Protein AF-0000000082337411 (afdb_homodimer)

Solvent-accessible surface area (backbone atoms only — not comparable to full-atom values): 43017 Å² total; per-residue (Å²): 135,86,80,75,81,80,79,78,76,77,79,76,76,75,69,78,76,75,70,74,70,80,75,59,70,82,49,46,59,54,44,49,50,44,46,48,49,46,47,39,35,61,67,60,16,72,64,32,28,64,72,33,63,68,47,34,49,43,30,27,47,35,15,23,40,39,59,49,58,53,41,77,80,49,68,65,54,67,67,55,52,26,51,43,47,46,49,30,51,48,46,37,43,53,49,21,64,70,48,31,30,42,42,50,81,80,48,58,67,71,56,49,52,47,44,42,56,73,35,60,58,29,27,60,89,63,58,65,78,61,49,46,65,31,33,38,67,64,42,40,56,33,34,23,29,44,52,45,32,29,51,52,51,51,50,48,39,58,59,37,69,73,30,78,40,62,79,47,47,50,31,62,43,93,82,46,84,58,65,31,91,56,35,15,48,18,52,49,35,50,45,54,51,28,33,56,14,35,46,62,61,32,23,50,45,51,18,50,50,47,40,46,47,58,18,60,39,70,80,67,11,81,36,21,63,57,7,43,54,43,51,51,47,54,61,66,44,26,55,55,55,32,53,50,50,58,68,27,84,58,59,40,74,39,34,65,55,58,80,84,43,97,42,67,67,57,46,50,50,55,46,52,55,42,23,50,31,45,49,41,42,50,54,36,47,52,52,45,38,44,46,49,30,31,47,78,41,76,35,31,35,70,76,57,67,38,45,36,53,82,83,42,87,56,53,43,73,32,83,62,47,58,62,94,48,47,74,67,30,46,76,21,47,46,38,30,38,48,37,61,12,36,33,21,39,39,12,59,52,52,81,42,67,60,36,76,45,74,50,45,55,18,25,31,41,39,39,38,76,71,60,90,84,59,49,70,64,48,53,60,53,43,56,53,50,53,52,48,53,56,51,53,61,53,56,69,63,57,69,67,66,67,73,65,67,70,81,113,132,84,81,76,79,79,79,79,77,76,78,77,76,73,68,78,76,75,70,74,71,81,76,59,69,83,50,45,60,54,43,49,48,44,46,47,48,47,47,40,36,63,67,58,17,73,64,32,28,64,70,33,62,68,47,34,50,44,29,25,46,36,14,22,40,41,60,50,61,54,44,77,81,47,66,66,55,68,68,54,52,28,50,43,46,46,50,30,52,48,45,38,42,53,50,22,64,71,47,30,29,42,42,48,81,81,48,58,68,70,56,48,52,48,43,42,57,73,35,60,56,28,29,58,89,63,58,63,77,61,49,45,66,33,33,38,68,64,42,40,55,32,35,23,29,46,52,47,31,29,52,52,52,51,49,47,38,59,60,39,70,74,30,78,40,63,79,48,47,51,29,62,43,94,82,46,84,59,67,32,91,55,35,14,47,20,51,49,34,49,45,53,51,29,34,55,14,35,46,62,62,30,22,50,46,51,17,50,50,47,41,46,47,57,19,59,40,70,83,68,11,82,36,22,63,58,7,43,53,43,52,50,48,52,61,64,44,26,54,57,54,34,53,50,50,57,68,27,85,58,57,40,74,39,35,66,56,60,79,81,41,96,42,65,66,56,45,49,50,54,46,53,55,42,24,50,31,45,49,40,43,52,53,34,47,52,52,44,39,45,47,50,29,30,47,77,41,75,37,32,34,71,75,58,67,36,46,36,53,82,82,42,87,57,53,41,73,34,84,62,46,60,65,93,48,47,74,67,30,48,74,22,47,45,40,29,37,48,37,60,13,36,34,19,39,38,13,58,54,51,79,41,66,61,36,76,46,75,48,43,56,17,25,31,42,39,37,38,76,70,62,93,85,59,48,71,62,49,55,60,52,42,56,53,50,53,53,48,52,56,50,52,59,53,54,68,62,56,66,66,65,67,73,64,66,70,81,113

Foldseek 3Di:
DPPPPDDPPPDPPPPDPPDDPPDDCVCVVVVVVVVVVVVCCVCVNPVVCVVDVVSVVVLLVVLCCVLLVWFVVLDDDLVVLLVLVVVLLVLLLVLLVVWFDFACVVDDQVLVLQLQVLLPLFFDNDRLVVVLQQFQVNCNRRVLSLSLSSNLVVLLCVQPQLQVQQLPFPAPDPPGPHGDNCVSVVVSVVLVVVCVVPVQVSLSVQLVVLQLQQQQDVSGDVDNVNNVVSVVSQLVCLLVSLVCQCPDPPSVVGGPAHVVHPDPVVNVVSSVSSSVSSSSSSVSSSSCSNHFGARKDWRHCVNVPQADAPPDPQEDEDLLDPVVPVVQRHGFGFRGQSAIWIKGAQTDRRPDGGDIRTNHHTYTTGTGDDDPPCPPVVVVVSVVVVVVVVVVVVVVVVVVPPPPPPPD/DPDPPDDDPPPPPPPDPPDDPPDDCVCVVVVVVVVVVVVCCVCVNPVVCVVDVVSVVVLLVVLCCVLLVFFVVLDDDLVVLLVLVVVLLVLLLVLLVVWFAQACVVDDQVLVQQLQVLQPLFFDNDRLVVVLQQFQVNCNRRVLSLSLSSNLVVLLCVQPQLQVQQLPFPAPDPPGPHGDNCVSVVVSVVLVVVCVVPVQVSLSVQLVVLQLQQQQDVSGDVDNVNNVVSVVSQLVCLLVSLVCQCPDPPSVVGGPAHVVHPDPVVNVVSSVSSSVSSSSSNVSSSSCSNYFGARKDWRHCVNVPQADAPPDPQEDEDLLDPVVPCVQRHGFGFRGQSAIWIKGAQTDRRPDGGDIRTNHHTYTTGTGDPDPPCPPVVVVVSVVVVVVVVVVVVVVVPVVPPPPPPPD

Organism: NCBI:txid1220207

Sequence (816 aa):
MVQTRSALKRKATVMPQHRPAPMDPTSQTGFAKRAKERDFYKSYGFDFIVRRPDYSKLLGGVSRRIREGGGPEWGFDVKDLKSFYWQMANLAAAWADQYLITDVGDLPESEIRRLISAANGFCVQMDWEELRTLLPPTAASTFGHILGELLIQLDIHERLFQNPFWYMDGKIGPDDQSEDPHFGRKLQYLFDRLYQTNPTYSVLWRMQTQRLCNSTDHFTARDPQFGQYNAQRHEAAVASFADSLLTSEPFCFLLKDEYPSSSPQLDEDRRCLLIDVFRNAIRCLIRCETWTNGQPVLRGITELGGIFHEESKTITLHPFCFRPRMDLYTGKDILVVAQPGLVYVDSCHGDNSGVMTEIIEAEVLPAFRLAEGEGKQMEEEAAEDAEDAEIAKKQDHGDEEWTEEQGEMVQTRSALKRKATVMPQHRPAPMDPTSQTGFAKRAKERDFYKSYGFDFIVRRPDYSKLLGGVSRRIREGGGPEWGFDVKDLKSFYWQMANLAAAWADQYLITDVGDLPESEIRRLISAANGFCVQMDWEELRTLLPPTAASTFGHILGELLIQLDIHERLFQNPFWYMDGKIGPDDQSEDPHFGRKLQYLFDRLYQTNPTYSVLWRMQTQRLCNSTDHFTARDPQFGQYNAQRHEAAVASFADSLLTSEPFCFLLKDEYPSSSPQLDEDRRCLLIDVFR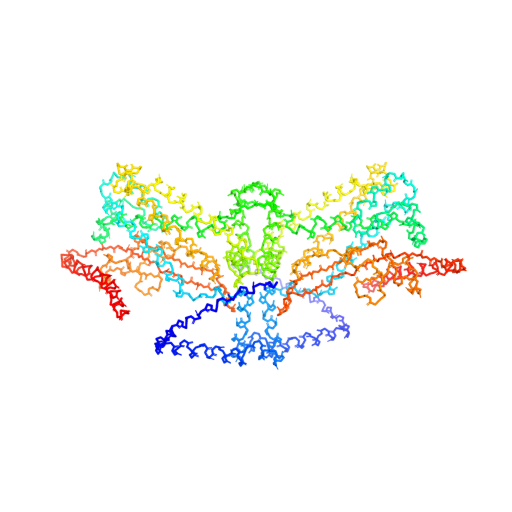NAIRCLIRCETWTNGQPVLRGITELGGIFHEESKTITLHPFCFRPRMDLYTGKDILVVAQPGLVYVDSCHGDNSGVMTEIIEAEVLPAFRLAEGEGKQMEEEAAEDAEDAEIAKKQDHGDEEWTEEQGE

Radius of gyration: 35.7 Å; Cα contacts (8 Å, |Δi|>4): 1120; chains: 2; bounding box: 140×107×72 Å

Structure (mmCIF, N/CA/C/O backbone):
data_AF-0000000082337411-model_v1
#
loop_
_entity.id
_entity.type
_entity.pdbx_description
1 polymer 'Uncharacterized protein'
#
loop_
_atom_site.group_PDB
_atom_site.id
_atom_site.type_symbol
_atom_site.label_atom_id
_atom_site.label_alt_id
_atom_site.label_comp_id
_atom_site.label_asym_id
_atom_site.label_entity_id
_atom_site.label_seq_id
_atom_site.pdbx_PDB_ins_code
_atom_site.Cartn_x
_atom_site.Cartn_y
_atom_site.Cartn_z
_atom_site.occupancy
_atom_site.B_iso_or_equiv
_atom_site.auth_seq_id
_atom_site.auth_comp_id
_atom_site.auth_asym_id
_atom_site.auth_atom_id
_atom_site.pdbx_PDB_model_num
ATOM 1 N N . MET A 1 1 ? -68.062 -2.512 26.891 1 23.5 1 MET A N 1
ATOM 2 C CA . MET A 1 1 ? -67.438 -3.658 27.562 1 23.5 1 MET A CA 1
ATOM 3 C C . MET A 1 1 ? -66.5 -4.391 26.609 1 23.5 1 MET A C 1
ATOM 5 O O . MET A 1 1 ? -66.938 -4.957 25.609 1 23.5 1 MET A O 1
ATOM 9 N N . VAL A 1 2 ? -65.312 -3.84 26.438 1 30.11 2 VAL A N 1
ATOM 10 C CA . VAL A 1 2 ? -64.312 -3.926 25.359 1 30.11 2 VAL A CA 1
ATOM 11 C C . VAL A 1 2 ? -63.625 -5.289 25.391 1 30.11 2 VAL A C 1
ATOM 13 O O . VAL A 1 2 ? -63.031 -5.668 26.406 1 30.11 2 VAL A O 1
ATOM 16 N N . GLN A 1 3 ? -64.188 -6.301 24.75 1 25.02 3 GLN A N 1
ATOM 17 C CA . GLN A 1 3 ? -63.906 -7.73 24.75 1 25.02 3 GLN A CA 1
ATOM 18 C C . GLN A 1 3 ? -62.438 -7.992 24.359 1 25.02 3 GLN A C 1
ATOM 20 O O . GLN A 1 3 ? -62 -7.523 23.312 1 25.02 3 GLN A O 1
ATOM 25 N N . THR A 1 4 ? -61.562 -8.297 25.344 1 23.94 4 THR A N 1
ATOM 26 C CA . THR A 1 4 ? -60.125 -8.5 25.469 1 23.94 4 THR A CA 1
ATOM 27 C C . THR A 1 4 ? -59.688 -9.766 24.734 1 23.94 4 THR A C 1
ATOM 29 O O . THR A 1 4 ? -60.094 -10.867 25.109 1 23.94 4 THR A O 1
ATOM 32 N N . ARG A 1 5 ? -59.75 -9.688 23.391 1 28 5 ARG A N 1
ATOM 33 C CA . ARG A 1 5 ? -59.438 -10.891 22.609 1 28 5 ARG A CA 1
ATOM 34 C C . ARG A 1 5 ? -58.188 -11.586 23.156 1 28 5 ARG A C 1
ATOM 36 O O . ARG A 1 5 ? -57.188 -10.93 23.453 1 28 5 ARG A O 1
ATOM 43 N N . SER A 1 6 ? -58.281 -12.812 23.703 1 22.12 6 SER A N 1
ATOM 44 C CA . SER A 1 6 ? -57.469 -13.797 24.406 1 22.12 6 SER A CA 1
ATOM 45 C C . SER A 1 6 ? -56.219 -14.188 23.594 1 22.12 6 SER A C 1
ATOM 47 O O . SER A 1 6 ? -56.344 -14.445 22.391 1 22.12 6 SER A O 1
ATOM 49 N N . ALA A 1 7 ? -54.969 -13.789 23.938 1 25.64 7 ALA A N 1
ATOM 50 C CA . ALA A 1 7 ? -53.625 -13.867 23.422 1 25.64 7 ALA A CA 1
ATOM 51 C C . ALA A 1 7 ? -53.156 -15.32 23.266 1 25.64 7 ALA A C 1
ATOM 53 O O . ALA A 1 7 ? -53.125 -16.062 24.25 1 25.64 7 ALA A O 1
ATOM 54 N N . LEU A 1 8 ? -53.531 -16.031 22.25 1 19.91 8 LEU A N 1
ATOM 55 C CA . LEU A 1 8 ? -53.219 -17.453 22.047 1 19.91 8 LEU A CA 1
ATOM 56 C C . LEU A 1 8 ? -51.75 -17.734 22.328 1 19.91 8 LEU A C 1
ATOM 58 O O . LEU A 1 8 ? -50.875 -17.047 21.781 1 19.91 8 LEU A O 1
ATOM 62 N N . LYS A 1 9 ? -51.438 -18.375 23.406 1 23.73 9 LYS A N 1
ATOM 63 C CA . LYS A 1 9 ? -50.219 -18.922 23.969 1 23.73 9 LYS A CA 1
ATOM 64 C C . LYS A 1 9 ? -49.531 -19.859 22.984 1 23.73 9 LYS A C 1
ATOM 66 O O . LYS A 1 9 ? -50.031 -20.938 22.688 1 23.73 9 LYS A O 1
ATOM 71 N N . ARG A 1 10 ? -48.938 -19.375 21.969 1 22.52 10 ARG A N 1
ATOM 72 C CA . ARG A 1 10 ? -48.25 -20.266 21.031 1 22.52 10 ARG A CA 1
ATOM 73 C C . ARG A 1 10 ? -47.312 -21.219 21.766 1 22.52 10 ARG A C 1
ATOM 75 O O . ARG A 1 10 ? -46.438 -20.781 22.516 1 22.52 10 ARG A O 1
ATOM 82 N N . LYS A 1 11 ? -47.688 -22.438 21.953 1 23.48 11 LYS A N 1
ATOM 83 C CA . LYS A 1 11 ? -46.938 -23.547 22.547 1 23.48 11 LYS A CA 1
ATOM 84 C C . LYS A 1 11 ? -45.531 -23.672 21.953 1 23.48 11 LYS A C 1
ATOM 86 O O . LYS A 1 11 ? -45.375 -23.719 20.734 1 23.48 11 LYS A O 1
ATOM 91 N N . ALA A 1 12 ? -44.531 -23.375 22.688 1 24.42 12 ALA A N 1
ATOM 92 C CA . ALA A 1 12 ? -43.062 -23.453 22.547 1 24.42 12 ALA A CA 1
ATOM 93 C C . ALA A 1 12 ? -42.625 -24.875 22.203 1 24.42 12 ALA A C 1
ATOM 95 O O . ALA A 1 12 ? -42.719 -25.766 23.047 1 24.42 12 ALA A O 1
ATOM 96 N N . THR A 1 13 ? -43.031 -25.438 21.188 1 23.08 13 THR A N 1
ATOM 97 C CA . THR A 1 13 ? -42.594 -26.812 20.953 1 23.08 13 THR A CA 1
ATOM 98 C C . THR A 1 13 ? -41.094 -26.922 21.172 1 23.08 13 THR A C 1
ATOM 100 O O . THR A 1 13 ? -40.312 -26.172 20.578 1 23.08 13 THR A O 1
ATOM 103 N N . VAL A 1 14 ? -40.688 -27.516 22.234 1 23.55 14 VAL A N 1
ATOM 104 C CA . VAL A 1 14 ? -39.375 -27.891 22.781 1 23.55 14 VAL A CA 1
ATOM 105 C C . VAL A 1 14 ? -38.625 -28.719 21.75 1 23.55 14 VAL A C 1
ATOM 107 O O . VAL A 1 14 ? -39.062 -29.812 21.391 1 23.55 14 VAL A O 1
ATOM 110 N N . MET A 1 15 ? -38.125 -28.156 20.797 1 24.86 15 MET A N 1
ATOM 111 C CA . MET A 1 15 ? -37.438 -28.969 19.797 1 24.86 15 MET A CA 1
ATOM 112 C C . MET A 1 15 ? -36.406 -29.906 20.453 1 24.86 15 MET A C 1
ATOM 114 O O . MET A 1 15 ? -35.75 -29.531 21.406 1 24.86 15 MET A O 1
ATOM 118 N N . PRO A 1 16 ? -36.562 -31.172 20.297 1 25.38 16 PRO A N 1
ATOM 119 C CA . PRO A 1 16 ? -35.719 -32.188 20.953 1 25.38 16 PRO A CA 1
ATOM 120 C C . PRO A 1 16 ? -34.25 -31.844 20.891 1 25.38 16 PRO A C 1
ATOM 122 O O . PRO A 1 16 ? -33.781 -31.219 19.938 1 25.38 16 PRO A O 1
ATOM 125 N N . GLN A 1 17 ? -33.625 -31.797 22.016 1 25.41 17 GLN A N 1
ATOM 126 C CA . GLN A 1 17 ? -32.219 -31.594 22.344 1 25.41 17 GLN A CA 1
ATOM 127 C C . GLN A 1 17 ? -31.328 -32.594 21.578 1 25.41 17 GLN A C 1
ATOM 129 O O . GLN A 1 17 ? -31.406 -33.781 21.797 1 25.41 17 GLN A O 1
ATOM 134 N N . HIS A 1 18 ? -31.219 -32.406 20.312 1 25.95 18 HIS A N 1
ATOM 135 C CA . HIS A 1 18 ? -30.328 -33.344 19.641 1 25.95 18 HIS A CA 1
ATOM 136 C C . HIS A 1 18 ? -29.016 -33.5 20.406 1 25.95 18 HIS A C 1
ATOM 138 O O . HIS A 1 18 ? -28.344 -32.531 20.734 1 25.95 18 HIS A O 1
ATOM 144 N N . ARG A 1 19 ? -28.953 -34.5 21.188 1 29.66 19 ARG A N 1
ATOM 145 C CA . ARG A 1 19 ? -27.781 -34.906 21.938 1 29.66 19 ARG A CA 1
ATOM 146 C C . ARG A 1 19 ? -26.531 -34.906 21.047 1 29.66 19 ARG A C 1
ATOM 148 O O . ARG A 1 19 ? -26.531 -35.469 19.953 1 29.66 19 ARG A O 1
ATOM 155 N N . PRO A 1 20 ? -25.719 -33.938 21.344 1 27.03 20 PRO A N 1
ATOM 156 C CA . PRO A 1 20 ? -24.5 -33.812 20.531 1 27.03 20 PRO A CA 1
ATOM 157 C C . PRO A 1 20 ? -23.75 -35.125 20.422 1 27.03 20 PRO A C 1
ATOM 159 O O . PRO A 1 20 ? -23.734 -35.938 21.375 1 27.03 20 PRO A O 1
ATOM 162 N N . ALA A 1 21 ? -23.719 -35.75 19.344 1 33.03 21 ALA A N 1
ATOM 163 C CA . ALA A 1 21 ? -22.969 -37 19.156 1 33.03 21 ALA A CA 1
ATOM 164 C C . ALA A 1 21 ? -21.625 -36.938 19.875 1 33.03 21 ALA A C 1
ATOM 166 O O . ALA A 1 21 ? -21.062 -35.875 20.062 1 33.03 21 ALA A O 1
ATOM 167 N N . PRO A 1 22 ? -21.344 -37.938 20.656 1 29.91 22 PRO A N 1
ATOM 168 C CA . PRO A 1 22 ? -20.109 -37.969 21.438 1 29.91 22 PRO A CA 1
ATOM 169 C C . PRO A 1 22 ? -18.891 -37.531 20.625 1 29.91 22 PRO A C 1
ATOM 171 O O . PRO A 1 22 ? -18.797 -37.844 19.438 1 29.91 22 PRO A O 1
ATOM 174 N N . MET A 1 23 ? -18.281 -36.469 21.031 1 30.67 23 MET A N 1
ATOM 175 C CA . MET A 1 23 ? -17.094 -35.844 20.484 1 30.67 23 MET A CA 1
ATOM 176 C C . MET A 1 23 ? -16 -36.875 20.234 1 30.67 23 MET A C 1
ATOM 178 O O . MET A 1 23 ? -15.703 -37.688 21.109 1 30.67 23 MET A O 1
ATOM 182 N N . ASP A 1 24 ? -15.836 -37.281 19.094 1 33.44 24 ASP A N 1
ATOM 183 C CA . ASP A 1 24 ? -14.805 -38.25 18.719 1 33.44 24 ASP A CA 1
ATOM 184 C C . ASP A 1 24 ? -13.492 -37.938 19.453 1 33.44 24 ASP A C 1
ATOM 186 O O . ASP A 1 24 ? -13.125 -36.781 19.609 1 33.44 24 ASP A O 1
ATOM 190 N N . PRO A 1 25 ? -12.812 -38.875 20.219 1 36.66 25 PRO A N 1
ATOM 191 C CA . PRO A 1 25 ? -11.633 -38.75 21.078 1 36.66 25 PRO A CA 1
ATOM 192 C C . PRO A 1 25 ? -10.477 -38.031 20.375 1 36.66 25 PRO A C 1
ATOM 194 O O . PRO A 1 25 ? -9.516 -37.625 21.031 1 36.66 25 PRO A O 1
ATOM 197 N N . THR A 1 26 ? -10.375 -38.25 19.125 1 38.34 26 THR A N 1
ATOM 198 C CA . THR A 1 26 ? -9.289 -37.562 18.422 1 38.34 26 THR A CA 1
ATOM 199 C C . THR A 1 26 ? -9.391 -36.062 18.562 1 38.34 26 THR A C 1
ATOM 201 O O . THR A 1 26 ? -8.516 -35.312 18.094 1 38.34 26 THR A O 1
ATOM 204 N N . SER A 1 27 ? -10.523 -35.562 19.109 1 39.25 27 SER A N 1
ATOM 205 C CA . SER A 1 27 ? -10.93 -34.25 19.562 1 39.25 27 SER A CA 1
ATOM 206 C C . SER A 1 27 ? -10.172 -33.844 20.812 1 39.25 27 SER A C 1
ATOM 208 O O . SER A 1 27 ? -10.211 -32.688 21.219 1 39.25 27 SER A O 1
ATOM 210 N N . GLN A 1 28 ? -9.695 -34.844 21.547 1 41.97 28 GLN A N 1
ATOM 211 C CA . GLN A 1 28 ? -8.945 -34.625 22.766 1 41.97 28 GLN A CA 1
ATOM 212 C C . GLN A 1 28 ? -7.613 -33.906 22.469 1 41.97 28 GLN A C 1
ATOM 214 O O . GLN A 1 28 ? -7.164 -33.062 23.25 1 41.97 28 GLN A O 1
ATOM 219 N N . THR A 1 29 ? -7.047 -34.344 21.375 1 46 29 THR A N 1
ATOM 220 C CA . THR A 1 29 ? -5.77 -33.75 21 1 46 29 THR A CA 1
ATOM 221 C C . THR A 1 29 ? -5.965 -32.281 20.609 1 46 29 THR A C 1
ATOM 223 O O . THR A 1 29 ? -5.129 -31.422 20.922 1 46 29 THR A O 1
ATOM 226 N N . GLY A 1 30 ? -7.051 -32.031 20.062 1 42.44 30 GLY A N 1
ATOM 227 C CA . GLY A 1 30 ? -7.383 -30.625 19.812 1 42.44 30 GLY A CA 1
ATOM 228 C C . GLY A 1 30 ? -7.707 -29.859 21.078 1 42.44 30 GLY A C 1
ATOM 229 O O . GLY A 1 30 ? -7.332 -28.688 21.219 1 42.44 30 GLY A O 1
ATOM 230 N N . PHE A 1 31 ? -8.414 -30.594 22 1 44.19 31 PHE A N 1
ATOM 231 C CA . PHE A 1 31 ? -8.742 -29.984 23.281 1 44.19 31 PHE A CA 1
ATOM 232 C C . PHE A 1 31 ? -7.492 -29.797 24.125 1 44.19 31 PHE A C 1
ATOM 234 O O . PHE A 1 31 ? -7.312 -28.75 24.75 1 44.19 31 PHE A O 1
ATOM 241 N N . ALA A 1 32 ? -6.672 -30.812 24.141 1 49.19 32 ALA A N 1
ATOM 242 C CA . ALA A 1 32 ? -5.426 -30.703 24.906 1 49.19 32 ALA A CA 1
ATOM 243 C C . ALA A 1 32 ? -4.527 -29.625 24.312 1 49.19 32 ALA A C 1
ATOM 245 O O . ALA A 1 32 ? -3.889 -28.859 25.047 1 49.19 32 ALA A O 1
ATOM 246 N N . LYS A 1 33 ? -4.504 -29.578 23.016 1 43.16 33 LYS A N 1
ATOM 247 C CA . LYS A 1 33 ? -3.734 -28.516 22.391 1 43.16 33 LYS A CA 1
ATOM 248 C C . LYS A 1 33 ? -4.383 -27.156 22.641 1 43.16 33 LYS A C 1
ATOM 250 O O . LYS A 1 33 ? -3.695 -26.188 22.969 1 43.16 33 LYS A O 1
ATOM 255 N N . ARG A 1 34 ? -5.602 -27.094 22.609 1 46.38 34 ARG A N 1
ATOM 256 C CA . ARG A 1 34 ? -6.289 -25.844 22.938 1 46.38 34 ARG A CA 1
ATOM 257 C C . ARG A 1 34 ? -6.164 -25.547 24.422 1 46.38 34 ARG A C 1
ATOM 259 O O . ARG A 1 34 ? -6.031 -24.375 24.812 1 46.38 34 ARG A O 1
ATOM 266 N N . ALA A 1 35 ? -6.348 -26.578 25.219 1 46.28 35 ALA A N 1
ATOM 267 C CA . ALA A 1 35 ? -6.133 -26.406 26.641 1 46.28 35 ALA A CA 1
ATOM 268 C C . ALA A 1 35 ? -4.695 -26 26.938 1 46.28 35 ALA A C 1
ATOM 270 O O . ALA A 1 35 ? -4.453 -25.109 27.766 1 46.28 35 ALA A O 1
ATOM 271 N N . LYS A 1 36 ? -3.785 -26.609 26.312 1 45.56 36 LYS A N 1
ATOM 272 C CA . LYS A 1 36 ? -2.391 -26.203 26.438 1 45.56 36 LYS A CA 1
ATOM 273 C C . LYS A 1 36 ? -2.172 -24.797 25.875 1 45.56 36 LYS A C 1
ATOM 275 O O . LYS A 1 36 ? -1.429 -24 26.453 1 45.56 36 LYS A O 1
ATOM 280 N N . GLU A 1 37 ? -2.797 -24.516 24.812 1 44.22 37 GLU A N 1
ATOM 281 C CA . GLU A 1 37 ? -2.766 -23.156 24.266 1 44.22 37 GLU A CA 1
ATOM 282 C C . GLU A 1 37 ? -3.496 -22.172 25.156 1 44.22 37 GLU A C 1
ATOM 284 O O . GLU A 1 37 ? -3.01 -21.062 25.406 1 44.22 37 GLU A O 1
ATOM 289 N N . ARG A 1 38 ? -4.617 -22.578 25.688 1 44.31 38 ARG A N 1
ATOM 290 C CA . ARG A 1 38 ? -5.297 -21.781 26.703 1 44.31 38 ARG A CA 1
ATOM 291 C C . ARG A 1 38 ? -4.449 -21.656 27.953 1 44.31 38 ARG A C 1
ATOM 293 O O . ARG A 1 38 ? -4.34 -20.562 28.531 1 44.31 38 ARG A O 1
ATOM 300 N N . ASP A 1 39 ? -3.943 -22.766 28.422 1 46.12 39 ASP A N 1
ATOM 301 C CA . ASP A 1 39 ? -3.047 -22.734 29.578 1 46.12 39 ASP A CA 1
ATOM 302 C C . ASP A 1 39 ? -1.794 -21.922 29.266 1 46.12 39 ASP A C 1
ATOM 304 O O . ASP A 1 39 ? -1.3 -21.188 30.125 1 46.12 39 ASP A O 1
ATOM 308 N N . PHE A 1 40 ? -1.26 -22.031 28.094 1 42.53 40 PHE A N 1
ATOM 309 C CA . PHE A 1 40 ? -0.172 -21.172 27.641 1 42.53 40 PHE A CA 1
ATOM 310 C C . PHE A 1 40 ? -0.612 -19.719 27.594 1 42.53 40 PHE A C 1
ATOM 312 O O . PHE A 1 40 ? 0.083 -18.844 28.109 1 42.53 40 PHE A O 1
ATOM 319 N N . TYR A 1 41 ? -1.732 -19.453 27.062 1 44.22 41 TYR A N 1
ATOM 320 C CA . TYR A 1 41 ? -2.236 -18.078 27.094 1 44.22 41 TYR A CA 1
ATOM 321 C C . TYR A 1 41 ? -2.562 -17.641 28.516 1 44.22 41 TYR A C 1
ATOM 323 O O . TYR A 1 41 ? -2.367 -16.484 28.875 1 44.22 41 TYR A O 1
ATOM 331 N N . LYS A 1 42 ? -3.109 -18.469 29.297 1 46.16 42 LYS A N 1
ATOM 332 C CA . LYS A 1 42 ? -3.314 -18.203 30.703 1 46.16 42 LYS A CA 1
ATOM 333 C C . LYS A 1 42 ? -1.984 -17.969 31.422 1 46.16 42 LYS A C 1
ATOM 335 O O . LYS A 1 42 ? -1.878 -17.094 32.281 1 46.16 42 LYS A O 1
ATOM 340 N N . SER A 1 43 ? -0.974 -18.891 31.188 1 45.38 43 SER A N 1
ATOM 341 C CA . SER A 1 43 ? 0.325 -18.812 31.844 1 45.38 43 SER A CA 1
ATOM 342 C C . SER A 1 43 ? 1.221 -17.766 31.172 1 45.38 43 SER A C 1
ATOM 344 O O . SER A 1 43 ? 2.127 -17.219 31.812 1 45.38 43 SER A O 1
ATOM 346 N N . TYR A 1 44 ? 1.038 -17.609 29.797 1 43.56 44 TYR A N 1
ATOM 347 C CA . TYR A 1 44 ? 1.937 -16.75 29.031 1 43.56 44 TYR A CA 1
ATOM 348 C C . TYR A 1 44 ? 1.151 -15.781 28.156 1 43.56 44 TYR A C 1
ATOM 350 O O . TYR A 1 44 ? 1.714 -15.164 27.25 1 43.56 44 TYR A O 1
ATOM 358 N N . GLY A 1 45 ? -0.146 -15.734 28.328 1 42.22 45 GLY A N 1
ATOM 359 C CA . GLY A 1 45 ? -1.022 -14.805 27.625 1 42.22 45 GLY A CA 1
ATOM 360 C C . GLY A 1 45 ? -0.852 -13.367 28.078 1 42.22 45 GLY A C 1
ATOM 361 O O . GLY A 1 45 ? 0.085 -13.047 28.812 1 42.22 45 GLY A O 1
ATOM 362 N N . PHE A 1 46 ? -1.813 -12.453 27.469 1 43.38 46 PHE A N 1
ATOM 363 C CA . PHE A 1 46 ? -1.771 -11.023 27.75 1 43.38 46 PHE A CA 1
ATOM 364 C C . PHE A 1 46 ? -1.708 -10.766 29.25 1 43.38 46 PHE A C 1
ATOM 366 O O . PHE A 1 46 ? -0.937 -9.922 29.703 1 43.38 46 PHE A O 1
ATOM 373 N N . ASP A 1 47 ? -2.424 -11.508 29.906 1 44 47 ASP A N 1
ATOM 374 C CA . ASP A 1 47 ? -2.453 -11.32 31.344 1 44 47 ASP A CA 1
ATOM 375 C C . ASP A 1 47 ? -1.121 -11.711 31.984 1 44 47 ASP A C 1
ATOM 377 O O . ASP A 1 47 ? -0.65 -11.055 32.906 1 44 47 ASP A O 1
ATOM 381 N N . PHE A 1 48 ? -0.568 -12.781 31.672 1 43.97 48 PHE A N 1
ATOM 382 C CA . PHE A 1 48 ? 0.744 -13.188 32.156 1 43.97 48 PHE A CA 1
ATOM 383 C C . PHE A 1 48 ? 1.805 -12.164 31.781 1 43.97 48 PHE A C 1
ATOM 385 O O . PHE A 1 48 ? 2.641 -11.797 32.594 1 43.97 48 PHE A O 1
ATOM 392 N N . ILE A 1 49 ? 1.746 -11.719 30.578 1 47.19 49 ILE A N 1
ATOM 393 C CA . ILE A 1 49 ? 2.684 -10.703 30.109 1 47.19 49 ILE A CA 1
ATOM 394 C C . ILE A 1 49 ? 2.469 -9.398 30.875 1 47.19 49 ILE A C 1
ATOM 396 O O . ILE A 1 49 ? 3.432 -8.75 31.281 1 47.19 49 ILE A O 1
ATOM 400 N N . VAL A 1 50 ? 1.289 -9.109 31.156 1 47 50 VAL A N 1
ATOM 401 C CA . VAL A 1 50 ? 0.969 -7.879 31.875 1 47 50 VAL A CA 1
ATOM 402 C C . VAL A 1 50 ? 1.44 -7.988 33.312 1 47 50 VAL A C 1
ATOM 404 O O . VAL A 1 50 ? 1.895 -7.004 33.906 1 47 50 VAL A O 1
ATOM 407 N N . ARG A 1 51 ? 1.432 -9.156 33.812 1 45.97 51 ARG A N 1
ATOM 408 C CA . ARG A 1 51 ? 1.762 -9.312 35.25 1 45.97 51 ARG A CA 1
ATOM 409 C C . ARG A 1 51 ? 3.27 -9.406 35.438 1 45.97 51 ARG A C 1
ATOM 411 O O . ARG A 1 51 ? 3.756 -9.328 36.562 1 45.97 51 ARG A O 1
ATOM 418 N N . ARG A 1 52 ? 3.934 -9.68 34.438 1 44.09 52 ARG A N 1
ATOM 419 C CA . ARG A 1 52 ? 5.387 -9.719 34.562 1 44.09 52 ARG A CA 1
ATOM 420 C C . ARG A 1 52 ? 6.039 -8.617 33.75 1 44.09 52 ARG A C 1
ATOM 422 O O . ARG A 1 52 ? 6.16 -8.742 32.531 1 44.09 52 ARG A O 1
ATOM 429 N N . PRO A 1 53 ? 6.352 -7.566 34.375 1 49.03 53 PRO A N 1
ATOM 430 C CA . PRO A 1 53 ? 6.809 -6.324 33.75 1 49.03 53 PRO A CA 1
ATOM 431 C C . PRO A 1 53 ? 7.969 -6.539 32.781 1 49.03 53 PRO A C 1
ATOM 433 O O . PRO A 1 53 ? 8.047 -5.875 31.734 1 49.03 53 PRO A O 1
ATOM 436 N N . ASP A 1 54 ? 8.75 -7.527 33.188 1 47.38 54 ASP A N 1
ATOM 437 C CA . ASP A 1 54 ? 9.914 -7.754 32.312 1 47.38 54 ASP A CA 1
ATOM 438 C C . ASP A 1 54 ? 9.492 -8.32 30.969 1 47.38 54 ASP A C 1
ATOM 440 O O . ASP A 1 54 ? 10.047 -7.941 29.922 1 47.38 54 ASP A O 1
ATOM 444 N N . TYR A 1 55 ? 8.469 -9.055 31.031 1 47.75 55 TYR A N 1
ATOM 445 C CA . TYR A 1 55 ? 7.965 -9.688 29.812 1 47.75 55 TYR A CA 1
ATOM 446 C C . TYR A 1 55 ? 7.176 -8.703 28.969 1 47.75 55 TYR A C 1
ATOM 448 O O . TYR A 1 55 ? 7.289 -8.703 27.734 1 47.75 55 TYR A O 1
ATOM 456 N N . SER A 1 56 ? 6.578 -7.965 29.625 1 48.22 56 SER A N 1
ATOM 457 C CA . SER A 1 56 ? 5.828 -6.914 28.938 1 48.22 56 SER A CA 1
ATOM 458 C C . SER A 1 56 ? 6.762 -5.977 28.188 1 48.22 56 SER A C 1
ATOM 460 O O . SER A 1 56 ? 6.469 -5.586 27.047 1 48.22 56 SER A O 1
ATOM 462 N N . LYS A 1 57 ? 7.773 -5.688 28.844 1 49.19 57 LYS A N 1
ATOM 463 C CA . LYS A 1 57 ? 8.758 -4.824 28.203 1 49.19 57 LYS A CA 1
ATOM 464 C C . LYS A 1 57 ? 9.383 -5.508 26.984 1 49.19 57 LYS A C 1
ATOM 466 O O . LYS A 1 57 ? 9.586 -4.875 25.953 1 49.19 57 LYS A O 1
ATOM 471 N N . LEU A 1 58 ? 9.688 -6.746 27.219 1 47.72 58 LEU A N 1
ATOM 472 C CA . LEU A 1 58 ? 10.273 -7.496 26.109 1 47.72 58 LEU A CA 1
ATOM 473 C C . LEU A 1 58 ? 9.297 -7.609 24.938 1 47.72 58 LEU A C 1
ATOM 475 O O . LEU A 1 58 ? 9.672 -7.387 23.797 1 47.72 58 LEU A O 1
ATOM 479 N N . LEU A 1 59 ? 8.172 -7.945 25.312 1 49.38 59 LEU A N 1
ATOM 480 C CA . LEU A 1 59 ? 7.141 -8.07 24.281 1 49.38 59 LEU A CA 1
ATOM 481 C C . LEU A 1 59 ? 6.875 -6.719 23.625 1 49.38 59 LEU A C 1
ATOM 483 O O . LEU A 1 59 ? 6.672 -6.648 22.406 1 49.38 59 LEU A O 1
ATOM 487 N N . GLY A 1 60 ? 6.816 -5.824 24.5 1 48.25 60 GLY A N 1
ATOM 488 C CA . GLY A 1 60 ? 6.703 -4.48 23.953 1 48.25 60 GLY A CA 1
ATOM 489 C C . GLY A 1 60 ? 7.832 -4.121 23.016 1 48.25 60 GLY A C 1
ATOM 490 O O . GLY A 1 60 ? 7.598 -3.541 21.953 1 48.25 60 GLY A O 1
ATOM 491 N N . GLY A 1 61 ? 8.992 -4.504 23.453 1 46.47 61 GLY A N 1
ATOM 492 C CA . GLY A 1 61 ? 10.141 -4.258 22.594 1 46.47 61 GLY A CA 1
ATOM 493 C C . GLY A 1 61 ? 10.07 -5.008 21.281 1 46.47 61 GLY A C 1
ATOM 494 O O . GLY A 1 61 ? 10.328 -4.441 20.219 1 46.47 61 GLY A O 1
ATOM 495 N N . VAL A 1 62 ? 9.781 -6.234 21.453 1 46.16 62 VAL A N 1
ATOM 496 C CA . VAL A 1 62 ? 9.695 -7.074 20.266 1 46.16 62 VAL A CA 1
ATOM 497 C C . VAL A 1 62 ? 8.562 -6.582 19.375 1 46.16 62 VAL A C 1
ATOM 499 O O . VAL A 1 62 ? 8.734 -6.449 18.156 1 46.16 62 VAL A O 1
ATOM 502 N N . SER A 1 63 ? 7.48 -6.418 20.078 1 47.34 63 SER A N 1
ATOM 503 C CA . SER A 1 63 ? 6.34 -5.891 19.328 1 47.34 63 SER A CA 1
ATOM 504 C C . SER A 1 63 ? 6.691 -4.574 18.641 1 47.34 63 SER A C 1
ATOM 506 O O . SER A 1 63 ? 6.309 -4.352 17.484 1 47.34 63 SER A O 1
ATOM 508 N N . ARG A 1 64 ? 7.285 -3.822 19.469 1 47.56 64 ARG A N 1
ATOM 509 C CA . ARG A 1 64 ? 7.734 -2.553 18.906 1 47.56 64 ARG A CA 1
ATOM 510 C C . ARG A 1 64 ? 8.641 -2.777 17.703 1 47.56 64 ARG A C 1
ATOM 512 O O . ARG A 1 64 ? 8.5 -2.1 16.688 1 47.56 64 ARG A O 1
ATOM 519 N N . ARG A 1 65 ? 9.547 -3.678 17.984 1 46.91 65 ARG A N 1
ATOM 520 C CA . ARG A 1 65 ? 10.469 -3.955 16.891 1 46.91 65 ARG A CA 1
ATOM 521 C C . ARG A 1 65 ? 9.727 -4.445 15.656 1 46.91 65 ARG A C 1
ATOM 523 O O . ARG A 1 65 ? 10.07 -4.07 14.531 1 46.91 65 ARG A O 1
ATOM 530 N N . ILE A 1 66 ? 8.891 -5.344 16.094 1 47.94 66 ILE A N 1
ATOM 531 C CA . ILE A 1 66 ? 8.18 -5.973 14.984 1 47.94 66 ILE A CA 1
ATOM 532 C C . ILE A 1 66 ? 7.293 -4.941 14.289 1 47.94 66 ILE A C 1
ATOM 534 O O . ILE A 1 66 ? 7.242 -4.883 13.055 1 47.94 66 ILE A O 1
ATOM 538 N N . ARG A 1 67 ? 6.555 -4.461 15.219 1 46.69 67 ARG A N 1
ATOM 539 C CA . ARG A 1 67 ? 5.629 -3.465 14.688 1 46.69 67 ARG A CA 1
ATOM 540 C C . ARG A 1 67 ? 6.383 -2.295 14.062 1 46.69 67 ARG A C 1
ATOM 542 O O . ARG A 1 67 ? 5.973 -1.761 13.031 1 46.69 67 ARG A O 1
ATOM 549 N N . GLU A 1 68 ? 7.25 -1.958 15.016 1 46.78 68 GLU A N 1
ATOM 550 C CA . GLU A 1 68 ? 8.039 -0.826 14.539 1 46.78 68 GLU A CA 1
ATOM 551 C C . GLU A 1 68 ? 9.062 -1.267 13.5 1 46.78 68 GLU A C 1
ATOM 553 O O . GLU A 1 68 ? 9.719 -0.43 12.867 1 46.78 68 GLU A O 1
ATOM 558 N N . GLY A 1 69 ? 8.961 -2.686 13.273 1 47.56 69 GLY A N 1
ATOM 559 C CA . GLY A 1 69 ? 9.766 -3.273 12.211 1 47.56 69 GLY A CA 1
ATOM 560 C C . GLY A 1 69 ? 11.039 -2.51 11.93 1 47.56 69 GLY A C 1
ATOM 561 O O . GLY A 1 69 ? 11.906 -2.98 11.188 1 47.56 69 GLY A O 1
ATOM 562 N N . GLY A 1 70 ? 10.945 -1.192 11.922 1 46.56 70 GLY A N 1
ATOM 563 C CA . GLY A 1 70 ? 12 -0.355 11.383 1 46.56 70 GLY A CA 1
ATOM 564 C C . GLY A 1 70 ? 13.172 -0.192 12.328 1 46.56 70 GLY A C 1
ATOM 565 O O . GLY A 1 70 ? 13.062 -0.486 13.523 1 46.56 70 GLY A O 1
ATOM 566 N N . GLY A 1 71 ? 14.188 -0.211 11.734 1 47.91 71 GLY A N 1
ATOM 567 C CA . GLY A 1 71 ? 15.508 0.079 12.289 1 47.91 71 GLY A CA 1
ATOM 568 C C . GLY A 1 71 ? 15.492 1.211 13.297 1 47.91 71 GLY A C 1
ATOM 569 O O . GLY A 1 71 ? 14.617 2.08 13.258 1 47.91 71 GLY A O 1
ATOM 570 N N . PRO A 1 72 ? 16 0.946 14.453 1 47.72 72 PRO A N 1
ATOM 571 C CA . PRO A 1 72 ? 16.266 2.033 15.406 1 47.72 72 PRO A CA 1
ATOM 572 C C . PRO A 1 72 ? 16.312 3.402 14.734 1 47.72 72 PRO A C 1
ATOM 574 O O . PRO A 1 72 ? 16.125 4.426 15.398 1 47.72 72 PRO A O 1
ATOM 577 N N . GLU A 1 73 ? 16.453 3.236 13.484 1 50.22 73 GLU A N 1
ATOM 578 C CA . GLU A 1 73 ? 16.688 4.48 12.766 1 50.22 73 GLU A CA 1
ATOM 579 C C . GLU A 1 73 ? 15.414 5.297 12.617 1 50.22 73 GLU A C 1
ATOM 581 O O . GLU A 1 73 ? 15.469 6.512 12.414 1 50.22 73 GLU A O 1
ATOM 586 N N . TRP A 1 74 ? 14.289 4.531 12.883 1 61.5 74 TRP A N 1
ATOM 587 C CA . TRP A 1 74 ? 13.078 5.34 12.781 1 61.5 74 TRP A CA 1
ATOM 588 C C . TRP A 1 74 ? 12.578 5.75 14.164 1 61.5 74 TRP A C 1
ATOM 590 O O . TRP A 1 74 ? 11.555 6.418 14.289 1 61.5 74 TRP A O 1
ATOM 600 N N . GLY A 1 75 ? 13.227 5.328 15.047 1 60.16 75 GLY A N 1
ATOM 601 C CA . GLY A 1 75 ? 12.82 5.594 16.406 1 60.16 75 GLY A CA 1
ATOM 602 C C . GLY A 1 75 ? 12.977 7.051 16.812 1 60.16 75 GLY A C 1
ATOM 603 O O . GLY A 1 75 ? 14.078 7.598 16.75 1 60.16 75 GLY A O 1
ATOM 604 N N . PHE A 1 76 ? 11.914 7.746 16.797 1 62.03 76 PHE A N 1
ATOM 605 C CA . PHE A 1 76 ? 11.883 9.102 17.328 1 62.03 76 PHE A CA 1
ATOM 606 C C . PHE A 1 76 ? 11.008 9.172 18.562 1 62.03 76 PHE A C 1
ATOM 608 O O . PHE A 1 76 ? 10.117 8.336 18.75 1 62.03 76 PHE A O 1
ATOM 615 N N . ASP A 1 77 ? 11.477 9.961 19.438 1 66.5 77 ASP A N 1
ATOM 616 C CA . ASP A 1 77 ? 10.609 10.266 20.578 1 66.5 77 ASP A CA 1
ATOM 617 C C . ASP A 1 77 ? 9.594 11.352 20.203 1 66.5 77 ASP A C 1
ATOM 619 O O . ASP A 1 77 ? 9.836 12.148 19.297 1 66.5 77 ASP A O 1
ATOM 623 N N . VAL A 1 78 ? 8.5 11.273 20.75 1 76.31 78 VAL A N 1
ATOM 624 C CA . VAL A 1 78 ? 7.43 12.242 20.531 1 76.31 78 VAL A CA 1
ATOM 625 C C . VAL A 1 78 ? 7.961 13.656 20.75 1 76.31 78 VAL A C 1
ATOM 627 O O . VAL A 1 78 ? 7.555 14.594 20.062 1 76.31 78 VAL A O 1
ATOM 630 N N . LYS A 1 79 ? 8.883 13.781 21.625 1 77.69 79 LYS A N 1
ATOM 631 C CA . LYS A 1 79 ? 9.469 15.094 21.891 1 77.69 79 LYS A CA 1
ATOM 632 C C . LYS A 1 79 ? 10.203 15.625 20.656 1 77.69 79 LYS A C 1
ATOM 634 O O . LYS A 1 79 ? 10.148 16.828 20.375 1 77.69 79 LYS A O 1
ATOM 639 N N . ASP A 1 80 ? 10.805 14.742 20.016 1 78 80 ASP A N 1
ATOM 640 C CA . ASP A 1 80 ? 11.523 15.133 18.797 1 78 80 ASP A CA 1
ATOM 641 C C . ASP A 1 80 ? 10.555 15.578 17.703 1 78 80 ASP A C 1
ATOM 643 O O . ASP A 1 80 ? 10.82 16.531 16.984 1 78 80 ASP A O 1
ATOM 647 N N . LEU A 1 81 ? 9.461 14.898 17.656 1 85.06 81 LEU A N 1
ATOM 648 C CA . LEU A 1 81 ? 8.461 15.25 16.656 1 85.06 81 LEU A CA 1
ATOM 649 C C . LEU A 1 81 ? 7.875 16.625 16.922 1 85.06 81 LEU A C 1
ATOM 651 O O . LEU A 1 81 ? 7.656 17.406 16 1 85.06 81 LEU A O 1
ATOM 655 N N . LYS A 1 82 ? 7.715 16.891 18.125 1 86.12 82 LYS A N 1
ATOM 656 C CA . LYS A 1 82 ? 7.23 18.203 18.531 1 86.12 82 LYS A CA 1
ATOM 657 C C . LYS A 1 82 ? 8.211 19.312 18.109 1 86.12 82 LYS A C 1
ATOM 659 O O . LYS A 1 82 ? 7.797 20.359 17.609 1 86.12 82 LYS A O 1
ATOM 664 N N . SER A 1 83 ? 9.406 19 18.328 1 85.12 83 SER A N 1
ATOM 665 C CA . SER A 1 83 ? 10.438 19.969 17.984 1 85.12 83 SER A CA 1
ATOM 666 C C . SER A 1 83 ? 10.469 20.234 16.469 1 85.12 83 SER A C 1
ATOM 668 O O . SER A 1 83 ? 10.633 21.375 16.047 1 85.12 83 SER A O 1
ATOM 670 N N . PHE A 1 84 ? 10.305 19.188 15.742 1 85.12 84 PHE A N 1
ATOM 671 C CA . PHE A 1 84 ? 10.297 19.344 14.289 1 85.12 84 PHE A CA 1
ATOM 672 C C . PHE A 1 84 ? 9.109 20.172 13.836 1 85.12 84 PHE A C 1
ATOM 674 O O . PHE A 1 84 ? 9.242 21.047 12.977 1 85.12 84 PHE A O 1
ATOM 681 N N . TYR A 1 85 ? 8.047 19.875 14.422 1 90.5 85 TYR A N 1
ATOM 682 C CA . TYR A 1 85 ? 6.848 20.625 14.047 1 90.5 85 TYR A CA 1
ATOM 683 C C . TYR A 1 85 ? 6.973 22.078 14.453 1 90.5 85 TYR A C 1
ATOM 685 O O . TYR A 1 85 ? 6.562 22.984 13.711 1 90.5 85 TYR A O 1
ATOM 693 N N . TRP A 1 86 ? 7.527 22.25 15.531 1 88.31 86 TRP A N 1
ATOM 694 C CA . TRP A 1 86 ? 7.73 23.609 16.031 1 88.31 86 TRP A CA 1
ATOM 695 C C . TRP A 1 86 ? 8.648 24.391 15.109 1 88.31 86 TRP A C 1
ATOM 697 O O . TRP A 1 86 ? 8.422 25.578 14.859 1 88.31 86 TRP A O 1
ATOM 707 N N . GLN A 1 87 ? 9.602 23.766 14.688 1 87 87 GLN A N 1
ATOM 708 C CA . GLN A 1 87 ? 10.516 24.422 13.75 1 87 87 GLN A CA 1
ATOM 709 C C . GLN A 1 87 ? 9.781 24.844 12.484 1 87 87 GLN A C 1
ATOM 711 O O . GLN A 1 87 ? 9.984 25.969 11.992 1 87 87 GLN A O 1
ATOM 716 N N . MET A 1 88 ? 9.008 24 12 1 91.19 88 MET A N 1
ATOM 717 C CA . MET A 1 88 ? 8.219 24.312 10.812 1 91.19 88 MET A CA 1
ATOM 718 C C . MET A 1 88 ? 7.285 25.484 11.086 1 91.19 88 MET A C 1
ATOM 720 O O . MET A 1 88 ? 7.207 26.422 10.281 1 91.19 88 MET A O 1
ATOM 724 N N . ALA A 1 89 ? 6.699 25.469 12.203 1 90.19 89 ALA A N 1
ATOM 725 C CA . ALA A 1 89 ? 5.758 26.531 12.578 1 90.19 89 ALA A CA 1
ATOM 726 C C . ALA A 1 89 ? 6.473 27.859 12.758 1 90.19 89 ALA A C 1
ATOM 728 O O . ALA A 1 89 ? 5.957 28.906 12.359 1 90.19 89 ALA A O 1
ATOM 729 N N . ASN A 1 90 ? 7.637 27.766 13.297 1 90.56 90 ASN A N 1
ATOM 730 C CA . ASN A 1 90 ? 8.414 28.984 13.516 1 90.56 90 ASN A CA 1
ATOM 731 C C . ASN A 1 90 ? 8.883 29.594 12.203 1 90.56 90 ASN A C 1
ATOM 733 O O . ASN A 1 90 ? 8.93 30.828 12.062 1 90.56 90 ASN A O 1
ATOM 737 N N . LEU A 1 91 ? 9.273 28.781 11.359 1 92.81 91 LEU A N 1
ATOM 738 C CA . LEU A 1 91 ? 9.68 29.266 10.047 1 92.81 91 LEU A CA 1
ATOM 739 C C . LEU A 1 91 ? 8.516 29.953 9.336 1 92.81 91 LEU A C 1
ATOM 741 O O . LEU A 1 91 ? 8.688 31 8.711 1 92.81 91 LEU A O 1
ATOM 745 N N . ALA A 1 92 ? 7.363 29.391 9.461 1 94.81 92 ALA A N 1
ATOM 746 C CA . ALA A 1 92 ? 6.168 29.969 8.867 1 94.81 92 ALA A CA 1
ATOM 747 C C . ALA A 1 92 ? 5.84 31.312 9.508 1 94.81 92 ALA A C 1
ATOM 749 O O . ALA A 1 92 ? 5.496 32.281 8.82 1 94.81 92 ALA A O 1
ATOM 750 N N . ALA A 1 93 ? 5.992 31.328 10.781 1 92.56 93 ALA A N 1
ATOM 751 C CA . ALA A 1 93 ? 5.723 32.562 11.516 1 92.56 93 ALA A CA 1
ATOM 752 C C . ALA A 1 93 ? 6.707 33.656 11.125 1 92.56 93 ALA A C 1
ATOM 754 O O . ALA A 1 93 ? 6.312 34.812 10.914 1 92.56 93 ALA A O 1
ATOM 755 N N . ALA A 1 94 ? 7.949 33.281 11.062 1 93.31 94 ALA A N 1
ATOM 756 C CA . ALA A 1 94 ? 8.977 34.25 10.68 1 93.31 94 ALA A CA 1
ATOM 757 C C . ALA A 1 94 ? 8.742 34.781 9.266 1 93.31 94 ALA A C 1
ATOM 759 O O . ALA A 1 94 ? 8.914 35.969 9.008 1 93.31 94 ALA A O 1
ATOM 760 N N . TRP A 1 95 ? 8.391 33.906 8.422 1 96.31 95 TRP A N 1
ATOM 761 C CA . TRP A 1 95 ? 8.086 34.312 7.051 1 96.31 95 TRP A CA 1
ATOM 762 C C . TRP A 1 95 ? 6.902 35.25 7.012 1 96.31 95 TRP A C 1
ATOM 764 O O . TRP A 1 95 ? 6.953 36.281 6.328 1 96.31 95 TRP A O 1
ATOM 774 N N . ALA A 1 96 ? 5.871 34.969 7.754 1 95.44 96 ALA A N 1
ATOM 775 C CA . ALA A 1 96 ? 4.672 35.812 7.801 1 95.44 96 ALA A CA 1
ATOM 776 C C . ALA A 1 96 ? 4.992 37.188 8.352 1 95.44 96 ALA A C 1
ATOM 778 O O . ALA A 1 96 ? 4.539 38.188 7.809 1 95.44 96 ALA A O 1
ATOM 779 N N . ASP A 1 97 ? 5.785 37.188 9.328 1 92.94 97 ASP A N 1
ATOM 780 C CA . ASP A 1 97 ? 6.172 38.469 9.953 1 92.94 97 ASP A CA 1
ATOM 781 C C . ASP A 1 97 ? 6.926 39.344 8.977 1 92.94 97 ASP A C 1
ATOM 783 O O . ASP A 1 97 ? 6.762 40.594 8.992 1 92.94 97 ASP A O 1
ATOM 787 N N . GLN A 1 98 ? 7.629 38.781 8.188 1 94.31 98 GLN A N 1
ATOM 788 C CA . GLN A 1 98 ? 8.516 39.531 7.309 1 94.31 98 GLN A CA 1
ATOM 789 C C . GLN A 1 98 ? 7.773 40 6.062 1 94.31 98 GLN A C 1
ATOM 791 O O . GLN A 1 98 ? 8.008 41.094 5.578 1 94.31 98 GLN A O 1
ATOM 796 N N . TYR A 1 99 ? 6.832 39.219 5.578 1 96.19 99 TYR A N 1
ATOM 797 C CA . TYR A 1 99 ? 6.418 39.5 4.207 1 96.19 99 TYR A CA 1
ATOM 798 C C . TYR A 1 99 ? 4.922 39.781 4.137 1 96.19 99 TYR A C 1
ATOM 800 O O . TYR A 1 99 ? 4.406 40.188 3.09 1 96.19 99 TYR A O 1
ATOM 808 N N . LEU A 1 100 ? 4.23 39.625 5.254 1 97.06 100 LEU A N 1
ATOM 809 C CA . LEU A 1 100 ? 2.791 39.875 5.234 1 97.06 100 LEU A CA 1
ATOM 810 C C . LEU A 1 100 ? 2.438 41.188 5.898 1 97.06 100 LEU A C 1
ATOM 812 O O . LEU A 1 100 ? 3.215 41.719 6.703 1 97.06 100 LEU A O 1
ATOM 816 N N . ILE A 1 101 ? 1.302 41.688 5.52 1 96.94 101 ILE A N 1
ATOM 817 C CA . ILE A 1 101 ? 0.809 42.906 6.156 1 96.94 101 ILE A CA 1
ATOM 818 C C . ILE A 1 101 ? 0.466 42.625 7.617 1 96.94 101 ILE A C 1
ATOM 820 O O . ILE A 1 101 ? 0.06 41.5 7.961 1 96.94 101 ILE A O 1
ATOM 824 N N . THR A 1 102 ? 0.577 43.562 8.422 1 95.31 102 THR A N 1
ATOM 825 C CA . THR A 1 102 ? 0.329 43.438 9.852 1 95.31 102 THR A CA 1
ATOM 826 C C . THR A 1 102 ? -1.161 43.562 10.156 1 95.31 102 THR A C 1
ATOM 828 O O . THR A 1 102 ? -1.74 42.688 10.805 1 95.31 102 THR A O 1
ATOM 831 N N . ASP A 1 103 ? -1.748 44.594 9.664 1 95.31 103 ASP A N 1
ATOM 832 C CA . ASP A 1 103 ? -3.154 44.906 9.922 1 95.31 103 ASP A CA 1
ATOM 833 C C . ASP A 1 103 ? -4.008 44.594 8.695 1 95.31 103 ASP A C 1
ATOM 835 O O . ASP A 1 103 ? -3.859 45.25 7.652 1 95.31 103 ASP A O 1
ATOM 839 N N . VAL A 1 104 ? -4.965 43.75 8.875 1 96.38 104 VAL A N 1
ATOM 840 C CA . VAL A 1 104 ? -5.828 43.375 7.754 1 96.38 104 VAL A CA 1
ATOM 841 C C . VAL A 1 104 ? -6.801 44.531 7.461 1 96.38 104 VAL A C 1
ATOM 843 O O . VAL A 1 104 ? -7.387 44.594 6.375 1 96.38 104 VAL A O 1
ATOM 846 N N . GLY A 1 105 ? -6.91 45.375 8.391 1 92.75 105 GLY A N 1
ATOM 847 C CA . GLY A 1 105 ? -7.785 46.531 8.211 1 92.75 105 GLY A CA 1
ATOM 848 C C . GLY A 1 105 ? -7.391 47.406 7.027 1 92.75 105 GLY A C 1
ATOM 849 O O . GLY A 1 105 ? -8.188 48.219 6.562 1 92.75 105 GLY A O 1
ATOM 850 N N . ASP A 1 106 ? -6.234 47.25 6.527 1 90.12 106 ASP A N 1
ATOM 851 C CA . ASP A 1 106 ? -5.734 48 5.383 1 90.12 106 ASP A CA 1
ATOM 852 C C . ASP A 1 106 ? -6.305 47.438 4.074 1 90.12 106 ASP A C 1
ATOM 854 O O . ASP A 1 106 ? -6.207 48.094 3.029 1 90.12 106 ASP A O 1
ATOM 858 N N . LEU A 1 107 ? -6.953 46.312 4.164 1 95.88 107 LEU A N 1
ATOM 859 C CA . LEU A 1 107 ? -7.488 45.656 2.979 1 95.88 107 LEU A CA 1
ATOM 860 C C . LEU A 1 107 ? -8.961 46 2.787 1 95.88 107 LEU A C 1
ATOM 862 O O . LEU A 1 107 ? -9.648 46.375 3.746 1 95.88 107 LEU A O 1
ATOM 866 N N . PRO A 1 108 ? -9.383 45.938 1.488 1 95.81 108 PRO A N 1
ATOM 867 C CA . PRO A 1 108 ? -10.828 46.062 1.264 1 95.81 108 PRO A CA 1
ATOM 868 C C . PRO A 1 108 ? -11.641 45 2.02 1 95.81 108 PRO A C 1
ATOM 870 O O . PRO A 1 108 ? -11.195 43.875 2.16 1 95.81 108 PRO A O 1
ATOM 873 N N . GLU A 1 109 ? -12.797 45.312 2.369 1 95.31 109 GLU A N 1
ATOM 874 C CA . GLU A 1 109 ? -13.664 44.469 3.164 1 95.31 109 GLU A CA 1
ATOM 875 C C . GLU A 1 109 ? -13.914 43.125 2.463 1 95.31 109 GLU A C 1
ATOM 877 O O . GLU A 1 109 ? -13.992 42.094 3.113 1 95.31 109 GLU A O 1
ATOM 882 N N . SER A 1 110 ? -14.055 43.156 1.201 1 96.19 110 SER A N 1
ATOM 883 C CA . SER A 1 110 ? -14.312 41.938 0.438 1 96.19 110 SER A CA 1
ATOM 884 C C . SER A 1 110 ? -13.148 40.969 0.549 1 96.19 110 SER A C 1
ATOM 886 O O . SER A 1 110 ? -13.359 39.75 0.63 1 96.19 110 SER A O 1
ATOM 888 N N . GLU A 1 111 ? -11.977 41.5 0.577 1 97.12 111 GLU A N 1
ATOM 889 C CA . GLU A 1 111 ? -10.781 40.656 0.683 1 97.12 111 GLU A CA 1
ATOM 890 C C . GLU A 1 111 ? -10.641 40.094 2.086 1 97.12 111 GLU A C 1
ATOM 892 O O . GLU A 1 111 ? -10.289 38.906 2.248 1 97.12 111 GLU A O 1
ATOM 897 N N . ILE A 1 112 ? -10.93 40.938 3.053 1 97.62 112 ILE A N 1
ATOM 898 C CA . ILE A 1 112 ? -10.875 40.469 4.434 1 97.62 112 ILE A CA 1
ATOM 899 C C . ILE A 1 112 ? -11.867 39.312 4.637 1 97.62 112 ILE A C 1
ATOM 901 O O . ILE A 1 112 ? -11.547 38.312 5.281 1 97.62 112 ILE A O 1
ATOM 905 N N . ARG A 1 113 ? -13.039 39.438 4.074 1 97.44 113 ARG A N 1
ATOM 906 C CA . ARG A 1 113 ? -14.07 38.406 4.195 1 97.44 113 ARG A CA 1
ATOM 907 C C . ARG A 1 113 ? -13.609 37.094 3.57 1 97.44 113 ARG A C 1
ATOM 909 O O . ARG A 1 113 ? -13.875 36 4.113 1 97.44 113 ARG A O 1
ATOM 916 N N . ARG A 1 114 ? -12.945 37.156 2.48 1 97.94 114 ARG A N 1
ATOM 917 C CA . ARG A 1 114 ? -12.445 35.969 1.811 1 97.94 114 ARG A CA 1
ATOM 918 C C . ARG A 1 114 ? -11.359 35.281 2.637 1 97.94 114 ARG A C 1
ATOM 920 O O . ARG A 1 114 ? -11.273 34.062 2.674 1 97.94 114 ARG A O 1
ATOM 927 N N . LEU A 1 115 ? -10.555 36.125 3.252 1 98.12 115 LEU A N 1
ATOM 928 C CA . LEU A 1 115 ? -9.508 35.594 4.113 1 98.12 115 LEU A CA 1
ATOM 929 C C . LEU A 1 115 ? -10.102 34.875 5.305 1 98.12 115 LEU A C 1
ATOM 931 O O . LEU A 1 115 ? -9.68 33.75 5.625 1 98.12 115 LEU A O 1
ATOM 935 N N . ILE A 1 116 ? -11.078 35.406 5.934 1 98 116 ILE A N 1
ATOM 936 C CA . ILE A 1 116 ? -11.742 34.781 7.078 1 98 116 ILE A CA 1
ATOM 937 C C . ILE A 1 116 ? -12.453 33.531 6.641 1 98 116 ILE A C 1
ATOM 939 O O . ILE A 1 116 ? -12.383 32.5 7.328 1 98 116 ILE A O 1
ATOM 943 N N . SER A 1 117 ? -13.031 33.562 5.469 1 98 117 SER A N 1
ATOM 944 C CA . SER A 1 117 ? -13.711 32.375 4.934 1 98 117 SER A CA 1
ATOM 945 C C . SER A 1 117 ? -12.727 31.25 4.66 1 98 117 SER A C 1
ATOM 947 O O . SER A 1 117 ? -13.062 30.078 4.848 1 98 117 SER A O 1
ATOM 949 N N . ALA A 1 118 ? -11.562 31.594 4.188 1 97.94 118 ALA A N 1
ATOM 950 C CA . ALA A 1 118 ? -10.531 30.594 3.885 1 97.94 118 ALA A CA 1
ATOM 951 C C . ALA A 1 118 ? -10.062 29.891 5.152 1 97.94 118 ALA A C 1
ATOM 953 O O . ALA A 1 118 ? -9.539 28.781 5.094 1 97.94 118 ALA A O 1
ATOM 954 N N . ALA A 1 119 ? -10.258 30.547 6.309 1 98.06 119 ALA A N 1
ATOM 955 C CA . ALA A 1 119 ? -9.836 29.984 7.59 1 98.06 119 ALA A CA 1
ATOM 956 C C . ALA A 1 119 ? -11.016 29.328 8.312 1 98.06 119 ALA A C 1
ATOM 958 O O . ALA A 1 119 ? -11.008 29.203 9.539 1 98.06 119 ALA A O 1
ATOM 959 N N . ASN A 1 120 ? -12 28.938 7.516 1 97.38 120 ASN A N 1
ATOM 960 C CA . ASN A 1 120 ? -13.18 28.312 8.102 1 97.38 120 ASN A CA 1
ATOM 961 C C . ASN A 1 120 ? -12.805 27.094 8.953 1 97.38 120 ASN A C 1
ATOM 963 O O . ASN A 1 120 ? -12.016 26.25 8.523 1 97.38 120 ASN A O 1
ATOM 967 N N . GLY A 1 121 ? -13.383 27 10.164 1 97.75 121 GLY A N 1
ATOM 968 C CA . GLY A 1 121 ? -13.078 25.938 11.117 1 97.75 121 GLY A CA 1
ATOM 969 C C . GLY A 1 121 ? -12.016 26.344 12.125 1 97.75 121 GLY A C 1
ATOM 970 O O . GLY A 1 121 ? -11.875 25.703 13.172 1 97.75 121 GLY A O 1
ATOM 971 N N . PHE A 1 122 ? -11.266 27.406 11.766 1 98.5 122 PHE A N 1
ATOM 972 C CA . PHE A 1 122 ? -10.156 27.828 12.617 1 98.5 122 PHE A CA 1
ATOM 973 C C . PHE A 1 122 ? -10.305 29.297 13.008 1 98.5 122 PHE A C 1
ATOM 975 O O . PHE A 1 122 ? -9.594 29.781 13.883 1 98.5 122 PHE A O 1
ATOM 982 N N . CYS A 1 123 ? -11.172 29.953 12.359 1 98.44 123 CYS A N 1
ATOM 983 C CA . CYS A 1 123 ? -11.586 31.312 12.672 1 98.44 123 CYS A CA 1
ATOM 984 C C . CYS A 1 123 ? -13.102 31.453 12.609 1 98.44 123 CYS A C 1
ATOM 986 O O . CYS A 1 123 ? -13.734 30.969 11.68 1 98.44 123 CYS A O 1
ATOM 988 N N . VAL A 1 124 ? -13.594 32.031 13.594 1 97.69 124 VAL A N 1
ATOM 989 C CA . VAL A 1 124 ? -15.039 32.25 13.609 1 97.69 124 VAL A CA 1
ATOM 990 C C . VAL A 1 124 ? -15.445 33.062 12.375 1 97.69 124 VAL A C 1
ATOM 992 O O . VAL A 1 124 ? -14.75 34 11.992 1 97.69 124 VAL A O 1
ATOM 995 N N . GLN A 1 125 ? -16.562 32.656 11.836 1 97.12 125 GLN A N 1
ATOM 996 C CA . GLN A 1 125 ? -17.047 33.281 10.617 1 97.12 125 GLN A CA 1
ATOM 997 C C . GLN A 1 125 ? -17.938 34.5 10.953 1 97.12 125 GLN A C 1
ATOM 999 O O . GLN A 1 125 ? -19.156 34.344 11.078 1 97.12 125 GLN A O 1
ATOM 1004 N N . MET A 1 126 ? -17.25 35.594 11.109 1 95.06 126 MET A N 1
ATOM 1005 C CA . MET A 1 126 ? -17.953 36.844 11.406 1 95.06 126 MET A CA 1
ATOM 1006 C C . MET A 1 126 ? -17.281 38 10.68 1 95.06 126 MET A C 1
ATOM 1008 O O . MET A 1 126 ? -16.172 37.875 10.18 1 95.06 126 MET A O 1
ATOM 1012 N N . ASP A 1 127 ? -18.078 39.125 10.633 1 95.06 127 ASP A N 1
ATOM 1013 C CA . ASP A 1 127 ? -17.531 40.312 10.008 1 95.06 127 ASP A CA 1
ATOM 1014 C C . ASP A 1 127 ? -16.328 40.844 10.797 1 95.06 127 ASP A C 1
ATOM 1016 O O . ASP A 1 127 ? -16.328 40.812 12.023 1 95.06 127 ASP A O 1
ATOM 1020 N N . TRP A 1 128 ? -15.359 41.438 9.992 1 96.38 128 TRP A N 1
ATOM 1021 C CA . TRP A 1 128 ? -14.117 41.875 10.609 1 96.38 128 TRP A CA 1
ATOM 1022 C C . TRP A 1 128 ? -14.383 42.938 11.664 1 96.38 128 TRP A C 1
ATOM 1024 O O . TRP A 1 128 ? -13.75 42.969 12.719 1 96.38 128 TRP A O 1
ATOM 1034 N N . GLU A 1 129 ? -15.25 43.812 11.422 1 93.81 129 GLU A N 1
ATOM 1035 C CA . GLU A 1 129 ? -15.555 44.906 12.367 1 93.81 129 GLU A CA 1
ATOM 1036 C C . GLU A 1 129 ? -16 44.344 13.711 1 93.81 129 GLU A C 1
ATOM 1038 O O . GLU A 1 129 ? -15.633 44.844 14.766 1 93.81 129 GLU A O 1
ATOM 1043 N N . GLU A 1 130 ? -16.781 43.312 13.641 1 94.5 130 GLU A N 1
ATOM 1044 C CA . GLU A 1 130 ? -17.234 42.688 14.867 1 94.5 130 GLU A CA 1
ATOM 1045 C C . GLU A 1 130 ? -16.125 41.875 15.516 1 94.5 130 GLU A C 1
ATOM 1047 O O . GLU A 1 130 ? -15.906 41.938 16.719 1 94.5 130 GLU A O 1
ATOM 1052 N N . LEU A 1 131 ? -15.414 41.094 14.703 1 96.25 131 LEU A N 1
ATOM 1053 C CA . LEU A 1 131 ? -14.344 40.25 15.203 1 96.25 131 LEU A CA 1
ATOM 1054 C C . LEU A 1 131 ? -13.25 41.094 15.859 1 96.25 131 LEU A C 1
ATOM 1056 O O . LEU A 1 131 ? -12.734 40.719 16.922 1 96.25 131 LEU A O 1
ATOM 1060 N N . ARG A 1 132 ? -12.898 42.125 15.266 1 95.38 132 ARG A N 1
ATOM 1061 C CA . ARG A 1 132 ? -11.82 43 15.727 1 95.38 132 ARG A CA 1
ATOM 1062 C C . ARG A 1 132 ? -12.07 43.5 17.141 1 95.38 132 ARG A C 1
ATOM 1064 O O . ARG A 1 132 ? -11.141 43.625 17.938 1 95.38 132 ARG A O 1
ATOM 1071 N N . THR A 1 133 ? -13.336 43.719 17.516 1 93.56 133 THR A N 1
ATOM 1072 C CA . THR A 1 133 ? -13.695 44.25 18.828 1 93.56 133 THR A CA 1
ATOM 1073 C C . THR A 1 133 ? -13.609 43.188 19.906 1 93.56 133 THR A C 1
ATOM 1075 O O . THR A 1 133 ? -13.5 43.5 21.094 1 93.56 133 THR A O 1
ATOM 1078 N N . LEU A 1 134 ? -13.648 41.969 19.484 1 94 134 LEU A N 1
ATOM 1079 C CA . LEU A 1 134 ? -13.656 40.875 20.438 1 94 134 LEU A CA 1
ATOM 1080 C C . LEU A 1 134 ? -12.25 40.344 20.672 1 94 134 LEU A C 1
ATOM 1082 O O . LEU A 1 134 ? -12.016 39.562 21.609 1 94 134 LEU A O 1
ATOM 1086 N N . LEU A 1 135 ? -11.281 40.75 19.844 1 94.25 135 LEU A N 1
ATOM 1087 C CA . LEU A 1 135 ? -9.914 40.281 19.953 1 94.25 135 LEU A CA 1
ATOM 1088 C C . LEU A 1 135 ? -9.094 41.156 20.891 1 94.25 135 LEU A C 1
ATOM 1090 O O . LEU A 1 135 ? -9.375 42.375 21.016 1 94.25 135 LEU A O 1
ATOM 1094 N N . PRO A 1 136 ? -8.117 40.469 21.516 1 89.81 136 PRO A N 1
ATOM 1095 C CA . PRO A 1 136 ? -7.16 41.344 22.188 1 89.81 136 PRO A CA 1
ATOM 1096 C C . PRO A 1 136 ? -6.582 42.406 21.234 1 89.81 136 PRO A C 1
ATOM 1098 O O . PRO A 1 136 ? -6.312 42.125 20.078 1 89.81 136 PRO A O 1
ATOM 1101 N N . PRO A 1 137 ? -6.309 43.594 21.734 1 89.25 137 PRO A N 1
ATOM 1102 C CA . PRO A 1 137 ? -5.906 44.719 20.875 1 89.25 137 PRO A CA 1
ATOM 1103 C C . PRO A 1 137 ? -4.684 44.406 20.016 1 89.25 137 PRO A C 1
ATOM 1105 O O . PRO A 1 137 ? -4.652 44.719 18.828 1 89.25 137 PRO A O 1
ATOM 1108 N N . THR A 1 138 ? -3.678 43.781 20.594 1 90.56 138 THR A N 1
ATOM 1109 C CA . THR A 1 138 ? -2.473 43.469 19.844 1 90.56 138 THR A CA 1
ATOM 1110 C C . THR A 1 138 ? -2.783 42.469 18.734 1 90.56 138 THR A C 1
ATOM 1112 O O . THR A 1 138 ? -2.252 42.562 17.625 1 90.56 138 THR A O 1
ATOM 1115 N N . ALA A 1 139 ? -3.637 41.5 19.062 1 94.06 139 ALA A N 1
ATOM 1116 C CA . ALA A 1 139 ? -4.039 40.5 18.062 1 94.06 139 ALA A CA 1
ATOM 1117 C C . ALA A 1 139 ? -4.816 41.156 16.938 1 94.06 139 ALA A C 1
ATOM 1119 O O . ALA A 1 139 ? -4.609 40.844 15.758 1 94.06 139 ALA A O 1
ATOM 1120 N N . ALA A 1 140 ? -5.645 42.062 17.281 1 94.56 140 ALA A N 1
ATOM 1121 C CA . ALA A 1 140 ? -6.445 42.75 16.281 1 94.56 140 ALA A CA 1
ATOM 1122 C C . ALA A 1 140 ? -5.566 43.562 15.336 1 94.56 140 ALA A C 1
ATOM 1124 O O . ALA A 1 140 ? -5.773 43.531 14.125 1 94.56 140 ALA A O 1
ATOM 1125 N N . SER A 1 141 ? -4.586 44.219 15.859 1 94.69 141 SER A N 1
ATOM 1126 C CA . SER A 1 141 ? -3.738 45.094 15.062 1 94.69 141 SER A CA 1
ATOM 1127 C C . SER A 1 141 ? -2.736 44.281 14.234 1 94.69 141 SER A C 1
ATOM 1129 O O . SER A 1 141 ? -2.143 44.812 13.289 1 94.69 141 SER A O 1
ATOM 1131 N N . THR A 1 142 ? -2.535 43 14.586 1 95.31 142 THR A N 1
ATOM 1132 C CA . THR A 1 142 ? -1.575 42.156 13.875 1 95.31 142 THR A CA 1
ATOM 1133 C C . THR A 1 142 ? -2.273 40.969 13.227 1 95.31 142 THR A C 1
ATOM 1135 O O . THR A 1 142 ? -1.667 39.906 13.039 1 95.31 142 THR A O 1
ATOM 1138 N N . PHE A 1 143 ? -3.504 41.156 12.914 1 97.31 143 PHE A N 1
ATOM 1139 C CA . PHE A 1 143 ? -4.324 40.031 12.484 1 97.31 143 PHE A CA 1
ATOM 1140 C C . PHE A 1 143 ? -3.871 39.5 11.125 1 97.31 143 PHE A C 1
ATOM 1142 O O . PHE A 1 143 ? -4.086 38.344 10.789 1 97.31 143 PHE A O 1
ATOM 1149 N N . GLY A 1 144 ? -3.248 40.344 10.312 1 97.12 144 GLY A N 1
ATOM 1150 C CA . GLY A 1 144 ? -2.676 39.875 9.055 1 97.12 144 GLY A CA 1
ATOM 1151 C C . GLY A 1 144 ? -1.64 38.781 9.234 1 97.12 144 GLY A C 1
ATOM 1152 O O . GLY A 1 144 ? -1.645 37.812 8.508 1 97.12 144 GLY A O 1
ATOM 1153 N N . HIS A 1 145 ? -0.783 38.938 10.242 1 96.25 145 HIS A N 1
ATOM 1154 C CA . HIS A 1 145 ? 0.231 37.938 10.547 1 96.25 145 HIS A CA 1
ATOM 1155 C C . HIS A 1 145 ? -0.405 36.656 11.047 1 96.25 145 HIS A C 1
ATOM 1157 O O . HIS A 1 145 ? -0.035 35.562 10.609 1 96.25 145 HIS A O 1
ATOM 1163 N N . ILE A 1 146 ? -1.368 36.781 11.914 1 96.69 146 ILE A N 1
ATOM 1164 C CA . ILE A 1 146 ? -2.021 35.625 12.523 1 96.69 146 ILE A CA 1
ATOM 1165 C C . ILE A 1 146 ? -2.73 34.812 11.453 1 96.69 146 ILE A C 1
ATOM 1167 O O . ILE A 1 146 ? -2.551 33.594 11.375 1 96.69 146 ILE A O 1
ATOM 1171 N N . LEU A 1 147 ? -3.469 35.5 10.609 1 97.5 147 LEU A N 1
ATOM 1172 C CA . LEU A 1 147 ? -4.199 34.812 9.539 1 97.5 147 LEU A CA 1
ATOM 1173 C C . LEU A 1 147 ? -3.236 34.219 8.523 1 97.5 147 LEU A C 1
ATOM 1175 O O . LEU A 1 147 ? -3.469 33.094 8.023 1 97.5 147 LEU A O 1
ATOM 1179 N N . GLY A 1 148 ? -2.26 35 8.188 1 97.44 148 GLY A N 1
ATOM 1180 C CA . GLY A 1 148 ? -1.279 34.5 7.238 1 97.44 148 GLY A CA 1
ATOM 1181 C C . GLY A 1 148 ? -0.594 33.219 7.699 1 97.44 148 GLY A C 1
ATOM 1182 O O . GLY A 1 148 ? -0.469 32.281 6.93 1 97.44 148 GLY A O 1
ATOM 1183 N N . GLU A 1 149 ? -0.083 33.188 8.938 1 96.62 149 GLU A N 1
ATOM 1184 C CA . GLU A 1 149 ? 0.53 32 9.508 1 96.62 149 GLU A CA 1
ATOM 1185 C C . GLU A 1 149 ? -0.435 30.812 9.477 1 96.62 149 GLU A C 1
ATOM 1187 O O . GLU A 1 149 ? -0.053 29.703 9.109 1 96.62 149 GLU A O 1
ATOM 1192 N N . LEU A 1 150 ? -1.625 31.047 9.852 1 97.75 150 LEU A N 1
ATOM 1193 C CA . LEU A 1 150 ? -2.652 30.016 9.852 1 97.75 150 LEU A CA 1
ATOM 1194 C C . LEU A 1 150 ? -2.871 29.469 8.453 1 97.75 150 LEU A C 1
ATOM 1196 O O . LEU A 1 150 ? -2.918 28.25 8.258 1 97.75 150 LEU A O 1
ATOM 1200 N N . LEU A 1 151 ? -2.969 30.328 7.504 1 98.25 151 LEU A N 1
ATOM 1201 C CA . LEU A 1 151 ? -3.24 29.891 6.141 1 98.25 151 LEU A CA 1
ATOM 1202 C C . LEU A 1 151 ? -2.068 29.094 5.582 1 98.25 151 LEU A C 1
ATOM 1204 O O . LEU A 1 151 ? -2.266 28.156 4.801 1 98.25 151 LEU A O 1
ATOM 1208 N N . ILE A 1 152 ? -0.841 29.469 5.926 1 98.06 152 ILE A N 1
ATOM 1209 C CA . ILE A 1 152 ? 0.319 28.688 5.535 1 98.06 152 ILE A CA 1
ATOM 1210 C C . ILE A 1 152 ? 0.209 27.281 6.125 1 98.06 152 ILE A C 1
ATOM 1212 O O . ILE A 1 152 ? 0.389 26.281 5.418 1 98.06 152 ILE A O 1
ATOM 1216 N N . GLN A 1 153 ? -0.099 27.172 7.367 1 96.88 153 GLN A N 1
ATOM 1217 C CA . GLN A 1 153 ? -0.211 25.875 8.039 1 96.88 153 GLN A CA 1
ATOM 1218 C C . GLN A 1 153 ? -1.331 25.047 7.438 1 96.88 153 GLN A C 1
ATOM 1220 O O . GLN A 1 153 ? -1.18 23.828 7.262 1 96.88 153 GLN A O 1
ATOM 1225 N N . LEU A 1 154 ? -2.418 25.672 7.18 1 97.44 154 LEU A N 1
ATOM 1226 C CA . LEU A 1 154 ? -3.537 24.953 6.582 1 97.44 154 LEU A CA 1
ATOM 1227 C C . LEU A 1 154 ? -3.168 24.422 5.203 1 97.44 154 LEU A C 1
ATOM 1229 O O . LEU A 1 154 ? -3.568 23.312 4.828 1 97.44 154 LEU A O 1
ATOM 1233 N N . ASP A 1 155 ? -2.486 25.188 4.445 1 97.62 155 ASP A N 1
ATOM 1234 C CA . ASP A 1 155 ? -2.031 24.734 3.131 1 97.62 155 ASP A CA 1
ATOM 1235 C C . ASP A 1 155 ? -1.103 23.531 3.248 1 97.62 155 ASP A C 1
ATOM 1237 O O . ASP A 1 155 ? -1.216 22.578 2.479 1 97.62 155 ASP A O 1
ATOM 1241 N N . ILE A 1 156 ? -0.203 23.625 4.164 1 97.06 156 ILE A N 1
ATOM 1242 C CA . ILE A 1 156 ? 0.713 22.516 4.422 1 97.06 156 ILE A CA 1
ATOM 1243 C C . ILE A 1 156 ? -0.08 21.266 4.773 1 97.06 156 ILE A C 1
ATOM 1245 O O . ILE A 1 156 ? 0.185 20.188 4.238 1 97.06 156 ILE A O 1
ATOM 1249 N N . HIS A 1 157 ? -0.992 21.391 5.609 1 96.62 157 HIS A N 1
ATOM 1250 C CA . HIS A 1 157 ? -1.77 20.25 6.051 1 96.62 157 HIS A CA 1
ATOM 1251 C C . HIS A 1 157 ? -2.566 19.641 4.898 1 96.62 157 HIS A C 1
ATOM 1253 O O . HIS A 1 157 ? -2.648 18.422 4.766 1 96.62 157 HIS A O 1
ATOM 1259 N N . GLU A 1 158 ? -3.127 20.469 4.164 1 95.56 158 GLU A N 1
ATOM 1260 C CA . GLU A 1 158 ? -3.943 20 3.047 1 95.56 158 GLU A CA 1
ATOM 1261 C C . GLU A 1 158 ? -3.09 19.281 2.002 1 95.56 158 GLU A C 1
ATOM 1263 O O . GLU A 1 158 ? -3.461 18.219 1.515 1 95.56 158 GLU A O 1
ATOM 1268 N N . ARG A 1 159 ? -2 19.828 1.724 1 95.25 159 ARG A N 1
ATOM 1269 C CA . ARG A 1 159 ? -1.162 19.328 0.642 1 95.25 159 ARG A CA 1
ATOM 1270 C C . ARG A 1 159 ? -0.392 18.094 1.083 1 95.25 159 ARG A C 1
ATOM 1272 O O . ARG A 1 159 ? -0.131 17.188 0.276 1 95.25 159 ARG A O 1
ATOM 1279 N N . LEU A 1 160 ? -0.019 18.094 2.328 1 96.5 160 LEU A N 1
ATOM 1280 C CA . LEU A 1 160 ? 0.959 17.094 2.736 1 96.5 160 LEU A CA 1
ATOM 1281 C C . LEU A 1 160 ? 0.343 16.094 3.713 1 96.5 160 LEU A C 1
ATOM 1283 O O . LEU A 1 160 ? 0.263 14.898 3.42 1 96.5 160 LEU A O 1
ATOM 1287 N N . PHE A 1 161 ? -0.221 16.484 4.816 1 94.94 161 PHE A N 1
ATOM 1288 C CA . PHE A 1 161 ? -0.649 15.602 5.895 1 94.94 161 PHE A CA 1
ATOM 1289 C C . PHE A 1 161 ? -1.927 14.867 5.516 1 94.94 161 PHE A C 1
ATOM 1291 O O . PHE A 1 161 ? -2.127 13.719 5.91 1 94.94 161 PHE A O 1
ATOM 1298 N N . GLN A 1 162 ? -2.75 15.523 4.738 1 93.5 162 GLN A N 1
ATOM 1299 C CA . GLN A 1 162 ? -3.986 14.891 4.297 1 93.5 162 GLN A CA 1
ATOM 1300 C C . GLN A 1 162 ? -3.754 14.047 3.049 1 93.5 162 GLN A C 1
ATOM 1302 O O . GLN A 1 162 ? -4.613 13.25 2.664 1 93.5 162 GLN A O 1
ATOM 1307 N N . ASN A 1 163 ? -2.611 14.219 2.49 1 93.94 163 ASN A N 1
ATOM 1308 C CA . ASN A 1 163 ? -2.207 13.484 1.298 1 93.94 163 ASN A CA 1
ATOM 1309 C C . ASN A 1 163 ? -0.762 13 1.396 1 93.94 163 ASN A C 1
ATOM 1311 O O . ASN A 1 163 ? 0.086 13.406 0.599 1 93.94 163 ASN A O 1
ATOM 1315 N N . PRO A 1 164 ? -0.586 12.062 2.256 1 96.06 164 PRO A N 1
ATOM 1316 C CA . PRO A 1 164 ? 0.804 11.703 2.543 1 96.06 164 PRO A CA 1
ATOM 1317 C C . PRO A 1 164 ? 1.477 10.977 1.383 1 96.06 164 PRO A C 1
ATOM 1319 O O . PRO A 1 164 ? 2.699 10.797 1.384 1 96.06 164 PRO A O 1
ATOM 1322 N N . PHE A 1 165 ? 0.754 10.578 0.325 1 97.81 165 PHE A N 1
ATOM 1323 C CA . PHE A 1 165 ? 1.311 9.836 -0.797 1 97.81 165 PHE A CA 1
ATOM 1324 C C . PHE A 1 165 ? 1.508 10.742 -2.006 1 97.81 165 PHE A C 1
ATOM 1326 O O . PHE A 1 165 ? 1.728 10.258 -3.119 1 97.81 165 PHE A O 1
ATOM 1333 N N . TRP A 1 166 ? 1.509 12.062 -1.841 1 97 166 TRP A N 1
ATOM 1334 C CA . TRP A 1 166 ? 1.443 13.062 -2.906 1 97 166 TRP A CA 1
ATOM 1335 C C . TRP A 1 166 ? 2.619 12.906 -3.865 1 97 166 TRP A C 1
ATOM 1337 O O . TRP A 1 166 ? 2.516 13.258 -5.043 1 97 166 TRP A O 1
ATOM 1347 N N . TYR A 1 167 ? 3.691 12.375 -3.467 1 97.69 167 TYR A N 1
ATOM 1348 C CA . TYR A 1 167 ? 4.922 12.391 -4.25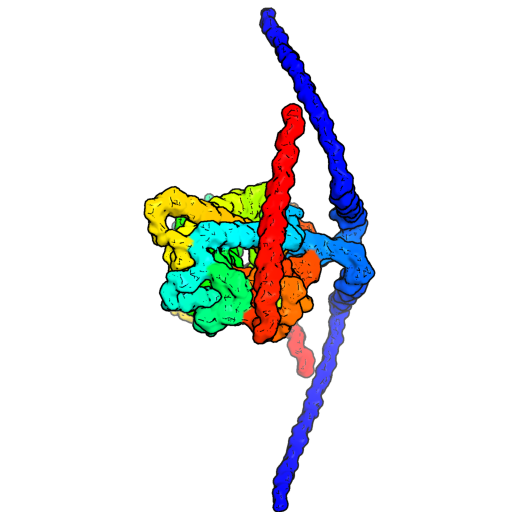 1 97.69 167 TYR A CA 1
ATOM 1349 C C . TYR A 1 167 ? 5.07 11.109 -5.059 1 97.69 167 TYR A C 1
ATOM 1351 O O . TYR A 1 167 ? 5.988 10.984 -5.875 1 97.69 167 TYR A O 1
ATOM 1359 N N . MET A 1 168 ? 4.211 10.133 -4.832 1 97.31 168 MET A N 1
ATOM 1360 C CA . MET A 1 168 ? 4.355 8.828 -5.469 1 97.31 168 MET A CA 1
ATOM 1361 C C . MET A 1 168 ? 4.004 8.898 -6.953 1 97.31 168 MET A C 1
ATOM 1363 O O . MET A 1 168 ? 3.008 9.523 -7.324 1 97.31 168 MET A O 1
ATOM 1367 N N . ASP A 1 169 ? 4.723 8.211 -7.84 1 96.81 169 ASP A N 1
ATOM 1368 C CA . ASP A 1 169 ? 4.684 8.453 -9.281 1 96.81 169 ASP A CA 1
ATOM 1369 C C . ASP A 1 169 ? 3.678 7.535 -9.961 1 96.81 169 ASP A C 1
ATOM 1371 O O . ASP A 1 169 ? 3.168 7.855 -11.039 1 96.81 169 ASP A O 1
ATOM 1375 N N . GLY A 1 170 ? 3.383 6.355 -9.461 1 97 170 GLY A N 1
ATOM 1376 C CA . GLY A 1 170 ? 2.389 5.465 -10.031 1 97 170 GLY A CA 1
ATOM 1377 C C . GLY A 1 170 ? 2.855 4.793 -11.312 1 97 170 GLY A C 1
ATOM 1378 O O . GLY A 1 170 ? 2.049 4.516 -12.203 1 97 170 GLY A O 1
ATOM 1379 N N . LYS A 1 171 ? 4.102 4.559 -11.484 1 96.81 171 LYS A N 1
ATOM 1380 C CA . LYS A 1 171 ? 4.645 3.889 -12.664 1 96.81 171 LYS A CA 1
ATOM 1381 C C . LYS A 1 171 ? 4.273 2.408 -12.672 1 96.81 171 LYS A C 1
ATOM 1383 O O . LYS A 1 171 ? 4.078 1.806 -11.617 1 96.81 171 LYS A O 1
ATOM 1388 N N . ILE A 1 172 ? 4.262 1.825 -13.883 1 95.25 172 ILE A N 1
ATOM 1389 C CA . ILE A 1 172 ? 3.857 0.429 -14.008 1 95.25 172 ILE A CA 1
ATOM 1390 C C . ILE A 1 172 ? 5.09 -0.451 -14.195 1 95.25 172 ILE A C 1
ATOM 1392 O O . ILE A 1 172 ? 4.984 -1.68 -14.234 1 95.25 172 ILE A O 1
ATOM 1396 N N . GLY A 1 173 ? 6.246 0.078 -14.312 1 94.25 173 GLY A N 1
ATOM 1397 C CA . GLY A 1 173 ? 7.5 -0.633 -14.508 1 94.25 173 GLY A CA 1
ATOM 1398 C C . GLY A 1 173 ? 8.703 0.288 -14.594 1 94.25 173 GLY A C 1
ATOM 1399 O O . GLY A 1 173 ? 8.555 1.512 -14.594 1 94.25 173 GLY A O 1
ATOM 1400 N N . PRO A 1 174 ? 9.805 -0.279 -14.648 1 91.94 174 PRO A N 1
ATOM 1401 C CA . PRO A 1 174 ? 11.031 0.521 -14.641 1 91.94 174 PRO A CA 1
ATOM 1402 C C . PRO A 1 174 ? 11.18 1.379 -15.898 1 91.94 174 PRO A C 1
ATOM 1404 O O . PRO A 1 174 ? 11.789 2.449 -15.844 1 91.94 174 PRO A O 1
ATOM 1407 N N . ASP A 1 175 ? 10.539 0.925 -16.984 1 92.12 175 ASP A N 1
ATOM 1408 C CA . ASP A 1 175 ? 10.703 1.62 -18.25 1 92.12 175 ASP A CA 1
ATOM 1409 C C . ASP A 1 175 ? 9.57 2.621 -18.484 1 92.12 175 ASP A C 1
ATOM 1411 O O . ASP A 1 175 ? 9.578 3.344 -19.484 1 92.12 175 ASP A O 1
ATOM 1415 N N . ASP A 1 176 ? 8.703 2.586 -17.625 1 92.19 176 ASP A N 1
ATOM 1416 C CA . ASP A 1 176 ? 7.582 3.51 -17.75 1 92.19 176 ASP A CA 1
ATOM 1417 C C . ASP A 1 176 ? 7.996 4.934 -17.375 1 92.19 176 ASP A C 1
ATOM 1419 O O . ASP A 1 176 ? 8.312 5.215 -16.219 1 92.19 176 ASP A O 1
ATOM 1423 N N . GLN A 1 177 ? 7.926 5.762 -18.375 1 89.62 177 GLN A N 1
ATOM 1424 C CA . GLN A 1 177 ? 8.328 7.145 -18.125 1 89.62 177 GLN A CA 1
ATOM 1425 C C . GLN A 1 177 ? 7.129 8.016 -17.766 1 89.62 177 GLN A C 1
ATOM 1427 O O . GLN A 1 177 ? 7.289 9.172 -17.375 1 89.62 177 GLN A O 1
ATOM 1432 N N . SER A 1 178 ? 5.992 7.324 -17.875 1 90.5 178 SER A N 1
ATOM 1433 C CA . SER A 1 178 ? 4.781 8.086 -17.578 1 90.5 178 SER A CA 1
ATOM 1434 C C . SER A 1 178 ? 4.441 8.039 -16.094 1 90.5 178 SER A C 1
ATOM 1436 O O . SER A 1 178 ? 4.719 7.043 -15.43 1 90.5 178 SER A O 1
ATOM 1438 N N . GLU A 1 179 ? 4.078 9.188 -15.602 1 91.19 179 GLU A N 1
ATOM 1439 C CA . GLU A 1 179 ? 3.637 9.258 -14.219 1 91.19 179 GLU A CA 1
ATOM 1440 C C . GLU A 1 179 ? 2.123 9.43 -14.125 1 91.19 179 GLU A C 1
ATOM 1442 O O . GLU A 1 179 ? 1.503 9.992 -15.031 1 91.19 179 GLU A O 1
ATOM 1447 N N . ASP A 1 180 ? 1.608 8.797 -13.148 1 95.19 180 ASP A N 1
ATOM 1448 C CA . ASP A 1 180 ? 0.196 9 -12.836 1 95.19 180 ASP A CA 1
ATOM 1449 C C . ASP A 1 180 ? 0.012 10.07 -11.766 1 95.19 180 ASP A C 1
ATOM 1451 O O . ASP A 1 180 ? 0.191 9.805 -10.578 1 95.19 180 ASP A O 1
ATOM 1455 N N . PRO A 1 181 ? -0.42 11.258 -12.148 1 93.12 181 PRO A N 1
ATOM 1456 C CA . PRO A 1 181 ? -0.542 12.352 -11.188 1 93.12 181 PRO A CA 1
ATOM 1457 C C . PRO A 1 181 ? -1.587 12.078 -10.109 1 93.12 181 PRO A C 1
ATOM 1459 O O . PRO A 1 181 ? -1.615 12.766 -9.086 1 93.12 181 PRO A O 1
ATOM 1462 N N . HIS A 1 182 ? -2.404 11.094 -10.344 1 94.44 182 HIS A N 1
ATOM 1463 C CA . HIS A 1 182 ? -3.465 10.82 -9.383 1 94.44 182 HIS A CA 1
ATOM 1464 C C . HIS A 1 182 ? -3.123 9.625 -8.508 1 94.44 182 HIS A C 1
ATOM 1466 O O . HIS A 1 182 ? -3.922 9.211 -7.66 1 94.44 182 HIS A O 1
ATOM 1472 N N . PHE A 1 183 ? -1.987 9.047 -8.664 1 97.31 183 PHE A N 1
ATOM 1473 C CA . PHE A 1 183 ? -1.633 7.832 -7.938 1 97.31 183 PHE A CA 1
ATOM 1474 C C . PHE A 1 183 ? -1.643 8.078 -6.434 1 97.31 183 PHE A C 1
ATOM 1476 O O . PHE A 1 183 ? -2.123 7.238 -5.668 1 97.31 183 PHE A O 1
ATOM 1483 N N . GLY A 1 184 ? -1.106 9.25 -6.008 1 96.69 184 GLY A N 1
ATOM 1484 C CA . GLY A 1 184 ? -1.145 9.586 -4.594 1 96.69 184 GLY A CA 1
ATOM 1485 C C . GLY A 1 184 ? -2.551 9.609 -4.023 1 96.69 184 GLY A C 1
ATOM 1486 O O . GLY A 1 184 ? -2.795 9.086 -2.938 1 96.69 184 GLY A O 1
ATOM 1487 N N . ARG A 1 185 ? -3.422 10.188 -4.746 1 95.94 185 ARG A N 1
ATOM 1488 C CA . ARG A 1 185 ? -4.812 10.258 -4.305 1 95.94 185 ARG A CA 1
ATOM 1489 C C . ARG A 1 185 ? -5.449 8.875 -4.285 1 95.94 185 ARG A C 1
ATOM 1491 O O . ARG A 1 185 ? -6.27 8.578 -3.416 1 95.94 185 ARG A O 1
ATOM 1498 N N . LYS A 1 186 ? -5.117 8.062 -5.258 1 97.44 186 LYS A N 1
ATOM 1499 C CA . LYS A 1 186 ? -5.617 6.691 -5.297 1 97.44 186 LYS A CA 1
ATOM 1500 C C . LYS A 1 186 ? -5.145 5.898 -4.082 1 97.44 186 LYS A C 1
ATOM 1502 O O . LYS A 1 186 ? -5.922 5.148 -3.482 1 97.44 186 LYS A O 1
ATOM 1507 N N . LEU A 1 187 ? -3.906 6.07 -3.719 1 98.12 187 LEU A N 1
ATOM 1508 C CA . LEU A 1 187 ? -3.369 5.395 -2.543 1 98.12 187 LEU A CA 1
ATOM 1509 C C . LEU A 1 187 ? -4.031 5.914 -1.27 1 98.12 187 LEU A C 1
ATOM 1511 O O . LEU A 1 187 ? -4.297 5.141 -0.345 1 98.12 187 LEU A O 1
ATOM 1515 N N . GLN A 1 188 ? -4.285 7.199 -1.26 1 97.25 188 GLN A N 1
ATOM 1516 C CA . GLN A 1 188 ? -4.965 7.754 -0.095 1 97.25 188 GLN A CA 1
ATOM 1517 C C . GLN A 1 188 ? -6.371 7.168 0.048 1 97.25 188 GLN A C 1
ATOM 1519 O O . GLN A 1 188 ? -6.801 6.844 1.155 1 97.25 188 GLN A O 1
ATOM 1524 N N . TYR A 1 189 ? -7.043 7.086 -1.021 1 97.31 189 TYR A N 1
ATOM 1525 C CA . TYR A 1 189 ? -8.375 6.5 -0.962 1 97.31 189 TYR A CA 1
ATOM 1526 C C . TYR A 1 189 ? -8.312 5.031 -0.561 1 97.31 189 TYR A C 1
ATOM 1528 O O . TYR A 1 189 ? -9.156 4.547 0.191 1 97.31 189 TYR A O 1
ATOM 1536 N N . LEU A 1 190 ? -7.348 4.305 -1.147 1 97.94 190 LEU A N 1
ATOM 1537 C CA . LEU A 1 190 ? -7.133 2.936 -0.692 1 97.94 190 LEU A CA 1
ATOM 1538 C C . LEU A 1 190 ? -6.922 2.891 0.817 1 97.94 190 LEU A C 1
ATOM 1540 O O . LEU A 1 190 ? -7.539 2.078 1.511 1 97.94 190 LEU A O 1
ATOM 1544 N N . PHE A 1 191 ? -6.09 3.766 1.309 1 97.44 191 PHE A N 1
ATOM 1545 C CA . PHE A 1 191 ? -5.859 3.842 2.746 1 97.44 191 PHE A CA 1
ATOM 1546 C C . PHE A 1 191 ? -7.168 4.086 3.492 1 97.44 191 PHE A C 1
ATOM 1548 O O . PHE A 1 191 ? -7.422 3.467 4.527 1 97.44 191 PHE A O 1
ATOM 1555 N N . ASP A 1 192 ? -7.926 4.98 3.023 1 97.06 192 ASP A N 1
ATOM 1556 C CA . ASP A 1 192 ? -9.188 5.285 3.684 1 97.06 192 ASP A CA 1
ATOM 1557 C C . ASP A 1 192 ? -10.062 4.039 3.807 1 97.06 192 ASP A C 1
ATOM 1559 O O . ASP A 1 192 ? -10.688 3.814 4.844 1 97.06 192 ASP A O 1
ATOM 1563 N N . ARG A 1 193 ? -10.086 3.283 2.795 1 97.44 193 ARG A N 1
ATOM 1564 C CA . ARG A 1 193 ? -10.875 2.053 2.809 1 97.44 193 ARG A CA 1
ATOM 1565 C C . ARG A 1 193 ? -10.258 1.021 3.748 1 97.44 193 ARG A C 1
ATOM 1567 O O . ARG A 1 193 ? -10.977 0.33 4.477 1 97.44 193 ARG A O 1
ATOM 1574 N N . LEU A 1 194 ? -8.953 0.928 3.746 1 96.62 194 LEU A N 1
ATOM 1575 C CA . LEU A 1 194 ? -8.266 0.048 4.684 1 96.62 194 LEU A CA 1
ATOM 1576 C C . LEU A 1 194 ? -8.531 0.472 6.125 1 96.62 194 LEU A C 1
ATOM 1578 O O . LEU A 1 194 ? -8.703 -0.375 7.004 1 96.62 194 LEU A O 1
ATOM 1582 N N . TYR A 1 195 ? -8.516 1.775 6.301 1 94.75 195 TYR A N 1
ATOM 1583 C CA . TYR A 1 195 ? -8.742 2.33 7.633 1 94.75 195 TYR A CA 1
ATOM 1584 C C . TYR A 1 195 ? -10.133 1.971 8.141 1 94.75 195 TYR A C 1
ATOM 1586 O O . TYR A 1 195 ? -10.312 1.695 9.328 1 94.75 195 TYR A O 1
ATOM 1594 N N . GLN A 1 196 ? -11.094 2.01 7.281 1 94.62 196 GLN A N 1
ATOM 1595 C CA . GLN A 1 196 ? -12.445 1.593 7.648 1 94.62 196 GLN A CA 1
ATOM 1596 C C . GLN A 1 196 ? -12.484 0.107 7.988 1 94.62 196 GLN A C 1
ATOM 1598 O O . GLN A 1 196 ? -13.227 -0.308 8.883 1 94.62 196 GLN A O 1
ATOM 1603 N N . THR A 1 197 ? -11.703 -0.669 7.293 1 94 197 THR A N 1
ATOM 1604 C CA . THR A 1 197 ? -11.648 -2.109 7.523 1 94 197 THR A CA 1
ATOM 1605 C C . THR A 1 197 ? -11.055 -2.414 8.891 1 94 197 THR A C 1
ATOM 1607 O O . THR A 1 197 ? -11.648 -3.135 9.695 1 94 197 THR A O 1
ATOM 1610 N N . ASN A 1 198 ? -9.922 -1.882 9.133 1 89.12 198 ASN A N 1
ATOM 1611 C CA . ASN A 1 198 ? -9.203 -2.07 10.391 1 89.12 198 ASN A CA 1
ATOM 1612 C C . ASN A 1 198 ? -8.203 -0.943 10.641 1 89.12 198 ASN A C 1
ATOM 1614 O O . ASN A 1 198 ? -7.109 -0.943 10.078 1 89.12 198 ASN A O 1
ATOM 1618 N N . PRO A 1 199 ? -8.523 -0.007 11.492 1 87.38 199 PRO A N 1
ATOM 1619 C CA . PRO A 1 199 ? -7.672 1.166 11.711 1 87.38 199 PRO A CA 1
ATOM 1620 C C . PRO A 1 199 ? -6.266 0.798 12.172 1 87.38 199 PRO A C 1
ATOM 1622 O O . PRO A 1 199 ? -5.285 1.402 11.727 1 87.38 199 PRO A O 1
ATOM 1625 N N . THR A 1 200 ? -6.121 -0.189 12.984 1 82.75 200 THR A N 1
ATOM 1626 C CA . THR A 1 200 ? -4.828 -0.557 13.555 1 82.75 200 THR A CA 1
ATOM 1627 C C . THR A 1 200 ? -3.859 -0.995 12.461 1 82.75 200 THR A C 1
ATOM 1629 O O . THR A 1 200 ? -2.76 -0.45 12.344 1 82.75 200 THR A O 1
ATOM 1632 N N . TYR A 1 201 ? -4.301 -1.859 11.648 1 83.88 201 TYR A N 1
ATOM 1633 C CA . TYR A 1 201 ? -3.4 -2.412 10.641 1 83.88 201 TYR A CA 1
ATOM 1634 C C . TYR A 1 201 ? -3.25 -1.462 9.461 1 83.88 201 TYR A C 1
ATOM 1636 O O . TYR A 1 201 ? -2.221 -1.465 8.781 1 83.88 201 TYR A O 1
ATOM 1644 N N . SER A 1 202 ? -4.277 -0.636 9.266 1 90.19 202 SER A N 1
ATOM 1645 C CA . SER A 1 202 ? -4.191 0.327 8.172 1 90.19 202 SER A CA 1
ATOM 1646 C C . SER A 1 202 ? -3.135 1.391 8.453 1 90.19 202 SER A C 1
ATOM 1648 O O . SER A 1 202 ? -2.393 1.79 7.559 1 90.19 202 SER A O 1
ATOM 1650 N N . VAL A 1 203 ? -3.055 1.829 9.688 1 89.44 203 VAL A N 1
ATOM 1651 C CA . VAL A 1 203 ? -2.078 2.863 10.008 1 89.44 203 VAL A CA 1
ATOM 1652 C C . VAL A 1 203 ? -0.668 2.277 9.953 1 89.44 203 VAL A C 1
ATOM 1654 O O . VAL A 1 203 ? 0.281 2.967 9.578 1 89.44 203 VAL A O 1
ATOM 1657 N N . LEU A 1 204 ? -0.535 1.027 10.289 1 84.88 204 LEU A N 1
ATOM 1658 C CA . LEU A 1 204 ? 0.755 0.359 10.164 1 84.88 204 LEU A CA 1
ATOM 1659 C C . LEU A 1 204 ? 1.133 0.186 8.695 1 84.88 204 LEU A C 1
ATOM 1661 O O . LEU A 1 204 ? 2.307 0.303 8.336 1 84.88 204 LEU A O 1
ATOM 1665 N N . TRP A 1 205 ? 0.151 -0.138 7.961 1 90.5 205 TRP A N 1
ATOM 1666 C CA . TRP A 1 205 ? 0.344 -0.24 6.516 1 90.5 205 TRP A CA 1
ATOM 1667 C C . TRP A 1 205 ? 0.875 1.069 5.945 1 90.5 205 TRP A C 1
ATOM 1669 O O . TRP A 1 205 ? 1.85 1.073 5.188 1 90.5 205 TRP A O 1
ATOM 1679 N N . ARG A 1 206 ? 0.295 2.158 6.277 1 93.62 206 ARG A N 1
ATOM 1680 C CA . ARG A 1 206 ? 0.737 3.465 5.801 1 93.62 206 ARG A CA 1
ATOM 1681 C C . ARG A 1 206 ? 2.131 3.797 6.324 1 93.62 206 ARG A C 1
ATOM 1683 O O . ARG A 1 206 ? 2.969 4.316 5.586 1 93.62 206 ARG A O 1
ATOM 1690 N N . MET A 1 207 ? 2.35 3.486 7.57 1 90.25 207 MET A N 1
ATOM 1691 C CA . MET A 1 207 ? 3.66 3.732 8.172 1 90.25 207 MET A CA 1
ATOM 1692 C C . MET A 1 207 ? 4.754 2.986 7.41 1 90.25 207 MET A C 1
ATOM 1694 O O . MET A 1 207 ? 5.793 3.561 7.082 1 90.25 207 MET A O 1
ATOM 1698 N N . GLN A 1 208 ? 4.504 1.765 7.109 1 88.75 208 GLN A N 1
ATOM 1699 C CA . GLN A 1 208 ? 5.5 0.962 6.402 1 88.75 208 GLN A CA 1
ATOM 1700 C C . GLN A 1 208 ? 5.715 1.476 4.984 1 88.75 208 GLN A C 1
ATOM 1702 O O . GLN A 1 208 ? 6.836 1.449 4.473 1 88.75 208 GLN A O 1
ATOM 1707 N N . THR A 1 209 ? 4.613 1.896 4.379 1 94.5 209 THR A N 1
ATOM 1708 C CA . THR A 1 209 ? 4.742 2.492 3.055 1 94.5 209 THR A CA 1
ATOM 1709 C C . THR A 1 209 ? 5.684 3.693 3.094 1 94.5 209 THR A C 1
ATOM 1711 O O . THR A 1 209 ? 6.613 3.785 2.287 1 94.5 209 THR A O 1
ATOM 1714 N N . GLN A 1 210 ? 5.41 4.516 4.047 1 94.19 210 GLN A N 1
ATOM 1715 C CA . GLN A 1 210 ? 6.207 5.734 4.164 1 94.19 210 GLN A CA 1
ATOM 1716 C C . GLN A 1 210 ? 7.656 5.41 4.527 1 94.19 210 GLN A C 1
ATOM 1718 O O . GLN A 1 210 ? 8.586 6.031 4.004 1 94.19 210 GLN A O 1
ATOM 1723 N N . ARG A 1 211 ? 7.859 4.473 5.395 1 90.12 211 ARG A N 1
ATOM 1724 C CA . ARG A 1 211 ? 9.211 4.078 5.785 1 90.12 211 ARG A CA 1
ATOM 1725 C C . ARG A 1 211 ? 10 3.559 4.586 1 90.12 211 ARG A C 1
ATOM 1727 O O . ARG A 1 211 ? 11.117 4.004 4.328 1 90.12 211 ARG A O 1
ATOM 1734 N N . LEU A 1 212 ? 9.406 2.711 3.859 1 92.81 212 LEU A N 1
ATOM 1735 C CA . LEU A 1 212 ? 10.086 2.076 2.74 1 92.81 212 LEU A CA 1
ATOM 1736 C C . LEU A 1 212 ? 10.312 3.07 1.606 1 92.81 212 LEU A C 1
ATOM 1738 O O . LEU A 1 212 ? 11.352 3.027 0.935 1 92.81 212 LEU A O 1
ATOM 1742 N N . CYS A 1 213 ? 9.406 3.975 1.432 1 96.5 213 CYS A N 1
ATOM 1743 C CA . CYS A 1 213 ? 9.492 4.941 0.344 1 96.5 213 CYS A CA 1
ATOM 1744 C C . CYS A 1 213 ? 10.484 6.051 0.68 1 96.5 213 CYS A C 1
ATOM 1746 O O . CYS A 1 213 ? 10.914 6.793 -0.204 1 96.5 213 CYS A O 1
ATOM 1748 N N . ASN A 1 214 ? 10.781 6.156 1.955 1 94.12 214 ASN A N 1
ATOM 1749 C CA . ASN A 1 214 ? 11.602 7.293 2.363 1 94.12 214 ASN A CA 1
ATOM 1750 C C . ASN A 1 214 ? 12.875 6.844 3.062 1 94.12 214 ASN A C 1
ATOM 1752 O O . ASN A 1 214 ? 13.469 7.602 3.832 1 94.12 214 ASN A O 1
ATOM 1756 N N . SER A 1 215 ? 13.281 5.605 2.865 1 89.75 215 SER A N 1
ATOM 1757 C CA . SER A 1 215 ? 14.57 5.113 3.32 1 89.75 215 SER A CA 1
ATOM 1758 C C . SER A 1 215 ? 15.688 5.535 2.371 1 89.75 215 SER A C 1
ATOM 1760 O O . SER A 1 215 ? 15.82 4.98 1.277 1 89.75 215 SER A O 1
ATOM 1762 N N . THR A 1 216 ? 16.5 6.469 2.816 1 91.25 216 THR A N 1
ATOM 1763 C CA . THR A 1 216 ? 17.438 7.105 1.891 1 91.25 216 THR A CA 1
ATOM 1764 C C . THR A 1 216 ? 18.859 6.617 2.135 1 91.25 216 THR A C 1
ATOM 1766 O O . THR A 1 216 ? 19.797 7.051 1.457 1 91.25 216 THR A O 1
ATOM 1769 N N . ASP A 1 217 ? 18.984 5.781 3.098 1 83.69 217 ASP A N 1
ATOM 1770 C CA . ASP A 1 217 ? 20.344 5.309 3.389 1 83.69 217 ASP A CA 1
ATOM 1771 C C . ASP A 1 217 ? 20.344 3.82 3.736 1 83.69 217 ASP A C 1
ATOM 1773 O O . ASP A 1 217 ? 19.281 3.195 3.809 1 83.69 217 ASP A O 1
ATOM 1777 N N . HIS A 1 218 ? 21.5 3.217 3.955 1 83.44 218 HIS A N 1
ATOM 1778 C CA . HIS A 1 218 ? 21.656 1.775 4.125 1 83.44 218 HIS A CA 1
ATOM 1779 C C . HIS A 1 218 ? 21.344 1.355 5.559 1 83.44 218 HIS A C 1
ATOM 1781 O O . HIS A 1 218 ? 21.234 0.162 5.852 1 83.44 218 HIS A O 1
ATOM 1787 N N . PHE A 1 219 ? 21.125 2.312 6.359 1 73.12 219 PHE A N 1
ATOM 1788 C CA . PHE A 1 219 ? 20.719 1.979 7.723 1 73.12 219 PHE A CA 1
ATOM 1789 C C . PHE A 1 219 ? 19.281 1.507 7.77 1 73.12 219 PHE A C 1
ATOM 1791 O O . PHE A 1 219 ? 18.922 0.663 8.594 1 73.12 219 PHE A O 1
ATOM 1798 N N . THR A 1 220 ? 18.547 2.01 6.859 1 74.12 220 THR A N 1
ATOM 1799 C CA . THR A 1 220 ? 17.109 1.716 6.883 1 74.12 220 THR A CA 1
ATOM 1800 C C . THR A 1 220 ? 16.719 0.821 5.711 1 74.12 220 THR A C 1
ATOM 1802 O O . THR A 1 220 ? 15.641 0.24 5.699 1 74.12 220 THR A O 1
ATOM 1805 N N . ALA A 1 221 ? 17.641 0.716 4.734 1 83.69 221 ALA A N 1
ATOM 1806 C CA . ALA A 1 221 ? 17.297 -0.034 3.527 1 83.69 221 ALA A CA 1
ATOM 1807 C C . ALA A 1 221 ? 18.5 -0.821 3.01 1 83.69 221 ALA A C 1
ATOM 1809 O O . ALA A 1 221 ? 19.641 -0.34 3.061 1 83.69 221 ALA A O 1
ATOM 1810 N N . ARG A 1 222 ? 18.203 -1.976 2.518 1 84.19 222 ARG A N 1
ATOM 1811 C CA . ARG A 1 222 ? 19.219 -2.721 1.767 1 84.19 222 ARG A CA 1
ATOM 1812 C C . ARG A 1 222 ? 19.625 -1.967 0.506 1 84.19 222 ARG A C 1
ATOM 1814 O O . ARG A 1 222 ? 20.812 -1.863 0.199 1 84.19 222 ARG A O 1
ATOM 1821 N N . ASP A 1 223 ? 18.672 -1.469 -0.166 1 90.06 223 ASP A N 1
ATOM 1822 C CA . ASP A 1 223 ? 18.875 -0.616 -1.335 1 90.06 223 ASP A CA 1
ATOM 1823 C C . ASP A 1 223 ? 18.141 0.718 -1.167 1 90.06 223 ASP A C 1
ATOM 1825 O O . ASP A 1 223 ? 16.922 0.777 -1.25 1 90.06 223 ASP A O 1
ATOM 1829 N N . PRO A 1 224 ? 18.828 1.807 -0.98 1 92.31 224 PRO A N 1
ATOM 1830 C CA . PRO A 1 224 ? 18.203 3.096 -0.676 1 92.31 224 PRO A CA 1
ATOM 1831 C C . PRO A 1 224 ? 17.781 3.857 -1.931 1 92.31 224 PRO A C 1
ATOM 1833 O O . PRO A 1 224 ? 17.312 4.992 -1.837 1 92.31 224 PRO A O 1
ATOM 1836 N N . GLN A 1 225 ? 17.906 3.219 -3.137 1 95.69 225 GLN A N 1
ATOM 1837 C CA . GLN A 1 225 ? 17.703 3.92 -4.398 1 95.69 225 GLN A CA 1
ATOM 1838 C C . GLN A 1 225 ? 16.281 4.484 -4.488 1 95.69 225 GLN A C 1
ATOM 1840 O O . GLN A 1 225 ? 16.094 5.602 -4.961 1 95.69 225 GLN A O 1
ATOM 1845 N N . PHE A 1 226 ? 15.359 3.781 -4.07 1 97.44 226 PHE A N 1
ATOM 1846 C CA . PHE A 1 226 ? 13.977 4.23 -4.164 1 97.44 226 PHE A CA 1
ATOM 1847 C C . PHE A 1 226 ? 13.727 5.41 -3.232 1 97.44 226 PHE A C 1
ATOM 1849 O O . PHE A 1 226 ? 13.055 6.375 -3.609 1 97.44 226 PHE A O 1
ATOM 1856 N N . GLY A 1 227 ? 14.188 5.332 -2.006 1 96.75 227 GLY A N 1
ATOM 1857 C CA . GLY A 1 227 ? 14.094 6.449 -1.079 1 96.75 227 GLY A CA 1
ATOM 1858 C C . GLY A 1 227 ? 14.766 7.707 -1.592 1 96.75 227 GLY A C 1
ATOM 1859 O O . GLY A 1 227 ? 14.234 8.805 -1.445 1 96.75 227 GLY A O 1
ATOM 1860 N N . GLN A 1 228 ? 15.875 7.543 -2.209 1 96.69 228 GLN A N 1
ATOM 1861 C CA . GLN A 1 228 ? 16.609 8.672 -2.766 1 96.69 228 GLN A CA 1
ATOM 1862 C C . GLN A 1 228 ? 15.867 9.281 -3.955 1 96.69 228 GLN A C 1
ATOM 1864 O O . GLN A 1 228 ? 15.828 10.5 -4.113 1 96.69 228 GLN A O 1
ATOM 1869 N N . TYR A 1 229 ? 15.383 8.375 -4.715 1 97.69 229 TYR A N 1
ATOM 1870 C CA . TYR A 1 229 ? 14.539 8.828 -5.82 1 97.69 229 TYR A CA 1
ATOM 1871 C C . TYR A 1 229 ? 13.391 9.688 -5.312 1 97.69 229 TYR A C 1
ATOM 1873 O O . TYR A 1 229 ? 13.125 10.758 -5.859 1 97.69 229 TYR A O 1
ATOM 1881 N N . ASN A 1 230 ? 12.766 9.289 -4.293 1 97.81 230 ASN A N 1
ATOM 1882 C CA . ASN A 1 230 ? 11.641 10.039 -3.742 1 97.81 230 ASN A CA 1
ATOM 1883 C C . ASN A 1 230 ? 12.102 11.32 -3.066 1 97.81 230 ASN A C 1
ATOM 1885 O O . ASN A 1 230 ? 11.398 12.336 -3.1 1 97.81 230 ASN A O 1
ATOM 1889 N N . ALA A 1 231 ? 13.234 11.312 -2.441 1 97.06 231 ALA A N 1
ATOM 1890 C CA . ALA A 1 231 ? 13.789 12.523 -1.854 1 97.06 231 ALA A CA 1
ATOM 1891 C C . ALA A 1 231 ? 13.977 13.609 -2.912 1 97.06 231 ALA A C 1
ATOM 1893 O O . ALA A 1 231 ? 13.734 14.789 -2.652 1 97.06 231 ALA A O 1
ATOM 1894 N N . GLN A 1 232 ? 14.414 13.141 -4.051 1 97.38 232 GLN A N 1
ATOM 1895 C CA . GLN A 1 232 ? 14.562 14.086 -5.156 1 97.38 232 GLN A CA 1
ATOM 1896 C C . GLN A 1 232 ? 13.211 14.633 -5.594 1 97.38 232 GLN A C 1
ATOM 1898 O O . GLN A 1 232 ? 13.094 15.812 -5.938 1 97.38 232 GLN A O 1
ATOM 1903 N N . ARG A 1 233 ? 12.266 13.859 -5.551 1 96.88 233 ARG A N 1
ATOM 1904 C CA . ARG A 1 233 ? 10.922 14.297 -5.914 1 96.88 233 ARG A CA 1
ATOM 1905 C C . ARG A 1 233 ? 10.383 15.297 -4.898 1 96.88 233 ARG A C 1
ATOM 1907 O O . ARG A 1 233 ? 9.695 16.25 -5.27 1 96.88 233 ARG A O 1
ATOM 1914 N N . HIS A 1 234 ? 10.641 15.023 -3.646 1 97.38 234 HIS A N 1
ATOM 1915 C CA . HIS A 1 234 ? 10.281 15.992 -2.619 1 97.38 234 HIS A CA 1
ATOM 1916 C C . HIS A 1 234 ? 10.867 17.359 -2.928 1 97.38 234 HIS A C 1
ATOM 1918 O O . HIS A 1 234 ? 10.141 18.359 -2.945 1 97.38 234 HIS A O 1
ATOM 1924 N N . GLU A 1 235 ? 12.109 17.328 -3.215 1 96.56 235 GLU A N 1
ATOM 1925 C CA . GLU A 1 235 ? 12.828 18.578 -3.449 1 96.56 235 GLU A CA 1
ATOM 1926 C C . GLU A 1 235 ? 12.305 19.297 -4.691 1 96.56 235 GLU A C 1
ATOM 1928 O O . GLU A 1 235 ? 12.211 20.531 -4.719 1 96.56 235 GLU A O 1
ATOM 1933 N N . ALA A 1 236 ? 11.992 18.531 -5.609 1 96 236 ALA A N 1
ATOM 1934 C CA . ALA A 1 236 ? 11.531 19.094 -6.871 1 96 236 ALA A CA 1
ATOM 1935 C C . ALA A 1 236 ? 10.148 19.719 -6.723 1 96 236 ALA A C 1
ATOM 1937 O O . ALA A 1 236 ? 9.781 20.625 -7.484 1 96 236 ALA A O 1
ATOM 1938 N N . ALA A 1 237 ? 9.398 19.312 -5.746 1 96.5 237 ALA A N 1
ATOM 1939 C CA . ALA A 1 237 ? 8.008 19.734 -5.617 1 96.5 237 ALA A CA 1
ATOM 1940 C C . ALA A 1 237 ? 7.895 21 -4.785 1 96.5 237 ALA A C 1
ATOM 1942 O O . ALA A 1 237 ? 6.93 21.766 -4.918 1 96.5 237 ALA A O 1
ATOM 1943 N N . VAL A 1 238 ? 8.828 21.297 -3.941 1 97 238 VAL A N 1
ATOM 1944 C CA . VAL A 1 238 ? 8.719 22.344 -2.924 1 97 238 VAL A CA 1
ATOM 1945 C C . VAL A 1 238 ? 8.539 23.703 -3.594 1 97 238 VAL A C 1
ATOM 1947 O O . VAL A 1 238 ? 7.766 24.531 -3.115 1 97 238 VAL A O 1
ATOM 1950 N N . ALA A 1 239 ? 9.258 23.891 -4.688 1 96.94 239 ALA A N 1
ATOM 1951 C CA . ALA A 1 239 ? 9.156 25.188 -5.379 1 96.94 239 ALA A CA 1
ATOM 1952 C C . ALA A 1 239 ? 7.727 25.438 -5.863 1 96.94 239 ALA A C 1
ATOM 1954 O O . ALA A 1 239 ? 7.207 26.547 -5.734 1 96.94 239 ALA A O 1
ATOM 1955 N N . SER A 1 240 ? 7.168 24.406 -6.387 1 97.06 240 SER A N 1
ATOM 1956 C CA . SER A 1 240 ? 5.809 24.547 -6.898 1 97.06 240 SER A CA 1
ATOM 1957 C C . SER A 1 240 ? 4.816 24.812 -5.773 1 97.06 240 SER A C 1
ATOM 1959 O O . SER A 1 240 ? 3.832 25.531 -5.969 1 97.06 240 SER A O 1
ATOM 1961 N N . PHE A 1 241 ? 5.02 24.25 -4.637 1 97.5 241 PHE A N 1
ATOM 1962 C CA . PHE A 1 241 ? 4.164 24.516 -3.486 1 97.5 241 PHE A CA 1
ATOM 1963 C C . PHE A 1 241 ? 4.234 25.984 -3.086 1 97.5 241 PHE A C 1
ATOM 1965 O O . PHE A 1 241 ? 3.203 26.641 -2.881 1 97.5 241 PHE A O 1
ATOM 1972 N N . ALA A 1 242 ? 5.426 26.469 -3.045 1 97.75 242 ALA A N 1
ATOM 1973 C CA . ALA A 1 242 ? 5.633 27.875 -2.674 1 97.75 242 ALA A CA 1
ATOM 1974 C C . ALA A 1 242 ? 5.012 28.812 -3.701 1 97.75 242 ALA A C 1
ATOM 1976 O O . ALA A 1 242 ? 4.301 29.75 -3.34 1 97.75 242 ALA A O 1
ATOM 1977 N N . ASP A 1 243 ? 5.254 28.516 -4.973 1 97.31 243 ASP A N 1
ATOM 1978 C CA . ASP A 1 243 ? 4.73 29.344 -6.051 1 97.31 243 ASP A CA 1
ATOM 1979 C C . ASP A 1 243 ? 3.203 29.375 -6.031 1 97.31 243 ASP A C 1
ATOM 1981 O O . ASP A 1 243 ? 2.592 30.422 -6.223 1 97.31 243 ASP A O 1
ATOM 1985 N N . SER A 1 244 ? 2.672 28.25 -5.82 1 97.5 244 SER A N 1
ATOM 1986 C CA . SER A 1 244 ? 1.218 28.125 -5.789 1 97.5 244 SER A CA 1
ATOM 1987 C C . SER A 1 244 ? 0.625 28.938 -4.645 1 97.5 244 SER A C 1
ATOM 1989 O O . SER A 1 244 ? -0.385 29.625 -4.82 1 97.5 244 SER A O 1
ATOM 1991 N N . LEU A 1 245 ? 1.228 28.891 -3.492 1 97.62 245 LEU A N 1
ATOM 1992 C CA . LEU A 1 245 ? 0.701 29.625 -2.348 1 97.62 245 LEU A CA 1
ATOM 1993 C C . LEU A 1 245 ? 0.85 31.125 -2.551 1 97.62 245 LEU A C 1
ATOM 1995 O O . LEU A 1 245 ? -0.085 31.891 -2.293 1 97.62 245 LEU A O 1
ATOM 1999 N N . LEU A 1 246 ? 1.96 31.547 -3.078 1 96.94 246 LEU A N 1
ATOM 2000 C CA . LEU A 1 246 ? 2.262 32.969 -3.256 1 96.94 246 LEU A CA 1
ATOM 2001 C C . LEU A 1 246 ? 1.281 33.625 -4.227 1 96.94 246 LEU A C 1
ATOM 2003 O O . LEU A 1 246 ? 0.986 34.812 -4.117 1 96.94 246 LEU A O 1
ATOM 2007 N N . THR A 1 247 ? 0.778 32.812 -5.117 1 95.75 247 THR A N 1
ATOM 2008 C CA . THR A 1 247 ? -0.085 33.344 -6.152 1 95.75 247 THR A CA 1
ATOM 2009 C C . THR A 1 247 ? -1.553 33.062 -5.84 1 95.75 247 THR A C 1
ATOM 2011 O O . THR A 1 247 ? -2.445 33.562 -6.531 1 95.75 247 THR A O 1
ATOM 2014 N N . SER A 1 248 ? -1.781 32.375 -4.793 1 95.88 248 SER A N 1
ATOM 2015 C CA . SER A 1 248 ? -3.137 31.922 -4.516 1 95.88 248 SER A CA 1
ATOM 2016 C C . SER A 1 248 ? -3.957 33 -3.816 1 95.88 248 SER A C 1
ATOM 2018 O O . SER A 1 248 ? -3.463 33.688 -2.908 1 95.88 248 SER A O 1
ATOM 2020 N N . GLU A 1 249 ? -5.203 33.062 -4.266 1 95.62 249 GLU A N 1
ATOM 2021 C CA . GLU A 1 249 ? -6.184 33.844 -3.518 1 95.62 249 GLU A CA 1
ATOM 2022 C C . GLU A 1 249 ? -6.891 33 -2.477 1 95.62 249 GLU A C 1
ATOM 2024 O O . GLU A 1 249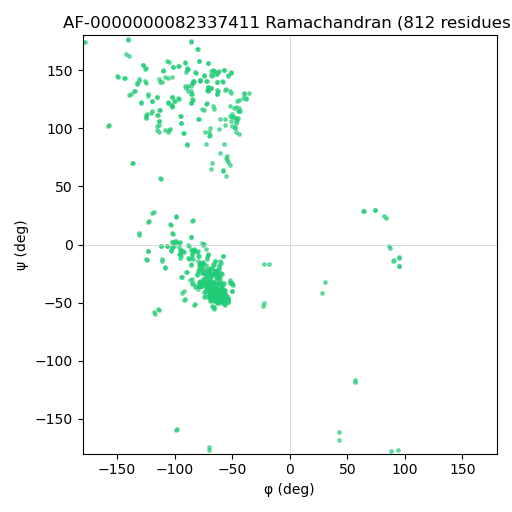 ? -7.242 31.844 -2.75 1 95.62 249 GLU A O 1
ATOM 2029 N N . PRO A 1 250 ? -7.02 33.5 -1.344 1 97.12 250 PRO A N 1
ATOM 2030 C CA . PRO A 1 250 ? -6.863 34.906 -0.917 1 97.12 250 PRO A CA 1
ATOM 2031 C C . PRO A 1 250 ? -5.531 35.156 -0.217 1 97.12 250 PRO A C 1
ATOM 2033 O O . PRO A 1 250 ? -5.309 36.25 0.314 1 97.12 250 PRO A O 1
ATO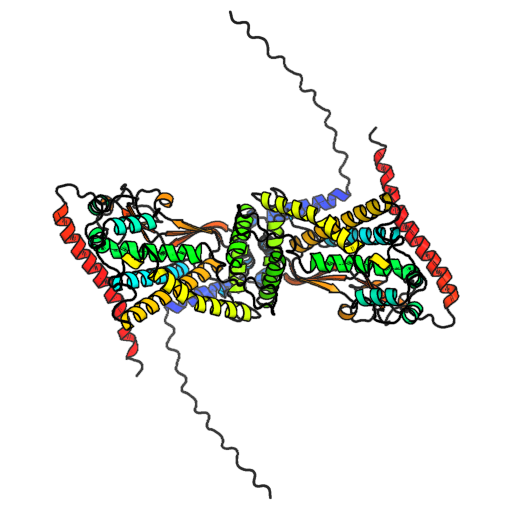M 2036 N N . PHE A 1 251 ? -4.629 34.25 -0.225 1 97.75 251 PHE A N 1
ATOM 2037 C CA . PHE A 1 251 ? -3.383 34.375 0.523 1 97.75 251 PHE A CA 1
ATOM 2038 C C . PHE A 1 251 ? -2.576 35.562 0.033 1 97.75 251 PHE A C 1
ATOM 2040 O O . PHE A 1 251 ? -2.02 36.312 0.836 1 97.75 251 PHE A O 1
ATOM 2047 N N . CYS A 1 252 ? -2.555 35.781 -1.228 1 96.5 252 CYS A N 1
ATOM 2048 C CA . CYS A 1 252 ? -1.704 36.812 -1.833 1 96.5 252 CYS A CA 1
ATOM 2049 C C . CYS A 1 252 ? -2.15 38.219 -1.419 1 96.5 252 CYS A C 1
ATOM 2051 O O . CYS A 1 252 ? -1.389 39.156 -1.546 1 96.5 252 CYS A O 1
ATOM 2053 N N . PHE A 1 253 ? -3.414 38.344 -0.892 1 96.88 253 PHE A N 1
ATOM 2054 C CA . PHE A 1 253 ? -3.889 39.625 -0.416 1 96.88 253 PHE A CA 1
ATOM 2055 C C . PHE A 1 253 ? -3.068 40.125 0.778 1 96.88 253 PHE A C 1
ATOM 2057 O O . PHE A 1 253 ? -3.021 41.312 1.071 1 96.88 253 PHE A O 1
ATOM 2064 N N . LEU A 1 254 ? -2.473 39.188 1.475 1 97.56 254 LEU A N 1
ATOM 2065 C CA . LEU A 1 254 ? -1.803 39.469 2.734 1 97.56 254 LEU A CA 1
ATOM 2066 C C . LEU A 1 254 ? -0.369 39.938 2.49 1 97.56 254 LEU A C 1
ATOM 2068 O O . LEU A 1 254 ? 0.294 40.438 3.408 1 97.56 254 LEU A O 1
ATOM 2072 N N . LEU A 1 255 ? 0.073 39.844 1.303 1 96.62 255 LEU A N 1
ATOM 2073 C CA . LEU A 1 255 ? 1.455 40.219 1.02 1 96.62 255 LEU A CA 1
ATOM 2074 C C . LEU A 1 255 ? 1.642 41.719 1.104 1 96.62 255 LEU A C 1
ATOM 2076 O O . LEU A 1 255 ? 0.822 42.5 0.584 1 96.62 255 LEU A O 1
ATOM 2080 N N . LYS A 1 256 ? 2.699 42.219 1.796 1 93 256 LYS A N 1
ATOM 2081 C CA . LYS A 1 256 ? 3.008 43.656 1.902 1 93 256 LYS A CA 1
ATOM 2082 C C . LYS A 1 256 ? 3.109 44.312 0.524 1 93 256 LYS A C 1
ATOM 2084 O O . LYS A 1 256 ? 2.557 45.375 0.296 1 93 256 LYS A O 1
ATOM 2089 N N . ASP A 1 257 ? 3.857 43.594 -0.303 1 86.44 257 ASP A N 1
ATOM 2090 C CA . ASP A 1 257 ? 4.012 44.031 -1.685 1 86.44 257 ASP A CA 1
ATOM 2091 C C . ASP A 1 257 ? 3.332 43.062 -2.65 1 86.44 257 ASP A C 1
ATOM 2093 O O . ASP A 1 257 ? 3.318 41.844 -2.42 1 86.44 257 ASP A O 1
ATOM 2097 N N . GLU A 1 258 ? 2.746 43.688 -3.576 1 82.88 258 GLU A N 1
ATOM 2098 C CA . GLU A 1 258 ? 2.133 42.844 -4.59 1 82.88 258 GLU A CA 1
ATOM 2099 C C . GLU A 1 258 ? 3.127 41.812 -5.113 1 82.88 258 GLU A C 1
ATOM 2101 O O . GLU A 1 258 ? 4.34 42.031 -5.035 1 82.88 258 GLU A O 1
ATOM 2106 N N . TYR A 1 259 ? 2.57 40.719 -5.453 1 82.75 259 TYR A N 1
ATOM 2107 C CA . TYR A 1 259 ? 3.4 39.688 -6.047 1 82.75 259 TYR A CA 1
ATOM 2108 C C . TYR A 1 259 ? 2.99 39.406 -7.492 1 82.75 259 TYR A C 1
ATOM 2110 O O . TYR A 1 259 ? 1.829 39.125 -7.766 1 82.75 259 TYR A O 1
ATOM 2118 N N . PRO A 1 260 ? 3.818 39.438 -8.461 1 86.25 260 PRO A N 1
ATOM 2119 C CA . PRO A 1 260 ? 5.223 39.812 -8.289 1 86.25 260 PRO A CA 1
ATOM 2120 C C . PRO A 1 260 ? 5.391 41.281 -7.926 1 86.25 260 PRO A C 1
ATOM 2122 O O . PRO A 1 260 ? 4.59 42.125 -8.344 1 86.25 260 PRO A O 1
ATOM 2125 N N . SER A 1 261 ? 6.387 41.5 -7.121 1 87.62 261 SER A N 1
ATOM 2126 C CA . SER A 1 261 ? 6.648 42.875 -6.676 1 87.62 261 SER A CA 1
ATOM 2127 C C . SER A 1 261 ? 7.523 43.625 -7.68 1 87.62 261 SER A C 1
ATOM 2129 O O . SER A 1 261 ? 7.914 43.062 -8.703 1 87.62 261 SER A O 1
ATOM 2131 N N . SER A 1 262 ? 7.695 44.906 -7.375 1 85.69 262 SER A N 1
ATOM 2132 C CA . SER A 1 262 ? 8.562 45.75 -8.211 1 85.69 262 SER A CA 1
ATOM 2133 C C . SER A 1 262 ? 10.031 45.375 -8 1 85.69 262 SER A C 1
ATOM 2135 O O . SER A 1 262 ? 10.883 45.719 -8.82 1 85.69 262 SER A O 1
ATOM 2137 N N . SER A 1 263 ? 10.336 44.594 -6.992 1 90.69 263 SER A N 1
ATOM 2138 C CA . SER A 1 263 ? 11.703 44.188 -6.695 1 90.69 263 SER A CA 1
ATOM 2139 C C . SER A 1 263 ? 11.883 42.688 -6.91 1 90.69 263 SER A C 1
ATOM 2141 O O . SER A 1 263 ? 11.492 41.875 -6.062 1 90.69 263 SER A O 1
ATOM 2143 N N . PRO A 1 264 ? 12.555 42.344 -7.965 1 91.81 264 PRO A N 1
ATOM 2144 C CA . PRO A 1 264 ? 12.797 40.906 -8.211 1 91.81 264 PRO A CA 1
ATOM 2145 C C . PRO A 1 264 ? 13.547 40.219 -7.07 1 91.81 264 PRO A C 1
ATOM 2147 O O . PRO A 1 264 ? 13.305 39.062 -6.785 1 91.81 264 PRO A O 1
ATOM 2150 N N . GLN A 1 265 ? 14.406 40.938 -6.469 1 93.06 265 GLN A N 1
ATOM 2151 C CA . GLN A 1 265 ? 15.164 40.375 -5.348 1 93.06 265 GLN A CA 1
ATOM 2152 C C . GLN A 1 265 ? 14.242 40.062 -4.172 1 93.06 265 GLN A C 1
ATOM 2154 O O . GLN A 1 265 ? 14.398 39.031 -3.525 1 93.06 265 GLN A O 1
ATOM 2159 N N . LEU A 1 266 ? 13.336 40.938 -3.926 1 93.38 266 LEU A N 1
ATOM 2160 C CA . LEU A 1 266 ? 12.367 40.688 -2.861 1 93.38 266 LEU A CA 1
ATOM 2161 C C . LEU A 1 266 ? 11.539 39.438 -3.152 1 93.38 266 LEU A C 1
ATOM 2163 O O . LEU A 1 266 ? 11.312 38.625 -2.262 1 93.38 266 LEU A O 1
ATOM 2167 N N . ASP A 1 267 ? 11.141 39.344 -4.395 1 94.5 267 ASP A N 1
ATOM 2168 C CA . ASP A 1 267 ? 10.344 38.188 -4.809 1 94.5 267 ASP A CA 1
ATOM 2169 C C . ASP A 1 267 ? 11.141 36.906 -4.672 1 94.5 267 ASP A C 1
ATOM 2171 O O . ASP A 1 267 ? 10.609 35.875 -4.242 1 94.5 267 ASP A O 1
ATOM 2175 N N . GLU A 1 268 ? 12.32 36.938 -5.023 1 95.25 268 GLU A N 1
ATOM 2176 C CA . GLU A 1 268 ? 13.172 35.781 -4.91 1 95.25 268 GLU A CA 1
ATOM 2177 C C . GLU A 1 268 ? 13.414 35.406 -3.451 1 95.25 268 GLU A C 1
ATOM 2179 O O . GLU A 1 268 ? 13.406 34.219 -3.096 1 95.25 268 GLU A O 1
ATOM 2184 N N . ASP A 1 269 ? 13.57 36.438 -2.643 1 94.5 269 ASP A N 1
ATOM 2185 C CA . ASP A 1 269 ? 13.781 36.188 -1.22 1 94.5 269 ASP A CA 1
ATOM 2186 C C . ASP A 1 269 ? 12.547 35.562 -0.579 1 94.5 269 ASP A C 1
ATOM 2188 O O . ASP A 1 269 ? 12.648 34.562 0.164 1 94.5 269 ASP A O 1
ATOM 2192 N N . ARG A 1 270 ? 11.391 36.094 -0.901 1 95.06 270 ARG A N 1
ATOM 2193 C CA . ARG A 1 270 ? 10.125 35.594 -0.4 1 95.06 270 ARG A CA 1
ATOM 2194 C C . ARG A 1 270 ? 9.914 34.125 -0.831 1 95.06 270 ARG A C 1
ATOM 2196 O O . ARG A 1 270 ? 9.531 33.281 -0.02 1 95.06 270 ARG A O 1
ATOM 2203 N N . ARG A 1 271 ? 10.195 33.969 -2.033 1 96.88 271 ARG A N 1
ATOM 2204 C CA . ARG A 1 271 ? 10.008 32.656 -2.613 1 96.88 271 ARG A CA 1
ATOM 2205 C C . ARG A 1 271 ? 10.961 31.641 -1.977 1 96.88 271 ARG A C 1
ATOM 2207 O O . ARG A 1 271 ? 10.531 30.547 -1.573 1 96.88 271 ARG A O 1
ATOM 2214 N N . CYS A 1 272 ? 12.203 31.969 -1.847 1 97.31 272 CYS A N 1
ATOM 2215 C CA . CYS A 1 272 ? 13.219 31.062 -1.326 1 97.31 272 CYS A CA 1
ATOM 2216 C C . CYS A 1 272 ? 12.93 30.703 0.123 1 97.31 272 CYS A C 1
ATOM 2218 O O . CYS A 1 272 ? 13.047 29.531 0.503 1 97.31 272 CYS A O 1
ATOM 2220 N N . LEU A 1 273 ? 12.562 31.656 0.856 1 96.75 273 LEU A N 1
ATOM 2221 C CA . LEU A 1 273 ? 12.289 31.391 2.266 1 96.75 273 LEU A CA 1
ATOM 2222 C C . LEU A 1 273 ? 11.023 30.547 2.428 1 96.75 273 LEU A C 1
ATOM 2224 O O . LEU A 1 273 ? 10.93 29.734 3.342 1 96.75 273 LEU A O 1
ATOM 2228 N N . LEU A 1 274 ? 10.031 30.781 1.557 1 97.94 274 LEU A N 1
ATOM 2229 C CA . LEU A 1 274 ? 8.82 29.984 1.614 1 97.94 274 LEU A CA 1
ATOM 2230 C C . LEU A 1 274 ? 9.102 28.547 1.18 1 97.94 274 LEU A C 1
ATOM 2232 O O . LEU A 1 274 ? 8.508 27.609 1.708 1 97.94 274 LEU A O 1
ATOM 2236 N N . ILE A 1 275 ? 9.969 28.391 0.239 1 98 275 ILE A N 1
ATOM 2237 C CA . ILE A 1 275 ? 10.43 27.078 -0.172 1 98 275 ILE A CA 1
ATOM 2238 C C . ILE A 1 275 ? 11.016 26.328 1.031 1 98 275 ILE A C 1
ATOM 2240 O O . ILE A 1 275 ? 10.742 25.141 1.224 1 98 275 ILE A O 1
ATOM 2244 N N . ASP A 1 276 ? 11.719 27.031 1.856 1 96.81 276 ASP A N 1
ATOM 2245 C CA . ASP A 1 276 ? 12.32 26.422 3.041 1 96.81 276 ASP A CA 1
ATOM 2246 C C . ASP A 1 276 ? 11.242 25.984 4.039 1 96.81 276 ASP A C 1
ATOM 2248 O O . ASP A 1 276 ? 11.398 24.984 4.73 1 96.81 276 ASP A O 1
ATOM 2252 N N . VAL A 1 277 ? 10.219 26.734 4.117 1 97 277 VAL A N 1
ATOM 2253 C CA . VAL A 1 277 ? 9.102 26.359 4.98 1 97 277 VAL A CA 1
ATOM 2254 C C . VAL A 1 277 ? 8.516 25.031 4.523 1 97 277 VAL A C 1
ATOM 2256 O O . VAL A 1 277 ? 8.336 24.109 5.328 1 97 277 VAL A O 1
ATOM 2259 N N . PHE A 1 278 ? 8.297 24.906 3.262 1 98.06 278 PHE A N 1
ATOM 2260 C CA . PHE A 1 278 ? 7.699 23.688 2.73 1 98.06 278 PHE A CA 1
ATOM 2261 C C . PHE A 1 278 ? 8.672 22.516 2.828 1 98.06 278 PHE A C 1
ATOM 2263 O O . PHE A 1 278 ? 8.266 21.375 3.055 1 98.06 278 PHE A O 1
ATOM 2270 N N . ARG A 1 279 ? 9.898 22.812 2.592 1 97.19 279 ARG A N 1
ATOM 2271 C CA . ARG A 1 279 ? 10.906 21.766 2.748 1 97.19 279 ARG A CA 1
ATOM 2272 C C . ARG A 1 279 ? 10.891 21.188 4.16 1 97.19 279 ARG A C 1
ATOM 2274 O O . ARG A 1 279 ? 10.938 19.984 4.344 1 97.19 279 ARG A O 1
ATOM 2281 N N . ASN A 1 280 ? 10.797 22.047 5.105 1 95.56 280 ASN A N 1
ATOM 2282 C CA . ASN A 1 280 ? 10.727 21.625 6.496 1 95.56 280 ASN A CA 1
ATOM 2283 C C . ASN A 1 280 ? 9.414 20.906 6.797 1 95.56 280 ASN A C 1
ATOM 2285 O O . ASN A 1 280 ? 9.383 19.969 7.609 1 95.56 280 ASN A O 1
ATOM 2289 N N . ALA A 1 281 ? 8.398 21.344 6.18 1 96.94 281 ALA A N 1
ATOM 2290 C CA . ALA A 1 281 ? 7.102 20.703 6.359 1 96.94 281 ALA A CA 1
ATOM 2291 C C . ALA A 1 281 ? 7.137 19.25 5.867 1 96.94 281 ALA A C 1
ATOM 2293 O O . ALA A 1 281 ? 6.586 18.359 6.516 1 96.94 281 ALA A O 1
ATOM 2294 N N . ILE A 1 282 ? 7.758 19.047 4.758 1 96.94 282 ILE A N 1
ATOM 2295 C CA . ILE A 1 282 ? 7.871 17.703 4.207 1 96.94 282 ILE A CA 1
ATOM 2296 C C . ILE A 1 282 ? 8.672 16.812 5.16 1 96.94 282 ILE A C 1
ATOM 2298 O O . ILE A 1 282 ? 8.289 15.68 5.434 1 96.94 282 ILE A O 1
ATOM 2302 N N . ARG A 1 283 ? 9.727 17.359 5.66 1 92.75 283 ARG A N 1
ATOM 2303 C CA . ARG A 1 283 ? 10.523 16.609 6.633 1 92.75 283 ARG A CA 1
ATOM 2304 C C . ARG A 1 283 ? 9.688 16.25 7.859 1 92.75 283 ARG A C 1
ATOM 2306 O O . ARG A 1 283 ? 9.781 15.141 8.367 1 92.75 283 ARG A O 1
ATOM 2313 N N . CYS A 1 284 ? 8.969 17.188 8.258 1 92.44 284 CYS A N 1
ATOM 2314 C CA . CYS A 1 284 ? 8.102 16.953 9.414 1 92.44 284 CYS A CA 1
ATOM 2315 C C . CYS A 1 284 ? 7.082 15.867 9.125 1 92.44 284 CYS A C 1
ATOM 2317 O O . CYS A 1 284 ? 6.863 14.977 9.945 1 92.44 284 CYS A O 1
ATOM 2319 N N . LEU A 1 285 ? 6.488 15.938 7.996 1 94.38 285 LEU A N 1
ATOM 2320 C CA . LEU A 1 285 ? 5.512 14.93 7.598 1 94.38 285 LEU A CA 1
ATOM 2321 C C . LEU A 1 285 ? 6.125 13.539 7.645 1 94.38 285 LEU A C 1
ATOM 2323 O O . LEU A 1 285 ? 5.535 12.609 8.203 1 94.38 285 LEU A O 1
ATOM 2327 N N . ILE A 1 286 ? 7.25 13.391 6.992 1 92.44 286 ILE A N 1
ATOM 2328 C CA . ILE A 1 286 ? 7.898 12.086 6.887 1 92.44 286 ILE A CA 1
ATOM 2329 C C . ILE A 1 286 ? 8.195 11.547 8.281 1 92.44 286 ILE A C 1
ATOM 2331 O O . ILE A 1 286 ? 7.957 10.367 8.562 1 92.44 286 ILE A O 1
ATOM 2335 N N . ARG A 1 287 ? 8.625 12.398 9.109 1 88.5 287 ARG A N 1
ATOM 2336 C CA . ARG A 1 287 ? 8.93 11.969 10.469 1 88.5 287 ARG A CA 1
ATOM 2337 C C . ARG A 1 287 ? 7.668 11.555 11.211 1 88.5 287 ARG A C 1
ATOM 2339 O O . ARG A 1 287 ? 7.664 10.555 11.938 1 88.5 287 ARG A O 1
ATOM 2346 N N . CYS A 1 288 ? 6.68 12.281 11.055 1 90.56 288 CYS A N 1
ATOM 2347 C CA . CYS A 1 288 ? 5.422 11.953 11.719 1 90.56 288 CYS A CA 1
ATOM 2348 C C . CYS A 1 288 ? 4.863 10.633 11.195 1 90.56 288 CYS A C 1
ATOM 2350 O O . CYS A 1 288 ? 4.41 9.797 11.977 1 90.56 288 CYS A O 1
ATOM 2352 N N . GLU A 1 289 ? 4.934 10.461 9.914 1 90.62 289 GLU A N 1
ATOM 2353 C CA . GLU A 1 289 ? 4.332 9.289 9.281 1 90.62 289 GLU A CA 1
ATOM 2354 C C . GLU A 1 289 ? 5.145 8.031 9.57 1 90.62 289 GLU A C 1
ATOM 2356 O O . GLU A 1 289 ? 4.598 6.926 9.609 1 90.62 289 GLU A O 1
ATOM 2361 N N . THR A 1 290 ? 6.402 8.172 9.695 1 86.5 290 THR A N 1
ATOM 2362 C CA . THR A 1 290 ? 7.258 7 9.836 1 86.5 290 THR A CA 1
ATOM 2363 C C . THR A 1 290 ? 7.383 6.602 11.305 1 86.5 290 THR A C 1
ATOM 2365 O O . THR A 1 290 ? 7.812 5.488 11.617 1 86.5 290 THR A O 1
ATOM 2368 N N . TRP A 1 291 ? 6.957 7.441 12.211 1 78.56 291 TRP A N 1
ATOM 2369 C CA . TRP A 1 291 ? 7.137 7.125 13.625 1 78.56 291 TRP A CA 1
ATOM 2370 C C . TRP A 1 291 ? 5.793 6.988 14.328 1 78.56 291 TRP A C 1
ATOM 2372 O O . TRP A 1 291 ? 5.551 6.008 15.031 1 78.56 291 TRP A O 1
ATOM 2382 N N . THR A 1 292 ? 4.969 8.008 14.344 1 75 292 THR A N 1
ATOM 2383 C CA . THR A 1 292 ? 3.727 8.023 15.109 1 75 292 THR A CA 1
ATOM 2384 C C . THR A 1 292 ? 2.668 7.156 14.438 1 75 292 THR A C 1
ATOM 2386 O O . THR A 1 292 ? 1.888 6.484 15.109 1 75 292 THR A O 1
ATOM 2389 N N . ASN A 1 293 ? 2.771 6.992 13.242 1 77.38 293 ASN A N 1
ATOM 2390 C CA . ASN A 1 293 ? 1.673 6.387 12.492 1 77.38 293 ASN A CA 1
ATOM 2391 C C . ASN A 1 293 ? 0.323 6.949 12.93 1 77.38 293 ASN A C 1
ATOM 2393 O O . ASN A 1 293 ? 0.234 8.102 13.359 1 77.38 293 ASN A O 1
ATOM 2397 N N . GLY A 1 294 ? -0.797 6.453 12.609 1 87.31 294 GLY A N 1
ATOM 2398 C CA . GLY A 1 294 ? -2.119 6.957 12.938 1 87.31 294 GLY A CA 1
ATOM 2399 C C . GLY A 1 294 ? -2.705 7.852 11.867 1 87.31 294 GLY A C 1
ATOM 2400 O O . GLY A 1 294 ? -2.125 7.996 10.789 1 87.31 294 GLY A O 1
ATOM 2401 N N . GLN A 1 295 ? -3.854 8.312 12.281 1 91.88 295 GLN A N 1
ATOM 2402 C CA . GLN A 1 295 ? -4.543 9.25 11.398 1 91.88 295 GLN A CA 1
ATOM 2403 C C . GLN A 1 295 ? -4.406 10.688 11.906 1 91.88 295 GLN A C 1
ATOM 2405 O O . GLN A 1 295 ? -4.781 10.992 13.039 1 91.88 295 GLN A O 1
ATOM 2410 N N . PRO A 1 296 ? -3.814 11.508 11.047 1 93.88 296 PRO A N 1
ATOM 2411 C CA . PRO A 1 296 ? -3.648 12.891 11.5 1 93.88 296 PRO A CA 1
ATOM 2412 C C . PRO A 1 296 ? -4.969 13.656 11.555 1 93.88 296 PRO A C 1
ATOM 2414 O O . PRO A 1 296 ? -5.789 13.547 10.641 1 93.88 296 PRO A O 1
ATOM 2417 N N . VAL A 1 297 ? -5.137 14.367 12.633 1 93.62 297 VAL A N 1
ATOM 2418 C CA . VAL A 1 297 ? -6.305 15.227 12.82 1 93.62 297 VAL A CA 1
ATOM 2419 C C . VAL A 1 297 ? -5.863 16.625 13.234 1 93.62 297 VAL A C 1
ATOM 2421 O O . VAL A 1 297 ? -5.141 16.781 14.219 1 93.62 297 VAL A O 1
ATOM 2424 N N . LEU A 1 298 ? -6.293 17.531 12.414 1 94.69 298 LEU A N 1
ATOM 2425 C CA . LEU A 1 298 ? -6.078 18.938 12.781 1 94.69 298 LEU A CA 1
ATOM 2426 C C . LEU A 1 298 ? -7.191 19.438 13.688 1 94.69 298 LEU A C 1
ATOM 2428 O O . LEU A 1 298 ? -8.375 19.281 13.375 1 94.69 298 LEU A O 1
ATOM 2432 N N . ARG A 1 299 ? -6.805 20.031 14.766 1 94.94 299 ARG A N 1
ATOM 2433 C CA . ARG A 1 299 ? -7.809 20.5 15.711 1 94.94 299 ARG A CA 1
ATOM 2434 C C . ARG A 1 299 ? -8.141 21.969 15.477 1 94.94 299 ARG A C 1
ATOM 2436 O O . ARG A 1 299 ? -7.297 22.844 15.711 1 94.94 299 ARG A O 1
ATOM 2443 N N . GLY A 1 300 ? -9.305 22.172 15.008 1 96.25 300 GLY A N 1
ATOM 2444 C CA . GLY A 1 300 ? -9.867 23.5 14.891 1 96.25 300 GLY A CA 1
ATOM 2445 C C . GLY A 1 300 ? -10.797 23.859 16.047 1 96.25 300 GLY A C 1
ATOM 2446 O O . GLY A 1 300 ? -10.68 23.297 17.141 1 96.25 300 GLY A O 1
ATOM 2447 N N . ILE A 1 301 ? -11.633 24.797 15.828 1 97.06 301 ILE A N 1
ATOM 2448 C CA . ILE A 1 301 ? -12.523 25.328 16.859 1 97.06 301 ILE A CA 1
ATOM 2449 C C . ILE A 1 301 ? -13.469 24.234 17.328 1 97.06 301 ILE A C 1
ATOM 2451 O O . ILE A 1 301 ? -13.625 24.031 18.547 1 97.06 301 ILE A O 1
ATOM 2455 N N . THR A 1 302 ? -13.977 23.484 16.422 1 94.88 302 THR A N 1
ATOM 2456 C CA . THR A 1 302 ? -14.945 22.438 16.75 1 94.88 302 THR A CA 1
ATOM 2457 C C . THR A 1 302 ? -14.281 21.312 17.547 1 94.88 302 THR A C 1
ATOM 2459 O O . THR A 1 302 ? -14.82 20.844 18.547 1 94.88 302 THR A O 1
ATOM 2462 N N . GLU A 1 303 ? -13.133 20.891 17.062 1 93.06 303 GLU A N 1
ATOM 2463 C CA . GLU A 1 303 ? -12.414 19.781 17.703 1 93.06 303 GLU A CA 1
ATOM 2464 C C . GLU A 1 303 ? -11.961 20.156 19.109 1 93.06 303 GLU A C 1
ATOM 2466 O O . GLU A 1 303 ? -11.797 19.297 19.969 1 93.06 303 GLU A O 1
ATOM 2471 N N . LEU A 1 304 ? -11.852 21.422 19.328 1 94.69 304 LEU A N 1
ATOM 2472 C CA . LEU A 1 304 ? -11.391 21.906 20.641 1 94.69 304 LEU A CA 1
ATOM 2473 C C . LEU A 1 304 ? -12.562 22.156 21.562 1 94.69 304 LEU A C 1
ATOM 2475 O O . LEU A 1 304 ? -12.367 22.516 22.734 1 94.69 304 LEU A O 1
ATOM 2479 N N . GLY A 1 305 ? -13.766 22.047 21.078 1 92.62 305 GLY A N 1
ATOM 2480 C CA . GLY A 1 305 ? -14.945 22.234 21.891 1 92.62 305 GLY A CA 1
ATOM 2481 C C . GLY A 1 305 ? -15.5 23.641 21.828 1 92.62 305 GLY A C 1
ATOM 2482 O O . GLY A 1 305 ? -16.516 23.938 22.469 1 92.62 305 GLY A O 1
ATOM 2483 N N . GLY A 1 306 ? -14.773 24.609 21.266 1 94.5 306 GLY A N 1
ATOM 2484 C CA . GLY A 1 306 ? -15.289 25.938 21 1 94.5 306 GLY A CA 1
ATOM 2485 C C . GLY A 1 306 ? -15.07 26.906 22.141 1 94.5 306 GLY A C 1
ATOM 2486 O O . GLY A 1 306 ? -15.25 28.109 21.969 1 94.5 306 GLY A O 1
ATOM 2487 N N . ILE A 1 307 ? -14.711 26.297 23.281 1 93.75 307 ILE A N 1
ATOM 2488 C CA . ILE A 1 307 ? -14.555 27.141 24.469 1 93.75 307 ILE A CA 1
ATOM 2489 C C . ILE A 1 307 ? -13.172 26.922 25.078 1 93.75 307 ILE A C 1
ATOM 2491 O O . ILE A 1 307 ? -12.68 25.797 25.141 1 93.75 307 ILE A O 1
ATOM 2495 N N . PHE A 1 308 ? -12.586 28.031 25.531 1 93.81 308 PHE A N 1
ATOM 2496 C CA . PHE A 1 308 ? -11.273 27.938 26.141 1 93.81 308 PHE A CA 1
ATOM 2497 C C . PHE A 1 308 ? -11.383 27.578 27.609 1 93.81 308 PHE A C 1
ATOM 2499 O O . PHE A 1 308 ? -12.117 28.234 28.359 1 93.81 308 PHE A O 1
ATOM 2506 N N . HIS A 1 309 ? -10.656 26.516 27.844 1 88.69 309 HIS A N 1
ATOM 2507 C CA . HIS A 1 309 ? -10.5 26.125 29.25 1 88.69 309 HIS A CA 1
ATOM 2508 C C . HIS A 1 309 ? -9.023 26.062 29.641 1 88.69 309 HIS A C 1
ATOM 2510 O O . HIS A 1 309 ? -8.234 25.359 29 1 88.69 309 HIS A O 1
ATOM 2516 N N . GLU A 1 310 ? -8.734 26.703 30.656 1 82.75 310 GLU A N 1
ATOM 2517 C CA . GLU A 1 310 ? -7.344 26.812 31.094 1 82.75 310 GLU A CA 1
ATOM 2518 C C . GLU A 1 310 ? -6.77 25.438 31.438 1 82.75 310 GLU A C 1
ATOM 2520 O O . GLU A 1 310 ? -5.57 25.203 31.281 1 82.75 310 GLU A O 1
ATOM 2525 N N . GLU A 1 311 ? -7.492 24.516 31.828 1 81.12 311 GLU A N 1
ATOM 2526 C CA . GLU A 1 311 ? -7.035 23.219 32.312 1 81.12 311 GLU A CA 1
ATOM 2527 C C . GLU A 1 311 ? -6.789 22.266 31.141 1 81.12 311 GLU A C 1
ATOM 2529 O O . GLU A 1 311 ? -6.211 21.188 31.328 1 81.12 311 GLU A O 1
ATOM 2534 N N . SER A 1 312 ? -7.145 22.766 30.047 1 83.5 312 SER A N 1
ATOM 2535 C CA . SER A 1 312 ? -6.992 21.875 28.906 1 83.5 312 SER A CA 1
ATOM 2536 C C . SER A 1 312 ? -5.52 21.672 28.547 1 83.5 312 SER A C 1
ATOM 2538 O O . SER A 1 312 ? -4.746 22.625 28.516 1 83.5 312 SER A O 1
ATOM 2540 N N . LYS A 1 313 ? -5.078 20.469 28.328 1 82.88 313 LYS A N 1
ATOM 2541 C CA . LYS A 1 313 ? -3.701 20.125 27.984 1 82.88 313 LYS A CA 1
ATOM 2542 C C . LYS A 1 313 ? -3.484 20.172 26.484 1 82.88 313 LYS A C 1
ATOM 2544 O O . LYS A 1 313 ? -2.355 20.016 26 1 82.88 313 LYS A O 1
ATOM 2549 N N . THR A 1 314 ? -4.465 20.484 25.734 1 87.31 314 THR A N 1
ATOM 2550 C CA . THR A 1 314 ? -4.379 20.422 24.281 1 87.31 314 THR A CA 1
ATOM 2551 C C . THR A 1 314 ? -4.418 21.812 23.688 1 87.31 314 THR A C 1
ATOM 2553 O O . THR A 1 314 ? -4.363 21.969 22.453 1 87.31 314 THR A O 1
ATOM 2556 N N . ILE A 1 315 ? -4.551 22.828 24.594 1 91.06 315 ILE A N 1
ATOM 2557 C CA . ILE A 1 315 ? -4.723 24.203 24.109 1 91.06 315 ILE A CA 1
ATOM 2558 C C . ILE A 1 315 ? -3.777 25.125 24.859 1 91.06 315 ILE A C 1
ATOM 2560 O O . ILE A 1 315 ? -3.553 24.969 26.062 1 91.06 315 ILE A O 1
ATOM 2564 N N . THR A 1 316 ? -3.193 26.016 24.172 1 89.5 316 THR A N 1
ATOM 2565 C CA . THR A 1 316 ? -2.43 27.109 24.766 1 89.5 316 THR A CA 1
ATOM 2566 C C . THR A 1 316 ? -2.93 28.469 24.25 1 89.5 316 THR A C 1
ATOM 2568 O O . THR A 1 316 ? -3.453 28.547 23.125 1 89.5 316 THR A O 1
ATOM 2571 N N . LEU A 1 317 ? -2.764 29.438 25.078 1 92 317 LEU A N 1
ATOM 2572 C CA . LEU A 1 317 ? -3.162 30.797 24.672 1 92 317 LEU A CA 1
ATOM 2573 C C . LEU A 1 317 ? -2.121 31.406 23.75 1 92 317 LEU A C 1
ATOM 2575 O O . LEU A 1 317 ? -0.918 31.266 23.969 1 92 317 LEU A O 1
ATOM 2579 N N . HIS A 1 318 ? -2.623 32.094 22.812 1 92.81 318 HIS A N 1
ATOM 2580 C CA . HIS A 1 318 ? -1.725 32.844 21.938 1 92.81 318 HIS A CA 1
ATOM 2581 C C . HIS A 1 318 ? -0.948 33.875 22.719 1 92.81 318 HIS A C 1
ATOM 2583 O O . HIS A 1 318 ? -1.476 34.469 23.656 1 92.81 318 HIS A O 1
ATOM 2589 N N . PRO A 1 319 ? 0.248 34.188 22.297 1 87.44 319 PRO A N 1
ATOM 2590 C CA . PRO A 1 319 ? 1.092 35.125 23.047 1 87.44 319 PRO A CA 1
ATOM 2591 C C . PRO A 1 319 ? 0.49 36.5 23.125 1 87.44 319 PRO A C 1
ATOM 2593 O O . PRO A 1 319 ? 0.837 37.281 24.031 1 87.44 319 PRO A O 1
ATOM 2596 N N . PHE A 1 320 ? -0.383 36.844 22.25 1 89.25 320 PHE A N 1
ATOM 2597 C CA . PHE A 1 320 ? -0.964 38.156 22.25 1 89.25 320 PHE A CA 1
ATOM 2598 C C . PHE A 1 320 ? -2.072 38.281 23.281 1 89.25 320 PHE A C 1
ATOM 2600 O O . PHE A 1 320 ? -2.596 39.375 23.516 1 89.25 320 PHE A O 1
ATOM 2607 N N . CYS A 1 321 ? -2.332 37.094 23.859 1 85.81 321 CYS A N 1
ATOM 2608 C CA . CYS A 1 321 ? -3.25 37.125 24.984 1 85.81 321 CYS A CA 1
ATOM 2609 C C . CYS A 1 321 ? -2.51 37.438 26.281 1 85.81 321 CYS A C 1
ATOM 2611 O O . CYS A 1 321 ? -1.372 37.031 26.469 1 85.81 321 CYS A O 1
ATOM 2613 N N . PHE A 1 322 ? -3.041 38.281 27.109 1 77.25 322 PHE A N 1
ATOM 2614 C CA . PHE A 1 322 ? -2.414 38.594 28.391 1 77.25 322 PHE A CA 1
ATOM 2615 C C . PHE A 1 322 ? -2.486 37.406 29.328 1 77.25 322 PHE A C 1
ATOM 2617 O O . PHE A 1 322 ? -3.459 37.25 30.062 1 77.25 322 PHE A O 1
ATOM 2624 N N . ARG A 1 323 ? -1.501 36.594 29.375 1 69.5 323 ARG A N 1
ATOM 2625 C CA . ARG A 1 323 ? -1.474 35.281 30.016 1 69.5 323 ARG A CA 1
ATOM 2626 C C . ARG A 1 323 ? -1.649 35.406 31.516 1 69.5 323 ARG A C 1
ATOM 2628 O O . ARG A 1 323 ? -2.334 34.594 32.125 1 69.5 323 ARG A O 1
ATOM 2635 N N . PRO A 1 324 ? -1.035 36.469 32.062 1 68.12 324 PRO A N 1
ATOM 2636 C CA . PRO A 1 324 ? -1.211 36.531 33.5 1 68.12 324 PRO A CA 1
ATOM 2637 C C . PRO A 1 324 ? -2.676 36.656 33.906 1 68.12 324 PRO A C 1
ATOM 2639 O O . PRO A 1 324 ? -3.023 36.406 35.062 1 68.12 324 PRO A O 1
ATOM 2642 N N . ARG A 1 325 ? -3.482 37.031 33.031 1 71.06 325 ARG A N 1
ATOM 2643 C CA . ARG A 1 325 ? -4.914 37.094 33.312 1 71.06 325 ARG A CA 1
ATOM 2644 C C . ARG A 1 325 ? -5.676 36.031 32.5 1 71.06 325 ARG A C 1
ATOM 2646 O O . ARG A 1 325 ? -6.602 36.375 31.766 1 71.06 325 ARG A O 1
ATOM 2653 N N . MET A 1 326 ? -5.254 34.844 32.688 1 76.38 326 MET A N 1
ATOM 2654 C CA . MET A 1 326 ? -5.883 33.719 32 1 76.38 326 MET A CA 1
ATOM 2655 C C . MET A 1 326 ? -7.359 33.625 32.406 1 76.38 326 MET A C 1
ATOM 2657 O O . MET A 1 326 ? -8.172 33.125 31.609 1 76.38 326 MET A O 1
ATOM 2661 N N . ASP A 1 327 ? -7.59 34.062 33.5 1 76.81 327 ASP A N 1
ATOM 2662 C CA . ASP A 1 327 ? -8.953 34 34.031 1 76.81 327 ASP A CA 1
ATOM 2663 C C . ASP A 1 327 ? -9.898 34.812 33.125 1 76.81 327 ASP A C 1
ATOM 2665 O O . ASP A 1 327 ? -11.102 34.531 33.094 1 76.81 327 ASP A O 1
ATOM 2669 N N . LEU A 1 328 ? -9.266 35.781 32.438 1 80.94 328 LEU A N 1
ATOM 2670 C CA . LEU A 1 328 ? -10.07 36.625 31.562 1 80.94 328 LEU A CA 1
ATOM 2671 C C . LEU A 1 328 ? -10.602 35.812 30.375 1 80.94 328 LEU A C 1
ATOM 2673 O O . LEU A 1 328 ? -11.602 36.188 29.766 1 80.94 328 LEU A O 1
ATOM 2677 N N . TYR A 1 329 ? -9.953 34.75 30.156 1 88.56 329 TYR A N 1
ATOM 2678 C CA . TYR A 1 329 ? -10.242 34.031 28.906 1 88.56 329 TYR A CA 1
ATOM 2679 C C . TYR A 1 329 ? -10.992 32.75 29.172 1 88.56 329 TYR A C 1
ATOM 2681 O O . TYR A 1 329 ? -11.633 32.188 28.281 1 88.56 329 TYR A O 1
ATOM 2689 N N . THR A 1 330 ? -10.93 32.25 30.375 1 88.06 330 THR A N 1
ATOM 2690 C CA . THR A 1 330 ? -11.547 30.969 30.703 1 88.06 330 THR A CA 1
ATOM 2691 C C . THR A 1 330 ? -13.062 31.031 30.531 1 88.06 330 THR A C 1
ATOM 2693 O O . THR A 1 330 ? -13.703 31.984 30.984 1 88.06 330 THR A O 1
ATOM 2696 N N . GLY A 1 331 ? -13.594 30.031 29.797 1 90.62 331 GLY A N 1
ATOM 2697 C CA . GLY A 1 331 ? -15.023 29.984 29.562 1 90.62 331 GLY A CA 1
ATOM 2698 C C . GLY A 1 331 ? -15.469 30.797 28.375 1 90.62 331 GLY A C 1
ATOM 2699 O O . GLY A 1 331 ? -16.656 30.844 28.031 1 90.62 331 GLY A O 1
ATOM 2700 N N . LYS A 1 332 ? -14.555 31.438 27.75 1 92.94 332 LYS A N 1
ATOM 2701 C CA . LYS A 1 332 ? -14.898 32.25 26.594 1 92.94 332 LYS A CA 1
ATOM 2702 C C . LYS A 1 332 ? -14.797 31.469 25.312 1 92.94 332 LYS A C 1
ATOM 2704 O O . LYS A 1 332 ? -14.07 30.469 25.25 1 92.94 332 LYS A O 1
ATOM 2709 N N . ASP A 1 333 ? -15.516 31.938 24.312 1 95.19 333 ASP A N 1
ATOM 2710 C CA . ASP A 1 333 ? -15.5 31.297 23 1 95.19 333 ASP A CA 1
ATOM 2711 C C . ASP A 1 333 ? -14.148 31.453 22.312 1 95.19 333 ASP A C 1
ATOM 2713 O O . ASP A 1 333 ? -13.555 32.531 22.359 1 95.19 333 ASP A O 1
ATOM 2717 N N . ILE A 1 334 ? -13.656 30.375 21.75 1 96.38 334 ILE A N 1
ATOM 2718 C CA . ILE A 1 334 ? -12.469 30.469 20.906 1 96.38 334 ILE A CA 1
ATOM 2719 C C . ILE A 1 334 ? -12.82 31.156 19.594 1 96.38 334 ILE A C 1
ATOM 2721 O O . ILE A 1 334 ? -13.672 30.688 18.844 1 96.38 334 ILE A O 1
ATOM 2725 N N . LEU A 1 335 ? -12.156 32.219 19.328 1 97.69 335 LEU A N 1
ATOM 2726 C CA . LEU A 1 335 ? -12.453 32.969 18.109 1 97.69 335 LEU A CA 1
ATOM 2727 C C . LEU A 1 335 ? -11.547 32.531 16.969 1 97.69 335 LEU A C 1
ATOM 2729 O O . LEU A 1 335 ? -11.977 32.469 15.812 1 97.69 335 LEU A O 1
ATOM 2733 N N . VAL A 1 336 ? -10.297 32.344 17.297 1 98.12 336 VAL A N 1
ATOM 2734 C CA . VAL A 1 336 ? -9.305 31.969 16.297 1 98.12 336 VAL A CA 1
ATOM 2735 C C . VAL A 1 336 ? -8.375 30.891 16.859 1 98.12 336 VAL A C 1
ATOM 2737 O O . VAL A 1 336 ? -7.922 30.984 18 1 98.12 336 VAL A O 1
ATOM 2740 N N . VAL A 1 337 ? -8.219 29.875 16.125 1 98 337 VAL A N 1
ATOM 2741 C CA . VAL A 1 337 ? -7.109 28.938 16.328 1 98 337 VAL A CA 1
ATOM 2742 C C . VAL A 1 337 ? -5.926 29.344 15.453 1 98 337 VAL A C 1
ATOM 2744 O O . VAL A 1 337 ? -5.84 28.938 14.297 1 98 337 VAL A O 1
ATOM 2747 N N . ALA A 1 338 ? -5.035 30.078 16.062 1 96.56 338 ALA A N 1
ATOM 2748 C CA . ALA A 1 338 ? -3.928 30.672 15.305 1 96.56 338 ALA A CA 1
ATOM 2749 C C . ALA A 1 338 ? -2.959 29.594 14.82 1 96.56 338 ALA A C 1
ATOM 2751 O O . ALA A 1 338 ? -2.408 29.703 13.727 1 96.56 338 ALA A O 1
ATOM 2752 N N . GLN A 1 339 ? -2.736 28.656 15.617 1 95.19 339 GLN A N 1
ATOM 2753 C CA . GLN A 1 339 ? -1.981 27.453 15.297 1 95.19 339 GLN A CA 1
ATOM 2754 C C . GLN A 1 339 ? -2.801 26.203 15.586 1 95.19 339 GLN A C 1
ATOM 2756 O O . GLN A 1 339 ? -3.02 25.844 16.75 1 95.19 339 GLN A O 1
ATOM 2761 N N . PRO A 1 340 ? -3.133 25.562 14.523 1 95.81 340 PRO A N 1
ATOM 2762 C CA . PRO A 1 340 ? -3.904 24.328 14.742 1 95.81 340 PRO A CA 1
ATOM 2763 C C . PRO A 1 340 ? -3.117 23.281 15.508 1 95.81 340 PRO A C 1
ATOM 2765 O O . PRO A 1 340 ? -1.909 23.125 15.305 1 95.81 340 PRO A O 1
ATOM 2768 N N . GLY A 1 341 ? -3.834 22.625 16.406 1 94.19 341 GLY A N 1
ATOM 2769 C CA . GLY A 1 341 ? -3.244 21.438 17.016 1 94.19 341 GLY A CA 1
ATOM 2770 C C . GLY A 1 341 ? -3.217 20.234 16.078 1 94.19 341 GLY A C 1
ATOM 2771 O O . GLY A 1 341 ? -4.094 20.094 15.227 1 94.19 341 GLY A O 1
ATOM 2772 N N . LEU A 1 342 ? -2.17 19.469 16.219 1 94.31 342 LEU A N 1
ATOM 2773 C CA . LEU A 1 342 ? -2.07 18.234 15.43 1 94.31 342 LEU A CA 1
ATOM 2774 C C . LEU A 1 342 ? -1.998 17.016 16.344 1 94.31 342 LEU A C 1
ATOM 2776 O O . LEU A 1 342 ? -1.141 16.953 17.234 1 94.31 342 LEU A O 1
ATOM 2780 N N . VAL A 1 343 ? -2.924 16.141 16.109 1 93.19 343 VAL A N 1
ATOM 2781 C CA . VAL A 1 343 ? -2.945 14.883 16.875 1 93.19 343 VAL A CA 1
ATOM 2782 C C . VAL A 1 343 ? -3.078 13.703 15.914 1 93.19 343 VAL A C 1
ATOM 2784 O O . VAL A 1 343 ? -3.719 13.812 14.867 1 93.19 343 VAL A O 1
ATOM 2787 N N . TYR A 1 344 ? -2.391 12.641 16.234 1 92.25 344 TYR A N 1
ATOM 2788 C CA . TYR A 1 344 ? -2.598 11.367 15.547 1 92.25 344 TYR A CA 1
ATOM 2789 C C . TYR A 1 344 ? -3.471 10.438 16.375 1 92.25 344 TYR A C 1
ATOM 2791 O O . TYR A 1 344 ? -3.152 10.133 17.531 1 92.25 344 TYR A O 1
ATOM 2799 N N . VAL A 1 345 ? -4.523 10.055 15.719 1 92.38 345 VAL A N 1
ATOM 2800 C CA . VAL A 1 345 ? -5.426 9.141 16.406 1 92.38 345 VAL A CA 1
ATOM 2801 C C . VAL A 1 345 ? -5.195 7.715 15.906 1 92.38 345 VAL A C 1
ATOM 2803 O O . VAL A 1 345 ? -4.676 7.516 14.805 1 92.38 345 VAL A O 1
ATOM 2806 N N . ASP A 1 346 ? -5.473 6.66 16.734 1 88 346 ASP A N 1
ATOM 2807 C CA . ASP A 1 346 ? -5.328 5.242 16.422 1 88 346 ASP A CA 1
ATOM 2808 C C . ASP A 1 346 ? -3.867 4.879 16.172 1 88 346 ASP A C 1
ATOM 2810 O O . ASP A 1 346 ? -3.568 4.043 15.32 1 88 346 ASP A O 1
ATOM 2814 N N . SER A 1 347 ? -3.051 5.609 16.797 1 83.69 347 SER A N 1
ATOM 2815 C CA . SER A 1 347 ? -1.632 5.285 16.719 1 83.69 347 SER A CA 1
ATOM 2816 C C . SER A 1 347 ? -1.335 3.943 17.391 1 83.69 347 SER A C 1
ATOM 2818 O O . SER A 1 347 ? -2.064 3.516 18.281 1 83.69 347 SER A O 1
ATOM 2820 N N . CYS A 1 348 ? -0.34 3.32 16.844 1 74.75 348 CYS A N 1
ATOM 2821 C CA . CYS A 1 348 ? 0.114 2.059 17.422 1 74.75 348 CYS A CA 1
ATOM 2822 C C . CYS A 1 348 ? 1.525 2.191 17.969 1 74.75 348 CYS A C 1
ATOM 2824 O O . CYS A 1 348 ? 2.467 2.482 17.234 1 74.75 348 CYS A O 1
ATOM 2826 N N . HIS A 1 349 ? 1.546 2.117 19.234 1 65.94 349 HIS A N 1
ATOM 2827 C CA . HIS A 1 349 ? 2.832 2.18 19.922 1 65.94 349 HIS A CA 1
ATOM 2828 C C . HIS A 1 349 ? 3.086 0.916 20.734 1 65.94 349 HIS A C 1
ATOM 2830 O O . HIS A 1 349 ? 2.385 0.653 21.719 1 65.94 349 HIS A O 1
ATOM 2836 N N . GLY A 1 350 ? 4.055 0.308 20.281 1 57.34 350 GLY A N 1
ATOM 2837 C CA . GLY A 1 350 ? 4.285 -0.952 20.984 1 57.34 350 GLY A CA 1
ATOM 2838 C C . GLY A 1 350 ? 3.07 -1.862 20.969 1 57.34 350 GLY A C 1
ATOM 2839 O O . GLY A 1 350 ? 2.502 -2.146 19.922 1 57.34 350 GLY A O 1
ATOM 2840 N N . ASP A 1 351 ? 2.623 -2.096 22.266 1 55.53 351 ASP A N 1
ATOM 2841 C CA . ASP A 1 351 ? 1.498 -3.012 22.406 1 55.53 351 ASP A CA 1
ATOM 2842 C C . ASP A 1 351 ? 0.176 -2.252 22.484 1 55.53 351 ASP A C 1
ATOM 2844 O O . ASP A 1 351 ? -0.894 -2.861 22.547 1 55.53 351 ASP A O 1
ATOM 2848 N N . ASN A 1 352 ? 0.357 -1.032 22.375 1 65.25 352 ASN A N 1
ATOM 2849 C CA . ASN A 1 352 ? -0.85 -0.222 22.5 1 65.25 352 ASN A CA 1
ATOM 2850 C C . ASN A 1 352 ? -1.35 0.256 21.141 1 65.25 352 ASN A C 1
ATOM 2852 O O . ASN A 1 352 ? -0.567 0.743 20.328 1 65.25 352 ASN A O 1
ATOM 2856 N N . SER A 1 353 ? -2.557 -0.187 20.906 1 72.94 353 SER A N 1
ATOM 2857 C CA . SER A 1 353 ? -3.193 0.296 19.688 1 72.94 353 SER A CA 1
ATOM 2858 C C . SER A 1 353 ? -4.344 1.248 20 1 72.94 353 SER A C 1
ATOM 2860 O O . SER A 1 353 ? -4.891 1.222 21.109 1 72.94 353 SER A O 1
ATOM 2862 N N . GLY A 1 354 ? -4.539 2.156 19.094 1 76 354 GLY A N 1
ATOM 2863 C CA . GLY A 1 354 ? -5.656 3.074 19.266 1 76 354 GLY A CA 1
ATOM 2864 C C . GLY A 1 354 ? -5.336 4.246 20.172 1 76 354 GLY A C 1
ATOM 2865 O O . GLY A 1 354 ? -6.23 4.824 20.797 1 76 354 GLY A O 1
ATOM 2866 N N . VAL A 1 355 ? -4.082 4.488 20.25 1 82.5 355 VAL A N 1
ATOM 2867 C CA . VAL A 1 355 ? -3.662 5.562 21.141 1 82.5 355 VAL A CA 1
ATOM 2868 C C . VAL A 1 355 ? -3.674 6.895 20.391 1 82.5 355 VAL A C 1
ATOM 2870 O O . VAL A 1 355 ? -3.582 6.918 19.156 1 82.5 355 VAL A O 1
ATOM 2873 N N . MET A 1 356 ? -3.918 7.906 21.219 1 87.69 356 MET A N 1
ATOM 2874 C CA . MET A 1 356 ? -3.818 9.266 20.688 1 87.69 356 MET A CA 1
ATOM 2875 C C . MET A 1 356 ? -2.447 9.859 20.984 1 87.69 356 MET A C 1
ATOM 2877 O O . MET A 1 356 ? -1.987 9.852 22.125 1 87.69 356 MET A O 1
ATOM 2881 N N . THR A 1 357 ? -1.824 10.297 19.922 1 87.44 357 THR A N 1
ATOM 2882 C CA . THR A 1 357 ? -0.514 10.922 20.047 1 87.44 357 THR A CA 1
ATOM 2883 C C . THR A 1 357 ? -0.583 12.398 19.688 1 87.44 357 THR A C 1
ATOM 2885 O O . THR A 1 357 ? -0.833 12.758 18.531 1 87.44 357 THR A O 1
ATOM 2888 N N . GLU A 1 358 ? -0.309 13.211 20.688 1 90.56 358 GLU A N 1
ATOM 2889 C CA . GLU A 1 358 ? -0.325 14.656 20.469 1 90.56 358 GLU A CA 1
ATOM 2890 C C . GLU A 1 358 ? 1.018 15.148 19.938 1 90.56 358 GLU A C 1
ATOM 2892 O O . GLU A 1 358 ? 2.057 14.938 20.562 1 90.56 358 GLU A O 1
ATOM 2897 N N . ILE A 1 359 ? 1.014 15.742 18.844 1 91.38 359 ILE A N 1
ATOM 2898 C CA . ILE A 1 359 ? 2.24 16.281 18.266 1 91.38 359 ILE A CA 1
ATOM 2899 C C . ILE A 1 359 ? 2.439 17.719 18.703 1 91.38 359 ILE A C 1
ATOM 2901 O O . ILE A 1 359 ? 3.537 18.109 19.125 1 91.38 359 ILE A O 1
ATOM 2905 N N . ILE A 1 360 ? 1.385 18.516 18.609 1 92 360 ILE A N 1
ATOM 2906 C CA . ILE A 1 360 ? 1.464 19.922 19.016 1 92 360 ILE A CA 1
ATOM 2907 C C . ILE A 1 360 ? 0.097 20.391 19.516 1 92 360 ILE A C 1
ATOM 2909 O O . ILE A 1 360 ? -0.938 19.953 19.016 1 92 360 ILE A O 1
ATOM 2913 N N . GLU A 1 361 ? 0.155 21.234 20.484 1 92.69 361 GLU A N 1
ATOM 2914 C CA . GLU A 1 361 ? -1.063 21.844 21 1 92.69 361 GLU A CA 1
ATOM 2915 C C . GLU A 1 361 ? -1.547 22.969 20.094 1 92.69 361 GLU A C 1
ATOM 2917 O O . GLU A 1 361 ? -0.762 23.547 19.328 1 92.69 361 GLU A O 1
ATOM 2922 N N . ALA A 1 362 ? -2.811 23.219 20.25 1 95.75 362 ALA A N 1
ATOM 2923 C CA . ALA A 1 362 ? -3.375 24.344 19.5 1 95.75 362 ALA A CA 1
ATOM 2924 C C . ALA A 1 362 ? -3.137 25.656 20.234 1 95.75 362 ALA A C 1
ATOM 2926 O O . ALA A 1 362 ? -3.207 25.719 21.469 1 95.75 362 ALA A O 1
ATOM 2927 N N . GLU A 1 363 ? -2.842 26.672 19.516 1 94.75 363 GLU A N 1
ATOM 2928 C CA . GLU A 1 363 ? -2.783 28.031 20.062 1 94.75 363 GLU A CA 1
ATOM 2929 C C . GLU A 1 363 ? -4.035 28.812 19.688 1 94.75 363 GLU A C 1
ATOM 2931 O O . GLU A 1 363 ? -4.363 28.969 18.516 1 94.75 363 GLU A O 1
ATOM 2936 N N . VAL A 1 364 ? -4.656 29.375 20.75 1 96.44 364 VAL A N 1
ATOM 2937 C CA . VAL A 1 364 ? -5.98 29.922 20.469 1 96.44 364 VAL A CA 1
ATOM 2938 C C . VAL A 1 364 ? -6.059 31.359 20.938 1 96.44 364 VAL A C 1
ATOM 2940 O O . VAL A 1 364 ? -5.266 31.797 21.781 1 96.44 364 VAL A O 1
ATOM 2943 N N . LEU A 1 365 ? -6.953 32.125 20.297 1 96.06 365 LEU A N 1
ATOM 2944 C CA . LEU A 1 365 ? -7.395 33.469 20.719 1 96.06 365 LEU A CA 1
ATOM 2945 C C . LEU A 1 365 ? -8.867 33.438 21.125 1 96.06 365 LEU A C 1
ATOM 2947 O O . LEU A 1 365 ? -9.75 33.406 20.266 1 96.06 365 LEU A O 1
ATOM 2951 N N . PRO A 1 366 ? -9.086 33.438 22.391 1 95.31 366 PRO A N 1
ATOM 2952 C CA . PRO A 1 366 ? -10.469 33.531 22.859 1 95.31 366 PRO A CA 1
ATOM 2953 C C . PRO A 1 366 ? -10.992 34.969 22.844 1 95.31 366 PRO A C 1
ATOM 2955 O O . PRO A 1 366 ? -10.211 35.906 22.703 1 95.31 366 PRO A O 1
ATOM 2958 N N . ALA A 1 367 ? -12.281 35.062 23.016 1 94.19 367 ALA A N 1
ATOM 2959 C CA . ALA A 1 367 ? -12.898 36.375 23.094 1 94.19 367 ALA A CA 1
ATOM 2960 C C . ALA A 1 367 ? -12.375 37.156 24.297 1 94.19 367 ALA A C 1
ATOM 2962 O O . ALA A 1 367 ? -12.203 36.594 25.375 1 94.19 367 ALA A O 1
ATOM 2963 N N . PHE A 1 368 ? -12 38.438 23.953 1 85.25 368 PHE A N 1
ATOM 2964 C CA . PHE A 1 368 ? -11.484 39.344 24.969 1 85.25 368 PHE A CA 1
ATOM 2965 C C . PHE A 1 368 ? -12.547 40.375 25.359 1 85.25 368 PHE A C 1
ATOM 2967 O O . PHE A 1 368 ? -13 41.156 24.516 1 85.25 368 PHE A O 1
ATOM 2974 N N . ARG A 1 369 ? -13.297 40.281 26.422 1 71.25 369 ARG A N 1
ATOM 2975 C CA . ARG A 1 369 ? -14.234 41.312 26.875 1 71.25 369 ARG A CA 1
ATOM 2976 C C . ARG A 1 369 ? -13.711 42 28.125 1 71.25 369 ARG A C 1
ATOM 2978 O O . ARG A 1 369 ? -13.445 41.375 29.141 1 71.25 369 ARG A O 1
ATOM 2985 N N . LEU A 1 370 ? -13.055 43.281 27.875 1 58 370 LEU A N 1
ATOM 2986 C CA . LEU A 1 370 ? -12.695 44.031 29.062 1 58 370 LEU A CA 1
ATOM 2987 C C . LEU A 1 370 ? -13.945 44.5 29.812 1 58 370 LEU A C 1
ATOM 2989 O O . LEU A 1 370 ? -14.922 44.938 29.203 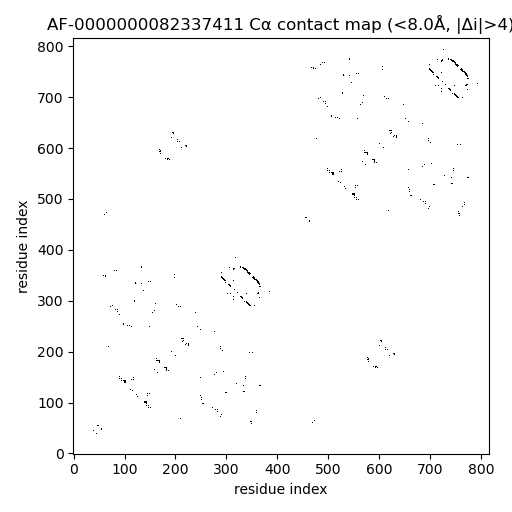1 58 370 LEU A O 1
ATOM 2993 N N . ALA A 1 371 ? -14.109 44.125 30.906 1 50.59 371 ALA A N 1
ATOM 2994 C CA . ALA A 1 371 ? -15.133 44.812 31.672 1 50.59 371 ALA A CA 1
ATOM 2995 C C . ALA A 1 371 ? -14.922 46.312 31.641 1 50.59 371 ALA A C 1
ATOM 2997 O O . ALA A 1 371 ? -13.797 46.812 31.484 1 50.59 371 ALA A O 1
ATOM 2998 N N . GLU A 1 372 ? -15.805 47.281 31.391 1 48.75 372 GLU A N 1
ATOM 2999 C CA . GLU A 1 372 ? -15.805 48.75 31.266 1 48.75 372 GLU A CA 1
ATOM 3000 C C . GLU A 1 372 ? -14.633 49.344 32 1 48.75 372 GLU A C 1
ATOM 3002 O O . GLU A 1 372 ? -14.031 50.312 31.547 1 48.75 372 GLU A O 1
ATOM 3007 N N . GLY A 1 373 ? -14.312 49.125 33.25 1 46.88 373 GLY A N 1
ATOM 3008 C CA . GLY A 1 373 ? -13.414 49.875 34.125 1 46.88 373 GLY A CA 1
ATOM 3009 C C . GLY A 1 373 ? -11.961 49.469 33.969 1 46.88 373 GLY A C 1
ATOM 3010 O O . GLY A 1 373 ? -11.07 50.156 34.5 1 46.88 373 GLY A O 1
ATOM 3011 N N . GLU A 1 374 ? -11.531 48.375 33.656 1 48.94 374 GLU A N 1
ATOM 3012 C CA . GLU A 1 374 ? -10.195 47.781 33.812 1 48.94 374 GLU A CA 1
ATOM 3013 C C . GLU A 1 374 ? -9.398 47.875 32.531 1 48.94 374 GLU A C 1
ATOM 3015 O O . GLU A 1 374 ? -8.281 47.344 32.438 1 48.94 374 GLU A O 1
ATOM 3020 N N . GLY A 1 375 ? -9.773 48.406 31.547 1 46.41 375 GLY A N 1
ATOM 3021 C CA . GLY A 1 375 ? -9.148 48.344 30.234 1 46.41 375 GLY A CA 1
ATOM 3022 C C . GLY A 1 375 ? -7.824 49.062 30.156 1 46.41 375 GLY A C 1
ATOM 3023 O O . GLY A 1 375 ? -6.969 48.719 29.344 1 46.41 375 GLY A O 1
ATOM 3024 N N . LYS A 1 376 ? -7.715 50.312 30.641 1 53.06 376 LYS A N 1
ATOM 3025 C CA . LYS A 1 376 ? -6.516 51.125 30.469 1 53.06 376 LYS A CA 1
ATOM 3026 C C . LYS A 1 376 ? -5.305 50.469 31.125 1 53.06 376 LYS A C 1
ATOM 3028 O O . LYS A 1 376 ? -4.176 50.625 30.656 1 53.06 376 LYS A O 1
ATOM 3033 N N . GLN A 1 377 ? -5.52 49.969 32.281 1 48.84 377 GLN A N 1
ATOM 3034 C CA . GLN A 1 377 ? -4.367 49.438 33 1 48.84 377 GLN A CA 1
ATOM 3035 C C . GLN A 1 377 ? -3.803 48.219 32.312 1 48.84 377 GLN A C 1
ATOM 3037 O O . GLN A 1 377 ? -2.59 48 32.312 1 48.84 377 GLN A O 1
ATOM 3042 N N . MET A 1 378 ? -4.613 47.5 31.75 1 50.56 378 MET A N 1
ATOM 3043 C CA . MET A 1 378 ? -4.188 46.219 31.188 1 50.56 378 MET A CA 1
ATOM 3044 C C . MET A 1 378 ? -3.465 46.406 29.859 1 50.56 378 MET A C 1
ATOM 3046 O O . MET A 1 378 ? -2.648 45.594 29.453 1 50.56 378 MET A O 1
ATOM 3050 N N . GLU A 1 379 ? -3.832 47.375 29.125 1 50.66 379 GLU A N 1
ATOM 3051 C CA . GLU A 1 379 ? -3.098 47.719 27.906 1 50.66 379 GLU A CA 1
ATOM 3052 C C . GLU A 1 379 ? -1.638 48.031 28.219 1 50.66 379 GLU A C 1
ATOM 3054 O O . GLU A 1 379 ? -0.738 47.625 27.469 1 50.66 379 GLU A O 1
ATOM 3059 N N . GLU A 1 380 ? -1.438 48.781 29.266 1 51.62 380 GLU A N 1
ATOM 3060 C CA . GLU A 1 380 ? -0.088 49.188 29.672 1 51.62 380 GLU A CA 1
ATOM 3061 C C . GLU A 1 380 ? 0.703 47.969 30.141 1 51.62 380 GLU A C 1
ATOM 3063 O O . GLU A 1 380 ? 1.891 47.812 29.844 1 51.62 380 GLU A O 1
ATOM 3068 N N . GLU A 1 381 ? 0.059 47.062 30.781 1 52.97 381 GLU A N 1
ATOM 3069 C CA . GLU A 1 381 ? 0.748 45.875 31.312 1 52.97 381 GLU A CA 1
ATOM 3070 C C . GLU A 1 381 ? 1.013 44.844 30.219 1 52.97 381 GLU A C 1
ATOM 3072 O O . GLU A 1 381 ? 2.053 44.188 30.219 1 52.97 381 GLU A O 1
ATOM 3077 N N . ALA A 1 382 ? 0.204 44.656 29.297 1 52.25 382 ALA A N 1
ATOM 3078 C CA . ALA A 1 382 ? 0.316 43.719 28.188 1 52.25 382 ALA A CA 1
ATOM 3079 C C . ALA A 1 382 ? 1.428 44.125 27.234 1 52.25 382 ALA A C 1
ATOM 3081 O O . ALA A 1 382 ? 2.15 43.281 26.703 1 52.25 382 ALA A O 1
ATOM 3082 N N . ALA A 1 383 ? 1.59 45.375 26.922 1 52 383 ALA A N 1
ATOM 3083 C CA . ALA A 1 383 ? 2.693 45.906 26.125 1 52 383 ALA A CA 1
ATOM 3084 C C . ALA A 1 383 ? 4.035 45.656 26.781 1 52 383 ALA A C 1
ATOM 3086 O O . ALA A 1 383 ? 5.02 45.344 26.109 1 52 383 ALA A O 1
ATOM 3087 N N . GLU A 1 384 ? 4.082 45.656 28.031 1 50.47 384 GLU A N 1
ATOM 3088 C CA . GLU A 1 384 ? 5.305 45.375 28.781 1 50.47 384 GLU A CA 1
ATOM 3089 C C . GLU A 1 384 ? 5.66 43.906 28.703 1 50.47 384 GLU A C 1
ATOM 3091 O O . GLU A 1 384 ? 6.828 43.531 28.547 1 50.47 384 GLU A O 1
ATOM 3096 N N . ASP A 1 385 ? 4.742 43.094 28.688 1 52.34 385 ASP A N 1
ATOM 3097 C CA . ASP A 1 385 ? 4.973 41.656 28.672 1 52.34 385 ASP A CA 1
ATOM 3098 C C . ASP A 1 385 ? 5.309 41.188 27.266 1 52.34 385 ASP A C 1
ATOM 3100 O O . ASP A 1 385 ? 6.117 40.25 27.109 1 52.34 385 ASP A O 1
ATOM 3104 N N . ALA A 1 386 ? 4.715 41.688 26.25 1 52.19 386 ALA A N 1
ATOM 3105 C CA . ALA A 1 386 ? 5.09 41.406 24.859 1 52.19 386 ALA A CA 1
ATOM 3106 C C . ALA A 1 386 ? 6.523 41.844 24.578 1 52.19 386 ALA A C 1
ATOM 3108 O O . ALA A 1 386 ? 7.258 41.125 23.875 1 52.19 386 ALA A O 1
ATOM 3109 N N . GLU A 1 387 ? 6.98 42.938 25.109 1 51.34 387 GLU A N 1
ATOM 3110 C CA . GLU A 1 387 ? 8.367 43.375 25.031 1 51.34 387 GLU A CA 1
ATOM 3111 C C . GLU A 1 387 ? 9.297 42.406 25.75 1 51.34 387 GLU A C 1
ATOM 3113 O O . GLU A 1 387 ? 10.383 42.094 25.25 1 51.34 387 GLU A O 1
ATOM 3118 N N . ASP A 1 388 ? 8.82 41.812 26.719 1 50.84 388 ASP A N 1
ATOM 3119 C CA . ASP A 1 388 ? 9.617 40.844 27.469 1 50.84 388 ASP A CA 1
ATOM 3120 C C . ASP A 1 388 ? 9.719 39.5 26.719 1 50.84 388 ASP A C 1
ATOM 3122 O O . ASP A 1 388 ? 10.766 38.875 26.734 1 50.84 388 ASP A O 1
ATOM 3126 N N . ALA A 1 389 ? 8.695 39.125 26.062 1 49.47 389 ALA A N 1
ATOM 3127 C CA . ALA A 1 389 ? 8.695 37.906 25.266 1 49.47 389 ALA A CA 1
ATOM 3128 C C . ALA A 1 389 ? 9.531 38.062 24 1 49.47 389 ALA A C 1
ATOM 3130 O O . ALA A 1 389 ? 10.242 37.156 23.594 1 49.47 389 ALA A O 1
ATOM 3131 N N . GLU A 1 390 ? 9.516 39.188 23.375 1 48.31 390 GLU A N 1
ATOM 3132 C CA . GLU A 1 390 ? 10.406 39.5 22.266 1 48.31 390 GLU A CA 1
ATOM 3133 C C . GLU A 1 390 ? 11.859 39.594 22.734 1 48.31 390 GLU A C 1
ATOM 3135 O O . GLU A 1 390 ? 12.766 39.156 22.031 1 48.31 390 GLU A O 1
ATOM 3140 N N . ILE A 1 391 ? 12.133 40.125 23.891 1 47.34 391 ILE A N 1
ATOM 3141 C CA . ILE A 1 391 ? 13.461 40.156 24.5 1 47.34 391 ILE A CA 1
ATOM 3142 C C . ILE A 1 391 ? 13.898 38.719 24.844 1 47.34 391 ILE A C 1
ATOM 3144 O O . ILE A 1 391 ? 15.055 38.344 24.609 1 47.34 391 ILE A O 1
ATOM 3148 N N . ALA A 1 392 ? 13.031 37.875 25.203 1 45.31 392 ALA A N 1
ATOM 3149 C CA . ALA A 1 392 ? 13.375 36.5 25.547 1 45.31 392 ALA A CA 1
ATOM 3150 C C . ALA A 1 392 ? 13.648 35.688 24.281 1 45.31 392 ALA A C 1
ATOM 3152 O O . ALA A 1 392 ? 14.531 34.812 24.281 1 45.31 392 ALA A O 1
ATOM 3153 N N . LYS A 1 393 ? 13.031 35.875 23.234 1 47.81 393 LYS A N 1
ATOM 3154 C CA . LYS A 1 393 ? 13.336 35.281 21.953 1 47.81 393 LYS A CA 1
ATOM 3155 C C . LYS A 1 393 ? 14.688 35.75 21.422 1 47.81 393 LYS A C 1
ATOM 3157 O O . LYS A 1 393 ? 15.422 35 20.797 1 47.81 393 LYS A O 1
ATOM 3162 N N . LYS A 1 394 ? 15.203 36.969 21.578 1 48.19 394 LYS A N 1
ATOM 3163 C CA . LYS A 1 394 ? 16.516 37.5 21.203 1 48.19 394 LYS A CA 1
ATOM 3164 C C . LYS A 1 394 ? 17.609 36.938 22.109 1 48.19 394 LYS A C 1
ATOM 3166 O O . LYS A 1 394 ? 18.75 36.781 21.672 1 48.19 394 LYS A O 1
ATOM 3171 N N . GLN A 1 395 ? 17.469 36.688 23.234 1 40.12 395 GLN A N 1
ATOM 3172 C CA . GLN A 1 395 ? 18.5 36.188 24.141 1 40.12 395 GLN A CA 1
ATOM 3173 C C . GLN A 1 395 ? 18.828 34.719 23.844 1 40.12 395 GLN A C 1
ATOM 3175 O O . GLN A 1 395 ? 19.969 34.281 24.031 1 40.12 395 GLN A O 1
ATOM 3180 N N . ASP A 1 396 ? 17.891 34 23.312 1 40.56 396 ASP A N 1
ATOM 3181 C CA . ASP A 1 396 ? 18.266 32.625 22.938 1 40.56 396 ASP A CA 1
ATOM 3182 C C . ASP A 1 396 ? 19.156 32.625 21.703 1 40.56 396 ASP A C 1
ATOM 3184 O O . ASP A 1 396 ? 19.891 31.656 21.484 1 40.56 396 ASP A O 1
ATOM 3188 N N . HIS A 1 397 ? 19.219 33.719 20.891 1 38.22 397 HIS A N 1
ATOM 3189 C CA . HIS A 1 397 ? 20.172 33.781 19.781 1 38.22 397 HIS A CA 1
ATOM 3190 C C . HIS A 1 397 ? 21.562 34.156 20.281 1 38.22 397 HIS A C 1
ATOM 3192 O O . HIS A 1 397 ? 22.531 34.156 19.5 1 38.22 397 HIS A O 1
ATOM 3198 N N . GLY A 1 398 ? 21.75 34.781 21.391 1 35.44 398 GLY A N 1
ATOM 3199 C CA . GLY A 1 398 ? 23.062 35.25 21.828 1 35.44 398 GLY A CA 1
ATOM 3200 C C . GLY A 1 398 ? 24 34.094 22.188 1 35.44 398 GLY A C 1
ATOM 3201 O O . GLY A 1 398 ? 25.188 34.312 22.422 1 35.44 398 GLY A O 1
ATOM 3202 N N . ASP A 1 399 ? 23.5 33 22.609 1 34.53 399 ASP A N 1
ATOM 3203 C CA . ASP A 1 399 ? 24.469 32.031 23.094 1 34.53 399 ASP A CA 1
ATOM 3204 C C . ASP A 1 399 ? 25.203 31.344 21.922 1 34.53 399 ASP A C 1
ATOM 3206 O O . ASP A 1 399 ? 26.016 30.453 22.141 1 34.53 399 ASP A O 1
ATOM 3210 N N . GLU A 1 400 ? 24.875 31.734 20.656 1 34.56 400 GLU A N 1
ATOM 3211 C CA . GLU A 1 400 ? 25.672 31.047 19.641 1 34.56 400 GLU A CA 1
ATOM 3212 C C . GLU A 1 400 ? 27.062 31.672 19.516 1 34.56 400 GLU A C 1
ATOM 3214 O O . GLU A 1 400 ? 27.938 31.125 18.844 1 34.56 400 GLU A O 1
ATOM 3219 N N . GLU A 1 401 ? 27.328 32.906 20 1 32.66 401 GLU A N 1
ATOM 3220 C CA . GLU A 1 401 ? 28.625 33.469 19.672 1 32.66 401 GLU A CA 1
ATOM 3221 C C . GLU A 1 401 ? 29.75 32.812 20.484 1 32.66 401 GLU A C 1
ATOM 3223 O O . GLU A 1 401 ? 30.922 33.031 20.203 1 32.66 401 GLU A O 1
ATOM 3228 N N . TRP A 1 402 ? 29.5 32.188 21.594 1 31 402 TRP A N 1
ATOM 3229 C CA . TRP A 1 402 ? 30.672 31.875 22.406 1 31 402 TRP A CA 1
ATOM 3230 C C . TRP A 1 402 ? 31.5 30.766 21.781 1 31 402 TRP A C 1
ATOM 3232 O O . TRP A 1 402 ? 32.688 30.609 22.094 1 31 402 TRP A O 1
ATOM 3242 N N . THR A 1 403 ? 30.938 29.891 20.922 1 31.11 403 THR A N 1
ATOM 3243 C CA . THR A 1 403 ? 31.781 28.719 20.781 1 31.11 403 THR A CA 1
ATOM 3244 C C . THR A 1 403 ? 32.875 28.938 19.734 1 31.11 403 THR A C 1
ATOM 3246 O O . THR A 1 403 ? 33.688 28.062 19.484 1 31.11 403 THR A O 1
ATOM 3249 N N . GLU A 1 404 ? 32.844 30.109 19.047 1 29.02 404 GLU A N 1
ATOM 3250 C CA . GLU A 1 404 ? 33.812 30.078 17.938 1 29.02 404 GLU A CA 1
ATOM 3251 C C . GLU A 1 404 ? 35.25 30.281 18.438 1 29.02 404 GLU A C 1
ATOM 3253 O O . GLU A 1 404 ? 36.188 29.875 17.781 1 29.02 404 GLU A O 1
ATOM 3258 N N . GLU A 1 405 ? 35.469 31.109 19.469 1 28.95 405 GLU A N 1
ATOM 3259 C CA . GLU A 1 405 ? 36.812 31.656 19.516 1 28.95 405 GLU A CA 1
ATOM 3260 C C . GLU A 1 405 ? 37.812 30.609 20.031 1 28.95 405 GLU A C 1
ATOM 3262 O O . GLU A 1 405 ? 39.031 30.844 20.031 1 28.95 405 GLU A O 1
ATOM 3267 N N . GLN A 1 406 ? 37.469 29.594 20.719 1 27.66 406 GLN A N 1
ATOM 3268 C CA . GLN A 1 406 ? 38.625 29.016 21.391 1 27.66 406 GLN A CA 1
ATOM 3269 C C . GLN A 1 406 ? 39.469 28.188 20.422 1 27.66 406 GLN A C 1
ATOM 3271 O O . GLN A 1 406 ? 40.531 27.672 20.797 1 27.66 406 GLN A O 1
ATOM 3276 N N . GLY A 1 407 ? 38.938 27.75 19.188 1 24.88 407 GLY A N 1
ATOM 3277 C CA . GLY A 1 407 ? 39.844 26.844 18.531 1 24.88 407 GLY A CA 1
ATOM 3278 C C . GLY A 1 407 ? 40.906 27.547 17.719 1 24.88 407 GLY A C 1
ATOM 3279 O O . GLY A 1 407 ? 41.688 26.906 17 1 24.88 407 GLY A O 1
ATOM 3280 N N . GLU A 1 408 ? 41.25 28.922 17.953 1 21.84 408 GLU A N 1
ATOM 3281 C CA . GLU A 1 408 ? 42.594 29.141 17.453 1 21.84 408 GLU A CA 1
ATOM 3282 C C . GLU A 1 408 ? 43.625 28.578 18.422 1 21.84 408 GLU A C 1
ATOM 3284 O O . GLU A 1 408 ? 43.469 28.672 19.641 1 21.84 408 GLU A O 1
ATOM 3289 N N . MET B 1 1 ? 72.5 -8.102 -12.422 1 23.25 1 MET B N 1
ATOM 3290 C CA . MET B 1 1 ? 72.562 -7.832 -10.984 1 23.25 1 MET B CA 1
ATOM 3291 C C . MET B 1 1 ? 71.562 -6.727 -10.617 1 23.25 1 MET B C 1
ATOM 3293 O O . MET B 1 1 ? 71.812 -5.547 -10.852 1 23.25 1 MET B O 1
ATOM 3297 N N . VAL B 1 2 ? 70.25 -6.996 -10.781 1 30.02 2 VAL B N 1
ATOM 3298 C CA . VAL B 1 2 ? 69.125 -6.09 -10.945 1 30.02 2 VAL B CA 1
ATOM 3299 C C . VAL B 1 2 ? 68.875 -5.363 -9.633 1 30.02 2 VAL B C 1
ATOM 3301 O O . VAL B 1 2 ? 68.688 -5.996 -8.594 1 30.02 2 VAL B O 1
ATOM 3304 N N . GLN B 1 3 ? 69.375 -4.121 -9.43 1 24.23 3 GLN B N 1
ATOM 3305 C CA . GLN B 1 3 ? 69.5 -3.248 -8.258 1 24.23 3 GLN B CA 1
ATOM 3306 C C . GLN B 1 3 ? 68.125 -2.941 -7.699 1 24.23 3 GLN B C 1
ATOM 3308 O O . GLN B 1 3 ? 67.188 -2.557 -8.445 1 24.23 3 GLN B O 1
ATOM 3313 N N . THR B 1 4 ? 67.75 -3.527 -6.48 1 24.45 4 THR B N 1
ATOM 3314 C CA . THR B 1 4 ? 66.562 -3.631 -5.609 1 24.45 4 THR B CA 1
ATOM 3315 C C . THR B 1 4 ? 66.25 -2.277 -4.992 1 24.45 4 THR B C 1
ATOM 3317 O O . THR B 1 4 ? 67 -1.76 -4.168 1 24.45 4 THR B O 1
ATOM 3320 N N . ARG B 1 5 ? 65.875 -1.328 -5.922 1 27.42 5 ARG B N 1
ATOM 3321 C CA . ARG B 1 5 ? 65.625 0.014 -5.391 1 27.42 5 ARG B CA 1
ATOM 3322 C C . ARG B 1 5 ? 64.812 -0.032 -4.09 1 27.42 5 ARG B C 1
ATOM 3324 O O . ARG B 1 5 ? 63.812 -0.714 -4.004 1 27.42 5 ARG B O 1
ATOM 3331 N N . SER B 1 6 ? 65.375 0.387 -2.939 1 22.48 6 SER B N 1
ATOM 3332 C CA . SER B 1 6 ? 65.062 0.47 -1.508 1 22.48 6 SER B CA 1
ATOM 3333 C C . SER B 1 6 ? 63.875 1.328 -1.227 1 22.48 6 SER B C 1
ATOM 3335 O O . SER B 1 6 ? 63.75 2.453 -1.72 1 22.48 6 SER B O 1
ATOM 3337 N N . ALA B 1 7 ? 62.625 0.769 -0.997 1 26.11 7 ALA B N 1
ATOM 3338 C CA . ALA B 1 7 ? 61.25 1.238 -0.806 1 26.11 7 ALA B CA 1
ATOM 3339 C C . ALA B 1 7 ? 61.188 2.215 0.363 1 26.11 7 ALA B C 1
ATOM 3341 O O . ALA B 1 7 ? 61.562 1.889 1.483 1 26.11 7 ALA B O 1
ATOM 3342 N N . LEU B 1 8 ? 61.406 3.463 0.216 1 21 8 LEU B N 1
ATOM 3343 C CA . LEU B 1 8 ? 61.469 4.527 1.212 1 21 8 LEU B CA 1
ATOM 3344 C C . LEU B 1 8 ? 60.25 4.453 2.162 1 21 8 LEU B C 1
ATOM 3346 O O . LEU B 1 8 ? 59.125 4.32 1.724 1 21 8 LEU B O 1
ATOM 3350 N N . LYS B 1 9 ? 60.469 4.211 3.502 1 22.91 9 LYS B N 1
ATOM 3351 C CA . LYS B 1 9 ? 59.719 4.121 4.758 1 22.91 9 LYS B CA 1
ATOM 3352 C C . LYS B 1 9 ? 58.969 5.418 5.043 1 22.91 9 LYS B C 1
ATOM 3354 O O . LYS B 1 9 ? 59.562 6.418 5.438 1 22.91 9 LYS B O 1
ATOM 3359 N N . ARG B 1 10 ? 58.031 5.789 4.219 1 25 10 ARG B N 1
ATOM 3360 C CA . ARG B 1 10 ? 57.375 7.047 4.566 1 25 10 ARG B CA 1
ATOM 3361 C C . ARG B 1 10 ? 56.906 7.035 6.02 1 25 10 ARG B C 1
ATOM 3363 O O . ARG B 1 10 ? 56.188 6.141 6.438 1 25 10 ARG B O 1
ATOM 3370 N N . LYS B 1 11 ? 57.562 7.746 6.883 1 23.94 11 LYS B N 1
ATOM 3371 C CA . LYS B 1 11 ? 57.344 7.973 8.305 1 23.94 11 LYS B CA 1
ATOM 3372 C C . LYS B 1 11 ? 55.906 8.422 8.547 1 23.94 11 LYS B C 1
ATOM 3374 O O . LYS B 1 11 ? 55.438 9.383 7.938 1 23.94 11 LYS B O 1
ATOM 3379 N N . ALA B 1 12 ? 55.094 7.613 9.156 1 24.89 12 ALA B N 1
ATOM 3380 C CA . ALA B 1 12 ? 53.688 7.668 9.617 1 24.89 12 ALA B CA 1
ATOM 3381 C C . ALA B 1 12 ? 53.5 8.828 10.586 1 24.89 12 ALA B C 1
ATOM 3383 O O . ALA B 1 12 ? 54 8.82 11.703 1 24.89 12 ALA B O 1
ATOM 3384 N N . THR B 1 13 ? 53.688 10.023 10.164 1 23.2 13 THR B N 1
ATOM 3385 C CA . THR B 1 13 ? 53.5 11.086 11.148 1 23.2 13 THR B CA 1
ATOM 3386 C C . THR B 1 13 ? 52.219 10.883 11.938 1 23.2 13 THR B C 1
ATOM 3388 O O . THR B 1 13 ? 51.125 10.766 11.359 1 23.2 13 THR B O 1
ATOM 3391 N N . VAL B 1 14 ? 52.344 10.453 13.141 1 23.73 14 VAL B N 1
ATOM 3392 C CA . VAL B 1 14 ? 51.406 10.164 14.219 1 23.73 14 VAL B CA 1
ATOM 3393 C C . VAL B 1 14 ? 50.562 11.398 14.5 1 23.73 14 VAL B C 1
ATOM 3395 O O . VAL B 1 14 ? 51.062 12.445 14.898 1 23.73 14 VAL B O 1
ATOM 3398 N N . MET B 1 15 ? 49.656 11.688 13.664 1 25.36 15 MET B N 1
ATOM 3399 C CA . MET B 1 15 ? 48.844 12.875 13.938 1 25.36 15 MET B CA 1
ATOM 3400 C C . MET B 1 15 ? 48.375 12.898 15.391 1 25.36 15 MET B C 1
ATOM 3402 O O . MET B 1 15 ? 48.031 11.852 15.945 1 25.36 15 MET B O 1
ATOM 3406 N N . PRO B 1 16 ? 48.75 13.883 16.141 1 25.77 16 PRO B N 1
ATOM 3407 C CA . PRO B 1 16 ? 48.469 13.961 17.578 1 25.77 16 PRO B CA 1
ATOM 3408 C C . PRO B 1 16 ? 47.031 13.609 17.922 1 25.77 16 PRO B C 1
ATOM 3410 O O . PRO B 1 16 ? 46.125 13.859 17.109 1 25.77 16 PRO B O 1
ATOM 3413 N N . GLN B 1 17 ? 46.844 12.648 18.766 1 24.72 17 GLN B N 1
ATOM 3414 C CA . GLN B 1 17 ? 45.656 12.086 19.391 1 24.72 17 GLN B CA 1
ATOM 3415 C C . GLN B 1 17 ? 44.812 13.18 20.047 1 24.72 17 GLN B C 1
ATOM 3417 O O . GLN B 1 17 ? 45.25 13.812 21 1 24.72 17 GLN B O 1
ATOM 3422 N N . HIS B 1 18 ? 44.219 14.039 19.219 1 25.31 18 HIS B N 1
ATOM 3423 C CA . HIS B 1 18 ? 43.375 15.023 19.906 1 25.31 18 HIS B CA 1
ATOM 3424 C C . HIS B 1 18 ? 42.531 14.367 20.984 1 25.31 18 HIS B C 1
ATOM 3426 O O . HIS B 1 18 ? 41.781 13.414 20.703 1 25.31 18 HIS B O 1
ATOM 3432 N N . ARG B 1 19 ? 43 14.391 22.141 1 28.98 19 ARG B N 1
ATOM 3433 C CA . ARG B 1 19 ? 42.312 13.938 23.344 1 28.98 19 ARG B CA 1
ATOM 3434 C C . ARG B 1 19 ? 40.875 14.453 23.375 1 28.98 19 ARG B C 1
ATOM 3436 O O . ARG B 1 19 ? 40.625 15.656 23.219 1 28.98 19 ARG B O 1
ATOM 3443 N N . PRO B 1 20 ? 40 13.508 23.172 1 26.69 20 PRO B N 1
ATOM 3444 C CA . PRO B 1 20 ? 38.594 13.898 23.156 1 26.69 20 PRO B CA 1
ATOM 3445 C C . PRO B 1 20 ? 38.188 14.742 24.375 1 26.69 20 PRO B C 1
ATOM 3447 O O . PRO B 1 20 ? 38.719 14.547 25.469 1 26.69 20 PRO B O 1
ATOM 3450 N N . ALA B 1 21 ? 37.875 15.938 24.219 1 33.53 21 ALA B N 1
ATOM 3451 C CA . ALA B 1 21 ? 37.438 16.812 25.312 1 33.53 21 ALA B CA 1
ATOM 3452 C C . ALA B 1 21 ? 36.531 16.062 26.281 1 33.53 21 ALA B C 1
ATOM 3454 O O . ALA B 1 21 ? 35.844 15.117 25.891 1 33.53 21 ALA B O 1
ATOM 3455 N N . PRO B 1 22 ? 36.844 16.172 27.578 1 30.05 22 PRO B N 1
ATOM 3456 C CA . PRO B 1 22 ? 36.094 15.461 28.609 1 30.05 22 PRO B CA 1
ATOM 3457 C C . PRO B 1 22 ? 34.562 15.562 28.391 1 30.05 22 PRO B C 1
ATOM 3459 O O . PRO B 1 22 ? 34.062 16.625 27.984 1 30.05 22 PRO B O 1
ATOM 3462 N N . MET B 1 23 ? 33.969 14.453 28.125 1 30.91 23 MET B N 1
ATOM 3463 C CA . MET B 1 23 ? 32.531 14.242 27.891 1 30.91 23 MET B CA 1
ATOM 3464 C C . MET B 1 23 ? 31.688 14.922 28.953 1 30.91 23 MET B C 1
ATOM 3466 O O . MET B 1 23 ? 31.969 14.781 30.156 1 30.91 23 MET B O 1
ATOM 3470 N N . ASP B 1 24 ? 31.156 16 28.688 1 33.47 24 ASP B N 1
ATOM 3471 C CA . ASP B 1 24 ? 30.297 16.734 29.609 1 33.47 24 ASP B CA 1
ATOM 3472 C C . ASP B 1 24 ? 29.406 15.773 30.406 1 33.47 24 ASP B C 1
ATOM 3474 O O . ASP B 1 24 ? 28.906 14.789 29.859 1 33.47 24 ASP B O 1
ATOM 3478 N N . PRO B 1 25 ? 29.359 15.75 31.797 1 36.69 25 PRO B N 1
ATOM 3479 C CA . PRO B 1 25 ? 28.688 14.844 32.719 1 36.69 25 PRO B CA 1
ATOM 3480 C C . PRO B 1 25 ? 27.219 14.625 32.375 1 36.69 25 PRO B C 1
ATOM 3482 O O . PRO B 1 25 ? 26.578 13.695 32.875 1 36.69 25 PRO B O 1
ATOM 3485 N N . THR B 1 26 ? 26.594 15.633 31.875 1 38.31 26 THR B N 1
ATOM 3486 C CA . THR B 1 26 ? 25.188 15.469 31.516 1 38.31 26 THR B CA 1
ATOM 3487 C C . THR B 1 26 ? 25.016 14.344 30.5 1 38.31 26 THR B C 1
ATOM 3489 O O . THR B 1 26 ? 23.891 13.992 30.125 1 38.31 26 THR B O 1
ATOM 3492 N N . SER B 1 27 ? 26.141 13.828 29.938 1 39.34 27 SER B N 1
ATOM 3493 C CA . SER B 1 27 ? 26.438 12.688 29.078 1 39.34 27 SER B CA 1
ATOM 3494 C C . SER B 1 27 ? 26.297 11.367 29.828 1 39.34 27 SER B C 1
ATOM 3496 O O . SER B 1 27 ? 26.281 10.297 29.219 1 39.34 27 SER B O 1
ATOM 3498 N N . GLN B 1 28 ? 26.391 11.469 31.156 1 40.94 28 GLN B N 1
ATOM 3499 C CA . GLN B 1 28 ? 26.297 10.297 32.031 1 40.94 28 GLN B CA 1
ATOM 3500 C C . GLN B 1 28 ? 24.891 9.703 31.984 1 40.94 28 GLN B C 1
ATOM 3502 O O . GLN B 1 28 ? 24.719 8.484 32.031 1 40.94 28 GLN B O 1
ATOM 3507 N N . THR B 1 29 ? 23.953 10.594 31.969 1 45.59 29 THR B N 1
ATOM 3508 C CA . THR B 1 29 ? 22.578 10.117 31.938 1 45.59 29 THR B CA 1
ATOM 3509 C C . THR B 1 29 ? 22.266 9.414 30.625 1 45.59 29 THR B C 1
ATOM 3511 O O . THR B 1 29 ? 21.547 8.406 30.609 1 45.59 29 THR B O 1
ATOM 3514 N N . GLY B 1 30 ? 22.859 9.844 29.625 1 42.16 30 GLY B N 1
ATOM 3515 C CA . GLY B 1 30 ? 22.781 9.125 28.359 1 42.16 30 GLY B CA 1
ATOM 3516 C C . GLY B 1 30 ? 23.531 7.801 28.375 1 42.16 30 GLY B C 1
ATOM 3517 O O . GLY B 1 30 ? 23.062 6.816 27.797 1 42.16 30 GLY B O 1
ATOM 3518 N N . PHE B 1 31 ? 24.672 7.848 29.094 1 43.69 31 PHE B N 1
ATOM 3519 C CA . PHE B 1 31 ? 25.484 6.633 29.219 1 43.69 31 PHE B CA 1
ATOM 3520 C C . PHE B 1 31 ? 24.797 5.621 30.125 1 43.69 31 PHE B C 1
ATOM 3522 O O . PHE B 1 31 ? 24.75 4.426 29.812 1 43.69 31 PHE B O 1
ATOM 3529 N N . ALA B 1 32 ? 24.297 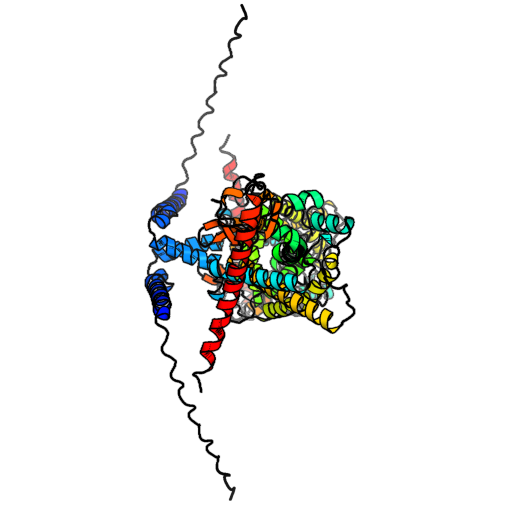6.109 31.234 1 49.09 32 ALA B N 1
ATOM 3530 C CA . ALA B 1 32 ? 23.594 5.203 32.125 1 49.09 32 ALA B CA 1
ATOM 3531 C C . ALA B 1 32 ? 22.344 4.629 31.484 1 49.09 32 ALA B C 1
ATOM 3533 O O . ALA B 1 32 ? 22.031 3.447 31.641 1 49.09 32 ALA B O 1
ATOM 3534 N N . LYS B 1 33 ? 21.672 5.488 30.766 1 43.84 33 LYS B N 1
ATOM 3535 C CA . LYS B 1 33 ? 20.516 4.98 30.031 1 43.84 33 LYS B CA 1
ATOM 3536 C C . LYS B 1 33 ? 20.938 4.016 28.922 1 43.84 33 LYS B C 1
ATOM 3538 O O . LYS B 1 33 ? 20.344 2.955 28.75 1 43.84 33 LYS B O 1
ATOM 3543 N N . ARG B 1 34 ? 21.953 4.316 28.328 1 46.5 34 ARG B N 1
ATOM 3544 C CA . ARG B 1 34 ? 22.484 3.391 27.312 1 46.5 34 ARG B CA 1
ATOM 3545 C C . ARG B 1 34 ? 23.031 2.131 27.969 1 46.5 34 ARG B C 1
ATOM 3547 O O . ARG B 1 34 ? 22.891 1.03 27.438 1 46.5 34 ARG B O 1
ATOM 3554 N N . ALA B 1 35 ? 23.781 2.354 29.016 1 47.22 35 ALA B N 1
ATOM 3555 C CA . ALA B 1 35 ? 24.266 1.208 29.781 1 47.22 35 ALA B CA 1
ATOM 3556 C C . ALA B 1 35 ? 23.109 0.367 30.312 1 47.22 35 ALA B C 1
ATOM 3558 O O . ALA B 1 35 ? 23.156 -0.864 30.25 1 47.22 35 ALA B O 1
ATOM 3559 N N . LYS B 1 36 ? 22.141 0.997 30.828 1 46.66 36 LYS B N 1
ATOM 3560 C CA . LYS B 1 36 ? 20.953 0.28 31.266 1 46.66 36 LYS B CA 1
ATOM 3561 C C . LYS B 1 36 ? 20.219 -0.355 30.078 1 46.66 36 LYS B C 1
ATOM 3563 O O . LYS B 1 36 ? 19.719 -1.479 30.188 1 46.66 36 LYS B O 1
ATOM 3568 N N . GLU B 1 37 ? 20.188 0.321 29.031 1 44.69 37 GLU B N 1
ATOM 3569 C CA . GLU B 1 37 ? 19.641 -0.244 27.797 1 44.69 37 GLU B CA 1
ATOM 3570 C C . GLU B 1 37 ? 20.516 -1.374 27.266 1 44.69 37 GLU B C 1
ATOM 3572 O O . GLU B 1 37 ? 20.016 -2.42 26.859 1 44.69 37 GLU B O 1
ATOM 3577 N N . ARG B 1 38 ? 21.812 -1.188 27.312 1 44.59 38 ARG B N 1
ATOM 3578 C CA . ARG B 1 38 ? 22.734 -2.271 26.984 1 44.59 38 ARG B CA 1
ATOM 3579 C C . ARG B 1 38 ? 22.594 -3.426 27.969 1 44.59 38 ARG B C 1
ATOM 3581 O O . ARG B 1 38 ? 22.578 -4.59 27.578 1 44.59 38 ARG B O 1
ATOM 3588 N N . ASP B 1 39 ? 22.609 -3.082 29.234 1 46.44 39 ASP B N 1
ATOM 3589 C CA . ASP B 1 39 ? 22.406 -4.117 30.25 1 46.44 39 ASP B CA 1
ATOM 3590 C C . ASP B 1 39 ? 21.031 -4.77 30.094 1 46.44 39 ASP B C 1
ATOM 3592 O O . ASP B 1 39 ? 20.891 -5.98 30.266 1 46.44 39 ASP B O 1
ATOM 3596 N N . PHE B 1 40 ? 20.031 -4.016 29.797 1 42.62 40 PHE B N 1
ATOM 3597 C CA . PHE B 1 40 ? 18.719 -4.547 29.469 1 42.62 40 PHE B CA 1
ATOM 3598 C C . PHE B 1 40 ? 18.781 -5.418 28.219 1 42.62 40 PHE B C 1
ATOM 3600 O O . PHE B 1 40 ? 18.281 -6.539 28.203 1 42.62 40 PHE B O 1
ATOM 3607 N N . TYR B 1 41 ? 19.438 -4.969 27.219 1 44.78 41 TYR B N 1
ATOM 3608 C CA . TYR B 1 41 ? 19.609 -5.805 26.031 1 44.78 41 TYR B CA 1
ATOM 3609 C C . TYR B 1 41 ? 20.484 -7.012 26.344 1 44.78 41 TYR B C 1
ATOM 3611 O O . TYR B 1 41 ? 20.266 -8.102 25.812 1 44.78 41 TYR B O 1
ATOM 3619 N N . LYS B 1 42 ? 21.516 -6.844 27.078 1 45.78 42 LYS B N 1
ATOM 3620 C CA . LYS B 1 42 ? 22.312 -7.969 27.547 1 45.78 42 LYS B CA 1
ATOM 3621 C C . LYS B 1 42 ? 21.469 -8.938 28.375 1 45.78 42 LYS B C 1
ATOM 3623 O O . LYS B 1 42 ? 21.625 -10.156 28.266 1 45.78 42 LYS B O 1
ATOM 3628 N N . SER B 1 43 ? 20.688 -8.406 29.359 1 45.56 43 SER B N 1
ATOM 3629 C CA . SER B 1 43 ? 19.875 -9.227 30.266 1 45.56 43 SER B CA 1
ATOM 3630 C C . SER B 1 43 ? 18.594 -9.68 29.578 1 45.56 43 SER B C 1
ATOM 3632 O O . SER B 1 43 ? 18.016 -10.695 29.969 1 45.56 43 SER B O 1
ATOM 3634 N N . TYR B 1 44 ? 18.062 -8.773 28.641 1 43.31 44 TYR B N 1
ATOM 3635 C CA . TYR B 1 44 ? 16.75 -9.055 28.047 1 43.31 44 TYR B CA 1
ATOM 3636 C C . TYR B 1 44 ? 16.812 -8.906 26.531 1 43.31 44 TYR B C 1
ATOM 3638 O O . TYR B 1 44 ? 15.766 -8.828 25.875 1 43.31 44 TYR B O 1
ATOM 3646 N N . GLY B 1 45 ? 18 -8.766 26 1 42.66 45 GLY B N 1
ATOM 3647 C CA . GLY B 1 45 ? 18.219 -8.703 24.562 1 42.66 45 GLY B CA 1
ATOM 3648 C C . GLY B 1 45 ? 17.984 -10.023 23.859 1 42.66 45 GLY B C 1
ATOM 3649 O O . GLY B 1 45 ? 17.484 -10.977 24.469 1 42.66 45 GLY B O 1
ATOM 3650 N N . PHE B 1 46 ? 18.281 -9.977 22.438 1 43.53 46 PHE B N 1
ATOM 3651 C CA . PHE B 1 46 ? 18.062 -11.141 21.594 1 43.53 46 PHE B CA 1
ATOM 3652 C C . PHE B 1 46 ? 18.703 -12.383 22.203 1 43.53 46 PHE B C 1
ATOM 3654 O O . PHE B 1 46 ? 18.094 -13.453 22.219 1 43.53 46 PHE B O 1
ATOM 3661 N N . ASP B 1 47 ? 19.781 -12.188 22.703 1 44 47 ASP B N 1
ATOM 3662 C CA . ASP B 1 47 ? 20.484 -13.32 23.297 1 44 47 ASP B CA 1
ATOM 3663 C C . ASP B 1 47 ? 19.75 -13.82 24.547 1 44 47 ASP B C 1
ATOM 3665 O O . ASP B 1 47 ? 19.656 -15.031 24.781 1 44 47 ASP B O 1
ATOM 3669 N N . PHE B 1 48 ? 19.375 -13 25.406 1 44 48 PHE B N 1
ATOM 3670 C CA . PHE B 1 48 ? 18.594 -13.383 26.594 1 44 48 PHE B CA 1
ATOM 3671 C C . PHE B 1 48 ? 17.297 -14.047 26.188 1 44 48 PHE B C 1
ATOM 3673 O O . PHE B 1 48 ? 16.906 -15.078 26.75 1 44 48 PHE B O 1
ATOM 3680 N N . ILE B 1 49 ? 16.672 -13.469 25.25 1 47.12 49 ILE B N 1
ATOM 3681 C CA . ILE B 1 49 ? 15.414 -14.031 24.75 1 47.12 49 ILE B CA 1
ATOM 3682 C C . ILE B 1 49 ? 15.68 -15.391 24.109 1 47.12 49 ILE B C 1
ATOM 3684 O O . ILE B 1 49 ? 14.922 -16.344 24.328 1 47.12 49 ILE B O 1
ATOM 3688 N N . VAL B 1 50 ? 16.75 -15.484 23.469 1 46.91 50 VAL B N 1
ATOM 3689 C CA . VAL B 1 50 ? 17.094 -16.75 22.828 1 46.91 50 VAL B CA 1
ATOM 3690 C C . VAL B 1 50 ? 17.422 -17.797 23.891 1 46.91 50 VAL B C 1
ATOM 3692 O O . VAL B 1 50 ? 17.094 -18.969 23.734 1 46.91 50 VAL B O 1
ATOM 3695 N N . ARG B 1 51 ? 17.906 -17.344 24.938 1 46.31 51 ARG B N 1
ATOM 3696 C CA . ARG B 1 51 ? 18.328 -18.312 25.938 1 46.31 51 ARG B CA 1
ATOM 3697 C C . ARG B 1 51 ? 17.172 -18.734 26.844 1 46.31 51 ARG B C 1
ATOM 3699 O O . ARG B 1 51 ? 17.281 -19.688 27.609 1 46.31 51 ARG B O 1
ATOM 3706 N N . ARG B 1 52 ? 16.172 -17.984 26.828 1 44.56 52 ARG B N 1
ATOM 3707 C CA . ARG B 1 52 ? 15.008 -18.375 27.625 1 44.56 52 ARG B CA 1
ATOM 3708 C C . ARG B 1 52 ? 13.82 -18.672 26.719 1 44.56 52 ARG B C 1
ATOM 3710 O O . ARG B 1 52 ? 13.156 -17.766 26.234 1 44.56 52 ARG B O 1
ATOM 3717 N N . PRO B 1 53 ? 13.633 -19.922 26.469 1 49.41 53 PRO B N 1
ATOM 3718 C CA . PRO B 1 53 ? 12.672 -20.422 25.484 1 49.41 53 PRO B CA 1
ATOM 3719 C C . PRO B 1 53 ? 11.273 -19.844 25.672 1 49.41 53 PRO B C 1
ATOM 3721 O O . PRO B 1 53 ? 10.57 -19.594 24.688 1 49.41 53 PRO B O 1
ATOM 3724 N N . ASP B 1 54 ? 11.023 -19.578 26.938 1 47.62 54 ASP B N 1
ATOM 3725 C CA . ASP B 1 54 ? 9.672 -19.062 27.188 1 47.62 54 ASP B CA 1
ATOM 3726 C C . ASP B 1 54 ? 9.516 -17.641 26.641 1 47.62 54 ASP B C 1
ATOM 3728 O O . ASP B 1 54 ? 8.461 -17.297 26.109 1 47.62 54 ASP B O 1
ATOM 3732 N N . TYR B 1 55 ? 10.594 -16.984 26.719 1 48.28 55 TYR B N 1
ATOM 3733 C CA . TYR B 1 55 ? 10.57 -15.602 26.25 1 48.28 55 TYR B CA 1
ATOM 3734 C C . TYR B 1 55 ? 10.617 -15.547 24.719 1 48.28 55 TYR B C 1
ATOM 3736 O O . TYR B 1 55 ? 9.93 -14.727 24.109 1 48.28 55 TYR B O 1
ATOM 3744 N N . SER B 1 56 ? 11.266 -16.406 24.266 1 48.03 56 SER B N 1
ATOM 3745 C CA . SER B 1 56 ? 11.336 -16.5 22.812 1 48.03 56 SER B CA 1
ATOM 3746 C C . SER B 1 56 ? 9.977 -16.812 22.219 1 48.03 56 SER B C 1
ATOM 3748 O O . SER B 1 56 ? 9.594 -16.234 21.188 1 48.03 56 SER B O 1
ATOM 3750 N N . LYS B 1 57 ? 9.359 -17.688 22.859 1 49.12 57 LYS B N 1
ATOM 3751 C CA . LYS B 1 57 ? 8.023 -18.047 22.406 1 49.12 57 LYS B CA 1
ATOM 3752 C C . LYS B 1 57 ? 7.062 -16.859 22.516 1 49.12 57 LYS B C 1
ATOM 3754 O O . LYS B 1 57 ? 6.258 -16.609 21.609 1 49.12 57 LYS B O 1
ATOM 3759 N N . LEU B 1 58 ? 7.191 -16.234 23.641 1 47.62 58 LEU B N 1
ATOM 3760 C CA . LEU B 1 58 ? 6.324 -15.086 23.844 1 47.62 58 LEU B CA 1
ATOM 3761 C C . LEU B 1 58 ? 6.621 -13.984 22.828 1 47.62 58 LEU B C 1
ATOM 3763 O O . LEU B 1 58 ? 5.703 -13.414 22.234 1 47.62 58 LEU B O 1
ATOM 3767 N N . LEU B 1 59 ? 7.84 -13.766 22.734 1 49.09 59 LEU B N 1
ATOM 3768 C CA . LEU B 1 59 ? 8.242 -12.75 21.766 1 49.09 59 LEU B CA 1
ATOM 3769 C C . LEU B 1 59 ? 7.855 -13.156 20.344 1 49.09 59 LEU B C 1
ATOM 3771 O O . LEU B 1 59 ? 7.43 -12.32 19.547 1 49.09 59 LEU B O 1
ATOM 3775 N N . GLY B 1 60 ? 8.125 -14.375 20.156 1 48.31 60 GLY B N 1
ATOM 3776 C CA . GLY B 1 60 ? 7.664 -14.898 18.891 1 48.31 60 GLY B CA 1
ATOM 3777 C C . GLY B 1 60 ? 6.172 -14.734 18.672 1 48.31 60 GLY B C 1
ATOM 3778 O O . GLY B 1 60 ? 5.734 -14.344 17.594 1 48.31 60 GLY B O 1
ATOM 3779 N N . GLY B 1 61 ? 5.457 -15.031 19.719 1 46.22 61 GLY B N 1
ATOM 3780 C CA . GLY B 1 61 ? 4.02 -14.852 19.641 1 46.22 61 GLY B CA 1
ATOM 3781 C C . GLY B 1 61 ? 3.611 -13.398 19.422 1 46.22 61 GLY B C 1
ATOM 3782 O O . GLY B 1 61 ? 2.756 -13.109 18.578 1 46.22 61 GLY B O 1
ATOM 3783 N N . VAL B 1 62 ? 4.219 -12.633 20.234 1 46.16 62 VAL B N 1
ATOM 3784 C CA . VAL B 1 62 ? 3.912 -11.211 20.141 1 46.16 62 VAL B CA 1
ATOM 3785 C C . VAL B 1 62 ? 4.324 -10.688 18.766 1 46.16 62 VAL B C 1
ATOM 3787 O O . VAL B 1 62 ? 3.564 -9.969 18.109 1 46.16 62 VAL B O 1
ATOM 3790 N N . SER B 1 63 ? 5.539 -11.07 18.5 1 47.06 63 SER B N 1
ATOM 3791 C CA . SER B 1 63 ? 6.031 -10.688 17.188 1 47.06 63 SER B CA 1
ATOM 3792 C C . SER B 1 63 ? 5.098 -11.18 16.078 1 47.06 63 SER B C 1
ATOM 3794 O O . SER B 1 63 ? 4.824 -10.445 15.125 1 47.06 63 SER B O 1
ATOM 3796 N N . ARG B 1 64 ? 4.816 -12.383 16.312 1 47.78 64 ARG B N 1
ATOM 3797 C CA . ARG B 1 64 ? 3.887 -12.961 15.359 1 47.78 64 ARG B CA 1
ATOM 3798 C C . ARG B 1 64 ? 2.59 -12.164 15.297 1 47.78 64 ARG B C 1
ATOM 3800 O O . ARG B 1 64 ? 2.074 -11.883 14.211 1 47.78 64 ARG B O 1
ATOM 3807 N N . ARG B 1 65 ? 2.145 -11.93 16.5 1 47.09 65 ARG B N 1
ATOM 3808 C CA . ARG B 1 65 ? 0.891 -11.188 16.547 1 47.09 65 ARG B CA 1
ATOM 3809 C C . ARG B 1 65 ? 1.036 -9.828 15.875 1 47.09 65 ARG B C 1
ATOM 3811 O O . ARG B 1 65 ? 0.128 -9.375 15.172 1 47.09 65 ARG B O 1
ATOM 3818 N N . ILE B 1 66 ? 2.176 -9.336 16.328 1 47.97 66 ILE B N 1
ATOM 3819 C CA . ILE B 1 66 ? 2.393 -7.988 15.828 1 47.97 66 ILE B CA 1
ATOM 3820 C C . ILE B 1 66 ? 2.576 -8.016 14.312 1 47.97 66 ILE B C 1
ATOM 3822 O O . ILE B 1 66 ? 2.016 -7.188 13.594 1 47.97 66 ILE B O 1
ATOM 3826 N N . ARG B 1 67 ? 3.514 -8.859 14.141 1 46.97 67 ARG B N 1
ATOM 3827 C CA . ARG B 1 67 ? 3.826 -8.969 12.719 1 46.97 67 ARG B CA 1
ATOM 3828 C C . ARG B 1 67 ? 2.631 -9.5 11.93 1 46.97 67 ARG B C 1
ATOM 3830 O O . ARG B 1 67 ? 2.363 -9.047 10.82 1 46.97 67 ARG B O 1
ATOM 3837 N N . GLU B 1 68 ? 2.236 -10.586 12.594 1 46.97 68 GLU B N 1
ATOM 3838 C CA . GLU B 1 68 ? 1.115 -11.219 11.906 1 46.97 68 GLU B CA 1
ATOM 3839 C C . GLU B 1 68 ? -0.179 -10.445 12.125 1 46.97 68 GLU B C 1
ATOM 3841 O O . GLU B 1 68 ? -1.19 -10.719 11.477 1 46.97 68 GLU B O 1
ATOM 3846 N N . GLY B 1 69 ? 0.041 -9.297 12.953 1 47.88 69 GLY B N 1
ATOM 3847 C CA . GLY B 1 69 ? -1.064 -8.367 13.141 1 47.88 69 GLY B CA 1
ATOM 3848 C C . GLY B 1 69 ? -2.422 -9.047 13.078 1 47.88 69 GLY B C 1
ATOM 3849 O O . GLY B 1 69 ? -3.449 -8.406 13.32 1 47.88 69 GLY B O 1
ATOM 3850 N N . GLY B 1 70 ? -2.594 -10.109 12.281 1 47.25 70 GLY B N 1
ATOM 3851 C CA . GLY B 1 70 ? -3.9 -10.602 11.875 1 47.25 70 GLY B CA 1
ATOM 3852 C C . GLY B 1 70 ? -4.516 -11.555 12.883 1 47.25 70 GLY B C 1
ATOM 3853 O O . GLY B 1 70 ? -3.811 -12.117 13.719 1 47.25 70 GLY B O 1
ATOM 3854 N N . GLY B 1 71 ? -5.633 -11.273 13.109 1 47.5 71 GLY B N 1
ATOM 3855 C CA . GLY B 1 71 ? -6.551 -12.117 13.859 1 47.5 71 GLY B CA 1
ATOM 3856 C C . GLY B 1 71 ? -6.34 -13.594 13.617 1 47.5 71 GLY B C 1
ATOM 3857 O O . GLY B 1 71 ? -5.828 -13.992 12.562 1 47.5 71 GLY B O 1
ATOM 3858 N N . PRO B 1 72 ? -6.242 -14.359 14.641 1 47.38 72 PRO B N 1
ATOM 3859 C CA . PRO B 1 72 ? -6.258 -15.82 14.523 1 47.38 72 PRO B CA 1
ATOM 3860 C C . PRO B 1 72 ? -6.922 -16.297 13.242 1 47.38 72 PRO B C 1
ATOM 3862 O O . PRO B 1 72 ? -6.672 -17.422 12.797 1 47.38 72 PRO B O 1
ATOM 3865 N N . GLU B 1 73 ? -7.602 -15.375 12.734 1 50.47 73 GLU B N 1
ATOM 3866 C CA . GLU B 1 73 ? -8.438 -15.781 11.602 1 50.47 73 GLU B CA 1
ATOM 3867 C C . GLU B 1 73 ? -7.598 -15.977 10.344 1 50.47 73 GLU B C 1
ATOM 3869 O O . GLU B 1 73 ? -8.023 -16.672 9.414 1 50.47 73 GLU B O 1
ATOM 3874 N N . TRP B 1 74 ? -6.371 -15.391 10.461 1 61.56 74 TRP B N 1
ATOM 3875 C CA . TRP B 1 74 ? -5.574 -15.625 9.266 1 61.56 74 TRP B CA 1
ATOM 3876 C C . TRP B 1 74 ? -4.582 -16.766 9.484 1 61.56 74 TRP B C 1
ATOM 3878 O O . TRP B 1 74 ? -3.76 -17.062 8.617 1 61.56 74 TRP B O 1
ATOM 3888 N N . GLY B 1 75 ? -4.664 -17.25 10.539 1 60.47 75 GLY B N 1
ATOM 3889 C CA . GLY B 1 75 ? -3.709 -18.281 10.906 1 60.47 75 GLY B CA 1
ATOM 3890 C C . GLY B 1 75 ? -3.959 -19.609 10.203 1 60.47 75 GLY B C 1
ATOM 3891 O O . GLY B 1 75 ? -5.008 -20.234 10.391 1 60.47 75 GLY B O 1
ATOM 3892 N N . PHE B 1 76 ? -3.273 -19.828 9.164 1 61.66 76 PHE B N 1
ATOM 3893 C CA . PHE B 1 76 ? -3.252 -21.141 8.523 1 61.66 76 PHE B CA 1
ATOM 3894 C C . PHE B 1 76 ? -1.905 -21.828 8.734 1 61.66 76 PHE B C 1
ATOM 3896 O O . PHE B 1 76 ? -0.903 -21.156 9.008 1 61.66 76 PHE B O 1
ATOM 3903 N N . ASP B 1 77 ? -2.021 -23.078 8.883 1 66.44 77 ASP B N 1
ATOM 3904 C CA . ASP B 1 77 ? -0.777 -23.844 8.852 1 66.44 77 ASP B CA 1
ATOM 3905 C C . ASP B 1 77 ? -0.347 -24.125 7.418 1 66.44 77 ASP B C 1
ATOM 3907 O O . ASP B 1 77 ? -1.168 -24.094 6.496 1 66.44 77 ASP B O 1
ATOM 3911 N N . VAL B 1 78 ? 0.853 -24.203 7.207 1 76.31 78 VAL B N 1
ATOM 3912 C CA . VAL B 1 78 ? 1.431 -24.5 5.898 1 76.31 78 VAL B CA 1
ATOM 3913 C C . VAL B 1 78 ? 0.761 -25.734 5.297 1 76.31 78 VAL B C 1
ATOM 3915 O O . VAL B 1 78 ? 0.554 -25.797 4.086 1 76.31 78 VAL B O 1
ATOM 3918 N N . LYS B 1 79 ? 0.382 -26.625 6.129 1 77.75 79 LYS B N 1
ATOM 3919 C CA . LYS B 1 79 ? -0.285 -27.828 5.652 1 77.75 79 LYS B CA 1
ATOM 3920 C C . LYS B 1 79 ? -1.623 -27.5 4.996 1 77.75 79 LYS B C 1
ATOM 3922 O O . LYS B 1 79 ? -1.994 -28.109 3.992 1 77.75 79 LYS B O 1
ATOM 3927 N N . ASP B 1 80 ? -2.262 -26.562 5.555 1 78.94 80 ASP B N 1
ATOM 3928 C CA . ASP B 1 80 ? -3.539 -26.141 4.992 1 78.94 80 ASP B CA 1
ATOM 3929 C C . ASP B 1 80 ? -3.35 -25.484 3.627 1 78.94 80 ASP B C 1
ATOM 3931 O O . ASP B 1 80 ? -4.133 -25.719 2.705 1 78.94 80 ASP B O 1
ATOM 3935 N N . LEU B 1 81 ? -2.305 -24.75 3.529 1 85.56 81 LEU B N 1
ATOM 3936 C CA . LEU B 1 81 ? -2.029 -24.078 2.262 1 85.56 81 LEU B CA 1
ATOM 3937 C C . LEU B 1 81 ? -1.721 -25.094 1.168 1 85.56 81 LEU B C 1
ATOM 3939 O O . LEU B 1 81 ? -2.17 -24.953 0.03 1 85.56 81 LEU B O 1
ATOM 3943 N N . LYS B 1 82 ? -1.055 -26.078 1.537 1 86.75 82 LYS B N 1
ATOM 3944 C CA . LYS B 1 82 ? -0.753 -27.156 0.604 1 86.75 82 LYS B CA 1
ATOM 3945 C C . LYS B 1 82 ? -2.031 -27.828 0.111 1 86.75 82 LYS B C 1
ATOM 3947 O O . LYS B 1 82 ? -2.164 -28.125 -1.078 1 86.75 82 LYS B O 1
ATOM 3952 N N . SER B 1 83 ? -2.863 -28.047 1.007 1 86.06 83 SER B N 1
ATOM 3953 C CA . SER B 1 83 ? -4.125 -28.688 0.667 1 86.06 83 SER B CA 1
ATOM 3954 C C . SER B 1 83 ? -4.941 -27.844 -0.298 1 86.06 83 SER B C 1
ATOM 3956 O O . SER B 1 83 ? -5.547 -28.359 -1.238 1 86.06 83 SER B O 1
ATOM 3958 N N . PHE B 1 84 ? -4.926 -26.594 -0.042 1 85.81 84 PHE B N 1
ATOM 3959 C CA . PHE B 1 84 ? -5.672 -25.703 -0.916 1 85.81 84 PHE B CA 1
ATOM 3960 C C . PHE B 1 84 ? -5.07 -25.688 -2.316 1 85.81 84 PHE B C 1
ATOM 3962 O O . PHE B 1 84 ? -5.797 -25.719 -3.311 1 85.81 84 PHE B O 1
ATOM 3969 N N . TYR B 1 85 ? -3.828 -25.641 -2.332 1 91.19 85 TYR B N 1
ATOM 3970 C CA . TYR B 1 85 ? -3.17 -25.641 -3.635 1 91.19 85 TYR B CA 1
ATOM 3971 C C . TYR B 1 85 ? -3.406 -26.953 -4.371 1 91.19 85 TYR B C 1
ATOM 3973 O O . TYR B 1 85 ? -3.641 -26.953 -5.582 1 91.19 85 TYR B O 1
ATOM 3981 N N . TRP B 1 86 ? -3.381 -27.938 -3.645 1 88.75 86 TRP B N 1
ATOM 3982 C CA . TRP B 1 86 ? -3.613 -29.25 -4.223 1 88.75 86 TRP B CA 1
ATOM 3983 C C . TRP B 1 86 ? -5.02 -29.359 -4.801 1 88.75 86 TRP B C 1
ATOM 3985 O O . TRP B 1 86 ? -5.219 -29.953 -5.863 1 88.75 86 TRP B O 1
ATOM 3995 N N . GLN B 1 87 ? -5.883 -28.844 -4.121 1 87.56 87 GLN B N 1
ATOM 3996 C CA . GLN B 1 87 ? -7.254 -28.844 -4.621 1 87.56 87 GLN B CA 1
ATOM 3997 C C . GLN B 1 87 ? -7.352 -28.094 -5.953 1 87.56 87 GLN B C 1
ATOM 3999 O O . GLN B 1 87 ? -8.008 -28.578 -6.887 1 87.56 87 GLN B O 1
ATOM 4004 N N . MET B 1 88 ? -6.758 -27.016 -6.004 1 91.75 88 MET B N 1
ATOM 4005 C CA . MET B 1 88 ? -6.734 -26.25 -7.246 1 91.75 88 MET B CA 1
ATOM 4006 C C . MET B 1 88 ? -6.078 -27.047 -8.367 1 91.75 88 MET B C 1
ATOM 4008 O O . MET B 1 88 ? -6.613 -27.125 -9.477 1 91.75 88 MET B O 1
ATOM 4012 N N . ALA B 1 89 ? -5.02 -27.688 -8.039 1 90.56 89 ALA B N 1
ATOM 4013 C CA . ALA B 1 89 ? -4.273 -28.453 -9.023 1 90.56 89 ALA B CA 1
ATOM 4014 C C . ALA B 1 89 ? -5.082 -29.672 -9.492 1 90.56 89 ALA B C 1
ATOM 4016 O O . ALA B 1 89 ? -5.082 -30 -10.68 1 90.56 89 ALA B O 1
ATOM 4017 N N . ASN B 1 90 ? -5.793 -30.219 -8.586 1 90.94 90 ASN B N 1
ATOM 4018 C CA . ASN B 1 90 ? -6.609 -31.375 -8.922 1 90.94 90 ASN B CA 1
ATOM 4019 C C . ASN B 1 90 ? -7.781 -30.984 -9.828 1 90.94 90 ASN B C 1
ATOM 4021 O O . ASN B 1 90 ? -8.148 -31.734 -10.727 1 90.94 90 ASN B O 1
ATOM 4025 N N . LEU B 1 91 ? -8.344 -29.922 -9.508 1 93 91 LEU B N 1
ATOM 4026 C CA . LEU B 1 91 ? -9.438 -29.453 -10.352 1 93 91 LEU B CA 1
ATOM 4027 C C . LEU B 1 91 ? -8.938 -29.172 -11.766 1 93 91 LEU B C 1
ATOM 4029 O O . LEU B 1 91 ? -9.617 -29.5 -12.742 1 93 91 LEU B O 1
ATOM 4033 N N . ALA B 1 92 ? -7.789 -28.625 -11.883 1 95 92 ALA B N 1
ATOM 4034 C CA . ALA B 1 92 ? -7.191 -28.359 -13.188 1 95 92 ALA B CA 1
ATOM 4035 C C . ALA B 1 92 ? -6.898 -29.672 -13.93 1 95 92 ALA B C 1
ATOM 4037 O O . ALA B 1 92 ? -7.164 -29.781 -15.125 1 95 92 ALA B O 1
ATOM 4038 N N . ALA B 1 93 ? -6.41 -30.578 -13.172 1 92.62 93 ALA B N 1
ATOM 4039 C CA . ALA B 1 93 ? -6.094 -31.875 -13.758 1 92.62 93 ALA B CA 1
ATOM 4040 C C . ALA B 1 93 ? -7.355 -32.562 -14.242 1 92.62 93 ALA B C 1
ATOM 4042 O O . ALA B 1 93 ? -7.379 -33.125 -15.344 1 92.62 93 ALA B O 1
ATOM 4043 N N . ALA B 1 94 ? -8.359 -32.531 -13.422 1 93.5 94 ALA B N 1
ATOM 4044 C CA . ALA B 1 94 ? -9.625 -33.156 -13.797 1 93.5 94 ALA B CA 1
ATOM 4045 C C . ALA B 1 94 ? -10.227 -32.5 -15.031 1 93.5 94 ALA B C 1
ATOM 4047 O O . ALA B 1 94 ? -10.758 -33.156 -15.914 1 93.5 94 ALA B O 1
ATOM 4048 N N . TRP B 1 95 ? -10.141 -31.234 -15.047 1 96.44 95 TRP B N 1
ATOM 4049 C CA . TRP B 1 95 ? -10.641 -30.484 -16.203 1 96.44 95 TRP B CA 1
ATOM 4050 C C . TRP B 1 95 ? -9.875 -30.875 -17.469 1 96.44 95 TRP B C 1
ATOM 4052 O O . TRP B 1 95 ? -10.477 -31.109 -18.516 1 96.44 95 TRP B O 1
ATOM 4062 N N . ALA B 1 96 ? -8.562 -30.953 -17.375 1 95.62 96 ALA B N 1
ATOM 4063 C CA . ALA B 1 96 ? -7.719 -31.312 -18.5 1 95.62 96 ALA B CA 1
ATOM 4064 C C . ALA B 1 96 ? -8.031 -32.719 -19.016 1 95.62 96 ALA B C 1
ATOM 4066 O O . ALA B 1 96 ? -8.141 -32.938 -20.219 1 95.62 96 ALA B O 1
ATOM 4067 N N . ASP B 1 97 ? -8.242 -33.562 -18.109 1 93.19 97 ASP B N 1
ATOM 4068 C CA . ASP B 1 97 ? -8.547 -34.969 -18.453 1 93.19 97 ASP B CA 1
ATOM 4069 C C . ASP B 1 97 ? -9.859 -35.062 -19.219 1 93.19 97 ASP B C 1
ATOM 4071 O O . ASP B 1 97 ? -9.984 -35.875 -20.141 1 93.19 97 ASP B O 1
ATOM 4075 N N . GLN B 1 98 ? -10.711 -34.25 -18.891 1 94.44 98 GLN B N 1
ATOM 4076 C CA . GLN B 1 98 ? -12.055 -34.344 -19.453 1 94.44 98 GLN B CA 1
ATOM 4077 C C . GLN B 1 98 ? -12.133 -33.656 -20.812 1 94.44 98 GLN B C 1
ATOM 4079 O O . GLN B 1 98 ? -12.812 -34.125 -21.719 1 94.44 98 GLN B O 1
ATOM 4084 N N . TYR B 1 99 ? -11.383 -32.594 -21 1 96.31 99 TYR B N 1
ATOM 4085 C CA . TYR B 1 99 ? -11.758 -31.734 -22.125 1 96.31 99 TYR B CA 1
ATOM 4086 C C . TYR B 1 99 ? -10.586 -31.562 -23.094 1 96.31 99 TYR B C 1
ATOM 4088 O O . TYR B 1 99 ? -10.742 -31 -24.172 1 96.31 99 TYR B O 1
ATOM 4096 N N . LEU B 1 100 ? -9.43 -32.094 -22.734 1 97.12 100 LEU B N 1
ATOM 4097 C CA . LEU B 1 100 ? -8.266 -31.922 -23.609 1 97.12 100 LEU B CA 1
ATOM 4098 C C . LEU B 1 100 ? -7.938 -33.219 -24.328 1 97.12 100 LEU B C 1
ATOM 4100 O O . LEU B 1 100 ? -8.328 -34.312 -23.891 1 97.12 100 LEU B O 1
ATOM 4104 N N . ILE B 1 101 ? -7.254 -33.062 -25.422 1 96.94 101 ILE B N 1
ATOM 4105 C CA . ILE B 1 101 ? -6.805 -34.219 -26.156 1 96.94 101 ILE B CA 1
ATOM 4106 C C . ILE B 1 101 ? -5.742 -34.969 -25.359 1 96.94 101 ILE B C 1
ATOM 4108 O O . ILE B 1 101 ? -4.977 -34.344 -24.609 1 96.94 101 ILE B O 1
ATOM 4112 N N . THR B 1 102 ? -5.676 -36.219 -25.516 1 95.25 102 THR B N 1
ATOM 4113 C CA . THR B 1 102 ? -4.742 -37.062 -24.766 1 95.25 102 THR B CA 1
ATOM 4114 C C . THR B 1 102 ? -3.359 -37.031 -25.406 1 95.25 102 THR B C 1
ATOM 4116 O O . THR B 1 102 ? -2.361 -36.75 -24.75 1 95.25 102 THR B O 1
ATOM 4119 N N . ASP B 1 103 ? -3.34 -37.281 -26.703 1 95.31 103 ASP B N 1
ATOM 4120 C CA . ASP B 1 103 ? -2.094 -37.375 -27.453 1 95.31 103 ASP B CA 1
ATOM 4121 C C . ASP B 1 103 ? -1.897 -36.125 -28.328 1 95.31 103 ASP B C 1
ATOM 4123 O O . ASP B 1 103 ? -2.678 -35.875 -29.25 1 95.31 103 ASP B O 1
ATOM 4127 N N . VAL B 1 104 ? -0.81 -35.469 -28.109 1 96.25 104 VAL B N 1
ATOM 4128 C CA . VAL B 1 104 ? -0.542 -34.25 -28.875 1 96.25 104 VAL B CA 1
ATOM 4129 C C . VAL B 1 104 ? -0.119 -34.625 -30.297 1 96.25 104 VAL B C 1
ATOM 4131 O O . VAL B 1 104 ? -0.154 -33.781 -31.203 1 96.25 104 VAL B O 1
ATOM 4134 N N . GLY B 1 105 ? 0.231 -35.844 -30.453 1 92.5 105 GLY B N 1
ATOM 4135 C CA . GLY B 1 105 ? 0.625 -36.312 -31.781 1 92.5 105 GLY B CA 1
ATOM 4136 C C . GLY B 1 105 ? -0.474 -36.188 -32.812 1 92.5 105 GLY B C 1
ATOM 4137 O O . GLY B 1 105 ? -0.213 -36.25 -34 1 92.5 105 GLY B O 1
ATOM 4138 N N . ASP B 1 106 ? -1.653 -35.969 -32.406 1 89.75 106 ASP B N 1
ATOM 4139 C CA . ASP B 1 106 ? -2.799 -35.812 -33.312 1 89.75 106 ASP B CA 1
ATOM 4140 C C . ASP B 1 106 ? -2.824 -34.406 -33.906 1 89.75 106 ASP B C 1
ATOM 4142 O O . ASP B 1 106 ? -3.555 -34.156 -34.875 1 89.75 106 ASP B O 1
ATOM 4146 N N . LEU B 1 107 ? -1.98 -33.562 -33.375 1 95.75 107 LEU B N 1
ATOM 4147 C CA . LEU B 1 107 ? -1.952 -32.156 -33.812 1 95.75 107 LEU B CA 1
ATOM 4148 C C . LEU B 1 107 ? -0.877 -31.953 -34.875 1 95.75 107 LEU B C 1
ATOM 4150 O O . LEU B 1 107 ? 0.087 -32.719 -34.969 1 95.75 107 LEU B O 1
ATOM 4154 N N . PRO B 1 108 ? -1.135 -30.906 -35.719 1 95.81 108 PRO B N 1
ATOM 4155 C CA . PRO B 1 108 ? -0.054 -30.516 -36.625 1 95.81 108 PRO B CA 1
ATOM 4156 C C . PRO B 1 108 ? 1.233 -30.156 -35.906 1 95.81 108 PRO B C 1
ATOM 4158 O O . PRO B 1 108 ? 1.184 -29.562 -34.812 1 95.81 108 PRO B O 1
ATOM 4161 N N . GLU B 1 109 ? 2.318 -30.359 -36.5 1 95.31 109 GLU B N 1
ATOM 4162 C CA . GLU B 1 109 ? 3.631 -30.125 -35.906 1 95.31 109 GLU B CA 1
ATOM 4163 C C . GLU B 1 109 ? 3.795 -28.672 -35.5 1 95.31 109 GLU B C 1
ATOM 4165 O O . GLU B 1 109 ? 4.414 -28.375 -34.469 1 95.31 109 GLU B O 1
ATOM 4170 N N . SER B 1 110 ? 3.289 -27.781 -36.25 1 96.19 110 SER B N 1
ATOM 4171 C CA . SER B 1 110 ? 3.408 -26.359 -35.938 1 96.19 110 SER B CA 1
ATOM 4172 C C . SER B 1 110 ? 2.697 -26.016 -34.656 1 96.19 110 SER B C 1
ATOM 4174 O O . SER B 1 110 ? 3.184 -25.188 -33.875 1 96.19 110 SER B O 1
ATOM 4176 N N . GLU B 1 111 ? 1.613 -26.656 -34.406 1 97.12 111 GLU B N 1
ATOM 4177 C CA . GLU B 1 111 ? 0.843 -26.406 -33.219 1 97.12 111 GLU B CA 1
ATOM 4178 C C . GLU B 1 111 ? 1.532 -27.016 -31.984 1 97.12 111 GLU B C 1
ATOM 4180 O O . GLU B 1 111 ? 1.577 -26.391 -30.922 1 97.12 111 GLU B O 1
ATOM 4185 N N . ILE B 1 112 ? 2.057 -28.188 -32.188 1 97.62 112 ILE B N 1
ATOM 4186 C CA . ILE B 1 112 ? 2.781 -28.844 -31.094 1 97.62 112 ILE B CA 1
ATOM 4187 C C . ILE B 1 112 ? 3.975 -27.969 -30.688 1 97.62 112 ILE B C 1
ATOM 4189 O O . ILE B 1 112 ? 4.238 -27.797 -29.5 1 97.62 112 ILE B O 1
ATOM 4193 N N . ARG B 1 113 ? 4.672 -27.422 -31.641 1 97.44 113 ARG B N 1
ATOM 4194 C CA . ARG B 1 113 ? 5.828 -26.562 -31.375 1 97.44 113 ARG B CA 1
ATOM 4195 C C . ARG B 1 113 ? 5.43 -25.328 -30.578 1 97.44 113 ARG B C 1
ATOM 4197 O O . ARG B 1 113 ? 6.152 -24.906 -29.672 1 97.44 113 ARG B O 1
ATOM 4204 N N . ARG B 1 114 ? 4.316 -24.766 -30.891 1 97.94 114 ARG B N 1
ATOM 4205 C CA . ARG B 1 114 ? 3.832 -23.594 -30.172 1 97.94 114 ARG B CA 1
ATOM 4206 C C . ARG B 1 114 ? 3.467 -23.938 -28.734 1 97.94 114 ARG B C 1
ATOM 4208 O O . ARG B 1 114 ? 3.688 -23.125 -27.828 1 97.94 114 ARG B O 1
ATOM 4215 N N . LEU B 1 115 ? 2.908 -25.109 -28.594 1 98.12 115 LEU B N 1
ATOM 4216 C CA . LEU B 1 115 ? 2.557 -25.578 -27.266 1 98.12 115 LEU B CA 1
ATOM 4217 C C . LEU B 1 115 ? 3.805 -25.766 -26.406 1 98.12 115 LEU B C 1
ATOM 4219 O O . LEU B 1 115 ? 3.85 -25.312 -25.25 1 98.12 115 LEU B O 1
ATOM 4223 N N . ILE B 1 116 ? 4.809 -26.359 -26.906 1 98 116 ILE B N 1
ATOM 4224 C CA . ILE B 1 116 ? 6.062 -26.578 -26.203 1 98 116 ILE B CA 1
ATOM 4225 C C . ILE B 1 116 ? 6.734 -25.25 -25.906 1 98 116 ILE B C 1
ATOM 4227 O O . ILE B 1 116 ? 7.234 -25.031 -24.797 1 98 116 ILE B O 1
ATOM 4231 N N . SER B 1 117 ? 6.645 -24.344 -26.844 1 98 117 SER B N 1
ATOM 4232 C CA . SER B 1 117 ? 7.223 -23.016 -26.656 1 98 117 SER B CA 1
ATOM 4233 C C . SER B 1 117 ? 6.512 -22.266 -25.531 1 98 117 SER B C 1
ATOM 4235 O O . SER B 1 117 ? 7.141 -21.516 -24.781 1 98 117 SER B O 1
ATOM 4237 N N . ALA B 1 118 ? 5.219 -22.438 -25.438 1 97.94 118 ALA B N 1
ATOM 4238 C CA . ALA B 1 118 ? 4.426 -21.766 -24.422 1 97.94 118 ALA B CA 1
ATOM 4239 C C . ALA B 1 118 ? 4.801 -22.25 -23.016 1 97.94 118 ALA B C 1
ATOM 4241 O O . ALA B 1 118 ? 4.578 -21.547 -22.031 1 97.94 118 ALA B O 1
ATOM 4242 N N . ALA B 1 119 ? 5.379 -23.453 -22.938 1 98.06 119 ALA B N 1
ATOM 4243 C CA . ALA B 1 119 ? 5.773 -24.047 -21.672 1 98.06 119 ALA B CA 1
ATOM 4244 C C . ALA B 1 119 ? 7.266 -23.844 -21.406 1 98.06 119 ALA B C 1
ATOM 4246 O O . ALA B 1 119 ? 7.883 -24.609 -20.672 1 98.06 119 ALA B O 1
ATOM 4247 N N . ASN B 1 120 ? 7.805 -22.797 -22.047 1 97.44 120 ASN B N 1
ATOM 4248 C CA . ASN B 1 120 ? 9.227 -22.516 -21.875 1 97.44 120 ASN B CA 1
ATOM 4249 C C . ASN B 1 120 ? 9.586 -22.344 -20.406 1 97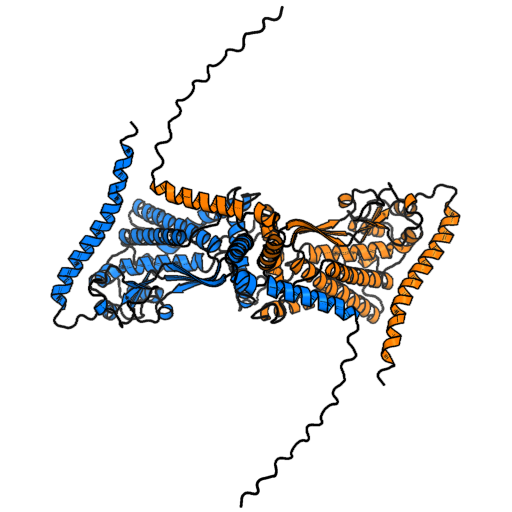.44 120 ASN B C 1
ATOM 4251 O O . ASN B 1 120 ? 8.898 -21.641 -19.672 1 97.44 120 ASN B O 1
ATOM 4255 N N . GLY B 1 121 ? 10.68 -23 -19.969 1 97.75 121 GLY B N 1
ATOM 4256 C CA . GLY B 1 121 ? 11.117 -23 -18.578 1 97.75 121 GLY B CA 1
ATOM 4257 C C . GLY B 1 121 ? 10.617 -24.203 -17.797 1 97.75 121 GLY B C 1
ATOM 4258 O O . GLY B 1 121 ? 11.148 -24.516 -16.734 1 97.75 121 GLY B O 1
ATOM 4259 N N . PHE B 1 122 ? 9.57 -24.844 -18.375 1 98.5 122 PHE B N 1
ATOM 4260 C CA . PHE B 1 122 ? 8.953 -25.953 -17.672 1 98.5 122 PHE B CA 1
ATOM 4261 C C . PHE B 1 122 ? 8.945 -27.203 -18.531 1 98.5 122 PHE B C 1
ATOM 4263 O O . PHE B 1 122 ? 8.656 -28.312 -18.062 1 98.5 122 PHE B O 1
ATOM 4270 N N . CYS B 1 123 ? 9.203 -27.031 -19.75 1 98.44 123 CYS B N 1
ATOM 4271 C CA . CYS B 1 123 ? 9.398 -28.094 -20.719 1 98.44 123 CYS B CA 1
ATOM 4272 C C . CYS B 1 123 ? 10.625 -27.828 -21.594 1 98.44 123 CYS B C 1
ATOM 4274 O O . CYS 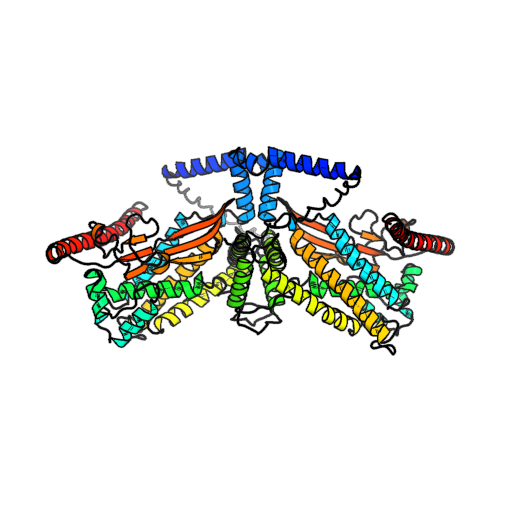B 1 123 ? 10.82 -26.703 -22.062 1 98.44 123 CYS B O 1
ATOM 4276 N N . VAL B 1 124 ? 11.383 -28.781 -21.719 1 97.62 124 VAL B N 1
ATOM 4277 C CA . VAL B 1 124 ? 12.562 -28.625 -22.562 1 97.62 124 VAL B CA 1
ATOM 4278 C C . VAL B 1 124 ? 12.125 -28.25 -23.984 1 97.62 124 VAL B C 1
ATOM 4280 O O . VAL B 1 124 ? 11.141 -28.781 -24.5 1 97.62 124 VAL B O 1
ATOM 4283 N N . GLN B 1 125 ? 12.898 -27.359 -24.547 1 97.12 125 GLN B N 1
ATOM 4284 C CA . GLN B 1 125 ? 12.57 -26.859 -25.875 1 97.12 125 GLN B CA 1
ATOM 4285 C C . GLN B 1 125 ? 13.211 -27.719 -26.953 1 97.12 125 GLN B C 1
ATOM 4287 O O . GLN B 1 125 ? 14.328 -27.438 -27.406 1 97.12 125 GLN B O 1
ATOM 4292 N N . MET B 1 126 ? 12.5 -28.75 -27.266 1 95.12 126 MET B N 1
ATOM 4293 C CA . MET B 1 126 ? 12.945 -29.688 -28.297 1 95.12 126 MET B CA 1
ATOM 4294 C C . MET B 1 126 ? 11.773 -30.125 -29.172 1 95.12 126 MET B C 1
ATOM 4296 O O . MET B 1 126 ? 10.617 -29.922 -28.812 1 95.12 126 MET B O 1
ATOM 4300 N N . ASP B 1 127 ? 12.195 -30.672 -30.359 1 95 127 ASP B N 1
ATOM 4301 C CA . ASP B 1 127 ? 11.156 -31.188 -31.25 1 95 127 ASP B CA 1
ATOM 4302 C C . ASP B 1 127 ? 10.406 -32.344 -30.609 1 95 127 ASP B C 1
ATOM 4304 O O . ASP B 1 127 ? 11.008 -33.188 -29.922 1 95 127 ASP B O 1
ATOM 4308 N N . TRP B 1 128 ? 9.055 -32.406 -30.969 1 96.38 128 TRP B N 1
ATOM 4309 C CA . TRP B 1 128 ? 8.203 -33.406 -30.344 1 96.38 128 TRP B CA 1
ATOM 4310 C C . TRP B 1 128 ? 8.695 -34.844 -30.641 1 96.38 128 TRP B C 1
ATOM 4312 O O . TRP B 1 128 ? 8.68 -35.688 -29.766 1 96.38 128 TRP B O 1
ATOM 4322 N N . GLU B 1 129 ? 9.109 -35.094 -31.781 1 93.81 129 GLU B N 1
ATOM 4323 C CA . GLU B 1 129 ? 9.586 -36.438 -32.156 1 93.81 129 GLU B CA 1
ATOM 4324 C C . GLU B 1 129 ? 10.742 -36.875 -31.266 1 93.81 129 GLU B C 1
ATOM 4326 O O . GLU B 1 129 ? 10.82 -38.031 -30.859 1 93.81 129 GLU B O 1
ATOM 4331 N N . GLU B 1 130 ? 11.609 -35.938 -31 1 94.5 130 GLU B N 1
ATOM 4332 C CA . GLU B 1 130 ? 12.734 -36.25 -30.125 1 94.5 130 GLU B CA 1
ATOM 4333 C C . GLU B 1 130 ? 12.289 -36.375 -28.672 1 94.5 130 GLU B C 1
ATOM 4335 O O . GLU B 1 130 ? 12.68 -37.312 -27.984 1 94.5 130 GLU B O 1
ATOM 4340 N N . LEU B 1 131 ? 11.453 -35.438 -28.234 1 96.31 131 LEU B N 1
ATOM 4341 C CA . LEU B 1 131 ? 10.977 -35.438 -26.859 1 96.31 131 LEU B CA 1
ATOM 4342 C C . LEU B 1 131 ? 10.18 -36.688 -26.547 1 96.31 131 LEU B C 1
ATOM 4344 O O . LEU B 1 131 ? 10.344 -37.281 -25.484 1 96.31 131 LEU B O 1
ATOM 4348 N N . ARG B 1 132 ? 9.367 -37.094 -27.422 1 95.38 132 ARG B N 1
ATOM 4349 C CA . ARG B 1 132 ? 8.477 -38.219 -27.25 1 95.38 132 ARG B CA 1
ATOM 4350 C C . ARG B 1 132 ? 9.266 -39.5 -26.969 1 95.38 132 ARG B C 1
ATOM 4352 O O . ARG B 1 132 ? 8.828 -40.344 -26.172 1 95.38 132 ARG B O 1
ATOM 4359 N N . THR B 1 133 ? 10.477 -39.625 -27.531 1 93.62 133 THR B N 1
ATOM 4360 C CA . THR B 1 133 ? 11.289 -40.844 -27.375 1 93.62 133 THR B CA 1
ATOM 4361 C C . THR B 1 133 ? 11.977 -40.875 -26.016 1 93.62 133 THR B C 1
ATOM 4363 O O . THR B 1 133 ? 12.391 -41.938 -25.547 1 93.62 133 THR B O 1
ATOM 4366 N N . LEU B 1 134 ? 12.086 -39.719 -25.438 1 94 134 LEU B N 1
ATOM 4367 C CA . LEU B 1 134 ? 12.805 -39.625 -24.172 1 94 134 LEU B CA 1
ATOM 4368 C C . LEU B 1 134 ? 11.844 -39.719 -22.984 1 94 134 LEU B C 1
ATOM 4370 O O . LEU B 1 134 ? 12.266 -39.875 -21.844 1 94 134 LEU B O 1
ATOM 4374 N N . LEU B 1 135 ? 10.531 -39.656 -23.25 1 94.19 135 LEU B N 1
ATOM 4375 C CA . LEU B 1 135 ? 9.523 -39.688 -22.203 1 94.19 135 LEU B CA 1
ATOM 4376 C C . LEU B 1 135 ? 9.086 -41.125 -21.906 1 94.19 135 LEU B C 1
ATOM 4378 O O . LEU B 1 135 ? 9.125 -41.969 -22.797 1 94.19 135 LEU B O 1
ATOM 4382 N N . PRO B 1 136 ? 8.727 -41.281 -20.594 1 89.88 136 PRO B N 1
ATOM 4383 C CA . PRO B 1 136 ? 8.039 -42.562 -20.391 1 89.88 136 PRO B CA 1
ATOM 4384 C C . PRO B 1 136 ? 6.859 -42.75 -21.344 1 89.88 136 PRO B C 1
ATOM 4386 O O . PRO B 1 136 ? 6.137 -41.812 -21.641 1 89.88 136 PRO B O 1
ATOM 4389 N N . PRO B 1 137 ? 6.602 -43.969 -21.781 1 89.56 137 PRO B N 1
ATOM 4390 C CA . PRO B 1 137 ? 5.594 -44.219 -22.812 1 89.56 137 PRO B CA 1
ATOM 4391 C C . PRO B 1 137 ? 4.219 -43.656 -22.438 1 89.56 137 PRO B C 1
ATOM 4393 O O . PRO B 1 137 ? 3.543 -43.062 -23.297 1 89.56 137 PRO B O 1
ATOM 4396 N N . THR B 1 138 ? 3.785 -43.875 -21.219 1 90.69 138 THR B N 1
ATOM 4397 C CA . THR B 1 138 ? 2.475 -43.375 -20.812 1 90.69 138 THR B CA 1
ATOM 4398 C C . THR B 1 138 ? 2.428 -41.844 -20.859 1 90.69 138 THR B C 1
ATOM 4400 O O . THR B 1 138 ? 1.419 -41.281 -21.266 1 90.69 138 THR B O 1
ATOM 4403 N N . ALA B 1 139 ? 3.518 -41.25 -20.422 1 94.19 139 ALA B N 1
ATOM 4404 C CA . ALA B 1 139 ? 3.594 -39.781 -20.484 1 94.19 139 ALA B CA 1
ATOM 4405 C C . ALA B 1 139 ? 3.557 -39.281 -21.922 1 94.19 139 ALA B C 1
ATOM 4407 O O . ALA B 1 139 ? 2.889 -38.281 -22.234 1 94.19 139 ALA B O 1
ATOM 4408 N N . ALA B 1 140 ? 4.23 -39.969 -22.75 1 94.62 140 ALA B N 1
ATOM 4409 C CA . ALA B 1 140 ? 4.273 -39.594 -24.172 1 94.62 140 ALA B CA 1
ATOM 4410 C C . ALA B 1 140 ? 2.891 -39.688 -24.797 1 94.62 140 ALA B C 1
ATOM 4412 O O . ALA B 1 140 ? 2.482 -38.781 -25.547 1 94.62 140 ALA B O 1
ATOM 4413 N N . SER B 1 141 ? 2.176 -40.688 -24.484 1 94.69 141 SER B N 1
ATOM 4414 C CA . SER B 1 141 ? 0.879 -40.938 -25.109 1 94.69 141 SER B CA 1
ATOM 4415 C C . SER B 1 141 ? -0.194 -40.031 -24.516 1 94.69 141 SER B C 1
ATOM 4417 O O . SER B 1 141 ? -1.268 -39.875 -25.109 1 94.69 141 SER B O 1
ATOM 4419 N N . THR B 1 142 ? 0.08 -39.406 -23.344 1 95.38 142 THR B N 1
ATOM 4420 C CA . THR B 1 142 ? -0.895 -38.562 -22.688 1 95.38 142 THR B CA 1
ATOM 4421 C C . THR B 1 142 ? -0.353 -37.125 -22.547 1 95.38 142 THR B C 1
ATOM 4423 O O . THR B 1 142 ? -0.722 -36.406 -21.625 1 95.38 142 THR B O 1
ATOM 4426 N N . PHE B 1 143 ? 0.504 -36.781 -23.438 1 97.31 143 PHE B N 1
ATOM 4427 C CA . PHE B 1 143 ? 1.24 -35.531 -23.297 1 97.31 143 PHE B CA 1
ATOM 4428 C C . PHE B 1 143 ? 0.311 -34.344 -23.438 1 97.31 143 PHE B C 1
ATOM 4430 O O . PHE B 1 143 ? 0.59 -33.25 -22.922 1 97.31 143 PHE B O 1
ATOM 4437 N N . GLY B 1 144 ? -0.8 -34.469 -24.141 1 97.19 144 GLY B N 1
ATOM 4438 C CA . GLY B 1 144 ? -1.792 -33.438 -24.219 1 97.19 144 GLY B CA 1
ATOM 4439 C C . GLY B 1 144 ? -2.344 -33.031 -22.875 1 97.19 144 GLY B C 1
ATOM 4440 O O . GLY B 1 144 ? -2.479 -31.828 -22.578 1 97.19 144 GLY B O 1
ATOM 4441 N N . HIS B 1 145 ? -2.619 -34 -22.016 1 96.38 145 HIS B N 1
ATOM 4442 C CA . HIS B 1 145 ? -3.107 -33.75 -20.672 1 96.38 145 HIS B CA 1
ATOM 4443 C C . HIS B 1 145 ? -2.041 -33.062 -19.812 1 96.38 145 HIS B C 1
ATOM 4445 O O . HIS B 1 145 ? -2.324 -32.094 -19.125 1 96.38 145 HIS B O 1
ATOM 4451 N N . ILE B 1 146 ? -0.829 -33.531 -19.922 1 96.81 146 ILE B N 1
ATOM 4452 C CA . ILE B 1 146 ? 0.276 -33.031 -19.125 1 96.81 146 ILE B CA 1
ATOM 4453 C C . ILE B 1 146 ? 0.536 -31.562 -19.484 1 96.81 146 ILE B C 1
ATOM 4455 O O . ILE B 1 146 ? 0.61 -30.703 -18.594 1 96.81 146 ILE B O 1
ATOM 4459 N N . LEU B 1 147 ? 0.591 -31.297 -20.75 1 97.5 147 LEU B N 1
ATOM 4460 C CA . LEU B 1 147 ? 0.845 -29.938 -21.219 1 97.5 147 LEU B CA 1
ATOM 4461 C C . LEU B 1 147 ? -0.327 -29.016 -20.875 1 97.5 147 LEU B C 1
ATOM 4463 O O . LEU B 1 147 ? -0.128 -27.859 -20.5 1 97.5 147 LEU B O 1
ATOM 4467 N N . GLY B 1 148 ? -1.493 -29.531 -21.125 1 97.44 148 GLY B N 1
ATOM 4468 C CA . GLY B 1 148 ? -2.674 -28.75 -20.812 1 97.44 148 GLY B CA 1
ATOM 4469 C C . GLY B 1 148 ? -2.748 -28.328 -19.344 1 97.44 148 GLY B C 1
ATOM 4470 O O . GLY B 1 148 ? -3.004 -27.156 -19.047 1 97.44 148 GLY B O 1
ATOM 4471 N N . GLU B 1 149 ? -2.572 -29.281 -18.422 1 96.75 149 GLU B N 1
ATOM 4472 C CA . GLU B 1 149 ? -2.547 -28.984 -16.984 1 96.75 149 GLU B CA 1
ATOM 4473 C C . GLU B 1 149 ? -1.479 -27.938 -16.656 1 96.75 149 GLU B C 1
ATOM 4475 O O . GLU B 1 149 ? -1.734 -27 -15.906 1 96.75 149 GLU B O 1
ATOM 4480 N N . LEU B 1 150 ? -0.348 -28.109 -17.203 1 97.88 150 LEU B N 1
ATOM 4481 C CA . LEU B 1 150 ? 0.756 -27.172 -16.984 1 97.88 150 LEU B CA 1
ATOM 4482 C C . LEU B 1 150 ? 0.388 -25.781 -17.453 1 97.88 150 LEU B C 1
ATOM 4484 O O . LEU B 1 150 ? 0.609 -24.797 -16.75 1 97.88 150 LEU B O 1
ATOM 4488 N N . LEU B 1 151 ? -0.179 -25.688 -18.609 1 98.25 151 LEU B N 1
ATOM 4489 C CA . LEU B 1 151 ? -0.511 -24.391 -19.172 1 98.25 151 LEU B CA 1
ATOM 4490 C C . LEU B 1 151 ? -1.593 -23.703 -18.344 1 98.25 151 LEU B C 1
ATOM 4492 O O . LEU B 1 151 ? -1.593 -22.469 -18.203 1 98.25 151 LEU B O 1
ATOM 4496 N N . ILE B 1 152 ? -2.551 -24.469 -17.828 1 98.12 152 ILE B N 1
ATOM 4497 C CA . ILE B 1 152 ? -3.547 -23.906 -16.922 1 98.12 152 ILE B CA 1
ATOM 4498 C C . ILE B 1 152 ? -2.857 -23.328 -15.688 1 98.12 152 ILE B C 1
ATOM 4500 O O . ILE B 1 152 ? -3.131 -22.188 -15.289 1 98.12 152 ILE B O 1
ATOM 4504 N N . GLN B 1 153 ? -1.973 -24.047 -15.109 1 97 153 GLN B N 1
ATOM 4505 C CA . GLN B 1 153 ? -1.265 -23.609 -13.906 1 97 153 GLN B CA 1
ATOM 4506 C C . GLN B 1 153 ? -0.421 -22.359 -14.195 1 97 153 GLN B C 1
ATOM 4508 O O . GLN B 1 153 ? -0.358 -21.453 -13.375 1 97 153 GLN B O 1
ATOM 4513 N N . LEU B 1 154 ? 0.23 -22.375 -15.297 1 97.5 154 LEU B N 1
ATOM 4514 C CA . LEU B 1 154 ? 1.05 -21.234 -15.664 1 97.5 154 LEU B CA 1
ATOM 4515 C C . LEU B 1 154 ? 0.187 -19.984 -15.859 1 97.5 154 LEU B C 1
ATOM 4517 O O . LEU B 1 154 ? 0.59 -18.891 -15.484 1 97.5 154 LEU B O 1
ATOM 4521 N N . ASP B 1 155 ? -0.924 -20.141 -16.469 1 97.62 155 ASP B N 1
ATOM 4522 C CA . ASP B 1 155 ? -1.849 -19.031 -16.641 1 97.62 155 ASP B CA 1
ATOM 4523 C C . ASP B 1 155 ? -2.311 -18.484 -15.297 1 97.62 155 ASP B C 1
ATOM 4525 O O . ASP B 1 155 ? -2.371 -17.266 -15.109 1 97.62 155 ASP B O 1
ATOM 4529 N N . ILE B 1 156 ? -2.643 -19.359 -14.422 1 97.19 156 ILE B N 1
ATOM 4530 C CA . ILE B 1 156 ? -3.051 -18.969 -13.078 1 97.19 156 ILE B CA 1
ATOM 4531 C C . ILE B 1 156 ? -1.931 -18.188 -12.398 1 97.19 156 ILE B C 1
ATOM 4533 O O . ILE B 1 156 ? -2.176 -17.125 -11.812 1 97.19 156 ILE B O 1
ATOM 4537 N N . HIS B 1 157 ? -0.789 -18.656 -12.5 1 96.69 157 HIS B N 1
ATOM 4538 C CA . HIS B 1 157 ? 0.341 -18.016 -11.844 1 96.69 157 HIS B CA 1
ATOM 4539 C C . HIS B 1 157 ? 0.59 -16.625 -12.43 1 96.69 157 HIS B C 1
ATOM 4541 O O . HIS B 1 157 ? 0.86 -15.672 -11.688 1 96.69 157 HIS B O 1
ATOM 4547 N N . GLU B 1 158 ? 0.525 -16.547 -13.664 1 95.62 158 GLU B N 1
ATOM 4548 C CA . GLU B 1 158 ? 0.78 -15.281 -14.328 1 95.62 158 GLU B CA 1
ATOM 4549 C C . GLU B 1 158 ? -0.294 -14.25 -13.992 1 95.62 158 GLU B C 1
ATOM 4551 O O . GLU B 1 158 ? 0.018 -13.102 -13.695 1 95.62 158 GLU B O 1
ATOM 4556 N N . ARG B 1 159 ? -1.472 -14.672 -13.984 1 95.31 159 ARG B N 1
ATOM 4557 C CA . ARG B 1 159 ? -2.594 -13.758 -13.805 1 95.31 159 ARG B CA 1
ATOM 4558 C C . ARG B 1 159 ? -2.758 -13.375 -12.336 1 95.31 159 ARG B C 1
ATOM 4560 O O . ARG B 1 159 ? -3.174 -12.258 -12.023 1 95.31 159 ARG B O 1
ATOM 4567 N N . LEU B 1 160 ? -2.461 -14.32 -11.492 1 96.62 160 LEU B N 1
ATOM 4568 C CA . LEU B 1 160 ? -2.871 -14.133 -10.109 1 96.62 160 LEU B CA 1
ATOM 4569 C C . LEU B 1 160 ? -1.656 -13.992 -9.195 1 96.62 160 LEU B C 1
ATOM 4571 O O . LEU B 1 160 ? -1.47 -12.953 -8.562 1 96.62 160 LEU B O 1
ATOM 4575 N N . PHE B 1 161 ? -0.731 -14.898 -9.156 1 95.12 161 PHE B N 1
ATOM 4576 C CA . PHE B 1 161 ? 0.348 -14.945 -8.172 1 95.12 161 PHE B CA 1
ATOM 4577 C C . PHE B 1 161 ? 1.408 -13.898 -8.492 1 95.12 161 PHE B C 1
ATOM 4579 O O . PHE B 1 161 ? 2.02 -13.328 -7.582 1 95.12 161 PHE B O 1
ATOM 4586 N N . GLN B 1 162 ? 1.593 -13.641 -9.766 1 93.75 162 GLN B N 1
ATOM 4587 C CA . GLN B 1 162 ? 2.562 -12.625 -10.164 1 93.75 162 GLN B CA 1
ATOM 4588 C C . GLN B 1 162 ? 1.946 -11.227 -10.125 1 93.75 162 GLN B C 1
ATOM 4590 O O . GLN B 1 162 ? 2.662 -10.227 -10.18 1 93.75 162 GLN B O 1
ATOM 4595 N N . ASN B 1 163 ? 0.655 -11.219 -10.008 1 94.06 163 ASN B N 1
ATOM 4596 C CA . ASN B 1 163 ? -0.101 -9.969 -9.938 1 94.06 163 ASN B CA 1
ATOM 4597 C C . ASN B 1 163 ? -1.171 -10.023 -8.852 1 94.06 163 ASN B C 1
ATOM 4599 O O . ASN B 1 163 ? -2.365 -9.93 -9.148 1 94.06 163 ASN B O 1
ATOM 4603 N N . PRO B 1 164 ? -0.677 -10.008 -7.648 1 96.06 164 PRO B N 1
ATOM 4604 C CA . PRO B 1 164 ? -1.636 -10.258 -6.57 1 96.06 164 PRO B CA 1
ATOM 4605 C C . PRO B 1 164 ? -2.604 -9.094 -6.359 1 96.06 164 PRO B C 1
ATOM 4607 O O . PRO B 1 164 ? -3.6 -9.242 -5.645 1 96.06 164 PRO B O 1
ATOM 4610 N N . PHE B 1 165 ? -2.416 -7.941 -7.008 1 97.81 165 PHE B N 1
ATOM 4611 C CA . PHE B 1 165 ? -3.266 -6.77 -6.824 1 97.81 165 PHE B CA 1
ATOM 4612 C C . PHE B 1 165 ? -4.219 -6.602 -8 1 97.81 165 PHE B C 1
ATOM 4614 O O . PHE B 1 165 ? -4.836 -5.547 -8.164 1 97.81 165 PHE B O 1
ATOM 4621 N N . TRP B 1 166 ? -4.445 -7.625 -8.828 1 97.06 166 TRP B N 1
ATOM 4622 C CA . TRP B 1 166 ? -5.129 -7.559 -10.117 1 97.06 166 TRP B CA 1
ATOM 4623 C C . TRP B 1 166 ? -6.555 -7.047 -9.945 1 97.06 166 TRP B C 1
ATOM 4625 O O . TRP B 1 166 ? -7.117 -6.449 -10.867 1 97.06 166 TRP B O 1
ATOM 4635 N N . TYR B 1 167 ? -7.141 -7.18 -8.844 1 97.69 167 TYR B N 1
ATOM 4636 C CA . TYR B 1 167 ? -8.562 -6.914 -8.672 1 97.69 167 TYR B CA 1
ATOM 4637 C C . TYR B 1 167 ? -8.797 -5.5 -8.148 1 97.69 167 TYR B C 1
ATOM 4639 O O . TYR B 1 167 ? -9.938 -5.047 -8.047 1 97.69 167 TYR B O 1
ATOM 4647 N N . MET B 1 168 ? -7.746 -4.801 -7.777 1 97.38 168 MET B N 1
ATOM 4648 C CA . MET B 1 168 ? -7.879 -3.488 -7.152 1 97.38 168 MET B CA 1
ATOM 4649 C C . MET B 1 168 ? -8.336 -2.445 -8.164 1 97.38 168 MET B C 1
ATOM 4651 O O . MET B 1 168 ? -7.84 -2.412 -9.297 1 97.38 168 MET B O 1
ATOM 4655 N N . ASP B 1 169 ? -9.211 -1.517 -7.797 1 96.75 169 ASP B N 1
ATOM 4656 C CA . ASP B 1 169 ? -9.945 -0.683 -8.75 1 96.75 169 ASP B CA 1
ATOM 4657 C C . ASP B 1 169 ? -9.227 0.646 -8.977 1 96.75 169 ASP B C 1
ATOM 4659 O O . ASP B 1 169 ? -9.398 1.273 -10.023 1 96.75 169 ASP B O 1
ATOM 4663 N N . GLY B 1 170 ? -8.477 1.174 -8.047 1 97.06 170 GLY B N 1
ATOM 4664 C CA . GLY B 1 170 ? -7.723 2.402 -8.227 1 97.06 170 GLY B CA 1
ATOM 4665 C C . GLY B 1 170 ? -8.594 3.645 -8.219 1 97.06 170 GLY B C 1
ATOM 4666 O O . GLY B 1 170 ? -8.281 4.633 -8.891 1 97.06 170 GLY B O 1
ATOM 4667 N N . LYS B 1 171 ? -9.68 3.66 -7.543 1 96.75 171 LYS B N 1
ATOM 4668 C CA . LYS B 1 171 ? -10.562 4.816 -7.445 1 96.75 171 LYS B CA 1
ATOM 4669 C C . LYS B 1 171 ? -9.93 5.922 -6.602 1 96.75 171 LYS B C 1
ATOM 4671 O O . LYS B 1 171 ? -9.125 5.645 -5.711 1 96.75 171 LYS B O 1
ATOM 4676 N N . ILE B 1 172 ? -10.383 7.145 -6.848 1 95.06 172 ILE B N 1
ATOM 4677 C CA . ILE B 1 172 ? -9.789 8.281 -6.145 1 95.06 172 ILE B CA 1
ATOM 4678 C C . ILE B 1 172 ? -10.727 8.742 -5.031 1 95.06 172 ILE B C 1
ATOM 4680 O O . ILE B 1 172 ? -10.375 9.625 -4.246 1 95.06 172 ILE B O 1
ATOM 4684 N N . GLY B 1 173 ? -11.875 8.211 -4.918 1 94.12 173 GLY B N 1
ATOM 4685 C CA . GLY B 1 173 ? -12.867 8.562 -3.918 1 94.12 173 GLY B CA 1
ATOM 4686 C C . GLY B 1 173 ? -14.125 7.715 -4.008 1 94.12 173 GLY B C 1
ATOM 4687 O O . GLY B 1 173 ? -14.273 6.91 -4.934 1 94.12 173 GLY B O 1
ATOM 4688 N N . PRO B 1 174 ? -14.969 7.895 -3.107 1 91.88 174 PRO B N 1
ATOM 4689 C CA . PRO B 1 174 ? -16.172 7.066 -3.059 1 91.88 174 PRO B CA 1
ATOM 4690 C C . PRO B 1 174 ? -17.109 7.309 -4.25 1 91.88 174 PRO B C 1
ATOM 4692 O O . PRO B 1 174 ? -17.828 6.402 -4.668 1 91.88 174 PRO B O 1
ATOM 4695 N N . ASP B 1 175 ? -17 8.516 -4.816 1 92.19 175 ASP B N 1
ATOM 4696 C CA . ASP B 1 175 ? -17.922 8.875 -5.898 1 92.19 175 ASP B CA 1
ATOM 4697 C C . ASP B 1 175 ? -17.281 8.617 -7.262 1 92.19 175 ASP B C 1
ATOM 4699 O O . ASP B 1 175 ? -17.922 8.82 -8.297 1 92.19 175 ASP B O 1
ATOM 4703 N N . ASP B 1 176 ? -16.141 8.219 -7.199 1 92.25 176 ASP B N 1
ATOM 4704 C CA . ASP B 1 176 ? -15.438 7.934 -8.453 1 92.25 176 ASP B CA 1
ATOM 4705 C C . ASP B 1 176 ? -15.914 6.613 -9.055 1 92.25 176 ASP B C 1
ATOM 4707 O O . ASP B 1 176 ? -15.68 5.547 -8.477 1 92.25 176 ASP B O 1
ATOM 4711 N N . GLN B 1 177 ? -16.5 6.746 -10.203 1 89.56 177 GLN B N 1
ATOM 4712 C CA . GLN B 1 177 ? -17.016 5.543 -10.844 1 89.56 177 GLN B CA 1
ATOM 4713 C C . GLN B 1 177 ? -16 4.965 -11.828 1 89.56 177 GLN B C 1
ATOM 4715 O O . GLN B 1 177 ? -16.172 3.852 -12.328 1 89.56 177 GLN B O 1
ATOM 4720 N N . SER B 1 178 ? -14.953 5.77 -11.969 1 90.38 178 SER B N 1
ATOM 4721 C CA . SER B 1 178 ? -13.945 5.328 -12.93 1 90.38 178 SER B CA 1
ATOM 4722 C C . SER B 1 178 ? -12.914 4.426 -12.266 1 90.38 178 SER B C 1
ATOM 4724 O O . SER B 1 178 ? -12.539 4.645 -11.109 1 90.38 178 SER B O 1
ATOM 4726 N N . GLU B 1 179 ? -12.688 3.338 -12.938 1 91.19 179 GLU B N 1
ATOM 4727 C CA . GLU B 1 179 ? -11.648 2.43 -12.453 1 91.19 179 GLU B CA 1
ATOM 4728 C C . GLU B 1 179 ? -10.367 2.574 -13.266 1 91.19 179 GLU B C 1
ATOM 4730 O O . GLU B 1 179 ? -10.406 2.943 -14.445 1 91.19 179 GLU B O 1
ATOM 4735 N N . ASP B 1 180 ? -9.312 2.445 -12.57 1 95.06 180 ASP B N 1
ATOM 4736 C CA . ASP B 1 180 ? -8.016 2.402 -13.234 1 95.06 180 ASP B CA 1
ATOM 4737 C C . ASP B 1 180 ? -7.57 0.963 -13.492 1 95.06 180 ASP B C 1
ATOM 4739 O O . ASP B 1 180 ? -7.09 0.286 -12.578 1 95.06 180 ASP B O 1
ATOM 4743 N N . PRO B 1 181 ? -7.652 0.489 -14.711 1 93.06 181 PRO B N 1
ATOM 4744 C CA . PRO B 1 181 ? -7.328 -0.907 -15.008 1 93.06 181 PRO B CA 1
ATOM 4745 C C . PRO B 1 181 ? -5.859 -1.236 -14.75 1 93.06 181 PRO B C 1
ATOM 4747 O O . PRO B 1 181 ? -5.488 -2.412 -14.688 1 93.06 181 PRO B O 1
ATOM 4750 N N . HIS B 1 182 ? -5.047 -0.224 -14.594 1 94.56 182 HIS B N 1
ATOM 4751 C CA . HIS B 1 182 ? -3.623 -0.469 -14.406 1 94.56 182 HIS B CA 1
ATOM 4752 C C . HIS B 1 182 ? -3.223 -0.322 -12.945 1 94.56 182 HIS B C 1
ATOM 4754 O O . HIS B 1 182 ? -2.043 -0.446 -12.602 1 94.56 182 HIS B O 1
ATOM 4760 N N . PHE B 1 183 ? -4.137 -0.062 -12.086 1 97.38 183 PHE B N 1
ATOM 4761 C CA . PHE B 1 183 ? -3.814 0.198 -10.688 1 97.38 183 PHE B CA 1
ATOM 4762 C C . PHE B 1 183 ? -3.131 -1.008 -10.055 1 97.38 183 PHE B C 1
ATOM 4764 O O . PHE B 1 183 ? -2.172 -0.857 -9.297 1 97.38 183 PHE B O 1
ATOM 4771 N N . GLY B 1 184 ? -3.631 -2.219 -10.383 1 96.75 184 GLY B N 1
ATOM 4772 C CA . GLY B 1 184 ? -2.986 -3.422 -9.883 1 96.75 184 GLY B CA 1
ATOM 4773 C C . GLY B 1 184 ? -1.525 -3.525 -10.273 1 96.75 184 GLY B C 1
ATOM 4774 O O . GLY B 1 184 ? -0.676 -3.863 -9.453 1 96.75 184 GLY B O 1
ATOM 4775 N N . ARG B 1 185 ? -1.253 -3.227 -11.477 1 96.12 185 ARG B N 1
ATOM 4776 C CA . ARG B 1 185 ? 0.123 -3.273 -11.961 1 96.12 185 ARG B CA 1
ATOM 4777 C C . ARG B 1 185 ? 0.973 -2.193 -11.297 1 96.12 185 ARG B C 1
ATOM 4779 O O . ARG B 1 185 ? 2.156 -2.408 -11.023 1 96.12 185 ARG B O 1
ATOM 4786 N N . LYS B 1 186 ? 0.387 -1.036 -11.086 1 97.5 186 LYS B N 1
ATOM 4787 C CA . LYS B 1 186 ? 1.089 0.044 -10.398 1 97.5 186 LYS B CA 1
ATOM 4788 C C . LYS B 1 186 ? 1.452 -0.359 -8.969 1 97.5 186 LYS B C 1
ATOM 4790 O O . LYS B 1 186 ? 2.562 -0.089 -8.508 1 97.5 186 LYS B O 1
ATOM 4795 N N . LEU B 1 187 ? 0.541 -1.004 -8.305 1 98.12 187 LEU B N 1
ATOM 4796 C CA . LEU B 1 187 ? 0.802 -1.477 -6.945 1 98.12 187 LEU B CA 1
ATOM 4797 C C . LEU B 1 187 ? 1.868 -2.568 -6.949 1 98.12 187 LEU B C 1
ATOM 4799 O O . LEU B 1 187 ? 2.709 -2.621 -6.047 1 98.12 187 LEU B O 1
ATOM 4803 N N . GLN B 1 188 ? 1.814 -3.402 -7.961 1 97.31 188 GLN B N 1
ATOM 4804 C CA . GLN B 1 188 ? 2.838 -4.441 -8.055 1 97.31 188 GLN B CA 1
ATOM 4805 C C . GLN B 1 188 ? 4.223 -3.83 -8.25 1 97.31 188 GLN B C 1
ATOM 4807 O O . GLN B 1 188 ? 5.195 -4.277 -7.645 1 97.31 188 GLN B O 1
ATOM 4812 N N . TYR B 1 189 ? 4.309 -2.877 -9.094 1 97.38 189 TYR B N 1
ATOM 4813 C CA . TYR B 1 189 ? 5.594 -2.221 -9.305 1 97.38 189 TYR B CA 1
ATOM 4814 C C . TYR B 1 189 ? 6.051 -1.505 -8.039 1 97.38 189 TYR B C 1
ATOM 4816 O O . TYR B 1 189 ? 7.238 -1.505 -7.711 1 97.38 189 TYR B O 1
ATOM 4824 N N . LEU B 1 190 ? 5.094 -0.815 -7.379 1 98 190 LEU B N 1
ATOM 4825 C CA . LEU B 1 190 ? 5.43 -0.239 -6.082 1 98 190 LEU B CA 1
ATOM 4826 C C . LEU B 1 190 ? 5.996 -1.302 -5.145 1 98 190 LEU B C 1
ATOM 4828 O O . LEU B 1 190 ? 7.035 -1.088 -4.512 1 98 190 LEU B O 1
ATOM 4832 N N . PHE B 1 191 ? 5.355 -2.424 -5.09 1 97.38 191 PHE B N 1
ATOM 4833 C CA . PHE B 1 191 ? 5.844 -3.525 -4.266 1 97.38 191 PHE B CA 1
ATOM 4834 C C . PHE B 1 191 ? 7.258 -3.922 -4.672 1 97.38 191 PHE B C 1
ATOM 4836 O O . PHE B 1 191 ? 8.117 -4.152 -3.816 1 97.38 191 PHE B O 1
ATOM 4843 N N . ASP B 1 192 ? 7.473 -4.039 -5.906 1 97 192 ASP B N 1
ATOM 4844 C CA . ASP B 1 192 ? 8.797 -4.43 -6.383 1 97 192 ASP B CA 1
ATOM 4845 C C . ASP B 1 192 ? 9.867 -3.463 -5.879 1 97 192 ASP B C 1
ATOM 4847 O O . ASP B 1 192 ? 10.953 -3.887 -5.477 1 97 192 ASP B O 1
ATOM 4851 N N . ARG B 1 193 ? 9.555 -2.234 -5.902 1 97.5 193 ARG B N 1
ATOM 4852 C CA . ARG B 1 193 ? 10.5 -1.226 -5.43 1 97.5 193 ARG B CA 1
ATOM 4853 C C . ARG B 1 193 ? 10.664 -1.296 -3.916 1 97.5 193 ARG B C 1
ATOM 4855 O O . ARG B 1 193 ? 11.773 -1.168 -3.398 1 97.5 193 ARG B O 1
ATOM 4862 N N . LEU B 1 194 ? 9.578 -1.522 -3.227 1 96.44 194 LEU B N 1
ATOM 4863 C CA . LEU B 1 194 ? 9.648 -1.715 -1.781 1 96.44 194 LEU B CA 1
ATOM 4864 C C . LEU B 1 194 ? 10.484 -2.943 -1.437 1 96.44 194 LEU B C 1
ATOM 4866 O O . LEU B 1 194 ? 11.242 -2.93 -0.466 1 96.44 194 LEU B O 1
ATOM 4870 N N . TYR B 1 195 ? 10.273 -3.971 -2.234 1 94.56 195 TYR B N 1
ATOM 4871 C CA . TYR B 1 195 ? 11 -5.219 -2.018 1 94.56 195 TYR B CA 1
ATOM 4872 C C . TYR B 1 195 ? 12.5 -5.02 -2.176 1 94.56 195 TYR B C 1
ATOM 4874 O O . TYR B 1 195 ? 13.289 -5.609 -1.438 1 94.56 195 TYR B O 1
ATOM 4882 N N . GLN B 1 196 ? 12.883 -4.227 -3.117 1 94.56 196 GLN B N 1
ATOM 4883 C CA . GLN B 1 196 ? 14.289 -3.895 -3.293 1 94.56 196 GLN B CA 1
ATOM 4884 C C . GLN B 1 196 ? 14.82 -3.098 -2.104 1 94.56 196 GLN B C 1
ATOM 4886 O O . GLN B 1 196 ? 15.969 -3.266 -1.699 1 94.56 196 GLN B O 1
ATOM 4891 N N . THR B 1 197 ? 13.984 -2.268 -1.564 1 93.81 197 THR B N 1
ATOM 4892 C CA . THR B 1 197 ? 14.367 -1.45 -0.417 1 93.81 197 THR B CA 1
ATOM 4893 C C . THR B 1 197 ? 14.586 -2.32 0.816 1 93.81 197 THR B C 1
ATOM 4895 O O . THR B 1 197 ? 15.648 -2.248 1.448 1 93.81 197 THR B O 1
ATOM 4898 N N . ASN B 1 198 ? 13.641 -3.092 1.127 1 88.75 198 ASN B N 1
ATOM 4899 C CA . ASN B 1 198 ? 13.695 -3.99 2.275 1 88.75 198 ASN B CA 1
ATOM 4900 C C . ASN B 1 198 ? 12.727 -5.16 2.113 1 88.75 198 ASN B C 1
ATOM 4902 O O . ASN B 1 198 ? 11.523 -5.012 2.342 1 88.75 198 ASN B O 1
ATOM 4906 N N . PRO B 1 199 ? 13.203 -6.328 1.771 1 87.06 199 PRO B N 1
ATOM 4907 C CA . PRO B 1 199 ? 12.328 -7.469 1.485 1 87.06 199 PRO B CA 1
ATOM 4908 C C . PRO B 1 199 ? 11.445 -7.852 2.672 1 87.06 199 PRO B C 1
ATOM 4910 O O . PRO B 1 199 ? 10.273 -8.18 2.49 1 87.06 199 PRO B O 1
ATOM 4913 N N . THR B 1 200 ? 11.922 -7.766 3.855 1 82.81 200 THR B N 1
ATOM 4914 C CA . THR B 1 200 ? 11.188 -8.195 5.039 1 82.81 200 THR B CA 1
ATOM 4915 C C . THR B 1 200 ? 9.93 -7.348 5.23 1 82.81 200 THR B C 1
ATOM 4917 O O . THR B 1 200 ? 8.828 -7.883 5.328 1 82.81 200 THR B O 1
ATOM 4920 N N . TYR B 1 201 ? 10.102 -6.09 5.168 1 83.62 201 TYR B N 1
ATOM 4921 C CA . TYR B 1 201 ? 8.977 -5.211 5.449 1 83.62 201 TYR B CA 1
ATOM 4922 C C . TYR B 1 201 ? 8.062 -5.086 4.234 1 83.62 201 TYR B C 1
ATOM 4924 O O . TYR B 1 201 ? 6.863 -4.844 4.375 1 83.62 201 TYR B O 1
ATOM 4932 N N . SER B 1 202 ? 8.656 -5.293 3.072 1 90 202 SER B N 1
ATOM 4933 C CA . SER B 1 202 ? 7.844 -5.219 1.866 1 90 202 SER B CA 1
ATOM 4934 C C . SER B 1 202 ? 6.855 -6.379 1.792 1 90 202 SER B C 1
ATOM 4936 O O . SER B 1 202 ? 5.703 -6.195 1.396 1 90 202 SER B O 1
ATOM 4938 N N . VAL B 1 203 ? 7.293 -7.547 2.182 1 89.44 203 VAL B N 1
ATOM 4939 C CA . VAL B 1 203 ? 6.398 -8.695 2.113 1 89.44 203 VAL B CA 1
ATOM 4940 C C . VAL B 1 203 ? 5.309 -8.562 3.176 1 89.44 203 VAL B C 1
ATOM 4942 O O . VAL B 1 203 ? 4.168 -8.984 2.959 1 89.44 203 VAL B O 1
ATOM 4945 N N . LEU B 1 204 ? 5.629 -7.973 4.281 1 84.75 204 LEU B N 1
ATOM 4946 C CA . LEU B 1 204 ? 4.625 -7.707 5.305 1 84.75 204 LEU B CA 1
ATOM 4947 C C . LEU B 1 204 ? 3.631 -6.652 4.832 1 84.75 204 LEU B C 1
ATOM 4949 O O . LEU B 1 204 ? 2.438 -6.738 5.133 1 84.75 204 LEU B O 1
ATOM 4953 N N . TRP B 1 205 ? 4.172 -5.703 4.18 1 90.56 205 TRP B N 1
ATOM 4954 C CA . TRP B 1 205 ? 3.33 -4.672 3.58 1 90.56 205 TRP B CA 1
ATOM 4955 C C . TRP B 1 205 ? 2.312 -5.289 2.627 1 90.56 205 TRP B C 1
ATOM 4957 O O . TRP B 1 205 ? 1.121 -4.98 2.695 1 90.56 205 TRP B O 1
ATOM 4967 N N . ARG B 1 206 ? 2.723 -6.145 1.768 1 93.5 206 ARG B N 1
ATOM 4968 C CA . ARG B 1 206 ? 1.827 -6.805 0.825 1 93.5 206 ARG B CA 1
ATOM 4969 C C . ARG B 1 206 ? 0.829 -7.699 1.554 1 93.5 206 ARG B C 1
ATOM 4971 O O . ARG B 1 206 ? -0.355 -7.723 1.211 1 93.5 206 ARG B O 1
ATOM 4978 N N . MET B 1 207 ? 1.322 -8.406 2.537 1 90.12 207 MET B N 1
ATOM 4979 C CA . MET B 1 207 ? 0.449 -9.273 3.324 1 90.12 207 MET B CA 1
ATOM 4980 C C . MET B 1 207 ? -0.676 -8.469 3.969 1 90.12 207 MET B C 1
ATOM 4982 O O . MET B 1 207 ? -1.843 -8.859 3.895 1 90.12 207 MET B O 1
ATOM 4986 N N . GLN B 1 208 ? -0.344 -7.375 4.52 1 88.75 208 GLN B N 1
ATOM 4987 C CA . GLN B 1 208 ? -1.349 -6.551 5.184 1 88.75 208 GLN B CA 1
ATOM 4988 C C . GLN B 1 208 ? -2.334 -5.965 4.176 1 88.75 208 GLN B C 1
ATOM 4990 O O . GLN B 1 208 ? -3.525 -5.836 4.465 1 88.75 208 GLN B O 1
ATOM 4995 N N . THR B 1 209 ? -1.784 -5.59 3.031 1 94.56 209 THR B N 1
ATOM 4996 C CA . THR B 1 209 ? -2.67 -5.109 1.977 1 94.56 209 THR B CA 1
ATOM 4997 C C . THR B 1 209 ? -3.713 -6.164 1.623 1 94.56 209 THR B C 1
ATOM 4999 O O . THR B 1 209 ? -4.91 -5.871 1.584 1 94.56 209 THR B O 1
ATOM 5002 N N . GLN B 1 210 ? -3.213 -7.328 1.426 1 94.19 210 GLN B N 1
ATOM 5003 C CA . GLN B 1 210 ? -4.102 -8.414 1.031 1 94.19 210 GLN B CA 1
ATOM 5004 C C . GLN B 1 210 ? -5.078 -8.758 2.152 1 94.19 210 GLN B C 1
ATOM 5006 O O . GLN B 1 210 ? -6.258 -9.023 1.896 1 94.19 210 GLN B O 1
ATOM 5011 N N . ARG B 1 211 ? -4.621 -8.773 3.367 1 90.44 211 ARG B N 1
ATOM 5012 C CA . ARG B 1 211 ? -5.488 -9.07 4.504 1 90.44 211 ARG B CA 1
ATOM 5013 C C . ARG B 1 211 ? -6.617 -8.047 4.613 1 90.44 211 ARG B C 1
ATOM 5015 O O . ARG B 1 211 ? -7.789 -8.414 4.719 1 90.44 211 ARG B O 1
ATOM 5022 N N . LEU B 1 212 ? -6.285 -6.832 4.523 1 93.12 212 LEU B N 1
ATOM 5023 C CA . LEU B 1 212 ? -7.266 -5.77 4.695 1 93.12 212 LEU B CA 1
ATOM 5024 C C . LEU B 1 212 ? -8.227 -5.723 3.514 1 93.12 212 LEU B C 1
ATOM 5026 O O . LEU B 1 212 ? -9.422 -5.457 3.689 1 93.12 212 LEU B O 1
ATOM 5030 N N . CYS B 1 213 ? -7.746 -6.023 2.346 1 96.56 213 CYS B N 1
ATOM 5031 C CA . CYS B 1 213 ? -8.562 -5.953 1.138 1 96.56 213 CYS B CA 1
ATOM 5032 C C . CYS B 1 213 ? -9.477 -7.168 1.03 1 96.56 213 CYS B C 1
ATOM 5034 O O . CYS B 1 213 ? -10.438 -7.156 0.257 1 96.56 213 CYS B O 1
ATOM 5036 N N . ASN B 1 214 ? -9.141 -8.188 1.793 1 94.31 214 ASN B N 1
ATOM 5037 C CA . ASN B 1 214 ? -9.891 -9.43 1.621 1 94.31 214 ASN B CA 1
ATOM 5038 C C . ASN B 1 214 ? -10.531 -9.891 2.93 1 94.31 214 ASN B C 1
ATOM 5040 O O . ASN B 1 214 ? -10.82 -11.07 3.104 1 94.31 214 ASN B O 1
ATOM 5044 N N . SER B 1 215 ? -10.672 -8.992 3.869 1 90.19 215 SER B N 1
ATOM 5045 C CA . SER B 1 215 ? -11.43 -9.25 5.086 1 90.19 215 SER B CA 1
ATOM 5046 C C . SER B 1 215 ? -12.93 -9.125 4.836 1 90.19 215 SER B C 1
ATOM 5048 O O . SER B 1 215 ? -13.453 -8.016 4.703 1 90.19 215 SER B O 1
ATOM 5050 N N . THR B 1 216 ? -13.617 -10.25 4.824 1 91.5 216 THR B N 1
ATOM 5051 C CA . THR B 1 216 ? -15 -10.25 4.348 1 91.5 216 THR B CA 1
ATOM 5052 C C . THR B 1 216 ? -15.977 -10.398 5.512 1 91.5 216 THR B C 1
ATOM 5054 O O . THR B 1 216 ? -17.188 -10.43 5.312 1 91.5 216 THR B O 1
ATOM 5057 N N . ASP B 1 217 ? -15.43 -10.516 6.672 1 84.19 217 ASP B N 1
ATOM 5058 C CA . ASP B 1 217 ? -16.328 -10.688 7.812 1 84.19 217 ASP B CA 1
ATOM 5059 C C . ASP B 1 217 ? -15.828 -9.906 9.023 1 84.19 217 ASP B C 1
ATOM 5061 O O . ASP B 1 217 ? -14.758 -9.289 8.977 1 84.19 217 ASP B O 1
ATOM 5065 N N . HIS B 1 218 ? -16.578 -9.906 10.125 1 83.88 218 HIS B N 1
ATOM 5066 C CA . HIS B 1 218 ? -16.297 -9.062 11.281 1 83.88 218 HIS B CA 1
ATOM 5067 C C . HIS B 1 218 ? -15.258 -9.695 12.195 1 83.88 218 HIS B C 1
ATOM 5069 O O . HIS B 1 218 ? -14.758 -9.047 13.117 1 83.88 218 HIS B O 1
ATOM 5075 N N . PHE B 1 219 ? -14.883 -10.852 11.852 1 73.62 219 PHE B N 1
ATOM 5076 C CA . PHE B 1 219 ? -13.812 -11.477 12.625 1 73.62 219 PHE B CA 1
ATOM 5077 C C . PHE B 1 219 ? -12.461 -10.859 12.266 1 73.62 219 PHE B C 1
ATOM 5079 O O . PHE B 1 219 ? -11.578 -10.766 13.117 1 73.62 219 PHE B O 1
ATOM 5086 N N . THR B 1 220 ? -12.383 -10.43 11.062 1 74.44 220 THR B N 1
ATOM 5087 C CA . THR B 1 220 ? -11.102 -9.938 10.586 1 74.44 220 THR B CA 1
ATOM 5088 C C . THR B 1 220 ? -11.148 -8.422 10.375 1 74.44 220 THR B C 1
ATOM 5090 O O . THR B 1 220 ? -10.109 -7.781 10.211 1 74.44 220 THR B O 1
ATOM 5093 N N . ALA B 1 221 ? -12.375 -7.867 10.398 1 84.12 221 ALA B N 1
ATOM 5094 C CA . ALA B 1 221 ? -12.508 -6.445 10.094 1 84.12 221 ALA B CA 1
ATOM 5095 C C . ALA B 1 221 ? -13.594 -5.801 10.953 1 84.12 221 ALA B C 1
ATOM 5097 O O . ALA B 1 221 ? -14.625 -6.414 11.227 1 84.12 221 ALA B O 1
ATOM 5098 N N . ARG B 1 222 ? -13.328 -4.598 11.328 1 84.69 222 ARG B N 1
ATOM 5099 C CA . ARG B 1 222 ? -14.383 -3.785 11.93 1 84.69 222 ARG B CA 1
ATOM 5100 C C . ARG B 1 222 ? -15.508 -3.527 10.945 1 84.69 222 ARG B C 1
ATOM 5102 O O . ARG B 1 222 ? -16.688 -3.654 11.289 1 84.69 222 ARG B O 1
ATOM 5109 N N . ASP B 1 223 ? -15.148 -3.199 9.773 1 90.44 223 ASP B N 1
ATOM 5110 C CA . ASP B 1 223 ? -16.062 -3.023 8.656 1 90.44 223 ASP B CA 1
ATOM 5111 C C . ASP B 1 223 ? -15.664 -3.9 7.469 1 90.44 223 ASP B C 1
ATOM 5113 O O . ASP B 1 223 ? -14.68 -3.615 6.785 1 90.44 223 ASP B O 1
ATOM 5117 N N . PRO B 1 224 ? -16.406 -4.93 7.156 1 92.62 224 PRO B N 1
ATOM 5118 C CA . PRO B 1 224 ? -16.016 -5.895 6.121 1 92.62 224 PRO B CA 1
ATOM 5119 C C . PRO B 1 224 ? -16.438 -5.457 4.719 1 92.62 224 PRO B C 1
ATOM 5121 O O . PRO B 1 224 ? -16.25 -6.199 3.754 1 92.62 224 PRO B O 1
ATOM 5124 N N . GLN B 1 225 ? -16.984 -4.199 4.578 1 96.06 225 GLN B N 1
ATOM 5125 C CA . GLN B 1 225 ? -17.578 -3.762 3.316 1 96.06 225 GLN B CA 1
ATOM 5126 C C . GLN B 1 225 ? -16.547 -3.781 2.189 1 96.06 225 GLN B C 1
ATOM 5128 O O . GLN B 1 225 ? -16.859 -4.184 1.066 1 96.06 225 GLN B O 1
ATOM 5133 N N . PHE B 1 226 ? -15.406 -3.395 2.447 1 97.5 226 PHE B N 1
ATOM 5134 C CA . PHE B 1 226 ? -14.383 -3.336 1.41 1 97.5 226 PHE B CA 1
ATOM 5135 C C . PHE B 1 226 ? -13.977 -4.738 0.968 1 97.5 226 PHE B C 1
ATOM 5137 O O . PHE B 1 226 ? -13.805 -4.992 -0.225 1 97.5 226 PHE B O 1
ATOM 5144 N N . GLY B 1 227 ? -13.758 -5.625 1.902 1 96.94 227 GLY B N 1
ATOM 5145 C CA . GLY B 1 227 ? -13.477 -7.012 1.576 1 96.94 227 GLY B CA 1
ATOM 5146 C C . GLY B 1 227 ? -14.578 -7.668 0.762 1 96.94 227 GLY B C 1
ATOM 5147 O O . GLY B 1 227 ? -14.297 -8.414 -0.182 1 96.94 227 GLY B O 1
ATOM 5148 N N . GLN B 1 228 ? -15.773 -7.375 1.091 1 96.88 228 GLN B N 1
ATOM 5149 C CA . GLN B 1 228 ? -16.922 -7.926 0.368 1 96.88 228 GLN B CA 1
ATOM 5150 C C . GLN B 1 228 ? -17 -7.355 -1.045 1 96.88 228 GLN B C 1
ATOM 5152 O O . GLN B 1 228 ? -17.312 -8.078 -1.994 1 96.88 228 GLN B O 1
ATOM 5157 N N . TYR B 1 229 ? -16.766 -6.098 -1.057 1 97.75 229 TYR B N 1
ATOM 5158 C CA . TYR B 1 229 ? -16.688 -5.457 -2.365 1 97.75 229 TYR B CA 1
ATOM 5159 C C . TYR B 1 229 ? -15.664 -6.152 -3.252 1 97.75 229 TYR B C 1
ATOM 5161 O O . TYR B 1 229 ? -15.945 -6.453 -4.414 1 97.75 229 TYR B O 1
ATOM 5169 N N . ASN B 1 230 ? -14.539 -6.461 -2.74 1 97.88 230 ASN B N 1
ATOM 5170 C CA . ASN B 1 230 ? -13.484 -7.109 -3.51 1 97.88 230 ASN B CA 1
ATOM 5171 C C . ASN B 1 230 ? -13.828 -8.562 -3.816 1 97.88 230 ASN B C 1
ATOM 5173 O O . ASN B 1 230 ? -13.477 -9.078 -4.879 1 97.88 230 ASN B O 1
ATOM 5177 N N . ALA B 1 231 ? -14.484 -9.227 -2.922 1 97.12 231 ALA B N 1
ATOM 5178 C CA . ALA B 1 231 ? -14.938 -10.594 -3.178 1 97.12 231 ALA B CA 1
ATOM 5179 C C . ALA B 1 231 ? -15.852 -10.648 -4.398 1 97.12 231 ALA B C 1
ATOM 5181 O O . ALA B 1 231 ? -15.773 -11.586 -5.199 1 97.12 231 ALA B O 1
ATOM 5182 N N . GLN B 1 232 ? -16.672 -9.625 -4.469 1 97.44 232 GLN B N 1
ATOM 5183 C CA . GLN B 1 232 ? -17.531 -9.539 -5.637 1 97.44 232 GLN B CA 1
ATOM 5184 C C . GLN B 1 232 ? -16.719 -9.328 -6.91 1 97.44 232 GLN B C 1
ATOM 5186 O O . GLN B 1 232 ? -17.047 -9.875 -7.965 1 97.44 232 GLN B O 1
ATOM 5191 N N . ARG B 1 233 ? -15.742 -8.609 -6.805 1 96.88 233 ARG B N 1
ATOM 5192 C CA . ARG B 1 233 ? -14.883 -8.367 -7.957 1 96.88 233 ARG B CA 1
ATOM 5193 C C . ARG B 1 233 ? -14.148 -9.633 -8.375 1 96.88 233 ARG B C 1
ATOM 5195 O O . ARG B 1 233 ? -13.961 -9.891 -9.562 1 96.88 233 ARG B O 1
ATOM 5202 N N . HIS B 1 234 ? -13.695 -10.367 -7.398 1 97.44 234 HIS B N 1
ATOM 5203 C CA . HIS B 1 234 ? -13.109 -11.672 -7.695 1 97.44 234 HIS B CA 1
ATOM 5204 C C . HIS B 1 234 ? -14.055 -12.531 -8.523 1 97.44 234 HIS B C 1
ATOM 5206 O O . HIS B 1 234 ? -13.672 -13.047 -9.578 1 97.44 234 HIS B O 1
ATOM 5212 N N . GLU B 1 235 ? -15.234 -12.586 -8.039 1 96.69 235 GLU B N 1
ATOM 5213 C CA . GLU B 1 235 ? -16.234 -13.445 -8.672 1 96.69 235 GLU B CA 1
ATOM 5214 C C . GLU B 1 235 ? -16.562 -12.961 -10.086 1 96.69 235 GLU B C 1
ATOM 5216 O O . GLU B 1 235 ? -16.766 -13.766 -10.992 1 96.69 235 GLU B O 1
ATOM 5221 N N . ALA B 1 236 ? -16.578 -11.727 -10.195 1 96 236 ALA B N 1
ATOM 5222 C CA . ALA B 1 236 ? -16.922 -11.141 -11.484 1 96 236 ALA B CA 1
ATOM 5223 C C . ALA B 1 236 ? -15.828 -11.375 -12.516 1 96 236 ALA B C 1
ATOM 5225 O O . ALA B 1 236 ? -16.078 -11.375 -13.719 1 96 236 ALA B O 1
ATOM 5226 N N . ALA B 1 237 ? -14.617 -11.594 -12.078 1 96.56 237 ALA B N 1
ATOM 5227 C CA . ALA B 1 237 ? -13.477 -11.672 -12.984 1 96.56 237 ALA B CA 1
ATOM 5228 C C . ALA B 1 237 ? -13.258 -13.102 -13.469 1 96.56 237 ALA B C 1
ATOM 5230 O O . ALA B 1 237 ? -12.68 -13.32 -14.531 1 96.56 237 ALA B O 1
ATOM 5231 N N . VAL B 1 238 ? -13.695 -14.094 -12.758 1 97 238 VAL B N 1
ATOM 5232 C CA . VAL B 1 238 ? -13.336 -15.492 -12.992 1 97 238 VAL B CA 1
ATOM 5233 C C . VAL B 1 238 ? -13.812 -15.922 -14.375 1 97 238 VAL B C 1
ATOM 5235 O O . VAL B 1 238 ? -13.117 -16.656 -15.078 1 97 238 VAL B O 1
ATOM 5238 N N . ALA B 1 239 ? -14.992 -15.461 -14.75 1 97 239 ALA B N 1
ATOM 5239 C CA . ALA B 1 239 ? -15.523 -15.844 -16.047 1 97 239 ALA B CA 1
ATOM 5240 C C . ALA B 1 239 ? -14.609 -15.375 -17.172 1 97 239 ALA B C 1
ATOM 5242 O O . ALA B 1 239 ? -14.359 -16.109 -18.125 1 97 239 ALA B O 1
ATOM 5243 N N . SER B 1 240 ? -14.164 -14.188 -17.016 1 97.12 240 SER B N 1
ATOM 5244 C CA . SER B 1 240 ? -13.297 -13.633 -18.047 1 97.12 240 SER B CA 1
ATOM 5245 C C . SER B 1 240 ? -11.969 -14.391 -18.125 1 97.12 240 SER B C 1
ATOM 5247 O O . SER B 1 240 ? -11.391 -14.531 -19.203 1 97.12 240 SER B O 1
ATOM 5249 N N . PHE B 1 241 ? -11.469 -14.828 -17.031 1 97.56 241 PHE B N 1
ATOM 5250 C CA . PHE B 1 241 ? -10.242 -15.625 -17.016 1 97.56 241 PHE B CA 1
ATOM 5251 C C . PHE B 1 241 ? -10.438 -16.922 -17.781 1 97.56 241 PHE B C 1
ATOM 5253 O O . PHE B 1 241 ? -9.609 -17.297 -18.625 1 97.56 241 PHE B O 1
ATOM 5260 N N . ALA B 1 242 ? -11.531 -17.547 -17.516 1 97.81 242 ALA B N 1
ATOM 5261 C CA . ALA B 1 242 ? -11.836 -18.812 -18.172 1 97.81 242 ALA B CA 1
ATOM 5262 C C . ALA B 1 242 ? -12.016 -18.609 -19.672 1 97.81 242 ALA B C 1
ATOM 5264 O O . ALA B 1 242 ? -11.445 -19.344 -20.484 1 97.81 242 ALA B O 1
ATOM 5265 N N . ASP B 1 243 ? -12.773 -17.578 -20.047 1 97.38 243 ASP B N 1
ATOM 5266 C CA . ASP B 1 243 ? -13.039 -17.297 -21.453 1 97.38 243 ASP B CA 1
ATOM 5267 C C . ASP B 1 243 ? -11.742 -17 -22.203 1 97.38 243 ASP B C 1
ATOM 5269 O O . ASP B 1 243 ? -11.547 -17.469 -23.328 1 97.38 243 ASP B O 1
ATOM 5273 N N . SER B 1 244 ? -10.938 -16.234 -21.562 1 97.56 244 SER B N 1
ATOM 5274 C CA . SER B 1 244 ? -9.664 -15.867 -22.172 1 97.56 244 SER B CA 1
ATOM 5275 C C . SER B 1 244 ? -8.789 -17.094 -22.422 1 97.56 244 SER B C 1
ATOM 5277 O O . SER B 1 244 ? -8.172 -17.234 -23.469 1 97.56 244 SER B O 1
ATOM 5279 N N . LEU B 1 245 ? -8.727 -18 -21.469 1 97.75 245 LEU B N 1
ATOM 5280 C CA . LEU B 1 245 ? -7.887 -19.188 -21.625 1 97.75 245 LEU B CA 1
ATOM 5281 C C . LEU B 1 245 ? -8.445 -20.109 -22.688 1 97.75 245 LEU B C 1
ATOM 5283 O O . LEU B 1 245 ? -7.699 -20.625 -23.531 1 97.75 245 LEU B O 1
ATOM 5287 N N . LEU B 1 246 ? -9.727 -20.281 -22.719 1 97 246 LEU B N 1
ATOM 5288 C CA . LEU B 1 246 ? -10.383 -21.188 -23.656 1 97 246 LEU B CA 1
ATOM 5289 C C . LEU B 1 246 ? -10.172 -20.75 -25.094 1 97 246 LEU B C 1
ATOM 5291 O O . LEU B 1 246 ? -10.133 -21.594 -26 1 97 246 LEU B O 1
ATOM 5295 N N . THR B 1 247 ? -10.008 -19.469 -25.25 1 95.75 247 THR B N 1
ATOM 5296 C CA . THR B 1 247 ? -9.898 -18.953 -26.609 1 95.75 247 THR B CA 1
ATOM 5297 C C . THR B 1 247 ? -8.445 -18.656 -26.969 1 95.75 247 THR B C 1
ATOM 5299 O O . THR B 1 247 ? -8.141 -18.312 -28.109 1 95.75 247 THR B O 1
ATOM 5302 N N . SER B 1 248 ? -7.594 -18.859 -26.047 1 95.94 248 SER B N 1
ATOM 5303 C CA . SER B 1 248 ? -6.207 -18.438 -26.234 1 95.94 248 SER B CA 1
ATOM 5304 C C . SER B 1 248 ? -5.418 -19.484 -27 1 95.94 248 SER B C 1
ATOM 5306 O O . SER B 1 248 ? -5.543 -20.688 -26.734 1 95.94 248 SER B O 1
ATOM 5308 N N . GLU B 1 249 ? -4.586 -18.953 -27.906 1 95.56 249 GLU B N 1
ATOM 5309 C CA . GLU B 1 249 ? -3.57 -19.812 -28.516 1 95.56 249 GLU B CA 1
ATOM 5310 C C . GLU B 1 249 ? -2.271 -19.781 -27.719 1 95.56 249 GLU B C 1
ATOM 5312 O O . GLU B 1 249 ? -1.849 -18.734 -27.25 1 95.56 249 GLU B O 1
ATOM 5317 N N . PRO B 1 250 ? -1.726 -20.875 -27.531 1 97.06 250 PRO B N 1
ATOM 5318 C CA . PRO B 1 250 ? -1.959 -22.172 -28.188 1 97.06 250 PRO B CA 1
ATOM 5319 C C . PRO B 1 250 ? -2.805 -23.109 -27.344 1 97.06 250 PRO B C 1
ATOM 5321 O O . PRO B 1 250 ? -2.975 -24.281 -27.703 1 97.06 250 PRO B O 1
ATOM 5324 N N . PHE B 1 251 ? -3.379 -22.688 -26.281 1 97.75 251 PHE B N 1
ATOM 5325 C CA . PHE B 1 251 ? -4.094 -23.562 -25.359 1 97.75 251 PHE B CA 1
ATOM 5326 C C . PHE B 1 251 ? -5.281 -24.219 -26.062 1 97.75 251 PHE B C 1
ATOM 5328 O O . PHE B 1 251 ? -5.527 -25.422 -25.875 1 97.75 251 PHE B O 1
ATOM 5335 N N . CYS B 1 252 ? -5.957 -23.484 -26.859 1 96.5 252 CYS B N 1
ATOM 5336 C CA . CYS B 1 252 ? -7.195 -23.953 -27.469 1 96.5 252 CYS B CA 1
ATOM 5337 C C . CYS B 1 252 ? -6.934 -25.109 -28.422 1 96.5 252 CYS B C 1
ATOM 5339 O O . CYS B 1 252 ? -7.852 -25.859 -28.781 1 96.5 252 CYS B O 1
ATOM 5341 N N . PHE B 1 253 ? -5.641 -25.297 -28.859 1 96.81 253 PHE B N 1
ATOM 5342 C CA . PHE B 1 253 ? -5.297 -26.422 -29.719 1 96.81 253 PHE B CA 1
ATOM 5343 C C . PHE B 1 253 ? -5.52 -27.75 -29 1 96.81 253 PHE B C 1
ATOM 5345 O O . PHE B 1 253 ? -5.688 -28.781 -29.641 1 96.81 253 PHE B O 1
ATOM 5352 N N . LEU B 1 254 ? -5.469 -27.734 -27.703 1 97.56 254 LEU B N 1
ATOM 5353 C CA . LEU B 1 254 ? -5.496 -28.953 -26.906 1 97.56 254 LEU B CA 1
ATOM 5354 C C . LEU B 1 254 ? -6.93 -29.406 -26.656 1 97.56 254 LEU B C 1
ATOM 5356 O O . LEU B 1 254 ? -7.16 -30.516 -26.156 1 97.56 254 LEU B O 1
ATOM 5360 N N . LEU B 1 255 ? -7.863 -28.609 -27.016 1 96.69 255 LEU B N 1
ATOM 5361 C CA . LEU B 1 255 ? -9.258 -28.969 -26.75 1 96.69 255 LEU B CA 1
ATOM 5362 C C . LEU B 1 255 ? -9.711 -30.109 -27.656 1 96.69 255 LEU B C 1
ATOM 5364 O O . LEU B 1 255 ? -9.438 -30.094 -28.859 1 96.69 255 LEU B O 1
ATOM 5368 N N . LYS B 1 256 ? -10.383 -31.172 -27.125 1 93 256 LYS B N 1
ATOM 5369 C CA . LYS B 1 256 ? -10.914 -32.281 -27.906 1 93 256 LYS B CA 1
ATOM 5370 C C . LYS B 1 256 ? -11.805 -31.797 -29.031 1 93 256 LYS B C 1
ATOM 5372 O O . LYS B 1 256 ? -11.688 -32.25 -30.172 1 93 256 LYS B O 1
ATOM 5377 N N . ASP B 1 257 ? -12.695 -30.906 -28.625 1 86.38 257 ASP B N 1
ATOM 5378 C CA . ASP B 1 257 ? -13.594 -30.281 -29.594 1 86.38 257 ASP B CA 1
ATOM 5379 C C . ASP B 1 257 ? -13.266 -28.797 -29.781 1 86.38 257 ASP B C 1
ATOM 5381 O O . ASP B 1 257 ? -12.852 -28.125 -28.844 1 86.38 257 ASP B O 1
ATOM 5385 N N . GLU B 1 258 ? -13.367 -28.469 -31 1 83.12 258 GLU B N 1
ATOM 5386 C CA . GLU B 1 258 ? -13.148 -27.047 -31.25 1 83.12 258 GLU B CA 1
ATOM 5387 C C . GLU B 1 258 ? -14.008 -26.188 -30.328 1 83.12 258 GLU B C 1
ATOM 5389 O O . GLU B 1 258 ? -15.039 -26.641 -29.828 1 83.12 258 GLU B O 1
ATOM 5394 N N . TYR B 1 259 ? -13.453 -25.062 -30.031 1 83.44 259 TYR B N 1
ATOM 5395 C CA . TYR B 1 259 ? -14.203 -24.109 -29.219 1 83.44 259 TYR B CA 1
ATOM 5396 C C . TYR B 1 259 ? -14.492 -22.844 -30.016 1 83.44 259 TYR B C 1
ATOM 5398 O O . TYR B 1 259 ? -13.578 -22.188 -30.5 1 83.44 259 TYR B O 1
ATOM 5406 N N . PRO B 1 260 ? -15.664 -22.375 -30.141 1 86.94 260 PRO B N 1
ATOM 5407 C CA . PRO B 1 260 ? -16.859 -23.047 -29.625 1 86.94 260 PRO B CA 1
ATOM 5408 C C . PRO B 1 260 ? -17.156 -24.359 -30.375 1 86.94 260 PRO B C 1
ATOM 5410 O O . PRO B 1 260 ? -16.859 -24.469 -31.562 1 86.94 260 PRO B O 1
ATOM 5413 N N . SER B 1 261 ? -17.656 -25.281 -29.609 1 88 261 SER B N 1
ATOM 5414 C CA . SER B 1 261 ? -17.969 -26.578 -30.188 1 88 261 SER B CA 1
ATOM 5415 C C . SER B 1 261 ? -19.359 -26.594 -30.812 1 88 261 SER B C 1
ATOM 5417 O O . SER B 1 261 ? -20.062 -25.578 -30.781 1 88 261 SER B O 1
ATOM 5419 N N . SER B 1 262 ? -19.656 -27.734 -31.469 1 85.88 262 SER B N 1
ATOM 5420 C CA . SER B 1 262 ? -20.984 -27.906 -32.062 1 85.88 262 SER B CA 1
ATOM 5421 C C . SER B 1 262 ? -22.047 -28.109 -31 1 85.88 262 SER B C 1
ATOM 5423 O O . SER B 1 262 ? -23.234 -27.969 -31.266 1 85.88 262 SER B O 1
ATOM 5425 N N . SER B 1 263 ? -21.641 -28.328 -29.75 1 91.19 263 SER B N 1
ATOM 5426 C CA . SER B 1 263 ? -22.562 -28.531 -28.641 1 91.19 263 SER B CA 1
ATOM 5427 C C . SER B 1 263 ? -22.484 -27.391 -27.625 1 91.19 263 SER B C 1
ATOM 5429 O O . SER B 1 263 ? -21.562 -27.344 -26.812 1 91.19 263 SER B O 1
ATOM 5431 N N . PRO B 1 264 ? -23.484 -26.562 -27.625 1 92.06 264 PRO B N 1
ATOM 5432 C CA . PRO B 1 264 ? -23.484 -25.469 -26.656 1 92.06 264 PRO B CA 1
ATOM 5433 C C . PRO B 1 264 ? -23.406 -25.953 -25.203 1 92.06 264 PRO B C 1
ATOM 5435 O O . PRO B 1 264 ? -22.812 -25.297 -24.359 1 92.06 264 PRO B O 1
ATOM 5438 N N . GLN B 1 265 ? -24.016 -27.047 -24.953 1 93.38 265 GLN B N 1
ATOM 5439 C CA . GLN B 1 265 ? -24 -27.594 -23.609 1 93.38 265 GLN B CA 1
ATOM 5440 C C . GLN B 1 265 ? -22.578 -28 -23.203 1 93.38 265 GLN B C 1
ATOM 5442 O O . GLN B 1 265 ? -22.156 -27.766 -22.062 1 93.38 265 GLN B O 1
ATOM 5447 N N . LEU B 1 266 ? -21.875 -28.578 -24.109 1 93.69 266 LEU B N 1
ATOM 5448 C CA . LEU B 1 266 ? -20.5 -28.953 -23.844 1 93.69 266 LEU B CA 1
ATOM 5449 C C . LEU B 1 266 ? -19.656 -27.719 -23.547 1 93.69 266 LEU B C 1
ATOM 5451 O O . LEU B 1 266 ? -18.844 -27.719 -22.609 1 93.69 266 LEU B O 1
ATOM 5455 N N . ASP B 1 267 ? -19.875 -26.703 -24.344 1 94.69 267 ASP B N 1
ATOM 5456 C CA . ASP B 1 267 ? -19.141 -25.453 -24.156 1 94.69 267 ASP B CA 1
ATOM 5457 C C . ASP B 1 267 ? -19.469 -24.828 -22.797 1 94.69 267 ASP B C 1
ATOM 5459 O O . ASP B 1 267 ? -18.578 -24.312 -22.109 1 94.69 267 ASP B O 1
ATOM 5463 N N . GLU B 1 268 ? -20.656 -24.875 -22.438 1 95.38 268 GLU B N 1
ATOM 5464 C CA . GLU B 1 268 ? -21.047 -24.312 -21.156 1 95.38 268 GLU B CA 1
ATOM 5465 C C . GLU B 1 268 ? -20.469 -25.125 -20 1 95.38 268 GLU B C 1
ATOM 5467 O O . GLU B 1 268 ? -20.031 -24.547 -18.984 1 95.38 268 GLU B O 1
ATOM 5472 N N . ASP B 1 269 ? -20.438 -26.422 -20.188 1 94.75 269 ASP B N 1
ATOM 5473 C CA . ASP B 1 269 ? -19.875 -27.281 -19.156 1 94.75 269 ASP B CA 1
ATOM 5474 C C . ASP B 1 269 ? -18.375 -27.031 -18.984 1 94.75 269 ASP B C 1
ATOM 5476 O O . ASP B 1 269 ? -17.891 -26.906 -17.859 1 94.75 269 ASP B O 1
ATOM 5480 N N . ARG B 1 270 ? -17.688 -26.938 -20.109 1 95.12 270 ARG B N 1
ATOM 5481 C CA . ARG B 1 270 ? -16.25 -26.656 -20.109 1 95.12 270 ARG B CA 1
ATOM 5482 C C . ARG B 1 270 ? -15.961 -25.312 -19.438 1 95.12 270 ARG B C 1
ATOM 5484 O O . ARG B 1 270 ? -15.055 -25.219 -18.609 1 95.12 270 ARG B O 1
ATOM 5491 N N . ARG B 1 271 ? -16.75 -24.438 -19.812 1 97 271 ARG B N 1
ATOM 5492 C CA . ARG B 1 271 ? -16.578 -23.078 -19.297 1 97 271 ARG B CA 1
ATOM 5493 C C . ARG B 1 271 ? -16.844 -23.031 -17.797 1 97 271 ARG B C 1
ATOM 5495 O O . ARG B 1 271 ? -16.047 -22.469 -17.047 1 97 271 ARG B O 1
ATOM 5502 N N . CYS B 1 272 ? -17.906 -23.625 -17.359 1 97.5 272 CYS B N 1
ATOM 5503 C CA . CYS B 1 272 ? -18.328 -23.594 -15.953 1 97.5 272 CYS B CA 1
ATOM 5504 C C . CYS B 1 272 ? -17.281 -24.281 -15.07 1 97.5 272 CYS B C 1
ATOM 5506 O O . CYS B 1 272 ? -16.938 -23.75 -14.008 1 97.5 272 CYS B O 1
ATOM 5508 N N . LEU B 1 273 ? -16.844 -25.359 -15.516 1 96.88 273 LEU B N 1
ATOM 5509 C CA . LEU B 1 273 ? -15.867 -26.094 -14.711 1 96.88 273 LEU B CA 1
ATOM 5510 C C . LEU B 1 273 ? -14.531 -25.359 -14.664 1 96.88 273 LEU B C 1
ATOM 5512 O O . LEU B 1 273 ? -13.828 -25.406 -13.656 1 96.88 273 LEU B O 1
ATOM 5516 N N . LEU B 1 274 ? -14.156 -24.703 -15.773 1 97.94 274 LEU B N 1
ATOM 5517 C CA . LEU B 1 274 ? -12.922 -23.922 -15.781 1 97.94 274 LEU B CA 1
ATOM 5518 C C . LEU B 1 274 ? -13.055 -22.703 -14.883 1 97.94 274 LEU B C 1
ATOM 5520 O O . LEU B 1 274 ? -12.086 -22.297 -14.234 1 97.94 274 LEU B O 1
ATOM 5524 N N . ILE B 1 275 ? -14.219 -22.125 -14.859 1 98.06 275 ILE B N 1
ATOM 5525 C CA . ILE B 1 275 ? -14.516 -21.031 -13.945 1 98.06 275 ILE B CA 1
ATOM 5526 C C . ILE B 1 275 ? -14.258 -21.484 -12.508 1 98.06 275 ILE B C 1
ATOM 5528 O O . ILE B 1 275 ? -13.672 -20.734 -11.711 1 98.06 275 ILE B O 1
ATOM 5532 N N . ASP B 1 276 ? -14.602 -22.672 -12.203 1 97.12 276 ASP B N 1
ATOM 5533 C CA . ASP B 1 276 ? -14.398 -23.203 -10.859 1 97.12 276 ASP B CA 1
ATOM 5534 C C . ASP B 1 276 ? -12.914 -23.375 -10.555 1 97.12 276 ASP B C 1
ATOM 5536 O O . ASP B 1 276 ? -12.484 -23.188 -9.414 1 97.12 276 ASP B O 1
ATOM 5540 N N . VAL B 1 277 ? -12.172 -23.734 -11.516 1 97.31 277 VAL B N 1
ATOM 5541 C CA . VAL B 1 277 ? -10.727 -23.828 -11.344 1 97.31 277 VAL B CA 1
ATOM 5542 C C . VAL B 1 277 ? -10.156 -22.469 -10.953 1 97.31 277 VAL B C 1
ATOM 5544 O O . VAL B 1 277 ? -9.414 -22.359 -9.977 1 97.31 277 VAL B O 1
ATOM 5547 N N . PHE B 1 278 ? -10.562 -21.453 -11.656 1 98.12 278 PHE B N 1
ATOM 5548 C CA . PHE B 1 278 ? -10.039 -20.125 -11.391 1 98.12 278 PHE B CA 1
ATOM 5549 C C . PHE B 1 278 ? -10.562 -19.594 -10.055 1 98.12 278 PHE B C 1
ATOM 5551 O O . PHE B 1 278 ? -9.859 -18.875 -9.352 1 98.12 278 PHE B O 1
ATOM 5558 N N . ARG B 1 279 ? -11.773 -19.891 -9.781 1 97.44 279 ARG B N 1
ATOM 5559 C CA . ARG B 1 279 ? -12.328 -19.516 -8.484 1 97.44 279 ARG B CA 1
ATOM 5560 C C . ARG B 1 279 ? -11.492 -20.094 -7.34 1 97.44 279 ARG B C 1
ATOM 5562 O O . ARG B 1 279 ? -11.18 -19.391 -6.383 1 97.44 279 ARG B O 1
ATOM 5569 N N . ASN B 1 280 ? -11.156 -21.312 -7.48 1 95.88 280 ASN B N 1
ATOM 5570 C CA . ASN B 1 280 ? -10.328 -21.969 -6.473 1 95.88 280 ASN B CA 1
ATOM 5571 C C . ASN B 1 280 ? -8.914 -21.391 -6.449 1 95.88 280 ASN B C 1
ATOM 5573 O O . ASN B 1 280 ? -8.289 -21.297 -5.395 1 95.88 280 ASN B O 1
ATOM 5577 N N . ALA B 1 281 ? -8.453 -21.047 -7.59 1 97.06 281 ALA B N 1
ATOM 5578 C CA . ALA B 1 281 ? -7.125 -20.453 -7.68 1 97.06 281 ALA B CA 1
ATOM 5579 C C . ALA B 1 281 ? -7.07 -19.125 -6.926 1 97.06 281 ALA B C 1
ATOM 5581 O O . ALA B 1 281 ? -6.094 -18.828 -6.23 1 97.06 281 ALA B O 1
ATOM 5582 N N . ILE B 1 282 ? -8.086 -18.328 -7.066 1 97.25 282 ILE B N 1
ATOM 5583 C CA . ILE B 1 282 ? -8.156 -17.047 -6.375 1 97.25 282 ILE B CA 1
ATOM 5584 C C . ILE B 1 282 ? -8.18 -17.266 -4.867 1 97.25 282 ILE B C 1
ATOM 5586 O O . ILE B 1 282 ? -7.469 -16.594 -4.117 1 97.25 282 ILE B O 1
ATOM 5590 N N . ARG B 1 283 ? -8.938 -18.219 -4.465 1 93.19 283 ARG B N 1
ATOM 5591 C CA . ARG B 1 283 ? -8.969 -18.562 -3.043 1 93.19 283 ARG B CA 1
ATOM 5592 C C . ARG B 1 283 ? -7.594 -18.984 -2.543 1 93.19 283 ARG B C 1
ATOM 5594 O O . ARG B 1 283 ? -7.172 -18.578 -1.456 1 93.19 283 ARG B O 1
ATOM 5601 N N . CYS B 1 284 ? -6.992 -19.75 -3.318 1 92.75 284 CYS B N 1
ATOM 5602 C CA . CYS B 1 284 ? -5.652 -20.219 -2.969 1 92.75 284 CYS B CA 1
ATOM 5603 C C . CYS B 1 284 ? -4.688 -19.031 -2.869 1 92.75 284 CYS B C 1
ATOM 5605 O O . CYS B 1 284 ? -3.898 -18.953 -1.923 1 92.75 284 CYS B O 1
ATOM 5607 N N . LEU B 1 285 ? -4.758 -18.172 -3.809 1 94.75 285 LEU B N 1
ATOM 5608 C CA . LEU B 1 285 ? -3.902 -17 -3.801 1 94.75 285 LEU B CA 1
ATOM 5609 C C . LEU B 1 285 ? -4.09 -16.188 -2.516 1 94.75 285 LEU B C 1
ATOM 5611 O O . LEU B 1 285 ? -3.111 -15.82 -1.865 1 94.75 285 LEU B O 1
ATOM 5615 N N . ILE B 1 286 ? -5.336 -15.891 -2.211 1 92.75 286 ILE B N 1
ATOM 5616 C CA . ILE B 1 286 ? -5.645 -15.055 -1.053 1 92.75 286 ILE B CA 1
ATOM 5617 C C . ILE B 1 286 ? -5.098 -15.711 0.213 1 92.75 286 ILE B C 1
ATOM 5619 O O . ILE B 1 286 ? -4.5 -15.047 1.059 1 92.75 286 ILE B O 1
ATOM 5623 N N . ARG B 1 287 ? -5.23 -16.953 0.261 1 88.62 287 ARG B N 1
ATOM 5624 C CA . ARG B 1 287 ? -4.738 -17.672 1.433 1 88.62 287 ARG B CA 1
ATOM 5625 C C . ARG B 1 287 ? -3.215 -17.641 1.497 1 88.62 287 ARG B C 1
ATOM 5627 O O . ARG B 1 287 ? -2.639 -17.438 2.57 1 88.62 287 ARG B O 1
ATOM 5634 N N . CYS B 1 288 ? -2.604 -17.812 0.433 1 90.81 288 CYS B N 1
ATOM 5635 C CA . CYS B 1 288 ? -1.146 -17.781 0.397 1 90.81 288 CYS B CA 1
ATOM 5636 C C . CYS B 1 288 ? -0.632 -16.391 0.756 1 90.81 288 CYS B C 1
ATOM 5638 O O . CYS B 1 288 ? 0.319 -16.25 1.527 1 90.81 288 CYS B O 1
ATOM 5640 N N . GLU B 1 289 ? -1.276 -15.383 0.226 1 90.69 289 GLU B N 1
ATOM 5641 C CA . GLU B 1 289 ? -0.82 -14.008 0.408 1 90.69 289 GLU B CA 1
ATOM 5642 C C . GLU B 1 289 ? -1.082 -13.523 1.831 1 90.69 289 GLU B C 1
ATOM 5644 O O . GLU B 1 289 ? -0.352 -12.68 2.35 1 90.69 289 GLU B O 1
ATOM 5649 N N . THR B 1 290 ? -2.119 -13.977 2.412 1 86.44 290 THR B N 1
ATOM 5650 C CA . THR B 1 290 ? -2.514 -13.453 3.717 1 86.44 290 THR B CA 1
ATOM 5651 C C . THR B 1 290 ? -1.825 -14.227 4.836 1 86.44 290 THR B C 1
ATOM 5653 O O . THR B 1 290 ? -1.788 -13.773 5.98 1 86.44 290 THR B O 1
ATOM 5656 N N . TRP B 1 291 ? -1.209 -15.328 4.512 1 78.88 291 TRP B N 1
ATOM 5657 C CA . TRP B 1 291 ? -0.613 -16.125 5.578 1 78.88 291 TRP B CA 1
ATOM 5658 C C . TRP B 1 291 ? 0.898 -16.234 5.402 1 78.88 291 TRP B C 1
ATOM 5660 O O . TRP B 1 291 ? 1.657 -16 6.348 1 78.88 291 TRP B O 1
ATOM 5670 N N . THR B 1 292 ? 1.374 -16.75 4.297 1 74.94 292 THR B N 1
ATOM 5671 C CA . THR B 1 292 ? 2.793 -17.016 4.098 1 74.94 292 THR B CA 1
ATOM 5672 C C . THR B 1 292 ? 3.553 -15.727 3.793 1 74.94 292 THR B C 1
ATOM 5674 O O . THR B 1 292 ? 4.711 -15.578 4.191 1 74.94 292 THR B O 1
ATOM 5677 N N . ASN B 1 293 ? 2.906 -14.797 3.303 1 77.12 293 ASN B N 1
ATOM 5678 C CA . ASN B 1 293 ? 3.598 -13.633 2.764 1 77.12 293 ASN B CA 1
ATOM 5679 C C . ASN B 1 293 ? 4.82 -14.039 1.944 1 77.12 293 ASN B C 1
ATOM 5681 O O . ASN B 1 293 ? 4.82 -15.086 1.299 1 77.12 293 ASN B O 1
ATOM 5685 N N . GLY B 1 294 ? 5.75 -13.258 1.662 1 87.19 294 GLY B N 1
ATOM 5686 C CA . GLY B 1 294 ? 6.922 -13.555 0.854 1 87.19 294 GLY B CA 1
ATOM 5687 C C . GLY B 1 294 ? 6.703 -13.312 -0.627 1 87.19 294 GLY B C 1
ATOM 5688 O O . GLY B 1 294 ? 5.66 -12.789 -1.027 1 87.19 294 GLY B O 1
ATOM 5689 N N . GLN B 1 295 ? 7.785 -13.648 -1.305 1 91.81 295 GLN B N 1
ATOM 5690 C CA . GLN B 1 295 ? 7.746 -13.539 -2.76 1 91.81 295 GLN B CA 1
ATOM 5691 C C . GLN B 1 295 ? 7.547 -14.906 -3.406 1 91.81 295 GLN B C 1
ATOM 5693 O O . GLN B 1 295 ? 8.336 -15.828 -3.186 1 91.81 295 GLN B O 1
ATOM 5698 N N . PRO B 1 296 ? 6.445 -15.008 -4.148 1 93.81 296 PRO B N 1
ATOM 5699 C CA . PRO B 1 296 ? 6.215 -16.312 -4.781 1 93.81 296 PRO B CA 1
ATOM 5700 C C . PRO B 1 296 ? 7.188 -16.594 -5.926 1 93.81 296 PRO B C 1
ATOM 5702 O O . PRO B 1 296 ? 7.465 -15.703 -6.738 1 93.81 296 PRO B O 1
ATOM 5705 N N . VAL B 1 297 ? 7.695 -17.781 -5.926 1 93.56 297 VAL B N 1
ATOM 5706 C CA . VAL B 1 297 ? 8.586 -18.25 -6.98 1 93.56 297 VAL B CA 1
ATOM 5707 C C . VAL B 1 297 ? 8.094 -19.594 -7.512 1 93.56 297 VAL B C 1
ATOM 5709 O O . VAL B 1 297 ? 7.926 -20.547 -6.742 1 93.56 297 VAL B O 1
ATOM 5712 N N . LEU B 1 298 ? 7.855 -19.562 -8.789 1 94.75 298 LEU B N 1
ATOM 5713 C CA . LEU B 1 298 ? 7.539 -20.828 -9.445 1 94.75 298 LEU B CA 1
ATOM 5714 C C . LEU B 1 298 ? 8.812 -21.562 -9.852 1 94.75 298 LEU B C 1
ATOM 5716 O O . LEU B 1 298 ? 9.695 -20.984 -10.484 1 94.75 298 LEU B O 1
ATOM 5720 N N . ARG B 1 299 ? 8.867 -22.797 -9.484 1 94.88 299 ARG B N 1
ATOM 5721 C CA . ARG B 1 299 ? 10.078 -23.562 -9.789 1 94.88 299 ARG B CA 1
ATOM 5722 C C . ARG B 1 299 ? 9.914 -24.328 -11.094 1 94.88 299 ARG B C 1
ATOM 5724 O O . ARG B 1 299 ? 9.117 -25.266 -11.172 1 94.88 299 ARG B O 1
ATOM 5731 N N . GLY B 1 300 ? 10.633 -23.906 -12.055 1 96.31 300 GLY B N 1
ATOM 5732 C CA . GLY B 1 300 ? 10.758 -24.625 -13.312 1 96.31 300 GLY B CA 1
ATOM 5733 C C . GLY B 1 300 ? 12.023 -25.453 -13.391 1 96.31 300 GLY B C 1
ATOM 5734 O O . GLY B 1 300 ? 12.578 -25.859 -12.359 1 96.31 300 GLY B O 1
ATOM 5735 N N . ILE B 1 301 ? 12.422 -25.781 -14.562 1 97 301 ILE B N 1
ATOM 5736 C CA . ILE B 1 301 ? 13.555 -26.672 -14.812 1 97 301 ILE B CA 1
ATOM 5737 C C . ILE B 1 301 ? 14.828 -26.031 -14.258 1 97 301 ILE B C 1
ATOM 5739 O O . ILE B 1 301 ? 15.602 -26.688 -13.555 1 97 301 ILE B O 1
ATOM 5743 N N . THR B 1 302 ? 14.977 -24.766 -14.469 1 94.81 302 THR B N 1
ATOM 5744 C CA . THR B 1 302 ? 16.188 -24.062 -14.047 1 94.81 302 THR B CA 1
ATOM 5745 C C . THR B 1 302 ? 16.25 -23.984 -12.523 1 94.81 302 THR B C 1
ATOM 5747 O O . THR B 1 302 ? 17.297 -24.234 -11.922 1 94.81 302 THR B O 1
ATOM 5750 N N . GLU B 1 303 ? 15.148 -23.609 -11.906 1 93.06 303 GLU B N 1
ATOM 5751 C CA . GLU B 1 303 ? 15.094 -23.453 -10.453 1 93.06 303 GLU B CA 1
ATOM 5752 C C . GLU B 1 303 ? 15.312 -24.781 -9.742 1 93.06 303 GLU B C 1
ATOM 5754 O O . GLU B 1 303 ? 15.773 -24.812 -8.602 1 93.06 303 GLU B O 1
ATOM 5759 N N . LEU B 1 304 ? 15.055 -25.828 -10.453 1 94.56 304 LEU B N 1
ATOM 5760 C CA . LEU B 1 304 ? 15.188 -27.156 -9.859 1 94.56 304 LEU B CA 1
ATOM 5761 C C . LEU B 1 304 ? 16.578 -27.734 -10.117 1 94.56 304 LEU B C 1
ATOM 5763 O O . LEU B 1 304 ? 16.891 -28.828 -9.656 1 94.56 304 LEU B O 1
ATOM 5767 N N . GLY B 1 305 ? 17.375 -27.047 -10.898 1 92.5 305 GLY B N 1
ATOM 5768 C CA . GLY B 1 305 ? 18.734 -27.484 -11.164 1 92.5 305 GLY B CA 1
ATOM 5769 C C . GLY B 1 305 ? 18.859 -28.297 -12.438 1 92.5 305 GLY B C 1
ATOM 5770 O O . GLY B 1 305 ? 19.953 -28.719 -12.805 1 92.5 305 GLY B O 1
ATOM 5771 N N . GLY B 1 306 ? 17.75 -28.719 -13.047 1 94.38 306 GLY B N 1
ATOM 5772 C CA . GLY B 1 306 ? 17.75 -29.344 -14.367 1 94.38 306 GLY B CA 1
ATOM 5773 C C . GLY B 1 306 ? 17.906 -30.844 -14.32 1 94.38 306 GLY B C 1
ATOM 5774 O O . GLY B 1 306 ? 17.688 -31.531 -15.328 1 94.38 306 GLY B O 1
ATOM 5775 N N . ILE B 1 307 ? 18.312 -31.312 -13.109 1 93.62 307 ILE B N 1
ATOM 5776 C CA . ILE B 1 307 ? 18.578 -32.75 -12.969 1 93.62 307 ILE B CA 1
ATOM 5777 C C . ILE B 1 307 ? 17.75 -33.312 -11.828 1 93.62 307 ILE B C 1
ATOM 5779 O O . ILE B 1 307 ? 17.625 -32.688 -10.773 1 93.62 307 ILE B O 1
ATOM 5783 N N . PHE B 1 308 ? 17.219 -34.5 -12.07 1 93.81 308 PHE B N 1
ATOM 5784 C CA . PHE B 1 308 ? 16.422 -35.156 -11.031 1 93.81 308 PHE B CA 1
ATOM 5785 C C . PHE B 1 308 ? 17.312 -35.906 -10.047 1 93.81 308 PHE B C 1
ATOM 5787 O O . PHE B 1 308 ? 18.156 -36.688 -10.453 1 93.81 308 PHE B O 1
ATOM 5794 N N . HIS B 1 309 ? 17.047 -35.469 -8.82 1 88.75 309 HIS B N 1
ATOM 5795 C CA . HIS B 1 309 ? 17.688 -36.219 -7.727 1 88.75 309 HIS B CA 1
ATOM 5796 C C . HIS B 1 309 ? 16.641 -36.75 -6.754 1 88.75 309 HIS B C 1
ATOM 5798 O O . HIS B 1 309 ? 15.812 -36 -6.246 1 88.75 309 HIS B O 1
ATOM 5804 N N . GLU B 1 310 ? 16.75 -37.969 -6.5 1 82.56 310 GLU B N 1
ATOM 5805 C CA . GLU B 1 310 ? 15.773 -38.656 -5.66 1 82.56 310 GLU B CA 1
ATOM 5806 C C . GLU B 1 310 ? 15.758 -38.062 -4.25 1 82.56 310 GLU B C 1
ATOM 5808 O O . GLU B 1 310 ? 14.711 -38.031 -3.594 1 82.56 310 GLU B O 1
ATOM 5813 N N . GLU B 1 311 ? 16.766 -37.5 -3.77 1 80.88 311 GLU B N 1
ATOM 5814 C CA . GLU B 1 311 ? 16.891 -37.031 -2.395 1 80.88 311 GLU B CA 1
ATOM 5815 C C . GLU B 1 311 ? 16.328 -35.625 -2.244 1 80.88 311 GLU B C 1
ATOM 5817 O O . GLU B 1 311 ? 16.172 -35.125 -1.126 1 80.88 311 GLU B O 1
ATOM 5822 N N . SER B 1 312 ? 15.977 -35.156 -3.363 1 83.38 312 SER B N 1
ATOM 5823 C CA . SER B 1 312 ? 15.477 -33.781 -3.299 1 83.38 312 SER B CA 1
ATOM 5824 C C . SER B 1 312 ? 14.117 -33.719 -2.623 1 83.38 312 SER B C 1
ATOM 5826 O O . SER B 1 312 ? 13.227 -34.531 -2.928 1 83.38 312 SER B O 1
ATOM 5828 N N . LYS B 1 313 ? 13.898 -32.844 -1.691 1 82.62 313 LYS B N 1
ATOM 5829 C CA . LYS B 1 313 ? 12.648 -32.656 -0.961 1 82.62 313 LYS B CA 1
ATOM 5830 C C . LYS B 1 313 ? 11.719 -31.703 -1.698 1 82.62 313 LYS B C 1
ATOM 5832 O O . LYS B 1 313 ? 10.57 -31.516 -1.297 1 82.62 313 LYS B O 1
ATOM 5837 N N . THR B 1 314 ? 12.109 -31.188 -2.785 1 87.25 314 THR B N 1
ATOM 5838 C CA . THR B 1 314 ? 11.344 -30.156 -3.479 1 87.25 314 THR B CA 1
ATOM 5839 C C . THR B 1 314 ? 10.781 -30.703 -4.789 1 87.25 314 THR B C 1
ATOM 5841 O O . THR B 1 314 ? 10.102 -29.969 -5.523 1 87.25 314 THR B O 1
ATOM 5844 N N . ILE B 1 315 ? 11.117 -32 -5.066 1 91.06 315 ILE B N 1
ATOM 5845 C CA . ILE B 1 315 ? 10.727 -32.562 -6.348 1 91.06 315 ILE B CA 1
ATOM 5846 C C . ILE B 1 315 ? 10.086 -33.938 -6.125 1 91.06 315 ILE B C 1
ATOM 5848 O O . ILE B 1 315 ? 10.516 -34.688 -5.258 1 91.06 315 ILE B O 1
ATOM 5852 N N . THR B 1 316 ? 9.055 -34.188 -6.828 1 89.56 316 THR B N 1
ATOM 5853 C CA . THR B 1 316 ? 8.453 -35.531 -6.898 1 89.56 316 THR B CA 1
ATOM 5854 C C . THR B 1 316 ? 8.336 -36 -8.344 1 89.56 316 THR B C 1
ATOM 5856 O O . THR B 1 316 ? 8.227 -35.156 -9.258 1 89.56 316 THR B O 1
ATOM 5859 N N . LEU B 1 317 ? 8.383 -37.281 -8.5 1 91.94 317 LEU B N 1
ATOM 5860 C CA . LEU B 1 317 ? 8.227 -37.844 -9.836 1 91.94 317 LEU B CA 1
ATOM 5861 C C . LEU B 1 317 ? 6.754 -37.844 -10.25 1 91.94 317 LEU B C 1
ATOM 5863 O O . LEU B 1 317 ? 5.879 -38.156 -9.438 1 91.94 317 LEU B O 1
ATOM 5867 N N . HIS B 1 318 ? 6.578 -37.562 -11.453 1 92.94 318 HIS B N 1
ATOM 5868 C CA . HIS B 1 318 ? 5.23 -37.656 -12 1 92.94 318 HIS B CA 1
ATOM 5869 C C . HIS B 1 318 ? 4.715 -39.094 -11.93 1 92.94 318 HIS B C 1
ATOM 5871 O O . HIS B 1 318 ? 5.488 -40.062 -12.078 1 92.94 318 HIS B O 1
ATOM 5877 N N . PRO B 1 319 ? 3.42 -39.25 -11.766 1 87.56 319 PRO B N 1
ATOM 5878 C CA . PRO B 1 319 ? 2.855 -40.594 -11.602 1 87.56 319 PRO B CA 1
ATOM 5879 C C . PRO B 1 319 ? 3.098 -41.5 -12.812 1 87.56 319 PRO B C 1
ATOM 5881 O O . PRO B 1 319 ? 3.061 -42.719 -12.695 1 87.56 319 PRO B O 1
ATOM 5884 N N . PHE B 1 320 ? 3.35 -40.938 -13.938 1 89.44 320 PHE B N 1
ATOM 5885 C CA . PHE B 1 320 ? 3.543 -41.719 -15.148 1 89.44 320 PHE B CA 1
ATOM 5886 C C . PHE B 1 320 ? 4.961 -42.281 -15.211 1 89.44 320 PHE B C 1
ATOM 5888 O O . PHE B 1 320 ? 5.281 -43.062 -16.094 1 89.44 320 PHE B O 1
ATOM 5895 N N . CYS B 1 321 ? 5.719 -41.812 -14.211 1 86.25 321 CYS B N 1
ATOM 5896 C CA . CYS B 1 321 ? 7.039 -42.406 -14.078 1 86.25 321 CYS B CA 1
ATOM 5897 C C . CYS B 1 321 ? 6.973 -43.688 -13.25 1 86.25 321 CYS B C 1
ATOM 5899 O O . CYS B 1 321 ? 6.188 -43.781 -12.305 1 86.25 321 CYS B O 1
ATOM 5901 N N . PHE B 1 322 ? 7.688 -44.719 -13.625 1 77.94 322 PHE B N 1
ATOM 5902 C CA . PHE B 1 322 ? 7.719 -45.938 -12.859 1 77.94 322 PHE B CA 1
ATOM 5903 C C . PHE B 1 322 ? 8.469 -45.75 -11.547 1 77.94 322 PHE B C 1
ATOM 5905 O O . PHE B 1 322 ? 9.688 -45.969 -11.484 1 77.94 322 PHE B O 1
ATOM 5912 N N . ARG B 1 323 ? 7.809 -45.438 -10.484 1 70.94 323 ARG B N 1
ATOM 5913 C CA . ARG B 1 323 ? 8.352 -44.969 -9.219 1 70.94 323 ARG B CA 1
ATOM 5914 C C . ARG B 1 323 ? 9.195 -46.031 -8.547 1 70.94 323 ARG B C 1
ATOM 5916 O O . ARG B 1 323 ? 10.242 -45.75 -7.965 1 70.94 323 ARG B O 1
ATOM 5923 N N . PRO B 1 324 ? 8.711 -47.25 -8.711 1 69.25 324 PRO B N 1
ATOM 5924 C CA . PRO B 1 324 ? 9.531 -48.281 -8.055 1 69.25 324 PRO B CA 1
ATOM 5925 C C . PRO B 1 324 ? 10.953 -48.344 -8.617 1 69.25 324 PRO B C 1
ATOM 5927 O O . PRO B 1 324 ? 11.852 -48.844 -7.961 1 69.25 324 PRO B O 1
ATOM 5930 N N . ARG B 1 325 ? 11.141 -47.844 -9.734 1 72.5 325 ARG B N 1
ATOM 5931 C CA . ARG B 1 325 ? 12.477 -47.781 -10.312 1 72.5 325 ARG B CA 1
ATOM 5932 C C . ARG B 1 325 ? 12.961 -46.344 -10.422 1 72.5 325 ARG B C 1
ATOM 5934 O O . ARG B 1 325 ? 13.305 -45.875 -11.508 1 72.5 325 ARG B O 1
ATOM 5941 N N . MET B 1 326 ? 12.977 -45.719 -9.297 1 76.88 326 MET B N 1
ATOM 5942 C CA . MET B 1 326 ? 13.43 -44.344 -9.195 1 76.88 326 MET B CA 1
ATOM 5943 C C . MET B 1 326 ? 14.883 -44.219 -9.648 1 76.88 326 MET B C 1
ATOM 5945 O O . MET B 1 326 ? 15.297 -43.156 -10.133 1 76.88 326 MET B O 1
ATOM 5949 N N . ASP B 1 327 ? 15.531 -45.25 -9.469 1 76.94 327 ASP B N 1
ATOM 5950 C CA . ASP B 1 327 ? 16.953 -45.281 -9.836 1 76.94 327 ASP B CA 1
ATOM 5951 C C . ASP B 1 327 ? 17.141 -45.031 -11.328 1 76.94 327 ASP B C 1
ATOM 5953 O O . ASP B 1 327 ? 18.188 -44.531 -11.75 1 76.94 327 ASP B O 1
ATOM 5957 N N . LEU B 1 328 ? 16.062 -45.344 -12.055 1 80.94 328 LEU B N 1
ATOM 5958 C CA . LEU B 1 328 ? 16.125 -45.125 -13.5 1 80.94 328 LEU B CA 1
ATOM 5959 C C . LEU B 1 328 ? 16.172 -43.656 -13.852 1 80.94 328 LEU B C 1
ATOM 5961 O O . LEU B 1 328 ? 16.625 -43.281 -14.93 1 80.94 328 LEU B O 1
ATOM 5965 N N . TYR B 1 329 ? 15.75 -42.906 -12.922 1 88.56 329 TYR B N 1
ATOM 5966 C CA . TYR B 1 329 ? 15.555 -41.5 -13.242 1 88.56 329 TYR B CA 1
ATOM 5967 C C . TYR B 1 329 ? 16.609 -40.625 -12.57 1 88.56 329 TYR B C 1
ATOM 5969 O O . TYR B 1 329 ? 16.828 -39.469 -12.984 1 88.56 329 TYR B O 1
ATOM 5977 N N . THR B 1 330 ? 17.25 -41.125 -11.555 1 87.94 330 THR B N 1
ATOM 5978 C CA . THR B 1 330 ? 18.219 -40.344 -10.805 1 87.94 330 THR B CA 1
ATOM 5979 C C . THR B 1 330 ? 19.406 -39.938 -11.695 1 87.94 330 THR B C 1
ATOM 5981 O O . THR B 1 330 ? 19.953 -40.781 -12.414 1 87.94 330 THR B O 1
ATOM 5984 N N . GLY B 1 331 ? 19.703 -38.625 -11.656 1 90.56 331 GLY B N 1
ATOM 5985 C CA . GLY B 1 331 ? 20.812 -38.125 -12.438 1 90.56 331 GLY B CA 1
ATOM 5986 C C . GLY B 1 331 ? 20.422 -37.75 -13.859 1 90.56 331 GLY B C 1
ATOM 5987 O O . GLY B 1 331 ? 21.25 -37.281 -14.641 1 90.56 331 GLY B O 1
ATOM 5988 N N . LYS B 1 332 ? 19.219 -37.969 -14.188 1 92.94 332 LYS B N 1
ATOM 5989 C CA . LYS B 1 332 ? 18.766 -37.688 -15.547 1 92.94 332 LYS B CA 1
ATOM 5990 C C . LYS B 1 332 ? 18.219 -36.25 -15.633 1 92.94 332 LYS B C 1
ATOM 5992 O O . LYS B 1 332 ? 17.797 -35.688 -14.625 1 92.94 332 LYS B O 1
ATOM 5997 N N . ASP B 1 333 ? 18.234 -35.719 -16.844 1 95.25 333 ASP B N 1
ATOM 5998 C CA . ASP B 1 333 ? 17.734 -34.375 -17.094 1 95.25 333 ASP B CA 1
ATOM 5999 C C . ASP B 1 333 ? 16.219 -34.312 -16.906 1 95.25 333 ASP B C 1
ATOM 6001 O O . ASP B 1 333 ? 15.5 -35.219 -17.359 1 95.25 333 ASP B O 1
ATOM 6005 N N . ILE B 1 334 ? 15.766 -33.281 -16.219 1 96.31 334 ILE B N 1
ATOM 6006 C CA . ILE B 1 334 ? 14.328 -33.031 -16.141 1 96.31 334 ILE B CA 1
ATOM 6007 C C . ILE B 1 334 ? 13.836 -32.5 -17.5 1 96.31 334 ILE B C 1
ATOM 6009 O O . ILE B 1 334 ? 14.305 -31.484 -17.984 1 96.31 334 ILE B O 1
ATOM 6013 N N . LEU B 1 335 ? 12.906 -33.219 -18.078 1 97.69 335 LEU B N 1
ATOM 6014 C CA . LEU B 1 335 ? 12.398 -32.812 -19.391 1 97.69 335 LEU B CA 1
ATOM 6015 C C . LEU B 1 335 ? 11.18 -31.922 -19.25 1 97.69 335 LEU B C 1
ATOM 6017 O O . LEU B 1 335 ? 11 -30.984 -20.047 1 97.69 335 LEU B O 1
ATOM 6021 N N . VAL B 1 336 ? 10.336 -32.281 -18.312 1 98.12 336 VAL B N 1
ATOM 6022 C CA . VAL B 1 336 ? 9.094 -31.547 -18.125 1 98.12 336 VAL B CA 1
ATOM 6023 C C . VAL B 1 336 ? 8.812 -31.391 -16.625 1 98.12 336 VAL B C 1
ATOM 6025 O O . VAL B 1 336 ? 8.961 -32.344 -15.859 1 98.12 336 VAL B O 1
ATOM 6028 N N . VAL B 1 337 ? 8.562 -30.203 -16.234 1 98 337 VAL B N 1
ATOM 6029 C CA . VAL B 1 337 ? 7.926 -29.953 -14.953 1 98 337 VAL B CA 1
ATOM 6030 C C . VAL B 1 337 ? 6.41 -29.891 -15.125 1 98 337 VAL B C 1
ATOM 6032 O O . VAL B 1 337 ? 5.863 -28.828 -15.438 1 98 337 VAL B O 1
ATOM 6035 N N . ALA B 1 338 ? 5.789 -31 -14.875 1 96.69 338 ALA B N 1
ATOM 6036 C CA . ALA B 1 338 ? 4.359 -31.125 -15.141 1 96.69 338 ALA B CA 1
ATOM 6037 C C . ALA B 1 338 ? 3.541 -30.25 -14.195 1 96.69 338 ALA B C 1
ATOM 6039 O O . ALA B 1 338 ? 2.518 -29.688 -14.586 1 96.69 338 ALA B O 1
ATOM 6040 N N . GLN B 1 339 ? 3.938 -30.219 -13.008 1 95.25 339 GLN B N 1
ATOM 6041 C CA . GLN B 1 339 ? 3.41 -29.312 -11.984 1 95.25 339 GLN B CA 1
ATOM 6042 C C . GLN B 1 339 ? 4.52 -28.484 -11.359 1 95.25 339 GLN B C 1
ATOM 6044 O O . GLN B 1 339 ? 5.348 -29 -10.609 1 95.25 339 GLN B O 1
ATOM 6049 N N . PRO B 1 340 ? 4.441 -27.234 -11.648 1 95.88 340 PRO B N 1
ATOM 6050 C CA . PRO B 1 340 ? 5.469 -26.375 -11.055 1 95.88 340 PRO B CA 1
ATOM 6051 C C . PRO B 1 340 ? 5.406 -26.344 -9.531 1 95.88 340 PRO B C 1
ATOM 6053 O O . PRO B 1 340 ? 4.316 -26.359 -8.953 1 95.88 340 PRO B O 1
ATOM 6056 N N . GLY B 1 341 ? 6.57 -26.359 -8.945 1 94.31 341 GLY B N 1
ATOM 6057 C CA . GLY B 1 341 ? 6.621 -26.078 -7.52 1 94.31 341 GLY B CA 1
ATOM 6058 C C . GLY B 1 341 ? 6.414 -24.625 -7.184 1 94.31 341 GLY B C 1
ATOM 6059 O O . GLY B 1 341 ? 6.773 -23.734 -7.965 1 94.31 341 GLY B O 1
ATOM 6060 N N . LEU B 1 342 ? 5.77 -24.422 -6.062 1 94.56 342 LEU B N 1
ATOM 6061 C CA . LEU B 1 342 ? 5.582 -23.047 -5.59 1 94.56 342 LEU B CA 1
ATOM 6062 C C . LEU B 1 342 ? 6.234 -22.859 -4.223 1 94.56 342 LEU B C 1
ATOM 6064 O O . LEU B 1 342 ? 5.945 -23.609 -3.281 1 94.56 342 LEU B O 1
ATOM 6068 N N . VAL B 1 343 ? 7.113 -21.891 -4.184 1 93.31 343 VAL B N 1
ATOM 6069 C CA . VAL B 1 343 ? 7.777 -21.547 -2.932 1 93.31 343 VAL B CA 1
ATOM 6070 C C . VAL B 1 343 ? 7.699 -20.047 -2.695 1 93.31 343 VAL B C 1
ATOM 6072 O O . VAL B 1 343 ? 7.723 -19.266 -3.645 1 93.31 343 VAL B O 1
ATOM 6075 N N . TYR B 1 344 ? 7.488 -19.688 -1.457 1 92.25 344 TYR B N 1
ATOM 6076 C CA . TYR B 1 344 ? 7.617 -18.297 -1.058 1 92.25 344 TYR B CA 1
ATOM 6077 C C . TYR B 1 344 ? 8.961 -18.031 -0.391 1 92.25 344 TYR B C 1
ATOM 6079 O O . TYR B 1 344 ? 9.312 -18.688 0.589 1 92.25 344 TYR B O 1
ATOM 6087 N N . VAL B 1 345 ? 9.625 -17.094 -0.995 1 92.25 345 VAL B N 1
ATOM 6088 C CA . VAL B 1 345 ? 10.922 -16.75 -0.424 1 92.25 345 VAL B CA 1
ATOM 6089 C C . VAL B 1 345 ? 10.805 -15.461 0.397 1 92.25 345 VAL B C 1
ATOM 6091 O O . VAL B 1 345 ? 9.875 -14.672 0.196 1 92.25 345 VAL B O 1
ATOM 6094 N N . ASP B 1 346 ? 11.672 -15.25 1.434 1 87.81 346 ASP B N 1
ATOM 6095 C CA . ASP B 1 346 ? 11.711 -14.086 2.311 1 87.81 346 ASP B CA 1
ATOM 6096 C C . ASP B 1 346 ? 10.422 -13.969 3.131 1 87.81 346 ASP B C 1
ATOM 6098 O O . ASP B 1 346 ? 9.945 -12.867 3.395 1 87.81 346 ASP B O 1
ATOM 6102 N N . SER B 1 347 ? 9.875 -15.094 3.354 1 83.69 347 SER B N 1
ATOM 6103 C CA . SER B 1 347 ? 8.703 -15.117 4.227 1 83.69 347 SER B CA 1
ATOM 6104 C C . SER B 1 347 ? 9.078 -14.711 5.652 1 83.69 347 SER B C 1
ATOM 6106 O O . SER B 1 347 ? 10.219 -14.883 6.074 1 83.69 347 SER B O 1
ATOM 6108 N N . CYS B 1 348 ? 8.117 -14.109 6.277 1 74.69 348 CYS B N 1
ATOM 6109 C CA . CYS B 1 348 ? 8.289 -13.734 7.676 1 74.69 348 CYS B CA 1
ATOM 6110 C C . CYS B 1 348 ? 7.336 -14.508 8.57 1 74.69 348 CYS B C 1
ATOM 6112 O O . CYS B 1 348 ? 6.117 -14.391 8.438 1 74.69 348 CYS B O 1
ATOM 6114 N N . HIS B 1 349 ? 7.938 -15.328 9.312 1 66.19 349 HIS B N 1
ATOM 6115 C CA . HIS B 1 349 ? 7.168 -16.125 10.266 1 66.19 349 HIS B CA 1
ATOM 6116 C C . HIS B 1 349 ? 7.629 -15.867 11.695 1 66.19 349 HIS B C 1
ATOM 6118 O O . HIS B 1 349 ? 8.742 -16.234 12.07 1 66.19 349 HIS B O 1
ATOM 6124 N N . GLY B 1 350 ? 6.742 -15.312 12.336 1 57.53 350 GLY B N 1
ATOM 6125 C CA . GLY B 1 350 ? 7.164 -14.961 13.688 1 57.53 350 GLY B CA 1
ATOM 6126 C C . GLY B 1 350 ? 8.406 -14.086 13.711 1 57.53 350 GLY B C 1
ATOM 6127 O O . GLY B 1 350 ? 8.445 -13.039 13.062 1 57.53 350 GLY B O 1
ATOM 6128 N N . ASP B 1 351 ? 9.469 -14.75 14.344 1 55.41 351 ASP B N 1
ATOM 6129 C CA . ASP B 1 351 ? 10.703 -13.984 14.5 1 55.41 351 ASP B CA 1
ATOM 6130 C C . ASP B 1 351 ? 11.68 -14.289 13.367 1 55.41 351 ASP B C 1
ATOM 6132 O O . ASP B 1 351 ? 12.75 -13.688 13.289 1 55.41 351 ASP B O 1
ATOM 6136 N N . ASN B 1 352 ? 11.195 -15.094 12.57 1 65.12 352 ASN B N 1
ATOM 6137 C CA . ASN B 1 352 ? 12.086 -15.484 11.492 1 65.12 352 ASN B CA 1
ATOM 6138 C C . ASN B 1 352 ? 11.75 -14.766 10.188 1 65.12 352 ASN B C 1
ATOM 6140 O O . ASN B 1 352 ? 10.586 -14.703 9.797 1 65.12 352 ASN B O 1
ATOM 6144 N N . SER B 1 353 ? 12.758 -14.039 9.805 1 72.56 353 SER B N 1
ATOM 6145 C CA . SER B 1 353 ? 12.594 -13.383 8.508 1 72.56 353 SER B CA 1
ATOM 6146 C C . SER B 1 353 ? 13.508 -14.008 7.461 1 72.56 353 SER B C 1
ATOM 6148 O O . SER B 1 353 ? 14.516 -14.633 7.797 1 72.56 353 SER B O 1
ATOM 6150 N N . GLY B 1 354 ? 13.039 -13.961 6.246 1 75.5 354 GLY B N 1
ATOM 6151 C CA . GLY B 1 354 ? 13.859 -14.469 5.156 1 75.5 354 GLY B CA 1
ATOM 6152 C C . GLY B 1 354 ? 13.773 -15.977 5 1 75.5 354 GLY B C 1
ATOM 6153 O O . GLY B 1 354 ? 14.711 -16.609 4.512 1 75.5 354 GLY B O 1
ATOM 6154 N N . VAL B 1 355 ? 12.68 -16.469 5.477 1 82.31 355 VAL B N 1
ATOM 6155 C CA . VAL B 1 355 ? 12.523 -17.906 5.422 1 82.31 355 VAL B CA 1
ATOM 6156 C C . VAL B 1 355 ? 11.867 -18.312 4.102 1 82.31 355 VAL B C 1
ATOM 6158 O O . VAL B 1 355 ? 11.195 -17.5 3.465 1 82.31 355 VAL B O 1
ATOM 6161 N N . MET B 1 356 ? 12.234 -19.547 3.744 1 87.56 356 MET B N 1
ATOM 6162 C CA . MET B 1 356 ? 11.586 -20.125 2.574 1 87.56 356 MET B CA 1
ATOM 6163 C C . MET B 1 356 ? 10.422 -21.031 2.99 1 87.56 356 MET B C 1
ATOM 6165 O O . MET B 1 356 ? 10.578 -21.891 3.854 1 87.56 356 MET B O 1
ATOM 6169 N N . THR B 1 357 ? 9.297 -20.719 2.414 1 87.62 357 THR B N 1
ATOM 6170 C CA . THR B 1 357 ? 8.109 -21.531 2.691 1 87.62 357 THR B CA 1
ATOM 6171 C C . THR B 1 357 ? 7.664 -22.281 1.444 1 87.62 357 THR B C 1
ATOM 6173 O O . THR B 1 357 ? 7.234 -21.672 0.46 1 87.62 357 THR B O 1
ATOM 6176 N N . GLU B 1 358 ? 7.738 -23.578 1.549 1 90.56 358 GLU B N 1
ATOM 6177 C CA . GLU B 1 358 ? 7.324 -24.422 0.43 1 90.56 358 GLU B CA 1
ATOM 6178 C C . GLU B 1 358 ? 5.824 -24.688 0.458 1 90.56 358 GLU B C 1
ATOM 6180 O O . GLU B 1 358 ? 5.293 -25.203 1.446 1 90.56 358 GLU B O 1
ATOM 6185 N N . ILE B 1 359 ? 5.172 -24.344 -0.548 1 91.69 359 ILE B N 1
ATOM 6186 C CA . ILE B 1 359 ? 3.734 -24.578 -0.631 1 91.69 359 ILE B CA 1
ATOM 6187 C C . ILE B 1 359 ? 3.467 -25.922 -1.289 1 91.69 359 ILE B C 1
ATOM 6189 O O . ILE B 1 359 ? 2.66 -26.719 -0.792 1 91.69 359 ILE B O 1
ATOM 6193 N N . ILE B 1 360 ? 4.121 -26.188 -2.414 1 92.38 360 ILE B N 1
ATOM 6194 C CA . ILE B 1 360 ? 3.943 -27.438 -3.123 1 92.38 360 ILE B CA 1
ATOM 6195 C C . ILE B 1 360 ? 5.234 -27.812 -3.848 1 92.38 360 ILE B C 1
ATOM 6197 O O . ILE B 1 360 ? 5.965 -26.938 -4.316 1 92.38 360 ILE B O 1
ATOM 6201 N N . GLU B 1 361 ? 5.477 -29.078 -3.883 1 92.75 361 GLU B N 1
ATOM 6202 C CA . GLU B 1 361 ? 6.629 -29.594 -4.613 1 92.75 361 GLU B CA 1
ATOM 6203 C C . GLU B 1 361 ? 6.355 -29.641 -6.113 1 92.75 361 GLU B C 1
ATOM 6205 O O . GLU B 1 361 ? 5.199 -29.688 -6.539 1 92.75 361 GLU B O 1
ATOM 6210 N N . ALA B 1 362 ? 7.445 -29.641 -6.805 1 95.81 362 ALA B N 1
ATOM 6211 C CA . ALA B 1 362 ? 7.32 -29.781 -8.25 1 95.81 362 ALA B CA 1
ATOM 6212 C C . ALA B 1 362 ? 7.18 -31.25 -8.648 1 95.81 362 ALA B C 1
ATOM 6214 O O . ALA B 1 362 ? 7.82 -32.125 -8.055 1 95.81 362 ALA B O 1
ATOM 6215 N N . GLU B 1 363 ? 6.359 -31.5 -9.594 1 94.75 363 GLU B N 1
ATOM 6216 C CA . GLU B 1 363 ? 6.273 -32.812 -10.211 1 94.75 363 GLU B CA 1
ATOM 6217 C C . GLU B 1 363 ? 6.977 -32.844 -11.562 1 94.75 363 GLU B C 1
ATOM 6219 O O . GLU B 1 363 ? 6.656 -32.062 -12.453 1 94.75 363 GLU B O 1
ATOM 6224 N N . VAL B 1 364 ? 7.883 -33.812 -11.688 1 96.5 364 VAL B N 1
ATOM 6225 C CA . VAL B 1 364 ? 8.75 -33.719 -12.859 1 96.5 364 VAL B CA 1
ATOM 6226 C C . VAL B 1 364 ? 8.719 -35.031 -13.641 1 96.5 364 VAL B C 1
ATOM 6228 O O . VAL B 1 364 ? 8.359 -36.094 -13.094 1 96.5 364 VAL B O 1
ATOM 6231 N N . LEU B 1 365 ? 9.008 -34.938 -14.945 1 96 365 LEU B N 1
ATOM 6232 C CA . LEU B 1 365 ? 9.281 -36.062 -15.852 1 96 365 LEU B CA 1
ATOM 6233 C C . LEU B 1 365 ? 10.719 -36 -16.344 1 96 365 LEU B C 1
ATOM 6235 O O . LEU B 1 365 ? 11.062 -35.188 -17.203 1 96 365 LEU B O 1
ATOM 6239 N N . PRO B 1 366 ? 11.539 -36.812 -15.758 1 95.31 366 PRO B N 1
ATOM 6240 C CA . PRO B 1 366 ? 12.906 -36.906 -16.25 1 95.31 366 PRO B CA 1
ATOM 6241 C C . PRO B 1 366 ? 13.023 -37.781 -17.5 1 95.31 366 PRO B C 1
ATOM 6243 O O . PRO B 1 366 ? 12.086 -38.531 -17.844 1 95.31 366 PRO B O 1
ATOM 6246 N N . ALA B 1 367 ? 14.18 -37.688 -18.094 1 94.12 367 ALA B N 1
ATOM 6247 C CA . ALA B 1 367 ? 14.445 -38.531 -19.266 1 94.12 367 ALA B CA 1
ATOM 6248 C C . ALA B 1 367 ? 14.414 -40 -18.891 1 94.12 367 ALA B C 1
ATOM 6250 O O . ALA B 1 367 ? 14.922 -40.406 -17.844 1 94.12 367 ALA B O 1
ATOM 6251 N N . PHE B 1 368 ? 13.656 -40.75 -19.781 1 84.75 368 PHE B N 1
ATOM 6252 C CA . PHE B 1 368 ? 13.516 -42.188 -19.609 1 84.75 368 PHE B CA 1
ATOM 6253 C C . PHE B 1 368 ? 14.367 -42.938 -20.609 1 84.75 368 PHE B C 1
ATOM 6255 O O . PHE B 1 368 ? 14.18 -42.812 -21.828 1 84.75 368 PHE B O 1
ATOM 6262 N N . ARG B 1 369 ? 15.562 -43.438 -20.328 1 70.44 369 ARG B N 1
ATOM 6263 C CA . ARG B 1 369 ? 16.359 -44.25 -21.25 1 70.44 369 ARG B CA 1
ATOM 6264 C C . ARG B 1 369 ? 16.344 -45.719 -20.828 1 70.44 369 ARG B C 1
ATOM 6266 O O . ARG B 1 369 ? 16.719 -46.062 -19.703 1 70.44 369 ARG B O 1
ATOM 6273 N N . LEU B 1 370 ? 15.383 -46.531 -21.5 1 57.25 370 LEU B N 1
ATOM 6274 C CA . LEU B 1 370 ? 15.469 -47.969 -21.219 1 57.25 370 LEU B CA 1
ATOM 6275 C C . LEU B 1 370 ? 16.781 -48.562 -21.75 1 57.25 370 LEU B C 1
ATOM 6277 O O . LEU B 1 370 ? 17.219 -48.219 -22.844 1 57.25 370 LEU B O 1
ATOM 6281 N N . ALA B 1 371 ? 17.531 -49 -20.984 1 49.91 371 ALA B N 1
ATOM 6282 C CA . ALA B 1 371 ? 18.609 -49.812 -21.547 1 49.91 371 ALA B CA 1
ATOM 6283 C C . ALA B 1 371 ? 18.062 -50.875 -22.484 1 49.91 371 ALA B C 1
ATOM 6285 O O . ALA B 1 371 ? 16.922 -51.312 -22.328 1 49.91 371 ALA B O 1
ATOM 6286 N N . GLU B 1 372 ? 18.469 -51.156 -23.734 1 48.75 372 GLU B N 1
ATOM 6287 C CA . GLU B 1 372 ? 18.078 -52.062 -24.812 1 48.75 372 GLU B CA 1
ATOM 6288 C C . GLU B 1 372 ? 17.297 -53.25 -24.266 1 48.75 372 GLU B C 1
ATOM 6290 O O . GLU B 1 372 ? 16.344 -53.719 -24.891 1 48.75 372 GLU B O 1
ATOM 6295 N N . GLY B 1 373 ? 17.672 -54 -23.266 1 46.78 373 GLY B N 1
ATOM 6296 C CA . GLY B 1 373 ? 17.156 -55.312 -22.875 1 46.78 373 GLY B CA 1
ATOM 6297 C C . GLY B 1 373 ? 15.945 -55.219 -21.969 1 46.78 373 GLY B C 1
ATOM 6298 O O . GLY B 1 373 ? 15.289 -56.25 -21.703 1 46.78 373 GLY B O 1
ATOM 6299 N N . GLU B 1 374 ? 15.695 -54.312 -21.141 1 48.94 374 GLU B N 1
ATOM 6300 C CA . GLU B 1 374 ? 14.781 -54.344 -20 1 48.94 374 GLU B CA 1
ATOM 6301 C C . GLU B 1 374 ? 13.461 -53.656 -20.359 1 48.94 374 GLU B C 1
ATOM 6303 O O . GLU B 1 374 ? 12.594 -53.469 -19.5 1 48.94 374 GLU B O 1
ATOM 6308 N N . GLY B 1 375 ? 13.211 -53.219 -21.422 1 46.59 375 GLY B N 1
ATOM 6309 C CA . GLY B 1 375 ? 12.07 -52.406 -21.781 1 46.59 375 GLY B CA 1
ATOM 6310 C C . GLY B 1 375 ? 10.75 -53.125 -21.703 1 46.59 375 GLY B C 1
ATOM 6311 O O . GLY B 1 375 ? 9.703 -52.531 -21.438 1 46.59 375 GLY B O 1
ATOM 6312 N N . LYS B 1 376 ? 10.625 -54.344 -22.281 1 52.66 376 LYS B N 1
ATOM 6313 C CA . LYS B 1 376 ? 9.352 -55.031 -22.359 1 52.66 376 LYS B CA 1
ATOM 6314 C C . LYS B 1 376 ? 8.797 -55.344 -20.969 1 52.66 376 LYS B C 1
ATOM 6316 O O . LYS B 1 376 ? 7.578 -55.375 -20.781 1 52.66 376 LYS B O 1
ATOM 6321 N N . GLN B 1 377 ? 9.633 -55.719 -20.109 1 48.75 377 GLN B N 1
ATOM 6322 C CA . GLN B 1 377 ? 9.141 -56.125 -18.797 1 48.75 377 GLN B CA 1
ATOM 6323 C C . GLN B 1 377 ? 8.602 -54.938 -18.016 1 48.75 377 GLN B C 1
ATOM 6325 O O . GLN B 1 377 ? 7.613 -55.062 -17.281 1 48.75 377 GLN B O 1
ATOM 6330 N N . MET B 1 378 ? 9.141 -53.875 -18.203 1 50.91 378 MET B N 1
ATOM 6331 C CA . MET B 1 378 ? 8.789 -52.719 -17.406 1 50.91 378 MET B CA 1
ATOM 6332 C C . MET B 1 378 ? 7.477 -52.094 -17.875 1 50.91 378 MET B C 1
ATOM 6334 O O . MET B 1 378 ? 6.77 -51.438 -17.109 1 50.91 378 MET B O 1
ATOM 6338 N N . GLU B 1 379 ? 7.211 -52.188 -19.141 1 50.78 379 GLU B N 1
ATOM 6339 C CA . GLU B 1 379 ? 5.914 -51.719 -19.641 1 50.78 379 GLU B CA 1
ATOM 6340 C C . GLU B 1 379 ? 4.773 -52.531 -19 1 50.78 379 GLU B C 1
ATOM 6342 O O . GLU B 1 379 ? 3.727 -51.938 -18.672 1 50.78 379 GLU B O 1
ATOM 6347 N N . GLU B 1 380 ? 4.965 -53.812 -18.875 1 51.91 380 GLU B N 1
ATOM 6348 C CA . GLU B 1 380 ? 3.963 -54.656 -18.266 1 51.91 380 GLU B CA 1
ATOM 6349 C C . GLU B 1 380 ? 3.795 -54.375 -16.781 1 51.91 380 GLU B C 1
ATOM 6351 O O . GLU B 1 380 ? 2.676 -54.344 -16.266 1 51.91 380 GLU B O 1
ATOM 6356 N N . GLU B 1 381 ? 4.836 -54 -16.125 1 53.06 381 GLU B N 1
ATOM 6357 C CA . GLU B 1 381 ? 4.773 -53.75 -14.695 1 53.06 381 GLU B CA 1
ATOM 6358 C C . GLU B 1 381 ? 4.219 -52.344 -14.414 1 53.06 381 GLU B C 1
ATOM 6360 O O . GLU B 1 381 ? 3.484 -52.156 -13.445 1 53.06 381 GLU B O 1
ATOM 6365 N N . ALA B 1 382 ? 4.469 -51.375 -15.133 1 52.88 382 ALA B N 1
ATOM 6366 C CA . ALA B 1 382 ? 4.02 -50 -15.008 1 52.88 382 ALA B CA 1
ATOM 6367 C C . ALA B 1 382 ? 2.52 -49.875 -15.266 1 52.88 382 ALA B C 1
ATOM 6369 O O . ALA B 1 382 ? 1.829 -49.094 -14.609 1 52.88 382 ALA B O 1
ATOM 6370 N N . ALA B 1 383 ? 1.963 -50.562 -16.234 1 52.84 383 ALA B N 1
ATOM 6371 C CA . ALA B 1 383 ? 0.528 -50.656 -16.484 1 52.84 383 ALA B CA 1
ATOM 6372 C C . ALA B 1 383 ? -0.205 -51.281 -15.289 1 52.84 383 ALA B C 1
ATOM 6374 O O . ALA B 1 383 ? -1.31 -50.844 -14.953 1 52.84 383 ALA B O 1
ATOM 6375 N N . GLU B 1 384 ? 0.379 -52.156 -14.641 1 51.12 384 GLU B N 1
ATOM 6376 C CA . GLU B 1 384 ? -0.21 -52.781 -13.453 1 51.12 384 GLU B CA 1
ATOM 6377 C C . GLU B 1 384 ? -0.231 -51.812 -12.281 1 51.12 384 GLU B C 1
ATOM 6379 O O . GLU B 1 384 ? -1.22 -51.719 -11.547 1 51.12 384 GLU B O 1
ATOM 6384 N N . ASP B 1 385 ? 0.706 -51 -12.18 1 52.75 385 ASP B N 1
ATOM 6385 C CA . ASP B 1 385 ? 0.819 -50.062 -11.062 1 52.75 385 ASP B CA 1
ATOM 6386 C C . ASP B 1 385 ? -0.05 -48.812 -11.289 1 52.75 385 ASP B C 1
ATOM 6388 O O . ASP B 1 385 ? -0.61 -48.281 -10.344 1 52.75 385 ASP B O 1
ATOM 6392 N N . ALA B 1 386 ? -0.167 -48.344 -12.469 1 52.59 386 ALA B N 1
ATOM 6393 C CA . ALA B 1 386 ? -1.104 -47.281 -12.82 1 52.59 386 ALA B CA 1
ATOM 6394 C C . ALA B 1 386 ? -2.545 -47.719 -12.562 1 52.59 386 ALA B C 1
ATOM 6396 O O . ALA B 1 386 ? -3.367 -46.906 -12.102 1 52.59 386 ALA B O 1
ATOM 6397 N N . GLU B 1 387 ? -2.902 -48.938 -12.852 1 51.88 387 GLU B N 1
ATOM 6398 C CA . GLU B 1 387 ? -4.199 -49.531 -12.508 1 51.88 387 GLU B CA 1
ATOM 6399 C C . GLU B 1 387 ? -4.406 -49.562 -11 1 51.88 387 GLU B C 1
ATOM 6401 O O . GLU B 1 387 ? -5.496 -49.25 -10.508 1 51.88 387 GLU B O 1
ATOM 6406 N N . ASP B 1 388 ? -3.385 -49.688 -10.297 1 50.22 388 ASP B N 1
ATOM 6407 C CA . ASP B 1 388 ? -3.467 -49.719 -8.844 1 50.22 388 ASP B CA 1
ATOM 6408 C C . ASP B 1 388 ? -3.633 -48.312 -8.273 1 50.22 388 ASP B C 1
ATOM 6410 O O . ASP B 1 388 ? -4.371 -48.094 -7.305 1 50.22 388 ASP B O 1
ATOM 6414 N N . ALA B 1 389 ? -3.029 -47.344 -8.844 1 49.5 389 ALA B N 1
ATOM 6415 C CA . ALA B 1 389 ? -3.154 -45.938 -8.414 1 49.5 389 ALA B CA 1
ATOM 6416 C C . ALA B 1 389 ? -4.52 -45.375 -8.789 1 49.5 389 ALA B C 1
ATOM 6418 O O . ALA B 1 389 ? -5.117 -44.625 -8.023 1 49.5 389 ALA B O 1
ATOM 6419 N N . GLU B 1 390 ? -5.043 -45.688 -9.922 1 48.12 390 GLU B N 1
ATOM 6420 C CA . GLU B 1 390 ? -6.418 -45.375 -10.289 1 48.12 390 GLU B CA 1
ATOM 6421 C C . GLU B 1 390 ? -7.414 -46.094 -9.383 1 48.12 390 GLU B C 1
ATOM 6423 O O . GLU B 1 390 ? -8.438 -45.531 -9 1 48.12 390 GLU B O 1
ATOM 6428 N N . ILE B 1 391 ? -7.18 -47.312 -9 1 46.88 391 ILE B N 1
ATOM 6429 C CA . ILE B 1 391 ? -7.988 -48.062 -8.055 1 46.88 391 ILE B CA 1
ATOM 6430 C C . ILE B 1 391 ? -7.883 -47.438 -6.664 1 46.88 391 ILE B C 1
ATOM 6432 O O . ILE B 1 391 ? -8.883 -47.312 -5.961 1 46.88 391 ILE B O 1
ATOM 6436 N N . ALA B 1 392 ? -6.781 -46.906 -6.336 1 45.59 392 ALA B N 1
ATOM 6437 C CA . ALA B 1 392 ? -6.598 -46.281 -5.027 1 45.59 392 ALA B CA 1
ATOM 6438 C C . ALA B 1 392 ? -7.27 -44.906 -4.977 1 45.59 392 ALA B C 1
ATOM 6440 O O . ALA B 1 392 ? -7.828 -44.531 -3.945 1 45.59 392 ALA B O 1
ATOM 6441 N N . LYS B 1 393 ? -7.316 -44.188 -5.977 1 47.94 393 LYS B N 1
ATOM 6442 C CA . LYS B 1 393 ? -8.078 -42.938 -6.086 1 47.94 393 LYS B CA 1
ATOM 6443 C C . LYS B 1 393 ? -9.578 -43.219 -6.023 1 47.94 393 LYS B C 1
ATOM 6445 O O . LYS B 1 393 ? -10.328 -42.438 -5.445 1 47.94 393 LYS B O 1
ATOM 6450 N N . LYS B 1 394 ? -10.195 -44.281 -6.539 1 48.28 394 LYS B N 1
ATOM 6451 C CA . LYS B 1 394 ? -11.602 -44.656 -6.469 1 48.28 394 LYS B CA 1
ATOM 6452 C C . LYS B 1 394 ? -11.969 -45.156 -5.066 1 48.28 394 LYS B C 1
ATOM 6454 O O . LYS B 1 394 ? -13.109 -45 -4.629 1 48.28 394 LYS B O 1
ATOM 6459 N N . GLN B 1 395 ? -11.195 -45.75 -4.359 1 40.16 395 GLN B N 1
ATOM 6460 C CA . GLN B 1 395 ? -11.516 -46.25 -3.027 1 40.16 395 GLN B CA 1
ATOM 6461 C C . GLN B 1 395 ? -11.625 -45.094 -2.016 1 40.16 395 GLN B C 1
ATOM 6463 O O . GLN B 1 395 ? -12.406 -45.188 -1.068 1 40.16 395 GLN B O 1
ATOM 6468 N N . ASP B 1 396 ? -10.914 -44.031 -2.24 1 40.31 396 ASP B N 1
ATOM 6469 C CA . ASP B 1 396 ? -11.102 -42.906 -1.317 1 40.31 396 ASP B CA 1
ATOM 6470 C C . ASP B 1 396 ? -12.453 -42.25 -1.538 1 40.31 396 ASP B C 1
ATOM 6472 O O . ASP B 1 396 ? -12.992 -41.625 -0.629 1 40.31 396 ASP B O 1
ATOM 6476 N N . HIS B 1 397 ? -13.125 -42.438 -2.73 1 38.41 397 HIS B N 1
ATOM 6477 C CA . HIS B 1 397 ? -14.477 -41.938 -2.912 1 38.41 397 HIS B CA 1
ATOM 6478 C C . HIS B 1 397 ? -15.508 -42.844 -2.242 1 38.41 397 HIS B C 1
ATOM 6480 O O . HIS B 1 397 ? -16.688 -42.5 -2.18 1 38.41 397 HIS B O 1
ATOM 6486 N N . GLY B 1 398 ? -15.203 -44.094 -1.994 1 35.34 398 GLY B N 1
ATOM 6487 C CA . GLY B 1 398 ? -16.203 -45 -1.464 1 35.34 398 GLY B CA 1
ATOM 6488 C C . GLY B 1 398 ? -16.578 -44.719 -0.021 1 35.34 398 GLY B C 1
ATOM 6489 O O . GLY B 1 398 ? -17.516 -45.312 0.52 1 35.34 398 GLY B O 1
ATOM 6490 N N . ASP B 1 399 ? -15.695 -44.156 0.704 1 35.09 399 ASP B N 1
ATOM 6491 C CA . ASP B 1 399 ? -16.047 -44.031 2.115 1 35.09 399 ASP B CA 1
ATOM 6492 C C . ASP B 1 399 ? -17.125 -42.969 2.332 1 35.09 399 ASP B C 1
ATOM 6494 O O . ASP B 1 399 ? -17.516 -42.688 3.471 1 35.09 399 ASP B O 1
ATOM 6498 N N . GLU B 1 400 ? -17.531 -42.25 1.247 1 35.06 400 GLU B N 1
ATOM 6499 C CA . GLU B 1 400 ? -18.562 -41.281 1.587 1 35.06 400 GLU B CA 1
ATOM 6500 C C . GLU B 1 400 ? -19.922 -41.938 1.757 1 35.06 400 GLU B C 1
ATOM 6502 O O . GLU B 1 400 ? -20.875 -41.312 2.215 1 35.06 400 GLU B O 1
ATOM 6507 N N . GLU B 1 401 ? -20.125 -43.219 1.269 1 32.81 401 GLU B N 1
ATOM 6508 C CA . GLU B 1 401 ? -21.516 -43.688 1.32 1 32.81 401 GLU B CA 1
ATOM 6509 C C . GLU B 1 401 ? -21.906 -44.062 2.746 1 32.81 401 GLU B C 1
ATOM 6511 O O . GLU B 1 401 ? -23.094 -44.25 3.031 1 32.81 401 GLU B O 1
ATOM 6516 N N . TRP B 1 402 ? -20.984 -44.406 3.611 1 31.39 402 TRP B N 1
ATOM 6517 C CA . TRP B 1 402 ? -21.484 -45.062 4.809 1 31.39 402 TRP B CA 1
ATOM 6518 C C . TRP B 1 402 ? -22.203 -44.062 5.719 1 31.39 402 TRP B C 1
ATOM 6520 O O . TRP B 1 402 ? -23.016 -44.438 6.559 1 31.39 402 TRP B O 1
ATOM 6530 N N . THR B 1 403 ? -21.875 -42.75 5.641 1 31.34 403 THR B N 1
ATOM 6531 C CA . THR B 1 403 ? -22.359 -42.062 6.836 1 31.34 403 THR B CA 1
ATOM 6532 C C . THR B 1 403 ? -23.828 -41.688 6.688 1 31.34 403 THR B C 1
ATOM 6534 O O . THR B 1 403 ? -24.422 -41.125 7.602 1 31.34 403 THR B O 1
ATOM 6537 N N . GLU B 1 404 ? -24.422 -41.938 5.48 1 29.08 404 GLU B N 1
ATOM 6538 C CA . GLU B 1 404 ? -25.75 -41.344 5.402 1 29.08 404 GLU B CA 1
ATOM 6539 C C . GLU B 1 404 ? -26.766 -42.156 6.203 1 29.08 404 GLU B C 1
ATOM 6541 O O . GLU B 1 404 ? -27.812 -41.625 6.605 1 29.08 404 GLU B O 1
ATOM 6546 N N . GLU B 1 405 ? -26.641 -43.5 6.242 1 29.06 405 GLU B N 1
ATOM 6547 C CA . GLU B 1 405 ? -27.875 -44.219 6.535 1 29.06 405 GLU B CA 1
ATOM 6548 C C . GLU B 1 405 ? -28.25 -44.094 8.008 1 29.06 405 GLU B C 1
ATOM 6550 O O . GLU B 1 405 ? -29.359 -44.438 8.414 1 29.06 405 GLU B O 1
ATOM 6555 N N . GLN B 1 406 ? -27.359 -43.844 8.891 1 27.88 406 GLN B N 1
ATOM 6556 C CA . GLN B 1 406 ? -27.875 -44.219 10.211 1 27.88 406 GLN B CA 1
ATOM 6557 C C . GLN B 1 406 ? -28.812 -43.125 10.75 1 27.88 406 GLN B C 1
ATOM 6559 O O . GLN B 1 406 ? -29.391 -43.281 11.828 1 27.88 406 GLN B O 1
ATOM 6564 N N . GLY B 1 407 ? -28.844 -41.844 10.141 1 24.95 407 GLY B N 1
ATOM 6565 C CA . GLY B 1 407 ? -29.719 -40.969 10.891 1 24.95 407 GLY B CA 1
ATOM 6566 C C . GLY B 1 407 ? -31.188 -41.094 10.516 1 24.95 407 GLY B C 1
ATOM 6567 O O . GLY B 1 407 ? -32.031 -40.281 10.93 1 24.95 407 GLY B O 1
ATOM 6568 N N . GLU B 1 408 ? -31.672 -42.281 9.859 1 21.72 408 GLU B N 1
ATOM 6569 C CA . GLU B 1 408 ? -33.094 -42.375 10.117 1 21.72 408 GLU B CA 1
ATOM 6570 C C . GLU B 1 408 ? -33.375 -42.781 11.562 1 21.72 408 GLU B C 1
ATOM 6572 O O . GLU B 1 408 ? -32.656 -43.625 12.117 1 21.72 408 GLU B O 1
#

pLDDT: mean 77.68, std 24.2, range [19.91, 98.5]

Secondary structure (DSSP, 8-state):
------------------------TTHHHHHHHHHHHHHHHHHHSHHHHHH-HHHHHHHHHHHHHHHS-S-GGG---HHHHHHHHHHHHHHHHHHHHHHB-S-GGGS-HHHHHHHHHHTBTTB----HHHHHHHS-HHHHHTHHHHHHHHHHHHHHIIIIIT-TTTT----SSTT-----TTHHHHHHHHHHHHHHH-HHHHHHHHHHHHHHHT--STTT-S-THHHHHHHHHHHHHHHHHHHHHHH-TTGGGGBSS-SS-S-HHHHHHHHHHHHHHHHHHHHHHHHHHHHT-SEEEEE-TTTTTSB--TT-SSEEE-TTS-GGGGGGTTTPBEEEEEE-EEEEEEEEETTEEEEEEEEEPEEEEE-----TTSHHHHHHHHHHHHHHHHHHHHHTTGGGGGGGGGG-/------------------------GGGHHHHHHHHHHHHHHHHHSHHHHHH-HHHHHHHHHHHHHHHS-S-GGG---HHHHHHHHHHHHHHHHHHHHHHB-S-GGGS-HHHHHHHHHHTBTTB----HHHHHHHS-HHHHHTHHHHHHHHHHHHHHIIIIIT-TTTT----SSTT-----TTHHHHHHHHHHHHHHH-HHHHHHHHHHHHHHHT--STTT-S-THHHHHHHHHHHHHHHHHHHHHHH-TTGGGGBSS-SS-S-HHHHHHHHHHHHHHHHHHHHHHHHHHHHT-SEEEEE-TTTTTSB--TT-SSEEE-TTS-GGGGGGTTTPBEEEEEE-EEEEEEEEETTEEEEEEEEEPEEEEE-----TTSHHHHHHHHHHHHHHHHHHHHHHHGGGSGGGGGG-

Nearest PDB structures (foldseek):
  6l7e-assembly1_B  TM=1.285E-01  e=8.088E+00  Photorhabdus luminescens